Protein AF-0000000082412061 (afdb_homodimer)

Radius of gyration: 34.53 Å; Cα contacts (8 Å, |Δi|>4): 1615; chains: 2; bounding box: 87×111×65 Å

Foldseek 3Di:
DPPPPPPDPPPDPVLVVVLCVVVVVPPPAQAEEEEEQAFFQSVVLSVLLVLLCVLLVPSYHYDYDYWDWDQDPPRATATDPVSVVSCVVRLHYFHEFYDDDDVPPDDDSVLRVCASQVLQWKKWWFAAFALQDFPDHGATAIEIEGANFFQSVVDKDDPDVPDIDGDTDADLVSLQVSLLVLLVVCVVVVHAAEEEEFACVVVVPRRVSSVVNNVVSCVVRVRHHYHYDYLVVCLVVCVVDVVVHYYYYYYHVSRVVVSQVSQVRRQGQLQMWMKGHRDPSRIYTYRPDHSPNVCGPVQQGRSNHSSLSVLVSCVSVVNPVSSLLLVVLLSVLSNVPPADGVSSPDPHGNVSSSVSSSVSSNVLVVLVSCCSSVVLVVVPVVCSVVSSVVVVVVVQPPPPPPDDPPPVDPDDPVVVVVVVVVVVCSSVVDVPPPPPPVPPDPPDPVVPPPPPD/DPPPPPPDPPPDPVLVVVLCVVVVVPPPAQAEEEEEQAFFQSVVLSVLLVLLCVLLVPSYHYDYDYWDWDQDPPRATATDPVSVVSCVVRLHYFHEFYDDPDVPPHDDPVLRVCASQVLQWKKWWFAAFALQDFPDHGATAIEIEGANFFQSVVDKDDPDVPDIDGDTDADLVSLQVSLLVQLVVCVVVVHAAEEEEFACVVVVPRRVSSVVNNVVSCVVRVRHHYHYDYLVVCLVVCVVDVVVHYYYYYYHVSRVVVSQVSQVRRQGQLQMWMKGHRDPSRIYTYRPDHSPNVCGPVQQGRSNHSSLSVLVSCVSVVNPVSSLLLVVLLSVLSNVPAADGVSSPDPHGNVSSSVSSSVSSNVLVVLVSCCSSVVLVVVPDVCSVVSSVVVVVVVQPPPPPPDDDPPVDPDDPVVVVVVVVVVVCSSVVDPPPPPPPVPPDPPDPVVPPVPPD

pLDDT: mean 78.98, std 27.33, range [18.11, 98.94]

InterPro domains:
  IPR004434 Isocitrate dehydrogenase NAD-dependent [TIGR00175] (31-361)
  IPR019818 Isocitrate/isopropylmalate dehydrogenase, conserved site [PS00470] (252-271)
  IPR024084 Isopropylmalate dehydrogenase-like domain [PF00180] (32-357)
  IPR024084 Isopropylmalate dehydrogenase-like domain [SM01329] (32-357)

Solvent-accessible surface area (backbone atoms only — not comparable to full-atom values): 47838 Å² total; per-residue (Å²): 133,85,73,76,75,79,74,80,80,74,76,53,69,59,58,51,47,47,29,46,53,66,55,37,64,70,76,63,72,69,41,57,30,27,30,26,33,55,29,50,34,12,50,60,35,45,50,42,41,52,51,37,38,56,49,53,63,46,54,66,40,80,44,78,36,69,83,55,83,39,71,42,88,95,64,44,76,37,73,37,63,69,38,52,50,43,37,68,71,44,25,29,33,42,35,38,18,65,74,65,67,80,88,66,83,63,77,52,60,70,58,49,52,28,60,74,52,40,23,37,34,33,40,35,57,31,56,41,46,67,65,53,90,43,92,46,79,68,41,58,34,34,35,35,17,31,50,70,43,20,53,69,59,60,48,65,45,74,79,49,94,57,33,22,37,31,39,30,42,37,39,48,66,64,28,34,54,43,31,43,46,48,53,50,49,30,60,78,64,74,47,62,38,43,32,42,42,34,50,38,91,58,38,49,62,33,36,32,51,38,49,53,28,37,52,54,38,39,71,75,36,76,87,39,46,73,47,76,45,45,50,35,56,48,43,16,43,43,66,62,47,48,66,82,46,44,32,36,36,28,49,28,64,59,25,52,32,49,46,34,30,45,20,14,46,48,71,24,45,58,68,21,26,26,34,26,40,27,59,95,67,29,32,38,17,24,31,72,41,75,25,55,67,90,46,35,88,62,50,45,53,67,41,50,5,43,41,49,7,49,30,51,47,28,46,73,71,67,39,50,67,56,22,50,45,49,52,49,22,48,49,49,41,47,43,67,54,78,55,22,26,51,94,73,73,32,81,32,33,27,63,53,35,40,49,52,28,27,51,43,27,40,49,54,50,47,51,49,45,48,40,53,56,61,43,40,81,73,40,59,76,83,55,33,57,53,50,51,50,50,51,53,55,51,62,66,65,54,71,82,54,76,72,80,73,80,74,70,66,93,65,62,76,69,58,53,53,53,52,43,49,48,48,49,40,64,66,55,72,47,81,64,77,79,67,81,75,72,77,71,72,78,78,60,78,74,74,67,61,74,74,83,119,132,86,73,79,75,79,73,78,82,73,74,53,69,60,58,54,48,49,32,46,55,65,56,37,63,70,75,63,72,69,40,56,31,26,30,27,32,54,29,51,33,12,50,61,34,44,50,40,40,53,52,36,37,57,49,55,63,47,54,65,40,79,44,79,37,68,83,55,84,38,72,44,88,95,65,44,76,37,73,36,63,69,38,50,51,43,37,69,71,46,26,29,31,42,34,38,17,65,75,64,66,80,87,66,82,63,78,53,61,70,57,49,52,27,60,74,51,41,23,39,34,34,40,34,56,31,56,41,46,67,66,53,88,43,93,46,79,66,41,59,36,33,35,35,16,32,51,69,42,20,53,70,59,60,48,65,45,75,78,49,94,56,33,24,36,31,38,30,40,38,40,48,67,63,28,35,55,44,30,44,46,49,54,51,49,31,59,77,64,76,48,61,39,43,31,43,42,34,52,38,92,59,37,49,64,32,34,31,51,37,50,51,29,37,52,55,38,38,71,75,36,75,87,40,47,73,47,74,44,44,50,34,55,48,41,16,44,44,66,63,46,48,66,81,45,44,32,37,38,28,49,28,63,58,26,52,32,51,46,35,28,46,21,16,46,46,70,24,45,58,68,21,27,26,33,28,39,28,58,95,68,28,34,40,19,23,31,73,40,74,26,57,66,89,46,34,88,63,48,45,52,67,40,49,6,43,40,49,6,47,31,51,47,29,45,74,72,68,39,50,68,55,21,51,45,49,50,50,21,48,49,48,40,47,43,65,55,78,55,23,26,51,94,73,73,31,82,32,34,28,63,54,34,40,49,50,29,27,52,43,27,41,48,53,50,48,51,50,45,48,39,52,58,61,43,39,82,71,40,59,76,81,56,33,58,55,50,52,50,50,50,54,54,51,62,66,65,52,69,83,54,76,72,83,70,80,75,71,66,94,65,61,74,69,58,54,53,52,52,45,49,49,48,49,43,63,68,54,72,49,81,66,78,80,67,82,73,72,78,72,75,77,79,58,76,74,72,69,58,74,73,84,118

Nearest PDB structures (foldseek):
  6kdf-assembly5_I  TM=9.914E-01  e=3.841E-58  Homo sapiens
  8grb-assembly1_A  TM=9.781E-01  e=2.906E-58  Homo sapiens
  8grb-assembly3_I  TM=9.859E-01  e=6.003E-58  Homo sapiens
  8grb-assembly3_K  TM=9.752E-01  e=2.049E-57  Homo sapiens
  8grb-assembly1_B  TM=9.825E-01  e=9.780E-57  Homo sapiens

Structure (mmCIF, N/CA/C/O backbone):
data_AF-0000000082412061-model_v1
#
loop_
_entity.id
_entity.type
_entity.pdbx_description
1 polymer 'Isocitrate dehydrogenase'
#
loop_
_atom_site.group_PDB
_atom_site.id
_atom_site.type_symbol
_atom_site.label_atom_id
_atom_site.label_alt_id
_atom_site.label_comp_id
_atom_site.label_asym_id
_atom_site.label_entity_id
_atom_site.label_seq_id
_atom_site.pdbx_PDB_ins_code
_atom_site.Cartn_x
_atom_site.Cartn_y
_atom_site.Cartn_z
_atom_site.occupancy
_atom_site.B_iso_or_equiv
_atom_site.auth_seq_id
_atom_site.auth_comp_id
_atom_site.auth_asym_id
_atom_site.auth_atom_id
_atom_site.pdbx_PDB_model_num
ATOM 1 N N . GLY A 1 1 ? 57.906 -42.719 -34.125 1 19.02 1 GLY A N 1
ATOM 2 C CA . GLY A 1 1 ? 56.812 -42.781 -35.062 1 19.02 1 GLY A CA 1
ATOM 3 C C . GLY A 1 1 ? 55.594 -43.531 -34.531 1 19.02 1 GLY A C 1
ATOM 4 O O . GLY A 1 1 ? 54.656 -43.812 -35.281 1 19.02 1 GLY A O 1
ATOM 5 N N . LYS A 1 2 ? 55.875 -44.5 -33.562 1 25.95 2 LYS A N 1
ATOM 6 C CA . LYS A 1 2 ? 54.906 -45.5 -33.125 1 25.95 2 LYS A CA 1
ATOM 7 C C . LYS A 1 2 ? 53.656 -44.812 -32.531 1 25.95 2 LYS A C 1
ATOM 9 O O . LYS A 1 2 ? 53.75 -44.094 -31.531 1 25.95 2 LYS A O 1
ATOM 14 N N . VAL A 1 3 ? 52.688 -44.562 -33.469 1 21.91 3 VAL A N 1
ATOM 15 C CA . VAL A 1 3 ? 51.344 -44.031 -33.25 1 21.91 3 VAL A CA 1
ATOM 16 C C . VAL A 1 3 ? 50.562 -44.938 -32.281 1 21.91 3 VAL A C 1
ATOM 18 O O . VAL A 1 3 ? 50.344 -46.094 -32.594 1 21.91 3 VAL A O 1
ATOM 21 N N . ILE A 1 4 ? 50.938 -45.062 -31.031 1 25.08 4 ILE A N 1
ATOM 22 C CA . ILE A 1 4 ? 50.125 -45.875 -30.125 1 25.08 4 ILE A CA 1
ATOM 23 C C . ILE A 1 4 ? 48.656 -45.5 -30.25 1 25.08 4 ILE A C 1
ATOM 25 O O . ILE A 1 4 ? 48.281 -44.344 -30 1 25.08 4 ILE A O 1
ATOM 29 N N . GLU A 1 5 ? 47.906 -46.156 -31.172 1 23.12 5 GLU A N 1
ATOM 30 C CA . GLU A 1 5 ? 46.469 -46.094 -31.406 1 23.12 5 GLU A CA 1
ATOM 31 C C . GLU A 1 5 ? 45.656 -46.312 -30.125 1 23.12 5 GLU A C 1
ATOM 33 O O . GLU A 1 5 ? 45.875 -47.312 -29.438 1 23.12 5 GLU A O 1
ATOM 38 N N . ALA A 1 6 ? 45.375 -45.25 -29.344 1 25.97 6 ALA A N 1
ATOM 39 C CA . ALA A 1 6 ? 44.531 -45.25 -28.156 1 25.97 6 ALA A CA 1
ATOM 40 C C . ALA A 1 6 ? 43.219 -46.031 -28.391 1 25.97 6 ALA A C 1
ATOM 42 O O . ALA A 1 6 ? 42.5 -45.75 -29.344 1 25.97 6 ALA A O 1
ATOM 43 N N . ALA A 1 7 ? 43.219 -47.344 -28.094 1 27.95 7 ALA A N 1
ATOM 44 C CA . ALA A 1 7 ? 42.062 -48.219 -28.172 1 27.95 7 ALA A CA 1
ATOM 45 C C . ALA A 1 7 ? 40.844 -47.562 -27.516 1 27.95 7 ALA A C 1
ATOM 47 O O . ALA A 1 7 ? 40.969 -46.875 -26.5 1 27.95 7 ALA A O 1
ATOM 48 N N . PRO A 1 8 ? 39.719 -47.344 -28.219 1 29.42 8 PRO A N 1
ATOM 49 C CA . PRO A 1 8 ? 38.438 -46.781 -27.797 1 29.42 8 PRO A CA 1
ATOM 50 C C . PRO A 1 8 ? 37.844 -47.469 -26.562 1 29.42 8 PRO A C 1
ATOM 52 O O . PRO A 1 8 ? 37.938 -48.688 -26.422 1 29.42 8 PRO A O 1
ATOM 55 N N . PHE A 1 9 ? 38.062 -46.969 -25.328 1 30.56 9 PHE A N 1
ATOM 56 C CA . PHE A 1 9 ? 37.469 -47.375 -24.062 1 30.56 9 PHE A CA 1
ATOM 57 C C . PHE A 1 9 ? 36 -47.812 -24.266 1 30.56 9 PHE A C 1
ATOM 59 O O . PHE A 1 9 ? 35.188 -46.969 -24.641 1 30.56 9 PHE A O 1
ATOM 66 N N . ASN A 1 10 ? 35.781 -49.031 -24.672 1 29.64 10 ASN A N 1
ATOM 67 C CA . ASN A 1 10 ? 34.469 -49.719 -24.75 1 29.64 10 ASN A CA 1
ATOM 68 C C . ASN A 1 10 ? 33.719 -49.594 -23.422 1 29.64 10 ASN A C 1
ATOM 70 O O . ASN A 1 10 ? 34.125 -50.156 -22.406 1 29.64 10 ASN A O 1
ATOM 74 N N . LEU A 1 11 ? 33.188 -48.469 -23.125 1 32.47 11 LEU A N 1
ATOM 75 C CA . LEU A 1 11 ? 32.219 -48.312 -22.047 1 32.47 11 LEU A CA 1
ATOM 76 C C . LEU A 1 11 ? 31.281 -49.531 -21.984 1 32.47 11 LEU A C 1
ATOM 78 O O . LEU A 1 11 ? 30.641 -49.875 -22.984 1 32.47 11 LEU A O 1
ATOM 82 N N . SER A 1 12 ? 31.547 -50.469 -21.156 1 34.62 12 SER A N 1
ATOM 83 C CA . SER A 1 12 ? 30.859 -51.75 -21 1 34.62 12 SER A CA 1
ATOM 84 C C . SER A 1 12 ? 29.344 -51.594 -21.047 1 34.62 12 SER A C 1
ATOM 86 O O . SER A 1 12 ? 28.828 -50.5 -20.766 1 34.62 12 SER A O 1
ATOM 88 N N . ALA A 1 13 ? 28.641 -52.438 -21.719 1 37.25 13 ALA A N 1
ATOM 89 C CA . ALA A 1 13 ? 27.203 -52.594 -21.891 1 37.25 13 ALA A CA 1
ATOM 90 C C . ALA A 1 13 ? 26.469 -52.375 -20.562 1 37.25 13 ALA A C 1
ATOM 92 O O . ALA A 1 13 ? 25.375 -51.844 -20.531 1 37.25 13 ALA A O 1
ATOM 93 N N . LYS A 1 14 ? 27.188 -52.688 -19.516 1 43.62 14 LYS A N 1
ATOM 94 C CA . LYS A 1 14 ? 26.531 -52.625 -18.203 1 43.62 14 LYS A CA 1
ATOM 95 C C . LYS A 1 14 ? 26.359 -51.188 -17.75 1 43.62 14 LYS A C 1
ATOM 97 O O . LYS A 1 14 ? 25.328 -50.812 -17.203 1 43.62 14 LYS A O 1
ATOM 102 N N . ILE A 1 15 ? 27.406 -50.562 -17.969 1 38.88 15 ILE A N 1
ATOM 103 C CA . ILE A 1 15 ? 27.344 -49.156 -17.547 1 38.88 15 ILE A CA 1
ATOM 104 C C . ILE A 1 15 ? 26.344 -48.406 -18.438 1 38.88 15 ILE A C 1
ATOM 106 O O . ILE A 1 15 ? 25.609 -47.531 -17.953 1 38.88 15 ILE A O 1
ATOM 110 N N . ARG A 1 16 ? 26.219 -48.781 -19.656 1 41.03 16 ARG A N 1
ATOM 111 C CA . ARG A 1 16 ? 25.219 -48.219 -20.547 1 41.03 16 ARG A CA 1
ATOM 112 C C . ARG A 1 16 ? 23.812 -48.562 -20.078 1 41.03 16 ARG A C 1
ATOM 114 O O . ARG A 1 16 ? 22.922 -47.719 -20.109 1 41.03 16 ARG A O 1
ATOM 121 N N . LYS A 1 17 ? 23.672 -49.812 -19.719 1 43.03 17 LYS A N 1
ATOM 122 C CA . LYS A 1 17 ? 22.344 -50.25 -19.266 1 43.03 17 LYS A CA 1
ATOM 123 C C . LYS A 1 17 ? 21.938 -49.562 -17.969 1 43.03 17 LYS A C 1
ATOM 125 O O . LYS A 1 17 ? 20.797 -49.125 -17.828 1 43.03 17 LYS A O 1
ATOM 130 N N . ASN A 1 18 ? 22.891 -49.625 -17.062 1 36.56 18 ASN A N 1
ATOM 131 C CA . ASN A 1 18 ? 22.578 -49 -15.781 1 36.56 18 ASN A CA 1
ATOM 132 C C . ASN A 1 18 ? 22.391 -47.469 -15.938 1 36.56 18 ASN A C 1
ATOM 134 O O . ASN A 1 18 ? 21.531 -46.875 -15.289 1 36.56 18 ASN A O 1
ATOM 138 N N . CYS A 1 19 ? 23.312 -46.938 -16.781 1 33.94 19 CYS A N 1
ATOM 139 C CA . CYS A 1 19 ? 23.062 -45.531 -17.062 1 33.94 19 CYS A CA 1
ATOM 140 C C . CYS A 1 19 ? 21.719 -45.312 -17.719 1 33.94 19 CYS A C 1
ATOM 142 O O . CYS A 1 19 ? 21.016 -44.344 -17.438 1 33.94 19 CYS A O 1
ATOM 144 N N . GLN A 1 20 ? 21.484 -46.25 -18.688 1 36.22 20 GLN A N 1
ATOM 145 C CA . GLN A 1 20 ? 20.156 -46.219 -19.281 1 36.22 20 GLN A CA 1
ATOM 146 C C . GLN A 1 20 ? 19.062 -46.375 -18.219 1 36.22 20 GLN A C 1
ATOM 148 O O . GLN A 1 20 ? 18.016 -45.75 -18.297 1 36.22 20 GLN A O 1
ATOM 153 N N . GLU A 1 21 ? 19.359 -47.281 -17.359 1 35.31 21 GLU A N 1
ATOM 154 C CA . GLU A 1 21 ? 18.359 -47.5 -16.312 1 35.31 21 GLU A CA 1
ATOM 155 C C . GLU A 1 21 ? 18.281 -46.281 -15.375 1 35.31 21 GLU A C 1
ATOM 157 O O . GLU A 1 21 ? 17.203 -45.938 -14.891 1 35.31 21 GLU A O 1
ATOM 162 N N . LEU A 1 22 ? 19.531 -45.844 -14.992 1 33.72 22 LEU A N 1
ATOM 163 C CA . LEU A 1 22 ? 19.531 -44.656 -14.141 1 33.72 22 LEU A CA 1
ATOM 164 C C . LEU A 1 22 ? 18.906 -43.469 -14.867 1 33.72 22 LEU A C 1
ATOM 166 O O . LEU A 1 22 ? 18.25 -42.625 -14.25 1 33.72 22 LEU A O 1
ATOM 170 N N . ILE A 1 23 ? 19.422 -43.312 -16.078 1 35.78 23 ILE A N 1
ATOM 171 C CA . ILE A 1 23 ? 18.703 -42.344 -16.859 1 35.78 23 ILE A CA 1
ATOM 172 C C . ILE A 1 23 ? 17.266 -42.812 -17.094 1 35.78 23 ILE A C 1
ATOM 174 O O . ILE A 1 23 ? 16.953 -43.312 -18.172 1 35.78 23 ILE A O 1
ATOM 178 N N . ARG A 1 24 ? 17.078 -43.938 -16.641 1 35.44 24 ARG A N 1
ATOM 179 C CA . ARG A 1 24 ? 15.641 -44.188 -16.734 1 35.44 24 ARG A CA 1
ATOM 180 C C . ARG A 1 24 ? 14.844 -42.906 -16.469 1 35.44 24 ARG A C 1
ATOM 182 O O . ARG A 1 24 ? 14.875 -42.375 -15.352 1 35.44 24 ARG A O 1
ATOM 189 N N . THR A 1 25 ? 14.891 -42.031 -17.312 1 39.66 25 THR A N 1
ATOM 190 C CA . THR A 1 25 ? 13.883 -41 -17.391 1 39.66 25 THR A CA 1
ATOM 191 C C . THR A 1 25 ? 12.617 -41.406 -16.656 1 39.66 25 THR A C 1
ATOM 193 O O . THR A 1 25 ? 11.984 -42.406 -17 1 39.66 25 THR A O 1
ATOM 196 N N . ARG A 1 26 ? 12.719 -41.594 -15.359 1 41.91 26 ARG A N 1
ATOM 197 C CA . ARG A 1 26 ? 11.406 -41.719 -14.742 1 41.91 26 ARG A CA 1
ATOM 198 C C . ARG A 1 26 ? 10.305 -41.25 -15.695 1 41.91 26 ARG A C 1
ATOM 200 O O . ARG A 1 26 ? 10.352 -40.156 -16.203 1 41.91 26 ARG A O 1
ATOM 207 N N . ASP A 1 27 ? 9.953 -42.031 -16.516 1 47.25 27 ASP A N 1
ATOM 208 C CA . ASP A 1 27 ? 8.797 -41.938 -17.406 1 47.25 27 ASP A CA 1
ATOM 209 C C . ASP A 1 27 ? 7.715 -41.062 -16.797 1 47.25 27 ASP A C 1
ATOM 211 O O . ASP A 1 27 ? 6.895 -41.531 -16 1 47.25 27 ASP A O 1
ATOM 215 N N . PHE A 1 28 ? 8.195 -39.781 -16.453 1 61.59 28 PHE A N 1
ATOM 216 C CA . PHE A 1 28 ? 7.086 -38.938 -16.016 1 61.59 28 PHE A CA 1
ATOM 217 C C . PHE A 1 28 ? 5.938 -39 -17.016 1 61.59 28 PHE A C 1
ATOM 219 O O . PHE A 1 28 ? 6.164 -39.062 -18.234 1 61.59 28 PHE A O 1
ATOM 226 N N . ARG A 1 29 ? 4.84 -39.562 -16.609 1 79.88 29 ARG A N 1
ATOM 227 C CA . ARG A 1 29 ? 3.625 -39.5 -17.422 1 79.88 29 ARG A CA 1
ATOM 228 C C . ARG A 1 29 ? 3.35 -38.094 -17.906 1 79.88 29 ARG A C 1
ATOM 230 O O . ARG A 1 29 ? 3.365 -37.125 -17.109 1 79.88 29 ARG A O 1
ATOM 237 N N . VAL A 1 30 ? 3.371 -37.875 -19.188 1 91.31 30 VAL A N 1
ATOM 238 C CA . VAL A 1 30 ? 3.059 -36.594 -19.812 1 91.31 30 VAL A CA 1
ATOM 239 C C . VAL A 1 30 ? 1.709 -36.094 -19.312 1 91.31 30 VAL A C 1
ATOM 241 O O . VAL A 1 30 ? 0.735 -36.844 -19.266 1 91.31 30 VAL A O 1
ATOM 244 N N . GLN A 1 31 ? 1.688 -34.938 -18.797 1 95.38 31 GLN A N 1
ATOM 245 C CA . GLN A 1 31 ? 0.464 -34.312 -18.312 1 95.38 31 GLN A CA 1
ATOM 246 C C . GLN A 1 31 ? 0.016 -33.188 -19.266 1 95.38 31 GLN A C 1
ATOM 248 O O . GLN A 1 31 ? 0.843 -32.438 -19.766 1 95.38 31 GLN A O 1
ATOM 253 N N . THR A 1 32 ? -1.252 -33.156 -19.469 1 97.69 32 THR A N 1
ATOM 254 C CA . THR A 1 32 ? -1.808 -32.125 -20.344 1 97.69 32 THR A CA 1
ATOM 255 C C . THR A 1 32 ? -2.182 -30.875 -19.562 1 97.69 32 THR A C 1
ATOM 257 O O . THR A 1 32 ? -2.795 -30.969 -18.5 1 97.69 32 THR A O 1
ATOM 260 N N . VAL A 1 33 ? -1.785 -29.719 -20.016 1 98.5 33 VAL A N 1
ATOM 261 C CA . VAL A 1 33 ? -2.068 -28.438 -19.391 1 98.5 33 VAL A CA 1
ATOM 262 C C . VAL A 1 33 ? -2.855 -27.547 -20.359 1 98.5 33 VAL A C 1
ATOM 264 O O . VAL A 1 33 ? -2.533 -27.484 -21.547 1 98.5 33 VAL A O 1
ATOM 267 N N . THR A 1 34 ? -3.936 -26.938 -19.891 1 98.56 34 THR A N 1
ATOM 268 C CA . THR A 1 34 ? -4.664 -25.969 -20.703 1 98.56 34 THR A CA 1
ATOM 269 C C . THR A 1 34 ? -3.887 -24.656 -20.797 1 98.56 34 THR A C 1
ATOM 271 O O . THR A 1 34 ? -3.643 -24 -19.781 1 98.56 34 THR A O 1
ATOM 274 N N . LEU A 1 35 ? -3.496 -24.297 -22 1 98.62 35 LEU A N 1
ATOM 275 C CA . LEU A 1 35 ? -2.781 -23.047 -22.234 1 98.62 35 LEU A CA 1
ATOM 276 C C . LEU A 1 35 ? -3.721 -21.984 -22.797 1 98.62 35 LEU A C 1
ATOM 278 O O . LEU A 1 35 ? -4.398 -22.203 -23.797 1 98.62 35 LEU A O 1
ATOM 282 N N . ILE A 1 36 ? -3.797 -20.891 -22.094 1 97.56 36 ILE A N 1
ATOM 283 C CA . ILE A 1 36 ? -4.523 -19.703 -22.562 1 97.56 36 ILE A CA 1
ATOM 284 C C . ILE A 1 36 ? -3.543 -18.578 -22.859 1 97.56 36 ILE A C 1
ATOM 286 O O . ILE A 1 36 ? -3.199 -17.797 -21.953 1 97.56 36 ILE A O 1
ATOM 290 N N . PRO A 1 37 ? -3.17 -18.422 -24.047 1 96.62 37 PRO A N 1
ATOM 291 C CA . PRO A 1 37 ? -2.107 -17.453 -24.359 1 96.62 37 PRO A CA 1
ATOM 292 C C . PRO A 1 37 ? -2.49 -16.016 -24 1 96.62 37 PRO A C 1
ATOM 294 O O . PRO A 1 37 ? -1.638 -15.234 -23.562 1 96.62 37 PRO A O 1
ATOM 297 N N . GLY A 1 38 ? -3.764 -15.695 -24.172 1 94.62 38 GLY A N 1
ATOM 298 C CA . GLY A 1 38 ? -4.234 -14.367 -23.812 1 94.62 38 GLY A CA 1
ATOM 299 C C . GLY A 1 38 ? -4.051 -13.352 -24.922 1 94.62 38 GLY A C 1
ATOM 300 O O . GLY A 1 38 ? -4.145 -13.695 -26.109 1 94.62 38 GLY A O 1
ATOM 301 N N . ASP A 1 39 ? -3.941 -12.062 -24.562 1 94.25 39 ASP A N 1
ATOM 302 C CA . ASP A 1 39 ? -3.963 -10.938 -25.5 1 94.25 39 ASP A CA 1
ATOM 303 C C . ASP A 1 39 ? -2.65 -10.164 -25.453 1 94.25 39 ASP A C 1
ATOM 305 O O . ASP A 1 39 ? -1.85 -10.336 -24.531 1 94.25 39 ASP A O 1
ATOM 309 N N . GLY A 1 40 ? -2.443 -9.336 -26.5 1 95.94 40 GLY A N 1
ATOM 310 C CA . GLY A 1 40 ? -1.247 -8.516 -26.531 1 95.94 40 GLY A CA 1
ATOM 311 C C . GLY A 1 40 ? 0.031 -9.32 -26.656 1 95.94 40 GLY A C 1
ATOM 312 O O . GLY A 1 40 ? 0.178 -10.117 -27.594 1 95.94 40 GLY A O 1
ATOM 313 N N . ILE A 1 41 ? 0.847 -9.164 -25.656 1 97.56 41 ILE A N 1
ATOM 314 C CA . ILE A 1 41 ? 2.127 -9.867 -25.688 1 97.56 41 ILE A CA 1
ATOM 315 C C . ILE A 1 41 ? 1.931 -11.32 -25.266 1 97.56 41 ILE A C 1
ATOM 317 O O . ILE A 1 41 ? 2.871 -12.117 -25.312 1 97.56 41 ILE A O 1
ATOM 321 N N . GLY A 1 42 ? 0.74 -11.703 -24.938 1 97.31 42 GLY A N 1
ATOM 322 C CA . GLY A 1 42 ? 0.419 -13.023 -24.406 1 97.31 42 GLY A CA 1
ATOM 323 C C . GLY A 1 42 ? 0.9 -14.156 -25.297 1 97.31 42 GLY A C 1
ATOM 324 O O . GLY A 1 42 ? 1.64 -15.031 -24.844 1 97.31 42 GLY A O 1
ATOM 325 N N . PRO A 1 43 ? 0.535 -14.133 -26.531 1 97.25 43 PRO A N 1
ATOM 326 C CA . PRO A 1 43 ? 0.946 -15.203 -27.453 1 97.25 43 PRO A CA 1
ATOM 327 C C . PRO A 1 43 ? 2.463 -15.328 -27.562 1 97.25 43 PRO A C 1
ATOM 329 O O . PRO A 1 43 ? 2.996 -16.438 -27.562 1 97.25 43 PRO A O 1
ATOM 332 N N . GLU A 1 44 ? 3.143 -14.227 -27.562 1 97.94 44 GLU A N 1
ATOM 333 C CA . GLU A 1 44 ? 4.594 -14.25 -27.703 1 97.94 44 GLU A CA 1
ATOM 334 C C . GLU A 1 44 ? 5.262 -14.844 -26.484 1 97.94 44 GLU A C 1
ATOM 336 O O . GLU A 1 44 ? 6.164 -15.68 -26.594 1 97.94 44 GLU A O 1
ATOM 341 N N . ILE A 1 45 ? 4.816 -14.445 -25.359 1 98.38 45 ILE A N 1
ATOM 342 C CA . ILE A 1 45 ? 5.477 -14.922 -24.141 1 98.38 45 ILE A CA 1
ATOM 343 C C . ILE A 1 45 ? 5.062 -16.359 -23.859 1 98.38 45 ILE A C 1
ATOM 345 O O . ILE A 1 45 ? 5.844 -17.141 -23.328 1 98.38 45 ILE A O 1
ATOM 349 N N . SER A 1 46 ? 3.855 -16.766 -24.25 1 98.44 46 SER A N 1
ATOM 350 C CA . SER A 1 46 ? 3.441 -18.156 -24.141 1 98.44 46 SER A CA 1
ATOM 351 C C . SER A 1 46 ? 4.281 -19.062 -25.031 1 98.44 46 SER A C 1
ATOM 353 O O . SER A 1 46 ? 4.688 -20.156 -24.609 1 98.44 46 SER A O 1
ATOM 355 N N . ALA A 1 47 ? 4.531 -18.594 -26.203 1 98.31 47 ALA A N 1
ATOM 356 C CA . ALA A 1 47 ? 5.383 -19.344 -27.109 1 98.31 47 ALA A CA 1
ATOM 357 C C . ALA A 1 47 ? 6.785 -19.516 -26.547 1 98.31 47 ALA A C 1
ATOM 359 O O . ALA A 1 47 ? 7.402 -20.578 -26.703 1 98.31 47 ALA A O 1
ATOM 360 N N . SER A 1 48 ? 7.234 -18.469 -25.938 1 98.56 48 SER A N 1
ATOM 361 C CA . SER A 1 48 ? 8.539 -18.531 -25.297 1 98.56 48 SER A CA 1
ATOM 362 C C . SER A 1 48 ? 8.578 -19.609 -24.219 1 98.56 48 SER A C 1
ATOM 364 O O . SER A 1 48 ? 9.531 -20.391 -24.141 1 98.56 48 SER A O 1
ATOM 366 N N . VAL A 1 49 ? 7.57 -19.672 -23.406 1 98.75 49 VAL A N 1
ATOM 367 C CA . VAL A 1 49 ? 7.504 -20.641 -22.312 1 98.75 49 VAL A CA 1
ATOM 368 C C . VAL A 1 49 ? 7.457 -22.062 -22.875 1 98.75 49 VAL A C 1
ATOM 370 O O . VAL A 1 49 ? 8.156 -22.953 -22.391 1 98.75 49 VAL A O 1
ATOM 373 N N . MET A 1 50 ? 6.684 -22.266 -23.906 1 98.5 50 MET A N 1
ATOM 374 C CA . MET A 1 50 ? 6.578 -23.578 -24.531 1 98.5 50 MET A CA 1
ATOM 375 C C . MET A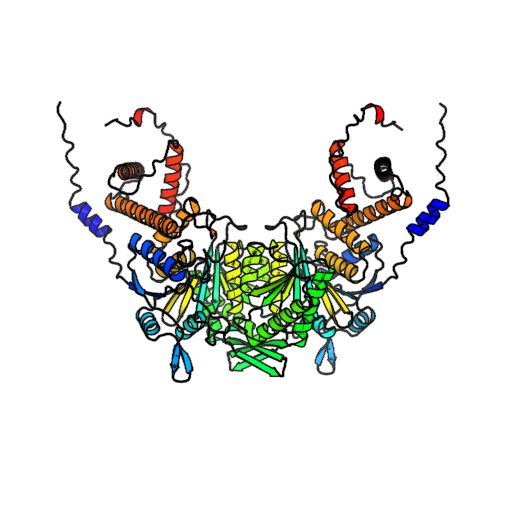 1 50 ? 7.926 -24.031 -25.078 1 98.5 50 MET A C 1
ATOM 377 O O . MET A 1 50 ? 8.305 -25.203 -24.906 1 98.5 50 MET A O 1
ATOM 381 N N . LYS A 1 51 ? 8.594 -23.094 -25.703 1 98.31 51 LYS A N 1
ATOM 382 C CA . LYS A 1 51 ? 9.906 -23.406 -26.266 1 98.31 51 LYS A CA 1
ATOM 383 C C . LYS A 1 51 ? 10.891 -23.812 -25.172 1 98.31 51 LYS A C 1
ATOM 385 O O . LYS A 1 51 ? 11.648 -24.766 -25.328 1 98.31 51 LYS A O 1
ATOM 390 N N . ILE A 1 52 ? 10.898 -23.109 -24.109 1 98.5 52 ILE A N 1
ATOM 391 C CA . ILE A 1 52 ? 11.797 -23.391 -23 1 98.5 52 ILE A CA 1
ATOM 392 C C . ILE A 1 52 ? 11.445 -24.734 -22.359 1 98.5 52 ILE A C 1
ATOM 394 O O . ILE A 1 52 ? 12.336 -25.5 -21.984 1 98.5 52 ILE A O 1
ATOM 398 N N . PHE A 1 53 ? 10.172 -25.047 -22.203 1 98.25 53 PHE A N 1
ATOM 399 C CA . PHE A 1 53 ? 9.727 -26.312 -21.656 1 98.25 53 PHE A CA 1
ATOM 400 C C . PHE A 1 53 ? 10.188 -27.484 -22.531 1 98.25 53 PHE A C 1
ATOM 402 O O . PHE A 1 53 ? 10.594 -28.531 -22.016 1 98.25 53 PHE A O 1
ATOM 409 N N . ASP A 1 54 ? 10.125 -27.266 -23.828 1 96.5 54 ASP A N 1
ATOM 410 C CA . ASP A 1 54 ? 10.602 -28.281 -24.766 1 96.5 54 ASP A CA 1
ATOM 411 C C . ASP A 1 54 ? 12.109 -28.516 -24.609 1 96.5 54 ASP A C 1
ATOM 413 O O . ASP A 1 54 ? 12.562 -29.656 -24.594 1 96.5 54 ASP A O 1
ATOM 417 N N . ALA A 1 55 ? 12.773 -27.391 -24.516 1 94.88 55 ALA A N 1
ATOM 418 C CA . ALA A 1 55 ? 14.227 -27.484 -24.328 1 94.88 55 ALA A CA 1
ATOM 419 C C . ALA A 1 55 ? 14.562 -28.219 -23.031 1 94.88 55 ALA A C 1
ATOM 421 O O . ALA A 1 55 ? 15.562 -28.938 -22.969 1 94.88 55 ALA A O 1
ATOM 422 N N . ALA A 1 56 ? 13.734 -28.078 -22.062 1 94.88 56 ALA A N 1
ATOM 423 C CA . ALA A 1 56 ? 13.953 -28.688 -20.75 1 94.88 56 ALA A CA 1
ATOM 424 C C . ALA A 1 56 ? 13.398 -30.109 -20.719 1 94.88 56 ALA A C 1
ATOM 426 O O . ALA A 1 56 ? 13.547 -30.812 -19.719 1 94.88 56 ALA A O 1
ATOM 427 N N . LYS A 1 57 ? 12.781 -30.578 -21.781 1 92.38 57 LYS A N 1
ATOM 428 C CA . LYS A 1 57 ? 12.133 -31.891 -21.875 1 92.38 57 LYS A CA 1
ATOM 429 C C . LYS A 1 57 ? 11.133 -32.094 -20.75 1 92.38 57 LYS A C 1
ATOM 431 O O . LYS A 1 57 ? 11.109 -33.156 -20.125 1 92.38 57 LYS A O 1
ATOM 436 N N . ALA A 1 58 ? 10.445 -31.016 -20.422 1 95 58 ALA A N 1
ATOM 437 C CA . ALA A 1 58 ? 9.375 -31.141 -19.438 1 95 58 ALA A CA 1
ATOM 438 C C . ALA A 1 58 ? 8.234 -32 -19.969 1 95 58 ALA A C 1
ATOM 440 O O . ALA A 1 58 ? 7.832 -31.875 -21.125 1 95 58 ALA A O 1
ATOM 441 N N . PRO A 1 59 ? 7.75 -32.906 -19.141 1 96.31 59 PRO A N 1
ATOM 442 C CA . PRO A 1 59 ? 6.695 -33.812 -19.578 1 96.31 59 PRO A CA 1
ATOM 443 C C . PRO A 1 59 ? 5.316 -33.156 -19.609 1 96.31 59 PRO A C 1
ATOM 445 O O . PRO A 1 59 ? 4.391 -33.625 -18.953 1 96.31 59 PRO A O 1
ATOM 448 N N . ILE A 1 60 ? 5.164 -32.094 -20.453 1 97.75 60 ILE A N 1
ATOM 449 C CA . ILE A 1 60 ? 3.934 -31.312 -20.531 1 97.75 60 ILE A CA 1
ATOM 450 C C . ILE A 1 60 ? 3.441 -31.297 -21.984 1 97.75 60 ILE A C 1
ATOM 452 O O . ILE A 1 60 ? 4.223 -31.062 -22.906 1 97.75 60 ILE A O 1
ATOM 456 N N . GLN A 1 61 ? 2.215 -31.656 -22.125 1 97.75 61 GLN A N 1
ATOM 457 C CA . GLN A 1 61 ? 1.503 -31.438 -23.375 1 97.75 61 GLN A CA 1
ATOM 458 C C . GLN A 1 61 ? 0.536 -30.266 -23.25 1 97.75 61 GLN A C 1
ATOM 460 O O . GLN A 1 61 ? -0.245 -30.188 -22.297 1 97.75 61 GLN A O 1
ATOM 465 N N . TRP A 1 62 ? 0.583 -29.359 -24.219 1 98.06 62 TRP A N 1
ATOM 466 C CA . TRP A 1 62 ? -0.228 -28.141 -24.141 1 98.06 62 TRP A CA 1
ATOM 467 C C . TRP A 1 62 ? -1.516 -28.297 -24.938 1 98.06 62 TRP A C 1
ATOM 469 O O . TRP A 1 62 ? -1.495 -28.797 -26.062 1 98.06 62 TRP A O 1
ATOM 479 N N . GLU A 1 63 ? -2.584 -27.969 -24.344 1 98.31 63 GLU A N 1
ATOM 480 C CA . GLU A 1 63 ? -3.861 -27.797 -25.031 1 98.31 63 GLU A CA 1
ATOM 481 C C . GLU A 1 63 ? -4.285 -26.328 -25.047 1 98.31 63 GLU A C 1
ATOM 483 O O . GLU A 1 63 ? -4.828 -25.828 -24.062 1 98.31 63 GLU A O 1
ATOM 488 N N . GLU A 1 64 ? -4.148 -25.719 -26.203 1 97.5 64 GLU A N 1
ATOM 489 C CA . GLU A 1 64 ? -4.383 -24.281 -26.312 1 97.5 64 GLU A CA 1
ATOM 490 C C . GLU A 1 64 ? -5.871 -23.969 -26.438 1 97.5 64 GLU A C 1
ATOM 492 O O . GLU A 1 64 ? -6.586 -24.641 -27.188 1 97.5 64 GLU A O 1
ATOM 497 N N . ARG A 1 65 ? -6.316 -23.078 -25.609 1 96.5 65 ARG A N 1
ATOM 498 C CA . ARG A 1 65 ? -7.688 -22.594 -25.656 1 96.5 65 ARG A CA 1
ATOM 499 C C . ARG A 1 65 ? -7.723 -21.062 -25.562 1 96.5 65 ARG A C 1
ATOM 501 O O . ARG A 1 65 ? -6.867 -20.453 -24.922 1 96.5 65 ARG A O 1
ATOM 508 N N . ASN A 1 66 ? -8.695 -20.5 -26.25 1 91.19 66 ASN A N 1
ATOM 509 C CA . ASN A 1 66 ? -8.961 -19.078 -26.125 1 91.19 66 ASN A CA 1
ATOM 510 C C . ASN A 1 66 ? -10.148 -18.797 -25.219 1 91.19 66 ASN A C 1
ATOM 512 O O . ASN A 1 66 ? -11.102 -19.578 -25.172 1 91.19 66 ASN A O 1
ATOM 516 N N . VAL A 1 67 ? -9.93 -17.656 -24.5 1 89.31 67 VAL A N 1
ATOM 517 C CA . VAL A 1 67 ? -11.031 -17.312 -23.609 1 89.31 67 VAL A CA 1
ATOM 518 C C . VAL A 1 67 ? -11.57 -15.922 -23.953 1 89.31 67 VAL A C 1
ATOM 520 O O . VAL A 1 67 ? -10.797 -14.969 -24.078 1 89.31 67 VAL A O 1
ATOM 523 N N . THR A 1 68 ? -12.688 -15.805 -24.547 1 83.62 68 THR A N 1
ATOM 524 C CA . THR A 1 68 ? -13.469 -14.586 -24.75 1 83.62 68 THR A CA 1
ATOM 525 C C . THR A 1 68 ? -14.859 -14.727 -24.141 1 83.62 68 THR A C 1
ATOM 527 O O . THR A 1 68 ? -15.508 -15.766 -24.281 1 83.62 68 THR A O 1
ATOM 530 N N . ALA A 1 69 ? -15.188 -13.641 -23.484 1 81.81 69 ALA A N 1
ATOM 531 C CA . ALA A 1 69 ? -16.484 -13.719 -22.812 1 81.81 69 ALA A CA 1
ATOM 532 C C . ALA A 1 69 ? -17.609 -13.875 -23.812 1 81.81 69 ALA A C 1
ATOM 534 O O . ALA A 1 69 ? -17.625 -13.227 -24.859 1 81.81 69 ALA A O 1
ATOM 535 N N . ILE A 1 70 ? -18.453 -14.805 -23.594 1 82.75 70 ILE A N 1
ATOM 536 C CA . ILE A 1 70 ? -19.625 -15 -24.438 1 82.75 70 ILE A CA 1
ATOM 537 C C . ILE A 1 70 ? -20.891 -14.922 -23.594 1 82.75 70 ILE A C 1
ATOM 539 O O . ILE A 1 70 ? -20.844 -15.125 -22.375 1 82.75 70 ILE A O 1
ATOM 543 N N . GLN A 1 71 ? -21.984 -14.516 -24.203 1 84.5 71 GLN A N 1
ATOM 544 C CA . GLN A 1 71 ? -23.266 -14.477 -23.5 1 84.5 71 GLN A CA 1
ATOM 545 C C . GLN A 1 71 ? -23.984 -15.82 -23.578 1 84.5 71 GLN A C 1
ATOM 547 O O . GLN A 1 71 ? -24.188 -16.344 -24.672 1 84.5 71 GLN A O 1
ATOM 552 N N . GLY A 1 72 ? -24.172 -16.344 -22.484 1 80.81 72 GLY A N 1
ATOM 553 C CA . GLY A 1 72 ? -24.938 -17.594 -22.422 1 80.81 72 GLY A CA 1
ATOM 554 C C . GLY A 1 72 ? -26.438 -17.359 -22.391 1 80.81 72 GLY A C 1
ATOM 555 O O . GLY A 1 72 ? -26.922 -16.266 -22.672 1 80.81 72 GLY A O 1
ATOM 556 N N . PRO A 1 73 ? -27.125 -18.547 -22.203 1 81.38 73 PRO A N 1
ATOM 557 C CA . PRO A 1 73 ? -28.578 -18.438 -22.047 1 81.38 73 PRO A CA 1
ATOM 558 C C . PRO A 1 73 ? -28.969 -17.484 -20.922 1 81.38 73 PRO A C 1
ATOM 560 O O . PRO A 1 73 ? -28.359 -17.5 -19.844 1 81.38 73 PRO A O 1
ATOM 563 N N . GLY A 1 74 ? -29.953 -16.531 -21.156 1 83.06 74 GLY A N 1
ATOM 564 C CA . GLY A 1 74 ? -30.422 -15.586 -20.156 1 83.06 74 GLY A CA 1
ATOM 565 C C . GLY A 1 74 ? -29.578 -14.328 -20.094 1 83.06 74 GLY A C 1
ATOM 566 O O . GLY A 1 74 ? -29.781 -13.477 -19.219 1 83.06 74 GLY A O 1
ATOM 567 N N . GLY A 1 75 ? -28.484 -14.359 -20.844 1 81.38 75 GLY A N 1
ATOM 568 C CA . GLY A 1 75 ? -27.734 -13.125 -20.953 1 81.38 75 GLY A CA 1
ATOM 569 C C . GLY A 1 75 ? -26.547 -13.062 -20 1 81.38 75 GLY A C 1
ATOM 570 O O . GLY A 1 75 ? -25.875 -12.031 -19.906 1 81.38 75 GLY A O 1
ATOM 571 N N . LYS A 1 76 ? -26.312 -14.148 -19.297 1 82.56 76 LYS A N 1
ATOM 572 C CA . LYS A 1 76 ? -25.203 -14.172 -18.359 1 82.56 76 LYS A CA 1
ATOM 573 C C . LYS A 1 76 ? -23.875 -14.398 -19.094 1 82.56 76 LYS A C 1
ATOM 575 O O . LYS A 1 76 ? -23.812 -15.195 -20.031 1 82.56 76 LYS A O 1
ATOM 580 N N . TRP A 1 77 ? -22.922 -13.664 -18.719 1 84.19 77 TRP A N 1
ATOM 581 C CA . TRP A 1 77 ? -21.594 -13.828 -19.312 1 84.19 77 TRP A CA 1
ATOM 582 C C . TRP A 1 77 ? -20.938 -15.102 -18.812 1 84.19 77 TRP A C 1
ATOM 584 O O . TRP A 1 77 ? -21 -15.422 -17.609 1 84.19 77 TRP A O 1
ATOM 594 N N . MET A 1 78 ? -20.391 -15.828 -19.766 1 87.81 78 MET A N 1
ATOM 595 C CA . MET A 1 78 ? -19.719 -17.078 -19.391 1 87.81 78 MET A CA 1
ATOM 596 C C . MET A 1 78 ? -18.453 -17.266 -20.234 1 87.81 78 MET A C 1
ATOM 598 O O . MET A 1 78 ? -18.25 -16.578 -21.234 1 87.81 78 MET A O 1
ATOM 602 N N . ILE A 1 79 ? -17.594 -18.219 -19.703 1 89.94 79 ILE A N 1
ATOM 603 C CA . ILE A 1 79 ? -16.422 -18.594 -20.484 1 89.94 79 ILE A CA 1
ATOM 604 C C . ILE A 1 79 ? -16.812 -19.594 -21.562 1 89.94 79 ILE A C 1
ATOM 606 O O . ILE A 1 79 ? -17.781 -20.344 -21.406 1 89.94 79 ILE A O 1
ATOM 610 N N . PRO A 1 80 ? -16.047 -19.594 -22.703 1 92 80 PRO A N 1
ATOM 611 C CA . PRO A 1 80 ? -16.375 -20.562 -23.75 1 92 80 PRO A CA 1
ATOM 612 C C . PRO A 1 80 ? -16.344 -22.016 -23.25 1 92 80 PRO A C 1
ATOM 614 O O . PRO A 1 80 ? -15.43 -22.391 -22.516 1 92 80 PRO A O 1
ATOM 617 N N . PRO A 1 81 ? -17.312 -22.781 -23.656 1 92.56 81 PRO A N 1
ATOM 618 C CA . PRO A 1 81 ? -17.406 -24.156 -23.188 1 92.56 81 PRO A CA 1
ATOM 619 C C . PRO A 1 81 ? -16.156 -24.969 -23.453 1 92.56 81 PRO A C 1
ATOM 621 O O . PRO A 1 81 ? -15.766 -25.828 -22.641 1 92.56 81 PRO A O 1
ATOM 624 N N . GLU A 1 82 ? -15.539 -24.719 -24.578 1 94.56 82 GLU A N 1
ATOM 625 C CA . GLU A 1 82 ? -14.336 -25.469 -24.906 1 94.5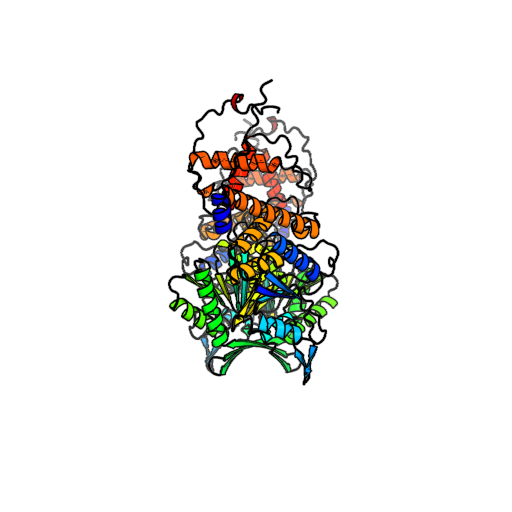6 82 GLU A CA 1
ATOM 626 C C . GLU A 1 82 ? -13.227 -25.234 -23.891 1 94.56 82 GLU A C 1
ATOM 628 O O . GLU A 1 82 ? -12.5 -26.156 -23.531 1 94.56 82 GLU A O 1
ATOM 633 N N . ALA A 1 83 ? -13.125 -24.031 -23.531 1 94.56 83 ALA A N 1
ATOM 634 C CA . ALA A 1 83 ? -12.125 -23.703 -22.516 1 94.56 83 ALA A CA 1
ATOM 635 C C . ALA A 1 83 ? -12.492 -24.297 -21.156 1 94.56 83 ALA A C 1
ATOM 637 O O . ALA A 1 83 ? -11.625 -24.797 -20.438 1 94.56 83 ALA A O 1
ATOM 638 N N . LYS A 1 84 ? -13.773 -24.203 -20.844 1 95 84 LYS A N 1
ATOM 639 C CA . LYS A 1 84 ? -14.234 -24.766 -19.578 1 95 84 LYS A CA 1
ATOM 640 C C . LYS A 1 84 ? -14.023 -26.281 -19.547 1 95 84 LYS A C 1
ATOM 642 O O . LYS A 1 84 ? -13.594 -26.828 -18.531 1 95 84 LYS A O 1
ATOM 647 N N . GLU A 1 85 ? -14.32 -26.953 -20.625 1 96.5 85 GLU A N 1
ATOM 648 C CA . GLU A 1 85 ? -14.148 -28.391 -20.719 1 96.5 85 GLU A CA 1
ATOM 649 C C . GLU A 1 85 ? -12.68 -28.781 -20.578 1 96.5 85 GLU A C 1
ATOM 651 O O . GLU A 1 85 ? -12.352 -29.75 -19.891 1 96.5 85 GLU A O 1
ATOM 656 N N . SER A 1 86 ? -11.883 -28.078 -21.25 1 97.31 86 SER A N 1
ATOM 657 C CA . SER A 1 86 ? -10.445 -28.328 -21.172 1 97.31 86 SER A CA 1
ATOM 658 C C . SER A 1 86 ? -9.938 -28.188 -19.734 1 97.31 86 SER A C 1
ATOM 660 O O . SER A 1 86 ? -9.219 -29.062 -19.25 1 97.31 86 SER A O 1
ATOM 662 N N . MET A 1 87 ? -10.312 -27.125 -19.078 1 96.12 87 MET A N 1
ATOM 663 C CA . MET A 1 87 ? -9.867 -26.859 -17.719 1 96.12 87 MET A CA 1
ATOM 664 C C . MET A 1 87 ? -10.414 -27.906 -16.75 1 96.12 87 MET A C 1
ATOM 666 O O . MET A 1 87 ? -9.727 -28.312 -15.805 1 96.12 87 MET A O 1
ATOM 670 N N . ASP A 1 88 ? -11.664 -28.328 -17 1 95.19 88 ASP A N 1
ATOM 671 C CA . ASP A 1 88 ? -12.281 -29.344 -16.156 1 95.19 88 ASP A CA 1
ATOM 672 C C . ASP A 1 88 ? -11.57 -30.688 -16.297 1 95.19 88 ASP A C 1
ATOM 674 O O . ASP A 1 88 ? -11.453 -31.438 -15.336 1 95.19 88 ASP A O 1
ATOM 678 N N . LYS A 1 89 ? -11.172 -30.922 -17.484 1 96.38 89 LYS A N 1
ATOM 679 C CA . LYS A 1 89 ? -10.5 -32.188 -17.797 1 96.38 89 LYS A CA 1
ATOM 680 C C . LYS A 1 89 ? -9.07 -32.188 -17.281 1 96.38 89 LYS A C 1
ATOM 682 O O . LYS A 1 89 ? -8.656 -33.125 -16.594 1 96.38 89 LYS A O 1
ATOM 687 N N . ASN A 1 90 ? -8.336 -31.156 -17.531 1 97 90 ASN A N 1
ATOM 688 C CA . ASN A 1 90 ? -6.906 -31.125 -17.266 1 97 90 ASN A CA 1
ATOM 689 C C . ASN A 1 90 ? -6.605 -30.641 -15.852 1 97 90 ASN A C 1
ATOM 691 O O . ASN A 1 90 ? -5.566 -30.969 -15.281 1 97 90 ASN A O 1
ATOM 695 N N . LYS A 1 91 ? -7.41 -29.75 -15.281 1 97.5 91 LYS A N 1
ATOM 696 C CA . LYS A 1 91 ? -7.359 -29.203 -13.93 1 97.5 91 LYS A CA 1
ATOM 697 C C . LYS A 1 91 ? -6.168 -28.266 -13.758 1 97.5 91 LYS A C 1
ATOM 699 O O . LYS A 1 91 ? -5.988 -27.656 -12.695 1 97.5 91 LYS A O 1
ATOM 704 N N . MET A 1 92 ? -5.344 -28.172 -14.773 1 98.19 92 MET A N 1
ATOM 705 C CA . MET A 1 92 ? -4.152 -27.328 -14.75 1 98.19 92 MET A CA 1
ATOM 706 C C . MET A 1 92 ? -4.148 -26.359 -15.93 1 98.19 92 MET A C 1
ATOM 708 O O . MET A 1 92 ? -4.379 -26.766 -17.078 1 98.19 92 MET A O 1
ATOM 712 N N . GLY A 1 93 ? -3.926 -25.062 -15.586 1 98.38 93 GLY A N 1
ATOM 713 C CA . GLY A 1 93 ? -3.904 -24.078 -16.656 1 98.38 93 GLY A CA 1
ATOM 714 C C . GLY A 1 93 ? -2.754 -23.094 -16.531 1 98.38 93 GLY A C 1
ATOM 715 O O . GLY A 1 93 ? -2.305 -22.797 -15.422 1 98.38 93 GLY A O 1
ATOM 716 N N . LEU A 1 94 ? -2.211 -22.656 -17.625 1 98.75 94 LEU A N 1
ATOM 717 C CA . LEU A 1 94 ? -1.296 -21.516 -17.766 1 98.75 94 LEU A CA 1
ATOM 718 C C . LEU A 1 94 ? -1.903 -20.422 -18.625 1 98.75 94 LEU A C 1
ATOM 720 O O . LEU A 1 94 ? -2.369 -20.703 -19.734 1 98.75 94 LEU A O 1
ATOM 724 N N . LYS A 1 95 ? -1.911 -19.25 -18.016 1 97.88 95 LYS A N 1
ATOM 725 C CA . LYS A 1 95 ? -2.662 -18.188 -18.688 1 97.88 95 LYS A CA 1
ATOM 726 C C . LYS A 1 95 ? -1.809 -16.938 -18.859 1 97.88 95 LYS A C 1
ATOM 728 O O . LYS A 1 95 ? -1.171 -16.484 -17.906 1 97.88 95 LYS A O 1
ATOM 733 N N . GLY A 1 96 ? -1.77 -16.375 -20.125 1 97 96 GLY A N 1
ATOM 734 C CA . GLY A 1 96 ? -1.225 -15.047 -20.359 1 97 96 GLY A CA 1
ATOM 735 C C . GLY A 1 96 ? -2.193 -13.938 -20.016 1 97 96 GLY A C 1
ATOM 736 O O . GLY A 1 96 ? -3.287 -14.188 -19.516 1 97 96 GLY A O 1
ATOM 737 N N . PRO A 1 97 ? -1.774 -12.695 -20.234 1 95.81 97 PRO A N 1
ATOM 738 C CA . PRO A 1 97 ? -2.627 -11.555 -19.875 1 95.81 97 PRO A CA 1
ATOM 739 C C . PRO A 1 97 ? -3.875 -11.461 -20.75 1 95.81 97 PRO A C 1
ATOM 741 O O . PRO A 1 97 ? -3.832 -11.805 -21.938 1 95.81 97 PRO A O 1
ATOM 744 N N . LEU A 1 98 ? -4.941 -11.016 -20.172 1 92.5 98 LEU A N 1
ATOM 745 C CA . LEU A 1 98 ? -6.199 -10.82 -20.875 1 92.5 98 LEU A CA 1
ATOM 746 C C . LEU A 1 98 ? -6.59 -9.344 -20.891 1 92.5 98 LEU A C 1
ATOM 748 O O . LEU A 1 98 ? -6.426 -8.648 -19.891 1 92.5 98 LEU A O 1
ATOM 752 N N . LYS A 1 99 ? -7.023 -8.938 -22.016 1 84.25 99 LYS A N 1
ATOM 753 C CA . LYS A 1 99 ? -7.492 -7.559 -22.141 1 84.25 99 LYS A CA 1
ATOM 754 C C . LYS A 1 99 ? -8.859 -7.379 -21.484 1 84.25 99 LYS A C 1
ATOM 756 O O . LYS A 1 99 ? -9.719 -8.258 -21.578 1 84.25 99 LYS A O 1
ATOM 761 N N . THR A 1 100 ? -8.914 -6.316 -20.703 1 70.44 100 THR A N 1
ATOM 762 C CA . THR A 1 100 ? -10.219 -5.949 -20.141 1 70.44 100 THR A CA 1
ATOM 763 C C . THR A 1 100 ? -10.766 -4.707 -20.828 1 70.44 100 THR A C 1
ATOM 765 O O . THR A 1 100 ? -10.148 -3.641 -20.781 1 70.44 100 THR A O 1
ATOM 768 N N . PRO A 1 101 ? -11.797 -4.934 -21.719 1 60.06 101 PRO A N 1
ATOM 769 C CA . PRO A 1 101 ? -12.336 -3.699 -22.297 1 60.06 101 PRO A CA 1
ATOM 770 C C . PRO A 1 101 ? -12.836 -2.719 -21.25 1 60.06 101 PRO A C 1
ATOM 772 O O . PRO A 1 101 ? -13.461 -3.129 -20.266 1 60.06 101 PRO A O 1
ATOM 775 N N . ILE A 1 102 ? -12.367 -1.564 -21.156 1 51.25 102 ILE A N 1
ATOM 776 C CA . ILE A 1 102 ? -12.891 -0.491 -20.328 1 51.25 102 ILE A CA 1
ATOM 777 C C . ILE A 1 102 ? -14.344 -0.201 -20.703 1 51.25 102 ILE A C 1
ATOM 779 O O . ILE A 1 102 ? -14.648 0.039 -21.875 1 51.25 102 ILE A O 1
ATOM 783 N N . ALA A 1 103 ? -15.297 -0.369 -19.906 1 49.5 103 ALA A N 1
ATOM 784 C CA . ALA A 1 103 ? -16.688 0.023 -20.062 1 49.5 103 ALA A CA 1
ATOM 785 C C . ALA A 1 103 ? -17.406 -0.888 -21.062 1 49.5 103 ALA A C 1
ATOM 787 O O . ALA A 1 103 ? -18.422 -0.5 -21.656 1 49.5 103 ALA A O 1
ATOM 788 N N . ALA A 1 104 ? -16.672 -1.918 -21.734 1 50.31 104 ALA A N 1
ATOM 789 C CA . ALA A 1 104 ? -17.203 -2.621 -22.906 1 50.31 104 ALA A CA 1
ATOM 790 C C . ALA A 1 104 ? -18.375 -3.514 -22.5 1 50.31 104 ALA A C 1
ATOM 792 O O . ALA A 1 104 ? -18.859 -4.309 -23.312 1 50.31 104 ALA A O 1
ATOM 793 N N . GLY A 1 105 ? -19 -3.43 -21.375 1 60.38 105 GLY A N 1
ATOM 794 C CA . GLY A 1 105 ? -20.281 -4.09 -21.156 1 60.38 105 GLY A CA 1
ATOM 795 C C . GLY A 1 105 ? -20.141 -5.477 -20.562 1 60.38 105 GLY A C 1
ATOM 796 O O . GLY A 1 105 ? -21.141 -6.125 -20.234 1 60.38 105 GLY A O 1
ATOM 797 N N . HIS A 1 106 ? -18.906 -6.164 -20.641 1 66.19 106 HIS A N 1
ATOM 798 C CA . HIS A 1 106 ? -18.797 -7.461 -19.984 1 66.19 106 HIS A CA 1
ATOM 799 C C . HIS A 1 106 ? -17.844 -7.395 -18.797 1 66.19 106 HIS A C 1
ATOM 801 O O . HIS A 1 106 ? -16.984 -6.508 -18.734 1 66.19 106 HIS A O 1
ATOM 807 N N . PRO A 1 107 ? -18.047 -8.383 -17.906 1 74.25 107 PRO A N 1
ATOM 808 C CA . PRO A 1 107 ? -17.188 -8.43 -16.719 1 74.25 107 PRO A CA 1
ATOM 809 C C . PRO A 1 107 ? -15.75 -8.828 -17.062 1 74.25 107 PRO A C 1
ATOM 811 O O . PRO A 1 107 ? -15.484 -9.32 -18.156 1 74.25 107 PRO A O 1
ATOM 814 N N . SER A 1 108 ? -14.867 -8.516 -16.203 1 83.19 108 SER A N 1
ATOM 815 C CA . SER A 1 108 ? -13.477 -8.945 -16.312 1 83.19 108 SER A CA 1
ATOM 816 C C . SER A 1 108 ? -13.383 -10.461 -16.5 1 83.19 108 SER A C 1
ATOM 818 O O . SER A 1 108 ? -14 -11.227 -15.758 1 83.19 108 SER A O 1
ATOM 820 N N . MET A 1 109 ? -12.656 -10.859 -17.562 1 87.19 109 MET A N 1
ATOM 821 C CA . MET A 1 109 ? -12.477 -12.281 -17.828 1 87.19 109 MET A CA 1
ATOM 822 C C . MET A 1 109 ? -11.695 -12.953 -16.703 1 87.19 109 MET A C 1
ATOM 824 O O . MET A 1 109 ? -11.938 -14.117 -16.391 1 87.19 109 MET A O 1
ATOM 828 N N . ASN A 1 110 ? -10.719 -12.203 -16.141 1 90 110 ASN A N 1
ATOM 829 C CA . ASN A 1 110 ? -9.977 -12.734 -15 1 90 110 ASN A CA 1
ATOM 830 C C . ASN A 1 110 ? -10.914 -13.086 -13.844 1 90 110 ASN A C 1
ATOM 832 O O . ASN A 1 110 ? -10.781 -14.148 -13.234 1 90 110 ASN A O 1
ATOM 836 N N . LEU A 1 111 ? -11.852 -12.172 -13.633 1 88.12 111 LEU A N 1
ATOM 837 C CA . LEU A 1 111 ? -12.797 -12.398 -12.555 1 88.12 111 LEU A CA 1
ATOM 838 C C . LEU A 1 111 ? -13.719 -13.57 -12.875 1 88.12 111 LEU A C 1
ATOM 840 O O . LEU A 1 111 ? -14.062 -14.359 -11.992 1 88.12 111 LEU A O 1
ATOM 844 N N . LEU A 1 112 ? -14.125 -13.68 -14.133 1 89.31 112 LEU A N 1
ATOM 845 C CA . LEU A 1 112 ? -15.016 -14.75 -14.562 1 89.31 112 LEU A CA 1
ATOM 846 C C . LEU A 1 112 ? -14.344 -16.109 -14.406 1 89.31 112 LEU A C 1
ATOM 848 O O . LEU A 1 112 ? -14.984 -17.078 -13.984 1 89.31 112 LEU A O 1
ATOM 852 N N . LEU A 1 113 ? -13.086 -16.203 -14.766 1 92.62 113 LEU A N 1
ATOM 853 C CA . LEU A 1 113 ? -12.344 -17.438 -14.617 1 92.62 113 LEU A CA 1
ATOM 854 C C . LEU A 1 113 ? -12.234 -17.844 -13.148 1 92.62 113 LEU A C 1
ATOM 856 O O . LEU A 1 113 ? -12.43 -19 -12.797 1 92.62 113 LEU A O 1
ATOM 860 N N . ARG A 1 114 ? -11.922 -16.891 -12.305 1 92.75 114 ARG A N 1
ATOM 861 C CA . ARG A 1 114 ? -11.781 -17.141 -10.875 1 92.75 114 ARG A CA 1
ATOM 862 C C . ARG A 1 114 ? -13.086 -17.656 -10.273 1 92.75 114 ARG A C 1
ATOM 864 O O . ARG A 1 114 ? -13.078 -18.562 -9.445 1 92.75 114 ARG A O 1
ATOM 871 N N . LYS A 1 115 ? -14.133 -17.062 -10.703 1 89.38 115 LYS A N 1
ATOM 872 C CA . LYS A 1 115 ? -15.445 -17.469 -10.195 1 89.38 115 LYS A CA 1
ATOM 873 C C . LYS A 1 115 ? -15.844 -18.844 -10.727 1 89.38 115 LYS A C 1
ATOM 875 O O . LYS A 1 115 ? -16.344 -19.688 -9.969 1 89.38 115 LYS A O 1
ATOM 880 N N . THR A 1 116 ? -15.656 -19.031 -12 1 91.25 116 THR A N 1
ATOM 881 C CA . THR A 1 116 ? -16.078 -20.266 -12.656 1 91.25 116 THR A CA 1
ATOM 882 C C . THR A 1 116 ? -15.375 -21.469 -12.047 1 91.25 116 THR A C 1
ATOM 884 O O . THR A 1 116 ? -15.992 -22.516 -11.828 1 91.25 116 THR A O 1
ATOM 887 N N . PHE A 1 117 ? -14.141 -21.328 -11.719 1 94.88 117 PHE A N 1
ATOM 888 C CA . PHE A 1 117 ? -13.375 -22.484 -11.266 1 94.88 117 PHE A CA 1
ATOM 889 C C . PHE A 1 117 ? -13.086 -22.391 -9.766 1 94.88 117 PHE A C 1
ATOM 891 O O . PHE A 1 117 ? -12.289 -23.156 -9.234 1 94.88 117 PHE A O 1
ATOM 898 N N . ASP A 1 118 ? -13.633 -21.406 -9.133 1 95.44 118 ASP A N 1
ATOM 899 C CA . ASP A 1 118 ? -13.492 -21.188 -7.699 1 95.44 118 ASP A CA 1
ATOM 900 C C . ASP A 1 118 ? -12.023 -21.141 -7.289 1 95.44 118 ASP A C 1
ATOM 902 O O . ASP A 1 118 ? -11.602 -21.906 -6.406 1 95.44 118 ASP A O 1
ATOM 906 N N . LEU A 1 119 ? -11.312 -20.359 -8.023 1 97.56 119 LEU A N 1
ATOM 907 C CA . LEU A 1 119 ? -9.906 -20.156 -7.727 1 97.56 119 LEU A CA 1
ATOM 908 C C . LEU A 1 119 ? -9.734 -19.219 -6.527 1 97.56 119 LEU A C 1
ATOM 910 O O . LEU A 1 119 ? -9.359 -18.062 -6.684 1 97.56 119 LEU A O 1
ATOM 914 N N . TYR A 1 120 ? -9.852 -19.75 -5.301 1 97.81 120 TYR A N 1
ATOM 915 C CA . TYR A 1 120 ? -10.102 -18.938 -4.113 1 97.81 120 TYR A CA 1
ATOM 916 C C . TYR A 1 120 ? -8.797 -18.406 -3.539 1 97.81 120 TYR A C 1
ATOM 918 O O . TYR A 1 120 ? -8.812 -17.453 -2.75 1 97.81 120 TYR A O 1
ATOM 926 N N . ALA A 1 121 ? -7.652 -19 -3.859 1 98.56 121 ALA A N 1
ATOM 927 C CA . ALA A 1 121 ? -6.383 -18.547 -3.285 1 98.56 121 ALA A CA 1
ATOM 928 C C . ALA A 1 121 ? -5.43 -18.078 -4.371 1 98.56 121 ALA A C 1
ATOM 930 O O . ALA A 1 121 ? -5.031 -18.844 -5.246 1 98.56 121 ALA A O 1
ATOM 931 N N . ASN A 1 122 ? -5.098 -16.844 -4.387 1 98.69 122 ASN A N 1
ATOM 932 C CA . ASN A 1 122 ? -4.043 -16.297 -5.242 1 98.69 122 ASN A CA 1
ATOM 933 C C . ASN A 1 122 ? -2.705 -16.25 -4.516 1 98.69 122 ASN A C 1
ATOM 935 O O . ASN A 1 122 ? -2.605 -15.656 -3.436 1 98.69 122 ASN A O 1
ATOM 939 N N . VAL A 1 123 ? -1.731 -16.906 -5.039 1 98.75 123 VAL A N 1
ATOM 940 C CA . VAL A 1 123 ? -0.404 -17 -4.441 1 98.75 123 VAL A CA 1
ATOM 941 C C . VAL A 1 123 ? 0.606 -16.25 -5.305 1 98.75 123 VAL A C 1
ATOM 943 O O . VAL A 1 123 ? 0.788 -16.562 -6.48 1 98.75 123 VAL A O 1
ATOM 946 N N . ARG A 1 124 ? 1.257 -15.258 -4.723 1 98.62 124 ARG A N 1
ATOM 947 C CA . ARG A 1 124 ? 2.252 -14.469 -5.445 1 98.62 124 ARG A CA 1
ATOM 948 C C . ARG A 1 124 ? 3.559 -14.383 -4.66 1 98.62 124 ARG A C 1
ATOM 950 O O . ARG A 1 124 ? 3.723 -13.508 -3.809 1 98.62 124 ARG A O 1
ATOM 957 N N . PRO A 1 125 ? 4.531 -15.211 -5.008 1 98 125 PRO A N 1
ATOM 958 C CA . PRO A 1 125 ? 5.867 -15.055 -4.426 1 98 125 PRO A CA 1
ATOM 959 C C . PRO A 1 125 ? 6.641 -13.883 -5.023 1 98 125 PRO A C 1
ATOM 961 O O . PRO A 1 125 ? 6.602 -13.672 -6.238 1 98 125 PRO A O 1
ATOM 964 N N . CYS A 1 126 ? 7.203 -13.117 -4.23 1 97.38 126 CYS A N 1
ATOM 965 C CA . CYS A 1 126 ? 8.07 -12.016 -4.633 1 97.38 126 CYS A CA 1
ATOM 966 C C . CYS A 1 126 ? 9.469 -12.18 -4.055 1 97.38 126 CYS A C 1
ATOM 968 O O . CYS A 1 126 ? 9.664 -12.062 -2.842 1 97.38 126 CYS A O 1
ATOM 970 N N . VAL A 1 127 ? 10.375 -12.406 -4.941 1 96.5 127 VAL A N 1
ATOM 971 C CA . VAL A 1 127 ? 11.75 -12.664 -4.523 1 96.5 127 VAL A CA 1
ATOM 972 C C . VAL A 1 127 ? 12.703 -11.781 -5.316 1 96.5 127 VAL A C 1
ATOM 974 O O . VAL A 1 127 ? 12.555 -11.625 -6.531 1 96.5 127 VAL A O 1
ATOM 977 N N . SER A 1 128 ? 13.617 -11.148 -4.574 1 95.88 128 SER A N 1
ATOM 978 C CA . SER A 1 128 ? 14.648 -10.367 -5.25 1 95.88 128 SER A CA 1
ATOM 979 C C . SER A 1 128 ? 15.453 -11.234 -6.215 1 95.88 128 SER A C 1
ATOM 981 O O . SER A 1 128 ? 15.758 -12.391 -5.914 1 95.88 128 SER A O 1
ATOM 983 N N . ILE A 1 129 ? 15.75 -10.695 -7.344 1 93.75 129 ILE A N 1
ATOM 984 C CA . ILE A 1 129 ? 16.5 -11.406 -8.383 1 93.75 129 ILE A CA 1
ATOM 985 C C . ILE A 1 129 ? 17.922 -10.867 -8.453 1 93.75 129 ILE A C 1
ATOM 987 O O . ILE A 1 129 ? 18.125 -9.664 -8.641 1 93.75 129 ILE A O 1
ATOM 991 N N . GLU A 1 130 ? 18.859 -11.766 -8.289 1 91.12 130 GLU A N 1
ATOM 992 C CA . GLU A 1 130 ? 20.25 -11.359 -8.43 1 91.12 130 GLU A CA 1
ATOM 993 C C . GLU A 1 130 ? 20.531 -10.836 -9.836 1 91.12 130 GLU A C 1
ATOM 995 O O . GLU A 1 130 ? 20.125 -11.453 -10.828 1 91.12 130 GLU A O 1
ATOM 1000 N N . GLY A 1 131 ? 21.125 -9.734 -9.945 1 87.25 131 GLY A N 1
ATOM 1001 C CA . GLY A 1 131 ? 21.438 -9.148 -11.242 1 87.25 131 GLY A CA 1
ATOM 1002 C C . GLY A 1 131 ? 20.453 -8.062 -11.648 1 87.25 131 GLY A C 1
ATOM 1003 O O . GLY A 1 131 ? 20.75 -7.273 -12.555 1 87.25 131 GLY A O 1
ATOM 1004 N N . TYR A 1 132 ? 19.391 -8.086 -11.078 1 90.5 132 TYR A N 1
ATOM 1005 C CA . TYR A 1 132 ? 18.422 -7.027 -11.305 1 90.5 132 TYR A CA 1
ATOM 1006 C C . TYR A 1 132 ? 18.359 -6.082 -10.109 1 90.5 132 TYR A C 1
ATOM 1008 O O . TYR A 1 132 ? 17.703 -6.383 -9.102 1 90.5 132 TYR A O 1
ATOM 1016 N N . LYS A 1 133 ? 18.859 -4.914 -10.258 1 87.75 133 LYS A N 1
ATOM 1017 C CA . LYS A 1 133 ? 19.062 -4.008 -9.133 1 87.75 133 LYS A CA 1
ATOM 1018 C C . LYS A 1 133 ? 17.781 -3.262 -8.789 1 87.75 133 LYS A C 1
ATOM 1020 O O . LYS A 1 133 ? 17.156 -2.662 -9.664 1 87.75 133 LYS A O 1
ATOM 1025 N N . THR A 1 134 ? 17.359 -3.367 -7.602 1 89.94 134 THR A N 1
ATOM 1026 C CA . THR A 1 134 ? 16.281 -2.611 -6.988 1 89.94 134 THR A CA 1
ATOM 1027 C C . THR A 1 134 ? 16.734 -1.967 -5.684 1 89.94 134 THR A C 1
ATOM 1029 O O . THR A 1 134 ? 17.844 -2.234 -5.207 1 89.94 134 THR A O 1
ATOM 1032 N N . PRO A 1 135 ? 15.898 -1.02 -5.16 1 87.44 135 PRO A N 1
ATOM 1033 C CA . PRO A 1 135 ? 16.281 -0.434 -3.875 1 87.44 135 PRO A CA 1
ATOM 1034 C C . PRO A 1 135 ? 16.391 -1.475 -2.762 1 87.44 135 PRO A C 1
ATOM 1036 O O . PRO A 1 135 ? 17.031 -1.227 -1.74 1 87.44 135 PRO A O 1
ATOM 1039 N N . TYR A 1 136 ? 15.867 -2.594 -3.006 1 92.38 136 TYR A N 1
ATOM 1040 C CA . TYR A 1 136 ? 15.883 -3.654 -2.006 1 92.38 136 TYR A CA 1
ATOM 1041 C C . TYR A 1 136 ? 16.625 -4.883 -2.525 1 92.38 136 TYR A C 1
ATOM 1043 O O . TYR A 1 136 ? 16.531 -5.215 -3.711 1 92.38 136 TYR A O 1
ATOM 1051 N N . THR A 1 137 ? 17.344 -5.633 -1.68 1 88.19 137 THR A N 1
ATOM 1052 C CA . THR A 1 137 ? 18.172 -6.727 -2.176 1 88.19 137 THR A CA 1
ATOM 1053 C C . THR A 1 137 ? 17.75 -8.055 -1.562 1 88.19 137 THR A C 1
ATOM 1055 O O . THR A 1 137 ? 18.078 -9.125 -2.084 1 88.19 137 THR A O 1
ATOM 1058 N N . ASP A 1 138 ? 16.984 -8.156 -0.614 1 91.25 138 ASP A N 1
ATOM 1059 C CA . ASP A 1 138 ? 16.703 -9.414 0.073 1 91.25 138 ASP A CA 1
ATOM 1060 C C . ASP A 1 138 ? 15.211 -9.57 0.344 1 91.25 138 ASP A C 1
ATOM 1062 O O . ASP A 1 138 ? 14.805 -9.914 1.458 1 91.25 138 ASP A O 1
ATOM 1066 N N . VAL A 1 139 ? 14.516 -9.359 -0.725 1 96.88 139 VAL A N 1
ATOM 1067 C CA . VAL A 1 139 ? 13.078 -9.523 -0.595 1 96.88 139 VAL A CA 1
ATOM 1068 C C . VAL A 1 139 ? 12.695 -10.984 -0.839 1 96.88 139 VAL A C 1
ATOM 1070 O O . VAL A 1 139 ? 13.156 -11.602 -1.803 1 96.88 139 VAL A O 1
ATOM 1073 N N . ASN A 1 140 ? 12.039 -11.648 0.022 1 97.69 140 ASN A N 1
ATOM 1074 C CA . ASN A 1 140 ? 11.469 -12.984 -0.109 1 97.69 140 ASN A CA 1
ATOM 1075 C C . ASN A 1 140 ? 10.133 -13.094 0.627 1 97.69 140 ASN A C 1
ATOM 1077 O O . ASN A 1 140 ? 10.078 -13.617 1.743 1 97.69 140 ASN A O 1
ATOM 1081 N N . ILE A 1 141 ? 9.094 -12.625 -0.031 1 98.44 141 ILE A N 1
ATOM 1082 C CA . ILE A 1 141 ? 7.766 -12.531 0.566 1 98.44 141 ILE A CA 1
ATOM 1083 C C . ILE A 1 141 ? 6.75 -13.258 -0.31 1 98.44 141 ILE A C 1
ATOM 1085 O O . ILE A 1 141 ? 6.863 -13.25 -1.537 1 98.44 141 ILE A O 1
ATOM 1089 N N . VAL A 1 142 ? 5.789 -13.922 0.321 1 98.75 142 VAL A N 1
ATOM 1090 C CA . VAL A 1 142 ? 4.691 -14.539 -0.414 1 98.75 142 VAL A CA 1
ATOM 1091 C C . VAL A 1 142 ? 3.363 -13.93 0.037 1 98.75 142 VAL A C 1
ATOM 1093 O O . VAL A 1 142 ? 3.078 -13.867 1.235 1 98.75 142 VAL A O 1
ATOM 1096 N N . THR A 1 143 ? 2.605 -13.484 -0.889 1 98.75 143 THR A N 1
ATOM 1097 C CA . THR A 1 143 ? 1.269 -12.992 -0.572 1 98.75 143 THR A CA 1
ATOM 1098 C C . THR A 1 143 ? 0.211 -14.031 -0.936 1 98.75 143 THR A C 1
ATOM 1100 O O . THR A 1 143 ? 0.287 -14.656 -1.994 1 98.75 143 THR A O 1
ATOM 1103 N N . ILE A 1 144 ? -0.67 -14.305 -0.036 1 98.88 144 ILE A N 1
ATOM 1104 C CA . ILE A 1 144 ? -1.833 -15.164 -0.229 1 98.88 144 ILE A CA 1
ATOM 1105 C C . ILE A 1 144 ? -3.111 -14.336 -0.124 1 98.88 144 ILE A C 1
ATOM 1107 O O . ILE A 1 144 ? -3.473 -13.875 0.961 1 98.88 144 ILE A O 1
ATOM 1111 N N . ARG A 1 145 ? -3.779 -14.18 -1.203 1 98.75 145 ARG A N 1
ATOM 1112 C CA . ARG A 1 145 ? -4.938 -13.312 -1.374 1 98.75 145 ARG A CA 1
ATOM 1113 C C . ARG A 1 145 ? -6.219 -14.133 -1.515 1 98.75 145 ARG A C 1
ATOM 1115 O O . ARG A 1 145 ? -6.301 -15.023 -2.355 1 98.75 145 ARG A O 1
ATOM 1122 N N . GLU A 1 146 ? -7.246 -13.852 -0.588 1 98.62 146 GLU A N 1
ATOM 1123 C CA . GLU A 1 146 ? -8.586 -14.367 -0.855 1 98.62 146 GLU A CA 1
ATOM 1124 C C . GLU A 1 146 ? -9.133 -13.828 -2.174 1 98.62 146 GLU A C 1
ATOM 1126 O O . GLU A 1 146 ? -9.133 -12.617 -2.402 1 98.62 146 GLU A O 1
ATOM 1131 N N . ASN A 1 147 ? -9.672 -14.633 -3.035 1 97.06 147 ASN A N 1
ATOM 1132 C CA . ASN A 1 147 ? -9.766 -14.258 -4.441 1 97.06 147 ASN A CA 1
ATOM 1133 C C . ASN A 1 147 ? -11.211 -14.328 -4.941 1 97.06 147 ASN A C 1
ATOM 1135 O O . ASN A 1 147 ? -11.469 -14.164 -6.137 1 97.06 147 ASN A O 1
ATOM 1139 N N . THR A 1 148 ? -12.227 -14.523 -4.031 1 95.5 148 THR A N 1
ATOM 1140 C CA . THR A 1 148 ? -13.547 -14.836 -4.551 1 95.5 148 THR A CA 1
ATOM 1141 C C . THR A 1 148 ? -14.594 -13.859 -4.02 1 95.5 148 THR A C 1
ATOM 1143 O O . THR A 1 148 ? -15.711 -13.789 -4.531 1 95.5 148 THR A O 1
ATOM 1146 N N . GLU A 1 149 ? -14.266 -13.148 -2.975 1 96.81 149 GLU A N 1
ATOM 1147 C CA . GLU A 1 149 ? -15.281 -12.266 -2.408 1 96.81 149 GLU A CA 1
ATOM 1148 C C . GLU A 1 149 ? -14.688 -10.906 -2.051 1 96.81 149 GLU A C 1
ATOM 1150 O O . GLU A 1 149 ? -13.852 -10.375 -2.785 1 96.81 149 GLU A O 1
ATOM 1155 N N . GLY A 1 150 ? -15.18 -10.219 -1.058 1 96.75 150 GLY A N 1
ATOM 1156 C CA . GLY A 1 150 ? -14.766 -8.867 -0.732 1 96.75 150 GLY A CA 1
ATOM 1157 C C . GLY A 1 150 ? -15.453 -7.812 -1.578 1 96.75 150 GLY A C 1
ATOM 1158 O O . GLY A 1 150 ? -16.641 -7.934 -1.885 1 96.75 150 GLY A O 1
ATOM 1159 N N . GLU A 1 151 ? -14.727 -6.793 -1.896 1 95.81 151 GLU A N 1
ATOM 1160 C CA . GLU A 1 151 ? -15.234 -5.73 -2.758 1 95.81 151 GLU A CA 1
ATOM 1161 C C . GLU A 1 151 ? -15.461 -6.234 -4.18 1 95.81 151 GLU A C 1
ATOM 1163 O O . GLU A 1 151 ? -16.188 -5.605 -4.957 1 95.81 151 GLU A O 1
ATOM 1168 N N . TYR A 1 152 ? -14.938 -7.352 -4.477 1 93.12 152 TYR A N 1
ATOM 1169 C CA . TYR A 1 152 ? -14.977 -7.902 -5.824 1 93.12 152 TYR A CA 1
ATOM 1170 C C . TYR A 1 152 ? -16.266 -8.68 -6.055 1 93.12 152 TYR A C 1
ATOM 1172 O O . TYR A 1 152 ? -16.469 -9.281 -7.117 1 93.12 152 TYR A O 1
ATOM 1180 N N . SER A 1 153 ? -17.078 -8.664 -5.035 1 90.62 153 SER A N 1
ATOM 1181 C CA . SER A 1 153 ? -18.406 -9.219 -5.215 1 90.62 153 SER A CA 1
ATOM 1182 C C . SER A 1 153 ? -19.219 -8.406 -6.215 1 90.62 153 SER A C 1
ATOM 1184 O O . SER A 1 153 ? -20.234 -8.875 -6.734 1 90.62 153 SER A O 1
ATOM 1186 N N . GLY A 1 154 ? -18.859 -7.168 -6.41 1 88.25 154 GLY A N 1
ATOM 1187 C CA . GLY A 1 154 ? -19.453 -6.324 -7.438 1 88.25 154 GLY A CA 1
ATOM 1188 C C . GLY A 1 154 ? -20.828 -5.797 -7.059 1 88.25 154 GLY A C 1
ATOM 1189 O O . GLY A 1 154 ? -21.594 -5.375 -7.926 1 88.25 154 GLY A O 1
ATOM 1190 N N . ILE A 1 155 ? -21.125 -5.805 -5.781 1 92.81 155 ILE A N 1
ATOM 1191 C CA . ILE A 1 155 ? -22.438 -5.348 -5.328 1 92.81 155 ILE A CA 1
ATOM 1192 C C . ILE A 1 155 ? -22.375 -3.867 -4.961 1 92.81 155 ILE A C 1
ATOM 1194 O O . ILE A 1 155 ? -21.766 -3.5 -3.953 1 92.81 155 ILE A O 1
ATOM 1198 N N . GLU A 1 156 ? -22.984 -3.08 -5.785 1 95.69 156 GLU A N 1
ATOM 1199 C CA . GLU A 1 156 ? -23.062 -1.638 -5.578 1 95.69 156 GLU A CA 1
ATOM 1200 C C . GLU A 1 156 ? -24.469 -1.11 -5.828 1 95.69 156 GLU A C 1
ATOM 1202 O O . GLU A 1 156 ? -25.203 -1.649 -6.66 1 95.69 156 GLU A O 1
ATOM 1207 N N . HIS A 1 157 ? -24.859 -0.083 -5.113 1 96.31 157 HIS A N 1
ATOM 1208 C CA . HIS A 1 157 ? -26.188 0.492 -5.238 1 96.31 157 HIS A CA 1
ATOM 1209 C C . HIS A 1 157 ? -26.141 2.016 -5.227 1 96.31 157 HIS A C 1
ATOM 1211 O O . HIS A 1 157 ? -25.359 2.607 -4.473 1 96.31 157 HIS A O 1
ATOM 1217 N N . VAL A 1 158 ? -26.969 2.592 -6.074 1 96.25 158 VAL A N 1
ATOM 1218 C CA . VAL A 1 158 ? -27.297 4 -5.906 1 96.25 158 VAL A CA 1
ATOM 1219 C C . VAL A 1 158 ? -28.484 4.141 -4.945 1 96.25 158 VAL A C 1
ATOM 1221 O O . VAL A 1 158 ? -29.609 3.781 -5.281 1 96.25 158 VAL A O 1
ATOM 1224 N N . ILE A 1 159 ? -28.266 4.699 -3.826 1 93 159 ILE A N 1
ATOM 1225 C CA . ILE A 1 159 ? -29.312 4.82 -2.822 1 93 159 ILE A CA 1
ATOM 1226 C C . ILE A 1 159 ? -30.25 5.973 -3.188 1 93 159 ILE A C 1
ATOM 1228 O O . ILE A 1 159 ? -31.469 5.809 -3.223 1 93 159 ILE A O 1
ATOM 1232 N N . VAL A 1 160 ? -29.703 7.113 -3.34 1 94.06 160 VAL A N 1
ATOM 1233 C CA . VAL A 1 160 ? -30.312 8.312 -3.898 1 94.06 160 VAL A CA 1
ATOM 1234 C C . VAL A 1 160 ? -29.312 9.039 -4.801 1 94.06 160 VAL A C 1
ATOM 1236 O O . VAL A 1 160 ? -28.125 8.703 -4.812 1 94.06 160 VAL A O 1
ATOM 1239 N N . ASP A 1 161 ? -29.766 9.945 -5.504 1 94 161 ASP A N 1
ATOM 1240 C CA . ASP A 1 161 ? -28.875 10.648 -6.414 1 94 161 ASP A CA 1
ATOM 1241 C C . ASP A 1 161 ? -27.672 11.234 -5.668 1 94 161 ASP A C 1
ATOM 1243 O O . ASP A 1 161 ? -27.844 11.945 -4.676 1 94 161 ASP A O 1
ATOM 1247 N N . GLY A 1 162 ? -26.531 10.797 -6.172 1 96.12 162 GLY A N 1
ATOM 1248 C CA . GLY A 1 162 ? -25.328 11.336 -5.59 1 96.12 162 GLY A CA 1
ATOM 1249 C C . GLY A 1 162 ? -24.828 10.547 -4.387 1 96.12 162 GLY A C 1
ATOM 1250 O O . GLY A 1 162 ? -23.844 10.914 -3.762 1 96.12 162 GLY A O 1
ATOM 1251 N N . VAL A 1 163 ? -25.5 9.539 -4.02 1 97.25 163 VAL A N 1
ATOM 1252 C CA . VAL A 1 163 ? -25.094 8.703 -2.896 1 97.25 163 VAL A CA 1
ATOM 1253 C C . VAL A 1 163 ? -24.984 7.25 -3.357 1 97.25 163 VAL A C 1
ATOM 1255 O O . VAL A 1 163 ? -25.984 6.633 -3.748 1 97.25 163 VAL A O 1
ATOM 1258 N N . VAL A 1 164 ? -23.766 6.742 -3.311 1 97.88 164 VAL A N 1
ATOM 1259 C CA . VAL A 1 164 ? -23.516 5.391 -3.795 1 97.88 164 VAL A CA 1
ATOM 1260 C C . VAL A 1 164 ? -22.906 4.547 -2.672 1 97.88 164 VAL A C 1
ATOM 1262 O O . VAL A 1 164 ? -22.094 5.031 -1.89 1 97.88 164 VAL A O 1
ATOM 1265 N N . GLN A 1 165 ? -23.328 3.32 -2.553 1 97.56 165 GLN A N 1
ATOM 1266 C CA . GLN A 1 165 ? -22.719 2.381 -1.617 1 97.56 165 GLN A CA 1
ATOM 1267 C C . GLN A 1 165 ? -22.141 1.171 -2.348 1 97.56 165 GLN A C 1
ATOM 1269 O O . GLN A 1 165 ? -22.719 0.708 -3.338 1 97.56 165 GLN A O 1
ATOM 1274 N N . SER A 1 166 ? -21.031 0.73 -1.929 1 97.5 166 SER A N 1
ATOM 1275 C CA . SER A 1 166 ? -20.406 -0.516 -2.367 1 97.5 166 SER A CA 1
ATOM 1276 C C . SER A 1 166 ? -20.25 -1.494 -1.207 1 97.5 166 SER A C 1
ATOM 1278 O O . SER A 1 166 ? -19.922 -1.095 -0.089 1 97.5 166 SER A O 1
ATOM 1280 N N . ILE A 1 167 ? -20.5 -2.76 -1.457 1 97.19 167 ILE A N 1
ATOM 1281 C CA . ILE A 1 167 ? -20.547 -3.752 -0.389 1 97.19 167 ILE A CA 1
ATOM 1282 C C . ILE A 1 167 ? -19.266 -4.586 -0.406 1 97.19 167 ILE A C 1
ATOM 1284 O O . ILE A 1 167 ? -18.859 -5.082 -1.457 1 97.19 167 ILE A O 1
ATOM 1288 N N . LYS A 1 168 ? -18.641 -4.652 0.685 1 97.88 168 LYS A N 1
ATOM 1289 C CA . LYS A 1 168 ? -17.594 -5.629 0.967 1 97.88 168 LYS A CA 1
ATOM 1290 C C . LYS A 1 168 ? -18.156 -6.859 1.665 1 97.88 168 LYS A C 1
ATOM 1292 O O . LYS A 1 168 ? -18.641 -6.773 2.799 1 97.88 168 LYS A O 1
ATOM 1297 N N . LEU A 1 169 ? -18.109 -8.023 0.999 1 98.12 169 LEU A N 1
ATOM 1298 C CA . LEU A 1 169 ? -18.656 -9.266 1.551 1 98.12 169 LEU A CA 1
ATOM 1299 C C . LEU A 1 169 ? -17.547 -10.133 2.127 1 98.12 169 LEU A C 1
ATOM 1301 O O . LEU A 1 169 ? -16.547 -10.391 1.46 1 98.12 169 LEU A O 1
ATOM 1305 N N . ILE A 1 170 ? -17.656 -10.531 3.402 1 98.62 170 ILE A N 1
ATOM 1306 C CA . ILE A 1 170 ? -16.734 -11.469 4.043 1 98.62 170 ILE A CA 1
ATOM 1307 C C . ILE A 1 170 ? -17.531 -12.633 4.637 1 98.62 170 ILE A C 1
ATOM 1309 O O . ILE A 1 170 ? -18.469 -12.43 5.395 1 98.62 170 ILE A O 1
ATOM 1313 N N . THR A 1 171 ? -17.188 -13.852 4.293 1 98.62 171 THR A N 1
ATOM 1314 C CA . THR A 1 171 ? -17.891 -15.023 4.816 1 98.62 171 THR A CA 1
ATOM 1315 C C . THR A 1 171 ? -16.938 -15.883 5.648 1 98.62 171 THR A C 1
ATOM 1317 O O . THR A 1 171 ? -15.727 -15.859 5.449 1 98.62 171 THR A O 1
ATOM 1320 N N . GLU A 1 172 ? -17.531 -16.562 6.523 1 98.56 172 GLU A N 1
ATOM 1321 C CA . GLU A 1 172 ? -16.781 -17.484 7.371 1 98.56 172 GLU A CA 1
ATOM 1322 C C . GLU A 1 172 ? -16.094 -18.562 6.539 1 98.56 172 GLU A C 1
ATOM 1324 O O . GLU A 1 172 ? -14.922 -18.875 6.781 1 98.56 172 GLU A O 1
ATOM 1329 N N . GLU A 1 173 ? -16.75 -19.109 5.621 1 97.88 173 GLU A N 1
ATOM 1330 C CA . GLU A 1 173 ? -16.219 -20.188 4.793 1 97.88 173 GLU A CA 1
ATOM 1331 C C . GLU A 1 173 ? -15.008 -19.734 3.992 1 97.88 173 GLU A C 1
ATOM 1333 O O . GLU A 1 173 ? -13.969 -20.406 3.992 1 97.88 173 GLU A O 1
ATOM 1338 N N . ALA A 1 174 ? -15.117 -18.641 3.293 1 98 174 ALA A N 1
ATOM 1339 C CA . ALA A 1 174 ? -14.016 -18.125 2.486 1 98 174 ALA A CA 1
ATOM 1340 C C . ALA A 1 174 ? -12.836 -17.734 3.365 1 98 174 ALA A C 1
ATOM 1342 O O . ALA A 1 174 ? -11.68 -17.969 3.004 1 98 174 ALA A O 1
ATOM 1343 N N . SER A 1 175 ? -13.109 -17.109 4.535 1 98.81 175 SER A N 1
ATOM 1344 C CA . SER A 1 175 ? -12.062 -16.703 5.465 1 98.81 175 SER A CA 1
ATOM 1345 C C . SER A 1 175 ? -11.336 -17.906 6.039 1 98.81 175 SER A C 1
ATOM 1347 O O . SER A 1 175 ? -10.109 -17.906 6.152 1 98.81 175 SER A O 1
ATOM 1349 N N . LYS A 1 176 ? -12.086 -18.906 6.375 1 98.44 176 LYS A N 1
ATOM 1350 C CA . LYS A 1 176 ? -11.508 -20.125 6.957 1 98.44 176 LYS A CA 1
ATOM 1351 C C . LYS A 1 176 ? -10.609 -20.828 5.953 1 98.44 176 LYS A C 1
ATOM 1353 O O . LYS A 1 176 ? -9.469 -21.188 6.27 1 98.44 176 LYS A O 1
ATOM 1358 N N . ARG A 1 177 ? -11.109 -21.109 4.801 1 97.88 177 ARG A N 1
ATOM 1359 C CA . ARG A 1 177 ? -10.367 -21.906 3.826 1 97.88 177 ARG A CA 1
ATOM 1360 C C . ARG A 1 177 ? -9.086 -21.188 3.406 1 97.88 177 ARG A C 1
ATOM 1362 O O . ARG A 1 177 ? -8.047 -21.828 3.227 1 97.88 177 ARG A O 1
ATOM 1369 N N . ILE A 1 178 ? -9.109 -19.828 3.213 1 98.69 178 ILE A N 1
ATOM 1370 C CA . ILE A 1 178 ? -7.902 -19.125 2.799 1 98.69 178 ILE A CA 1
ATOM 1371 C C . ILE A 1 178 ? -6.891 -19.109 3.939 1 98.69 178 ILE A C 1
ATOM 1373 O O . ILE A 1 178 ? -5.68 -19.156 3.705 1 98.69 178 ILE A O 1
ATOM 1377 N N . ALA A 1 179 ? -7.371 -18.969 5.168 1 98.81 179 ALA A N 1
ATOM 1378 C CA . ALA A 1 179 ? -6.48 -19.031 6.324 1 98.81 179 ALA A CA 1
ATOM 1379 C C . ALA A 1 179 ? -5.789 -20.391 6.414 1 98.81 179 ALA A C 1
ATOM 1381 O O . ALA A 1 179 ? -4.57 -20.469 6.594 1 98.81 179 ALA A O 1
ATOM 1382 N N . GLU A 1 180 ? -6.566 -21.406 6.297 1 98.12 180 GLU A N 1
ATOM 1383 C CA . GLU A 1 180 ? -6.008 -22.75 6.328 1 98.12 180 GLU A CA 1
ATOM 1384 C C . GLU A 1 180 ? -5.004 -22.969 5.199 1 98.12 180 GLU A C 1
ATOM 1386 O O . GLU A 1 180 ? -3.945 -23.562 5.406 1 98.12 180 GLU A O 1
ATOM 1391 N N . PHE A 1 181 ? -5.336 -22.5 4.086 1 98.06 181 PHE A N 1
ATOM 1392 C CA . PHE A 1 181 ? -4.441 -22.609 2.939 1 98.06 181 PHE A CA 1
ATOM 1393 C C . PHE A 1 181 ? -3.104 -21.938 3.236 1 98.06 181 PHE A C 1
ATOM 1395 O O . PHE A 1 181 ? -2.045 -22.484 2.91 1 98.06 181 PHE A O 1
ATOM 1402 N N . ALA A 1 182 ? -3.145 -20.75 3.771 1 98.75 182 ALA A N 1
ATOM 1403 C CA . ALA A 1 182 ? -1.929 -19.984 4.051 1 98.75 182 ALA A CA 1
ATOM 1404 C C . ALA A 1 182 ? -0.997 -20.766 4.98 1 98.75 182 ALA A C 1
ATOM 1406 O O . ALA A 1 182 ? 0.215 -20.812 4.754 1 98.75 182 ALA A O 1
ATOM 1407 N N . PHE A 1 183 ? -1.527 -21.359 5.977 1 98.38 183 PHE A N 1
ATOM 1408 C CA . PHE A 1 183 ? -0.713 -22.109 6.926 1 98.38 183 PHE A CA 1
ATOM 1409 C C . PHE A 1 183 ? -0.182 -23.391 6.297 1 98.38 183 PHE A C 1
ATOM 1411 O O . PHE A 1 183 ? 0.966 -23.766 6.527 1 98.38 183 PHE A O 1
ATOM 1418 N N . GLU A 1 184 ? -1.025 -24.047 5.562 1 96.38 184 GLU A N 1
ATOM 1419 C CA . GLU A 1 184 ? -0.564 -25.234 4.844 1 96.38 184 GLU A CA 1
ATOM 1420 C C . GLU A 1 184 ? 0.552 -24.875 3.863 1 96.38 184 GLU A C 1
ATOM 1422 O O . GLU A 1 184 ? 1.538 -25.609 3.752 1 96.38 184 GLU A O 1
ATOM 1427 N N . TYR A 1 185 ? 0.346 -23.828 3.162 1 97.19 185 TYR A N 1
ATOM 1428 C CA . TYR A 1 185 ? 1.378 -23.359 2.242 1 97.19 185 TYR A CA 1
ATOM 1429 C C . TYR A 1 185 ? 2.689 -23.109 2.975 1 97.19 185 TYR A C 1
ATOM 1431 O O . TYR A 1 185 ? 3.756 -23.516 2.508 1 97.19 185 TYR A O 1
ATOM 1439 N N . ALA A 1 186 ? 2.629 -22.359 4.059 1 98.06 186 ALA A N 1
ATOM 1440 C CA . ALA A 1 186 ? 3.82 -22.031 4.84 1 98.06 186 ALA A CA 1
ATOM 1441 C C . ALA A 1 186 ? 4.559 -23.297 5.262 1 98.06 186 ALA A C 1
ATOM 1443 O O . ALA A 1 186 ? 5.781 -23.391 5.121 1 98.06 186 ALA A O 1
ATOM 1444 N N . ARG A 1 187 ? 3.844 -24.25 5.703 1 95.38 187 ARG A N 1
ATOM 1445 C CA . ARG A 1 187 ? 4.438 -25.5 6.148 1 95.38 187 ARG A CA 1
ATOM 1446 C C . ARG A 1 187 ? 5.086 -26.25 4.988 1 95.38 187 ARG A C 1
ATOM 1448 O O . ARG A 1 187 ? 6.234 -26.688 5.086 1 95.38 187 ARG A O 1
ATOM 1455 N N . ASN A 1 188 ? 4.375 -26.344 3.9 1 93.06 188 ASN A N 1
ATOM 1456 C CA . ASN A 1 188 ? 4.824 -27.109 2.748 1 93.06 188 ASN A CA 1
ATOM 1457 C C . ASN A 1 188 ? 6.004 -26.438 2.049 1 93.06 188 ASN A C 1
ATOM 1459 O O . ASN A 1 188 ? 6.75 -27.094 1.318 1 93.06 188 ASN A O 1
ATOM 1463 N N . ASN A 1 189 ? 6.16 -25.188 2.271 1 94.75 189 ASN A N 1
ATOM 1464 C CA . ASN A 1 189 ? 7.223 -24.453 1.579 1 94.75 189 ASN A CA 1
ATOM 1465 C C . ASN A 1 189 ? 8.289 -23.969 2.551 1 94.75 189 ASN A C 1
ATOM 1467 O O . ASN A 1 189 ? 9.047 -23.047 2.234 1 94.75 189 ASN A O 1
ATOM 1471 N N . GLN A 1 190 ? 8.32 -24.5 3.754 1 94.56 190 GLN A N 1
ATOM 1472 C CA . GLN A 1 190 ? 9.328 -24.25 4.777 1 94.56 190 GLN A CA 1
ATOM 1473 C C . GLN A 1 190 ? 9.414 -22.766 5.109 1 94.56 190 GLN A C 1
ATOM 1475 O O . GLN A 1 190 ? 10.508 -22.203 5.16 1 94.56 190 GLN A O 1
ATOM 1480 N N . ARG A 1 191 ? 8.25 -22.172 5.18 1 97.44 191 ARG A N 1
ATOM 1481 C CA . ARG A 1 191 ? 8.148 -20.812 5.668 1 97.44 191 ARG A CA 1
ATOM 1482 C C . ARG A 1 191 ? 8 -20.766 7.184 1 97.44 191 ARG A C 1
ATOM 1484 O O . ARG A 1 191 ? 7.637 -21.781 7.801 1 97.44 191 ARG A O 1
ATOM 1491 N N . SER A 1 192 ? 8.281 -19.594 7.793 1 95.19 192 SER A N 1
ATOM 1492 C CA . SER A 1 192 ? 8.391 -19.547 9.25 1 95.19 192 SER A CA 1
ATOM 1493 C C . SER A 1 192 ? 7.211 -18.812 9.867 1 95.19 192 SER A C 1
ATOM 1495 O O . SER A 1 192 ? 6.836 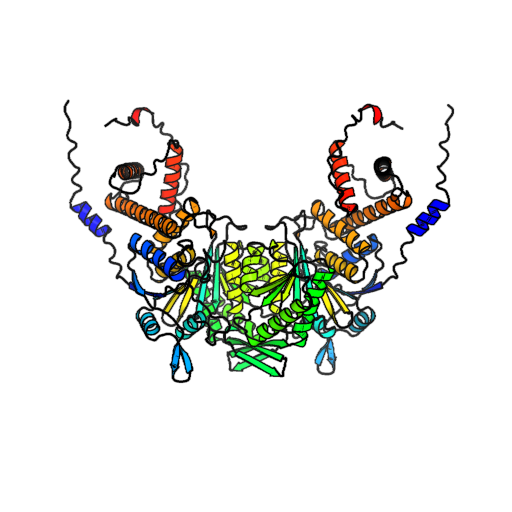-19.062 11.016 1 95.19 192 SER A O 1
ATOM 1497 N N . HIS A 1 193 ? 6.723 -17.891 9.211 1 96.62 193 HIS A N 1
ATOM 1498 C CA . HIS A 1 193 ? 5.668 -17.125 9.875 1 96.62 193 HIS A CA 1
ATOM 1499 C C . HIS A 1 193 ? 4.609 -16.672 8.875 1 96.62 193 HIS A C 1
ATOM 1501 O O . HIS A 1 193 ? 4.914 -16.438 7.703 1 96.62 193 HIS A O 1
ATOM 1507 N N . VAL A 1 194 ? 3.328 -16.625 9.352 1 98.75 194 VAL A N 1
ATOM 1508 C CA . VAL A 1 194 ? 2.156 -16.141 8.625 1 98.75 194 VAL A CA 1
ATOM 1509 C C . VAL A 1 194 ? 1.597 -14.906 9.32 1 98.75 194 VAL A C 1
ATOM 1511 O O . VAL A 1 194 ? 1.389 -14.906 10.531 1 98.75 194 VAL A O 1
ATOM 1514 N N . THR A 1 195 ? 1.462 -13.828 8.586 1 98.88 195 THR A N 1
ATOM 1515 C CA . THR A 1 195 ? 0.866 -12.594 9.102 1 98.88 195 THR A CA 1
ATOM 1516 C C . THR A 1 195 ? -0.507 -12.359 8.477 1 98.88 195 THR A C 1
ATOM 1518 O O . THR A 1 195 ? -0.633 -12.281 7.254 1 98.88 195 THR A O 1
ATOM 1521 N N . ALA A 1 196 ? -1.55 -12.297 9.328 1 98.94 196 ALA A N 1
ATOM 1522 C CA . ALA A 1 196 ? -2.879 -11.906 8.859 1 98.94 196 ALA A CA 1
ATOM 1523 C C . ALA A 1 196 ? -2.988 -10.391 8.727 1 98.94 196 ALA A C 1
ATOM 1525 O O . ALA A 1 196 ? -2.779 -9.656 9.703 1 98.94 196 ALA A O 1
ATOM 1526 N N . VAL A 1 197 ? -3.293 -9.93 7.574 1 98.88 197 VAL A N 1
ATOM 1527 C CA . VAL A 1 197 ? -3.434 -8.5 7.305 1 98.88 197 VAL A CA 1
ATOM 1528 C C . VAL A 1 197 ? -4.914 -8.125 7.277 1 98.88 197 VAL A C 1
ATOM 1530 O O . VAL A 1 197 ? -5.707 -8.742 6.566 1 98.88 197 VAL A O 1
ATOM 1533 N N . HIS A 1 198 ? -5.281 -7.109 8.023 1 98.56 198 HIS A N 1
ATOM 1534 C CA . HIS A 1 198 ? -6.691 -6.762 8.188 1 98.56 198 HIS A CA 1
ATOM 1535 C C . HIS A 1 198 ? -6.855 -5.301 8.578 1 98.56 198 HIS A C 1
ATOM 1537 O O . HIS A 1 198 ? -5.867 -4.574 8.719 1 98.56 198 HIS A O 1
ATOM 1543 N N . LYS A 1 199 ? -8.039 -4.848 8.586 1 97 199 LYS A N 1
ATOM 1544 C CA . LYS A 1 199 ? -8.414 -3.529 9.086 1 97 199 LYS A CA 1
ATOM 1545 C C . LYS A 1 199 ? -9.57 -3.631 10.086 1 97 199 LYS A C 1
ATOM 1547 O O . LYS A 1 199 ? -10.539 -2.875 10 1 97 199 LYS A O 1
ATOM 1552 N N . ALA A 1 200 ? -9.484 -4.461 11.07 1 95.5 200 ALA A N 1
ATOM 1553 C CA . ALA A 1 200 ? -10.562 -4.781 12 1 95.5 200 ALA A CA 1
ATOM 1554 C C . ALA A 1 200 ? -10.797 -3.641 12.984 1 95.5 200 ALA A C 1
ATOM 1556 O O . ALA A 1 200 ? -11.82 -3.602 13.672 1 95.5 200 ALA A O 1
ATOM 1557 N N . ASN A 1 201 ? -9.898 -2.678 13.047 1 89.12 201 ASN A N 1
ATOM 1558 C CA . ASN A 1 201 ? -10.125 -1.51 13.891 1 89.12 201 ASN A CA 1
ATOM 1559 C C . ASN A 1 201 ? -11.203 -0.601 13.305 1 89.12 201 ASN A C 1
ATOM 1561 O O . ASN A 1 201 ? -11.859 0.149 14.031 1 89.12 201 ASN A O 1
ATOM 1565 N N . ILE A 1 202 ? -11.352 -0.688 12.023 1 90.88 202 ILE A N 1
ATOM 1566 C CA . ILE A 1 202 ? -12.352 0.123 11.336 1 90.88 202 ILE A CA 1
ATOM 1567 C C . ILE A 1 202 ? -13.539 -0.751 10.938 1 90.88 202 ILE A C 1
ATOM 1569 O O . ILE A 1 202 ? -14.695 -0.384 11.164 1 90.88 202 ILE A O 1
ATOM 1573 N N . MET A 1 203 ? -13.227 -1.815 10.312 1 94.94 203 MET A N 1
ATOM 1574 C CA . MET A 1 203 ? -14.258 -2.785 9.945 1 94.94 203 MET A CA 1
ATOM 1575 C C . MET A 1 203 ? -14.273 -3.957 10.914 1 94.94 203 MET A C 1
ATOM 1577 O O . MET A 1 203 ? -13.75 -5.031 10.609 1 94.94 203 MET A O 1
ATOM 1581 N N . ARG A 1 204 ? -14.945 -3.801 11.961 1 93.38 204 ARG A N 1
ATOM 1582 C CA . ARG A 1 204 ? -14.891 -4.68 13.125 1 93.38 204 ARG A CA 1
ATOM 1583 C C . ARG A 1 204 ? -15.555 -6.02 12.828 1 93.38 204 ARG A C 1
ATOM 1585 O O . ARG A 1 204 ? -15.102 -7.062 13.305 1 93.38 204 ARG A O 1
ATOM 1592 N N . MET A 1 205 ? -16.609 -5.965 12.07 1 96.06 205 MET A N 1
ATOM 1593 C CA . MET A 1 205 ? -17.359 -7.195 11.836 1 96.06 205 MET A CA 1
ATOM 1594 C C . MET A 1 205 ? -16.781 -7.973 10.656 1 96.06 205 MET A C 1
ATOM 1596 O O . MET A 1 205 ? -16.438 -9.148 10.789 1 96.06 205 MET A O 1
ATOM 1600 N N . SER A 1 206 ? -16.641 -7.324 9.57 1 97.44 206 SER A N 1
ATOM 1601 C CA . SER A 1 206 ? -16.172 -8.016 8.375 1 97.44 206 SER A CA 1
ATOM 1602 C C . SER A 1 206 ? -14.727 -8.461 8.516 1 97.44 206 SER A C 1
ATOM 1604 O O . SER A 1 206 ? -14.438 -9.664 8.531 1 97.44 206 SER A O 1
ATOM 1606 N N . ASP A 1 207 ? -13.828 -7.535 8.695 1 97.94 207 ASP A N 1
ATOM 1607 C CA . ASP A 1 207 ? -12.43 -7.902 8.891 1 97.94 207 ASP A CA 1
ATOM 1608 C C . ASP A 1 207 ? -12.234 -8.656 10.203 1 97.94 207 ASP A C 1
ATOM 1610 O O . ASP A 1 207 ? -11.312 -9.469 10.336 1 97.94 207 ASP A O 1
ATOM 1614 N N . GLY A 1 208 ? -13.102 -8.312 11.172 1 97.75 208 GLY A N 1
ATOM 1615 C CA . GLY A 1 208 ? -13.055 -9.086 12.398 1 97.75 208 GLY A CA 1
ATOM 1616 C C . GLY A 1 208 ? -13.297 -10.562 12.188 1 97.75 208 GLY A C 1
ATOM 1617 O O . GLY A 1 208 ? -12.641 -11.406 12.805 1 97.75 208 GLY A O 1
ATOM 1618 N N . LEU A 1 209 ? -14.266 -10.867 11.352 1 98.38 209 LEU A N 1
ATOM 1619 C CA . LEU A 1 209 ? -14.547 -12.258 11.008 1 98.38 209 LEU A CA 1
ATOM 1620 C C . LEU A 1 209 ? -13.344 -12.906 10.336 1 98.38 209 LEU A C 1
ATOM 1622 O O . LEU A 1 209 ? -12.969 -14.031 10.672 1 98.38 209 LEU A O 1
ATOM 1626 N N . PHE A 1 210 ? -12.758 -12.25 9.43 1 98.75 210 PHE A N 1
ATOM 1627 C CA . PHE A 1 210 ? -11.57 -12.742 8.742 1 98.75 210 PHE A CA 1
ATOM 1628 C C . PHE A 1 210 ? -10.453 -13.023 9.734 1 98.75 210 PHE A C 1
ATOM 1630 O O . PHE A 1 210 ? -9.844 -14.102 9.703 1 98.75 210 PHE A O 1
ATOM 1637 N N . LEU A 1 211 ? -10.18 -12.047 10.57 1 98.81 211 LEU A N 1
ATOM 1638 C CA . LEU A 1 211 ? -9.109 -12.164 11.555 1 98.81 211 LEU A CA 1
ATOM 1639 C C . LEU A 1 211 ? -9.359 -13.344 12.492 1 98.81 211 LEU A C 1
ATOM 1641 O O . LEU A 1 211 ? -8.438 -14.086 12.828 1 98.81 211 LEU A O 1
ATOM 1645 N N . ARG A 1 212 ? -10.594 -13.5 12.953 1 98.31 212 ARG A N 1
ATOM 1646 C CA . ARG A 1 212 ? -10.938 -14.609 13.844 1 98.31 212 ARG A CA 1
ATOM 1647 C C . ARG A 1 212 ? -10.625 -15.953 13.195 1 98.31 212 ARG A C 1
ATOM 1649 O O . ARG A 1 212 ? -10.102 -16.859 13.852 1 98.31 212 ARG A O 1
ATOM 1656 N N . LYS A 1 213 ? -10.914 -16.078 11.953 1 98.69 213 LYS A N 1
ATOM 1657 C CA . LYS A 1 213 ? -10.656 -17.328 11.258 1 98.69 213 LYS A CA 1
ATOM 1658 C C . LYS A 1 213 ? -9.156 -17.562 11.078 1 98.69 213 LYS A C 1
ATOM 1660 O O . LYS A 1 213 ? -8.688 -18.703 11.109 1 98.69 213 LYS A O 1
ATOM 1665 N N . CYS A 1 214 ? -8.414 -16.531 10.836 1 98.81 214 CYS A N 1
ATOM 1666 C CA . CYS A 1 214 ? -6.961 -16.656 10.773 1 98.81 214 CYS A CA 1
ATOM 1667 C C . CYS A 1 214 ? -6.398 -17.109 12.109 1 98.81 214 CYS A C 1
ATOM 1669 O O . CYS A 1 214 ? -5.5 -17.953 12.156 1 98.81 214 CYS A O 1
ATOM 1671 N N . ARG A 1 215 ? -6.934 -16.547 13.211 1 98.5 215 ARG A N 1
ATOM 1672 C CA . ARG A 1 215 ? -6.508 -16.953 14.555 1 98.5 215 ARG A CA 1
ATOM 1673 C C . ARG A 1 215 ? -6.797 -18.422 14.805 1 98.5 215 ARG A C 1
ATOM 1675 O O . ARG A 1 215 ? -5.969 -19.125 15.383 1 98.5 215 ARG A O 1
ATOM 1682 N N . GLU A 1 216 ? -7.945 -18.828 14.383 1 98.31 216 GLU A N 1
ATOM 1683 C CA . GLU A 1 216 ? -8.312 -20.219 14.547 1 98.31 216 GLU A CA 1
ATOM 1684 C C . GLU A 1 216 ? -7.375 -21.141 13.766 1 98.31 216 GLU A C 1
ATOM 1686 O O . GLU A 1 216 ? -6.965 -22.188 14.266 1 98.31 216 GLU A O 1
ATOM 1691 N N . ALA A 1 217 ? -7.066 -20.766 12.555 1 98.12 217 ALA A N 1
ATOM 1692 C CA . ALA A 1 217 ? -6.129 -21.547 11.758 1 98.12 217 ALA A CA 1
ATOM 1693 C C . ALA A 1 217 ? -4.758 -21.609 12.422 1 98.12 217 ALA A C 1
ATOM 1695 O O . ALA A 1 217 ? -4.09 -22.656 12.383 1 98.12 217 ALA A O 1
ATOM 1696 N N . ALA A 1 218 ? -4.324 -20.562 12.984 1 98.06 218 ALA A N 1
ATOM 1697 C CA . ALA A 1 218 ? -3.037 -20.484 13.672 1 98.06 218 ALA A CA 1
ATOM 1698 C C . ALA A 1 218 ? -2.996 -21.453 14.852 1 98.06 218 ALA A C 1
ATOM 1700 O O . ALA A 1 218 ? -1.956 -22.047 15.141 1 98.06 218 ALA A O 1
ATOM 1701 N N . GLU A 1 219 ? -4.098 -21.594 15.57 1 97.38 219 GLU A N 1
ATOM 1702 C CA . GLU A 1 219 ? -4.188 -22.5 16.719 1 97.38 219 GLU A CA 1
ATOM 1703 C C . GLU A 1 219 ? -3.977 -23.938 16.297 1 97.38 219 GLU A C 1
ATOM 1705 O O . GLU A 1 219 ? -3.475 -24.75 17.062 1 97.38 219 GLU A O 1
ATOM 1710 N N . ASN A 1 220 ? -4.293 -24.203 15.125 1 94.69 220 ASN A N 1
ATOM 1711 C CA . ASN A 1 220 ? -4.172 -25.562 14.609 1 94.69 220 ASN A CA 1
ATOM 1712 C C . ASN A 1 220 ? -2.803 -25.812 13.984 1 94.69 220 ASN A C 1
ATOM 1714 O O . ASN A 1 220 ? -2.477 -26.938 13.609 1 94.69 220 ASN A O 1
ATOM 1718 N N . CYS A 1 221 ? -2.027 -24.797 13.805 1 94.38 221 CYS A N 1
ATOM 1719 C CA . CYS A 1 221 ? -0.704 -24.891 13.203 1 94.38 221 CYS A CA 1
ATOM 1720 C C . CYS A 1 221 ? 0.341 -24.188 14.07 1 94.38 221 CYS A C 1
ATOM 1722 O O . CYS A 1 221 ? 0.979 -23.234 13.633 1 94.38 221 CYS A O 1
ATOM 1724 N N . LYS A 1 222 ? 0.772 -24.719 15.172 1 93.12 222 LYS A N 1
ATOM 1725 C CA . LYS A 1 222 ? 1.587 -24.062 16.188 1 93.12 222 LYS A CA 1
ATOM 1726 C C . LYS A 1 222 ? 3.059 -24.047 15.789 1 93.12 222 LYS A C 1
ATOM 1728 O O . LYS A 1 222 ? 3.857 -23.297 16.359 1 93.12 222 LYS A O 1
ATOM 1733 N N . ASP A 1 223 ? 3.291 -24.797 14.789 1 95.44 223 ASP A N 1
ATOM 1734 C CA . ASP A 1 223 ? 4.672 -24.844 14.32 1 95.44 223 ASP A CA 1
ATOM 1735 C C . ASP A 1 223 ? 5.008 -23.609 13.477 1 95.44 223 ASP A C 1
ATOM 1737 O O . ASP A 1 223 ? 6.18 -23.344 13.203 1 95.44 223 ASP A O 1
ATOM 1741 N N . ILE A 1 224 ? 4.02 -22.891 13.039 1 97.31 224 ILE A N 1
ATOM 1742 C CA . ILE A 1 224 ? 4.184 -21.656 12.273 1 97.31 224 ILE A CA 1
ATOM 1743 C C . ILE A 1 224 ? 3.877 -20.453 13.164 1 97.31 224 ILE A C 1
ATOM 1745 O O . ILE A 1 224 ? 2.826 -20.406 13.805 1 97.31 224 ILE A O 1
ATOM 1749 N N . LYS A 1 225 ? 4.805 -19.516 13.227 1 98.19 225 LYS A N 1
ATOM 1750 C CA . LYS A 1 225 ? 4.574 -18.281 13.984 1 98.19 225 LYS A CA 1
ATOM 1751 C C . LYS A 1 225 ? 3.475 -17.438 13.352 1 98.19 225 LYS A C 1
ATOM 1753 O O . LYS A 1 225 ? 3.434 -17.281 12.125 1 98.19 225 LYS A O 1
ATOM 1758 N N . PHE A 1 226 ? 2.533 -17 14.258 1 98.44 226 PHE A N 1
ATOM 1759 C CA . PHE A 1 226 ? 1.4 -16.219 13.773 1 98.44 226 PHE A CA 1
ATOM 1760 C C . PHE A 1 226 ? 1.493 -14.781 14.242 1 98.44 226 PHE A C 1
ATOM 1762 O O . PHE A 1 226 ? 1.778 -14.516 15.414 1 98.44 226 PHE A O 1
ATOM 1769 N N . ASN A 1 227 ? 1.293 -13.828 13.32 1 97.88 227 ASN A N 1
ATOM 1770 C CA . ASN A 1 227 ? 1.193 -12.398 13.602 1 97.88 227 ASN A CA 1
ATOM 1771 C C . ASN A 1 227 ? -0.039 -11.789 12.945 1 97.88 227 ASN A C 1
ATOM 1773 O O . ASN A 1 227 ? -0.592 -12.352 12 1 97.88 227 ASN A O 1
ATOM 1777 N N . GLU A 1 228 ? -0.553 -10.781 13.484 1 98.31 228 GLU A N 1
ATOM 1778 C CA . GLU A 1 228 ? -1.602 -9.969 12.875 1 98.31 228 GLU A CA 1
ATOM 1779 C C . GLU A 1 228 ? -1.177 -8.508 12.766 1 98.31 228 GLU A C 1
ATOM 1781 O O . GLU A 1 228 ? -0.46 -7.996 13.633 1 98.31 228 GLU A O 1
ATOM 1786 N N . MET A 1 229 ? -1.613 -7.848 11.703 1 98.38 229 MET A N 1
ATOM 1787 C CA . MET A 1 229 ? -1.183 -6.473 11.477 1 98.38 229 MET A CA 1
ATOM 1788 C C . MET A 1 229 ? -2.211 -5.711 10.641 1 98.38 229 MET A C 1
ATOM 1790 O O . MET A 1 229 ? -2.869 -6.293 9.781 1 98.38 229 MET A O 1
ATOM 1794 N N . TYR A 1 230 ? -2.287 -4.418 10.883 1 97.19 230 TYR A N 1
ATOM 1795 C CA . TYR A 1 230 ? -3.16 -3.566 10.086 1 97.19 230 TYR A CA 1
ATOM 1796 C C . TYR A 1 230 ? -2.572 -3.334 8.695 1 97.19 230 TYR A C 1
ATOM 1798 O O . TYR A 1 230 ? -1.355 -3.209 8.539 1 97.19 230 TYR A O 1
ATOM 1806 N N . LEU A 1 231 ? -3.459 -3.211 7.742 1 98.31 231 LEU A N 1
ATOM 1807 C CA . LEU A 1 231 ? -3.082 -3.045 6.344 1 98.31 231 LEU A CA 1
ATOM 1808 C C . LEU A 1 231 ? -2.154 -1.849 6.168 1 98.31 231 LEU A C 1
ATOM 1810 O O . LEU A 1 231 ? -1.108 -1.958 5.523 1 98.31 231 LEU A O 1
ATOM 1814 N N . ASP A 1 232 ? -2.533 -0.679 6.719 1 96.62 232 ASP A N 1
ATOM 1815 C CA . ASP A 1 232 ? -1.733 0.535 6.582 1 96.62 232 ASP A CA 1
ATOM 1816 C C . ASP A 1 232 ? -0.356 0.359 7.219 1 96.62 232 ASP A C 1
ATOM 1818 O O . ASP A 1 232 ? 0.649 0.819 6.672 1 96.62 232 ASP A O 1
ATOM 1822 N N . THR A 1 233 ? -0.312 -0.348 8.336 1 96.62 233 THR A N 1
ATOM 1823 C CA . THR A 1 233 ? 0.945 -0.612 9.031 1 96.62 233 THR A CA 1
ATOM 1824 C C . THR A 1 233 ? 1.846 -1.513 8.188 1 96.62 233 THR A C 1
ATOM 1826 O O . THR A 1 233 ? 3.064 -1.328 8.164 1 96.62 233 THR A O 1
ATOM 1829 N N . VAL A 1 234 ? 1.256 -2.477 7.551 1 98.44 234 VAL A N 1
ATOM 1830 C CA . VAL A 1 234 ? 2.025 -3.365 6.688 1 98.44 234 VAL A CA 1
ATOM 1831 C C . VAL A 1 234 ? 2.648 -2.566 5.543 1 98.44 234 VAL A C 1
ATOM 1833 O O . VAL A 1 234 ? 3.816 -2.768 5.199 1 98.44 234 VAL A O 1
ATOM 1836 N N . CYS A 1 235 ? 1.884 -1.698 4.941 1 97.88 235 CYS A N 1
ATOM 1837 C CA . CYS A 1 235 ? 2.393 -0.886 3.842 1 97.88 235 CYS A CA 1
ATOM 1838 C C . CYS A 1 235 ? 3.559 -0.018 4.297 1 97.88 235 CYS A C 1
ATOM 1840 O O . CYS A 1 235 ? 4.555 0.118 3.584 1 97.88 235 CYS A O 1
ATOM 1842 N N . LEU A 1 236 ? 3.41 0.562 5.465 1 97.25 236 LEU A N 1
ATOM 1843 C CA . LEU A 1 236 ? 4.477 1.373 6.043 1 97.25 236 LEU A CA 1
ATOM 1844 C C . LEU A 1 236 ? 5.727 0.536 6.285 1 97.25 236 LEU A C 1
ATOM 1846 O O . LEU A 1 236 ? 6.816 0.893 5.828 1 97.25 236 LEU A O 1
ATOM 1850 N N . ASN A 1 237 ? 5.578 -0.595 6.949 1 96.94 237 ASN A N 1
ATOM 1851 C CA . ASN A 1 237 ? 6.703 -1.438 7.344 1 96.94 237 ASN A CA 1
ATOM 1852 C C . ASN A 1 237 ? 7.355 -2.104 6.133 1 96.94 237 ASN A C 1
ATOM 1854 O O . ASN A 1 237 ? 8.562 -2.342 6.125 1 96.94 237 ASN A O 1
ATOM 1858 N N . MET A 1 238 ? 6.543 -2.395 5.164 1 97.19 238 MET A N 1
ATOM 1859 C CA . MET A 1 238 ? 7.027 -3.064 3.959 1 97.19 238 MET A CA 1
ATOM 1860 C C . MET A 1 238 ? 8.094 -2.227 3.264 1 97.19 238 MET A C 1
ATOM 1862 O O . MET A 1 238 ? 9.102 -2.762 2.791 1 97.19 238 MET A O 1
ATOM 1866 N N . VAL A 1 239 ? 7.906 -0.939 3.17 1 95.44 239 VAL A N 1
ATOM 1867 C CA . VAL A 1 239 ? 8.844 -0.083 2.449 1 95.44 239 VAL A CA 1
ATOM 1868 C C . VAL A 1 239 ? 10.039 0.243 3.34 1 95.44 239 VAL A C 1
ATOM 1870 O O . VAL A 1 239 ? 11.117 0.578 2.844 1 95.44 239 VAL A O 1
ATOM 1873 N N . GLN A 1 240 ? 9.82 0.151 4.633 1 94.44 240 GLN A N 1
ATOM 1874 C CA . GLN A 1 240 ? 10.938 0.395 5.543 1 94.44 240 GLN A CA 1
ATOM 1875 C C . GLN A 1 240 ? 11.883 -0.802 5.59 1 94.44 240 GLN A C 1
ATOM 1877 O O . GLN A 1 240 ? 13.102 -0.639 5.516 1 94.44 240 GLN A O 1
ATOM 1882 N N . ASP A 1 241 ? 11.25 -2.012 5.754 1 94.56 241 ASP A N 1
ATOM 1883 C CA . ASP A 1 241 ? 12.031 -3.24 5.84 1 94.56 241 ASP A CA 1
ATOM 1884 C C . ASP A 1 241 ? 11.195 -4.453 5.438 1 94.56 241 ASP A C 1
ATOM 1886 O O . ASP A 1 241 ? 10.602 -5.113 6.289 1 94.56 241 ASP A O 1
ATOM 1890 N N . PRO A 1 242 ? 11.289 -4.816 4.184 1 96.19 242 PRO A N 1
ATOM 1891 C CA . PRO A 1 242 ? 10.469 -5.93 3.705 1 96.19 242 PRO A CA 1
ATOM 1892 C C . PRO A 1 242 ? 10.898 -7.273 4.297 1 96.19 242 PRO A C 1
ATOM 1894 O O . PRO A 1 242 ? 10.133 -8.242 4.258 1 96.19 242 PRO A O 1
ATOM 1897 N N . SER A 1 243 ? 12.07 -7.414 4.867 1 94.38 243 SER A N 1
ATOM 1898 C CA . SER A 1 243 ? 12.594 -8.688 5.359 1 94.38 243 SER A CA 1
ATOM 1899 C C . SER A 1 243 ? 11.82 -9.156 6.586 1 94.38 243 SER A C 1
ATOM 1901 O O . SER A 1 243 ? 11.914 -10.328 6.969 1 94.38 243 SER A O 1
ATOM 1903 N N . GLN A 1 244 ? 11.078 -8.25 7.145 1 94.69 244 GLN A N 1
ATOM 1904 C CA . GLN A 1 244 ? 10.328 -8.602 8.344 1 94.69 244 GLN A CA 1
ATOM 1905 C C . GLN A 1 244 ? 9.125 -9.477 8.008 1 94.69 244 GLN A C 1
ATOM 1907 O O . GLN A 1 244 ? 8.523 -10.078 8.898 1 94.69 244 GLN A O 1
ATOM 1912 N N . PHE A 1 245 ? 8.828 -9.609 6.758 1 97.81 245 PHE A N 1
ATOM 1913 C CA . PHE A 1 245 ? 7.637 -10.344 6.348 1 97.81 245 PHE A CA 1
ATOM 1914 C C . PHE A 1 245 ? 8.016 -11.656 5.672 1 97.81 245 PHE A C 1
ATOM 1916 O O . PHE A 1 245 ? 9.109 -11.773 5.109 1 97.81 245 PHE A O 1
ATOM 1923 N N . ASP A 1 246 ? 7.172 -12.609 5.762 1 98.44 246 ASP A N 1
ATOM 1924 C CA . ASP A 1 246 ? 7.355 -13.938 5.184 1 98.44 246 ASP A CA 1
ATOM 1925 C C . ASP A 1 246 ? 6.141 -14.344 4.348 1 98.44 246 ASP A C 1
ATOM 1927 O O . ASP A 1 246 ? 6.066 -14.023 3.16 1 98.44 246 ASP A O 1
ATOM 1931 N N . VAL A 1 247 ? 5.078 -14.82 4.957 1 98.88 247 VAL A N 1
ATOM 1932 C CA . VAL A 1 247 ? 3.824 -15.117 4.27 1 98.88 247 VAL A CA 1
ATOM 1933 C C . VAL A 1 247 ? 2.729 -14.18 4.781 1 98.88 247 VAL A C 1
ATOM 1935 O O . VAL A 1 247 ? 2.521 -14.062 5.992 1 98.88 247 VAL A O 1
ATOM 1938 N N . LEU A 1 248 ? 2.076 -13.516 3.885 1 98.94 248 LEU A N 1
ATOM 1939 C CA . LEU A 1 248 ? 0.957 -12.641 4.227 1 98.94 248 LEU A CA 1
ATOM 1940 C C . LEU A 1 248 ? -0.358 -13.219 3.711 1 98.94 248 LEU A C 1
ATOM 1942 O O . LEU A 1 248 ? -0.447 -13.625 2.551 1 98.94 248 LEU A O 1
ATOM 1946 N N . VAL A 1 249 ? -1.389 -13.305 4.551 1 98.94 249 VAL A N 1
ATOM 1947 C CA . VAL A 1 249 ? -2.727 -13.727 4.141 1 98.94 249 VAL A CA 1
ATOM 1948 C C . VAL A 1 249 ? -3.715 -12.586 4.359 1 98.94 249 VAL A C 1
ATOM 1950 O O . VAL A 1 249 ? -3.643 -11.875 5.367 1 98.94 249 VAL A O 1
ATOM 1953 N N . MET A 1 250 ? -4.555 -12.336 3.383 1 98.81 250 MET A N 1
ATOM 1954 C CA . MET A 1 250 ? -5.371 -11.125 3.457 1 98.81 250 MET A CA 1
ATOM 1955 C C . MET A 1 250 ? -6.617 -11.258 2.59 1 98.81 250 MET A C 1
ATOM 1957 O O . MET A 1 250 ? -6.688 -12.125 1.724 1 98.81 250 MET A O 1
ATOM 1961 N N . PRO A 1 251 ? -7.629 -10.367 2.828 1 98.69 251 PRO A N 1
ATOM 1962 C CA . PRO A 1 251 ? -8.797 -10.297 1.954 1 98.69 251 PRO A CA 1
ATOM 1963 C C . PRO A 1 251 ? -8.461 -9.789 0.553 1 98.69 251 PRO A C 1
ATOM 1965 O O . PRO A 1 251 ? -7.348 -9.328 0.312 1 98.69 251 PRO A O 1
ATOM 1968 N N . ASN A 1 252 ? -9.375 -9.828 -0.312 1 98.38 252 ASN A N 1
ATOM 1969 C CA . ASN A 1 252 ? -9.211 -9.672 -1.754 1 98.38 252 ASN A CA 1
ATOM 1970 C C . ASN A 1 252 ? -8.57 -8.328 -2.1 1 98.38 252 ASN A C 1
ATOM 1972 O O . ASN A 1 252 ? -7.5 -8.281 -2.703 1 98.38 252 ASN A O 1
ATOM 1976 N N . LEU A 1 253 ? -9.172 -7.266 -1.69 1 98.38 253 LEU A N 1
ATOM 1977 C CA . LEU A 1 253 ? -8.656 -5.945 -2.035 1 98.38 253 LEU A CA 1
ATOM 1978 C C . LEU A 1 253 ? -7.27 -5.73 -1.438 1 98.38 253 LEU A C 1
ATOM 1980 O O . LEU A 1 253 ? -6.387 -5.172 -2.092 1 98.38 253 LEU A O 1
ATOM 1984 N N . TYR A 1 254 ? -7.078 -6.148 -0.186 1 98.69 254 TYR A N 1
ATOM 1985 C CA . TYR A 1 254 ? -5.793 -5.988 0.485 1 98.69 254 TYR A CA 1
ATOM 1986 C C . TYR A 1 254 ? -4.695 -6.754 -0.246 1 98.69 254 TYR A C 1
ATOM 1988 O O . TYR A 1 254 ? -3.584 -6.25 -0.414 1 98.69 254 TYR A O 1
ATOM 1996 N N . GLY A 1 255 ? -5.102 -7.949 -0.678 1 98.56 255 GLY A N 1
ATOM 1997 C CA . GLY A 1 255 ? -4.164 -8.742 -1.455 1 98.56 255 GLY A CA 1
ATOM 1998 C C . GLY A 1 255 ? -3.807 -8.109 -2.787 1 98.56 255 GLY A C 1
ATOM 1999 O O . GLY A 1 255 ? -2.666 -8.211 -3.24 1 98.56 255 GLY A O 1
ATOM 2000 N N . ASP A 1 256 ? -4.742 -7.539 -3.414 1 97.5 256 ASP A N 1
ATOM 2001 C CA . ASP A 1 256 ? -4.512 -6.828 -4.668 1 97.5 256 ASP A CA 1
ATOM 2002 C C . ASP A 1 256 ? -3.484 -5.715 -4.488 1 97.5 256 ASP A C 1
ATOM 2004 O O . ASP A 1 256 ? -2.574 -5.562 -5.305 1 97.5 256 ASP A O 1
ATOM 2008 N N . ILE A 1 257 ? -3.607 -5.004 -3.447 1 98.06 257 ILE A N 1
ATOM 2009 C CA . ILE A 1 257 ? -2.77 -3.846 -3.152 1 98.06 257 ILE A CA 1
ATOM 2010 C C . ILE A 1 257 ? -1.363 -4.309 -2.779 1 98.06 257 ILE A C 1
ATOM 2012 O O . ILE A 1 257 ? -0.381 -3.887 -3.393 1 98.06 257 ILE A O 1
ATOM 2016 N N . LEU A 1 258 ? -1.274 -5.219 -1.828 1 98.69 258 LEU A N 1
ATOM 2017 C CA . LEU A 1 258 ? 0.013 -5.59 -1.25 1 98.69 258 LEU A CA 1
ATOM 2018 C C . LEU A 1 258 ? 0.813 -6.453 -2.217 1 98.69 258 LEU A C 1
ATOM 2020 O O . LEU A 1 258 ? 2.045 -6.395 -2.236 1 98.69 258 LEU A O 1
ATOM 2024 N N . SER A 1 259 ? 0.098 -7.277 -2.988 1 98.44 259 SER A N 1
ATOM 2025 C CA . SER A 1 259 ? 0.835 -8.078 -3.957 1 98.44 259 SER A CA 1
ATOM 2026 C C . SER A 1 259 ? 1.507 -7.203 -5.008 1 98.44 259 SER A C 1
ATOM 2028 O O . SER A 1 259 ? 2.652 -7.449 -5.391 1 98.44 259 SER A O 1
ATOM 2030 N N . ASP A 1 260 ? 0.846 -6.188 -5.48 1 98 260 ASP A N 1
ATOM 2031 C CA . ASP A 1 260 ? 1.449 -5.266 -6.441 1 98 260 ASP A CA 1
ATOM 2032 C C . ASP A 1 260 ? 2.545 -4.43 -5.781 1 98 260 ASP A C 1
ATOM 2034 O O . ASP A 1 260 ? 3.551 -4.105 -6.418 1 98 260 ASP A O 1
ATOM 2038 N N . LEU A 1 261 ? 2.312 -4.035 -4.531 1 98.38 261 LEU A N 1
ATOM 2039 C CA . LEU A 1 261 ? 3.367 -3.35 -3.793 1 98.38 261 LEU A CA 1
ATOM 2040 C C . LEU A 1 261 ? 4.625 -4.207 -3.719 1 98.38 261 LEU A C 1
ATOM 2042 O O . LEU A 1 261 ? 5.727 -3.727 -4.008 1 98.38 261 LEU A O 1
ATOM 2046 N N . CYS A 1 262 ? 4.477 -5.473 -3.389 1 98.06 262 CYS A N 1
ATOM 2047 C CA . CYS A 1 262 ? 5.602 -6.391 -3.283 1 98.06 262 CYS A CA 1
ATOM 2048 C C . CYS A 1 262 ? 6.293 -6.566 -4.633 1 98.06 262 CYS A C 1
ATOM 2050 O O . CYS A 1 262 ? 7.52 -6.648 -4.699 1 98.06 262 CYS A O 1
ATOM 2052 N N . ALA A 1 263 ? 5.477 -6.66 -5.66 1 97.62 263 ALA A N 1
ATOM 2053 C CA . ALA A 1 263 ? 6.059 -6.754 -7 1 97.62 263 ALA A CA 1
ATOM 2054 C C . ALA A 1 263 ? 6.965 -5.559 -7.285 1 97.62 263 ALA A C 1
ATOM 2056 O O . ALA A 1 263 ? 8.023 -5.711 -7.898 1 97.62 263 ALA A O 1
ATOM 2057 N N . GLY A 1 264 ? 6.539 -4.402 -6.828 1 96.56 264 GLY A N 1
ATOM 2058 C CA . GLY A 1 264 ? 7.348 -3.209 -7.016 1 96.56 264 GLY A CA 1
ATOM 2059 C C . GLY A 1 264 ? 8.688 -3.279 -6.305 1 96.56 264 GLY A C 1
ATOM 2060 O O . GLY A 1 264 ? 9.68 -2.732 -6.789 1 96.56 264 GLY A O 1
ATOM 2061 N N . LEU A 1 265 ? 8.742 -3.939 -5.199 1 96.69 265 LEU A N 1
ATOM 2062 C CA . LEU A 1 265 ? 9.969 -4.051 -4.414 1 96.69 265 LEU A CA 1
ATOM 2063 C C . LEU A 1 265 ? 11.047 -4.805 -5.191 1 96.69 265 LEU A C 1
ATOM 2065 O O . LEU A 1 265 ? 12.242 -4.562 -5 1 96.69 265 LEU A O 1
ATOM 2069 N N . ILE A 1 266 ? 10.625 -5.707 -6.07 1 95.12 266 ILE A N 1
ATOM 2070 C CA . ILE A 1 266 ? 11.609 -6.598 -6.672 1 95.12 266 ILE A CA 1
ATOM 2071 C C . ILE A 1 266 ? 11.797 -6.242 -8.148 1 95.12 266 ILE A C 1
ATOM 2073 O O . ILE A 1 266 ? 12.406 -7 -8.906 1 95.12 266 ILE A O 1
ATOM 2077 N N . GLY A 1 267 ? 11.203 -5.223 -8.578 1 91.19 267 GLY A N 1
ATOM 2078 C CA . GLY A 1 267 ? 11.5 -4.773 -9.93 1 91.19 267 GLY A CA 1
ATOM 2079 C C . GLY A 1 267 ? 10.266 -4.656 -10.805 1 91.19 267 GLY A C 1
ATOM 2080 O O . GLY A 1 267 ? 10.344 -4.195 -11.945 1 91.19 267 GLY A O 1
ATOM 2081 N N . GLY A 1 268 ? 9.172 -5.203 -10.328 1 92 268 GLY A N 1
ATOM 2082 C CA . GLY A 1 268 ? 7.938 -4.941 -11.055 1 92 268 GLY A CA 1
ATOM 2083 C C . GLY A 1 268 ? 7.16 -6.203 -11.367 1 92 268 GLY A C 1
ATOM 2084 O O . GLY A 1 268 ? 7.527 -7.297 -10.93 1 92 268 GLY A O 1
ATOM 2085 N N . LEU A 1 269 ? 6.121 -5.988 -12.195 1 90.94 269 LEU A N 1
ATOM 2086 C CA . LEU A 1 269 ? 5.203 -7.074 -12.531 1 90.94 269 LEU A CA 1
ATOM 2087 C C . LEU A 1 269 ? 5.824 -8.008 -13.562 1 90.94 269 LEU A C 1
ATOM 2089 O O . LEU A 1 269 ? 5.418 -9.164 -13.68 1 90.94 269 LEU A O 1
ATOM 2093 N N . GLY A 1 270 ? 6.797 -7.566 -14.242 1 94 270 GLY A N 1
ATOM 2094 C CA . GLY A 1 270 ? 7.41 -8.344 -15.312 1 94 270 GLY A CA 1
ATOM 2095 C C . GLY A 1 270 ? 8.234 -9.508 -14.805 1 94 270 GLY A C 1
ATOM 2096 O O . GLY A 1 270 ? 8.578 -10.414 -15.57 1 94 270 GLY A O 1
ATOM 2097 N N . VAL A 1 271 ? 8.469 -9.539 -13.555 1 96.06 271 VAL A N 1
ATOM 2098 C CA . VAL A 1 271 ? 9.297 -10.617 -13.016 1 96.06 271 VAL A CA 1
ATOM 2099 C C . VAL A 1 271 ? 8.562 -11.328 -11.891 1 96.06 271 VAL A C 1
ATOM 2101 O O . VAL A 1 271 ? 9.164 -12.094 -11.125 1 96.06 271 VAL A O 1
ATOM 2104 N N . THR A 1 272 ? 7.32 -11 -11.688 1 96.88 272 THR A N 1
ATOM 2105 C CA . THR A 1 272 ? 6.566 -11.539 -10.562 1 96.88 272 THR A CA 1
ATOM 2106 C C . THR A 1 272 ? 5.605 -12.625 -11.031 1 96.88 272 THR A C 1
ATOM 2108 O O . THR A 1 272 ? 4.711 -12.375 -11.836 1 96.88 272 THR A O 1
ATOM 2111 N N . PRO A 1 273 ? 5.77 -13.852 -10.547 1 98.12 273 PRO A N 1
ATOM 2112 C CA . PRO A 1 273 ? 4.855 -14.945 -10.891 1 98.12 273 PRO A CA 1
ATOM 2113 C C . PRO A 1 273 ? 3.596 -14.961 -10.031 1 98.12 273 PRO A C 1
ATOM 2115 O O . PRO A 1 273 ? 3.523 -14.25 -9.023 1 98.12 273 PRO A O 1
ATOM 2118 N N . SER A 1 274 ? 2.619 -15.75 -10.438 1 98.5 274 SER A N 1
ATOM 2119 C CA . SER A 1 274 ? 1.397 -15.906 -9.656 1 98.5 274 SER A CA 1
ATOM 2120 C C . SER A 1 274 ? 0.712 -17.234 -9.961 1 98.5 274 SER A C 1
ATOM 2122 O O . SER A 1 274 ? 0.935 -17.828 -11.016 1 98.5 274 SER A O 1
ATOM 2124 N N . GLY A 1 275 ? -0.025 -17.719 -9.047 1 98.56 275 GLY A N 1
ATOM 2125 C CA . GLY A 1 275 ? -0.881 -18.891 -9.18 1 98.56 275 GLY A CA 1
ATOM 2126 C C . GLY A 1 275 ? -2.219 -18.734 -8.477 1 98.56 275 GLY A C 1
ATOM 2127 O O . GLY A 1 275 ? -2.289 -18.172 -7.379 1 98.56 275 GLY A O 1
ATOM 2128 N N . ASN A 1 276 ? -3.262 -19.125 -9.156 1 98.5 276 ASN A N 1
ATOM 2129 C CA . ASN A 1 276 ? -4.602 -19.203 -8.594 1 98.5 276 ASN A CA 1
ATOM 2130 C C . ASN A 1 276 ? -5.008 -20.656 -8.312 1 98.5 276 ASN A C 1
ATOM 2132 O O . ASN A 1 276 ? -5.156 -21.453 -9.234 1 98.5 276 ASN A O 1
ATOM 2136 N N . ILE A 1 277 ? -5.188 -20.922 -7.055 1 98.06 277 ILE A N 1
ATOM 2137 C CA . ILE A 1 277 ? -5.473 -22.297 -6.621 1 98.06 277 ILE A CA 1
ATOM 2138 C C . ILE A 1 277 ? -6.949 -22.422 -6.258 1 98.06 277 ILE A C 1
ATOM 2140 O O . ILE A 1 277 ? -7.488 -21.594 -5.52 1 98.06 277 ILE A O 1
ATOM 2144 N N . GLY A 1 278 ? -7.59 -23.359 -6.855 1 95.25 278 GLY A N 1
ATOM 2145 C CA . GLY A 1 278 ? -9.008 -23.578 -6.625 1 95.25 278 GLY A CA 1
ATOM 2146 C C . GLY A 1 278 ? -9.305 -24.797 -5.781 1 95.25 278 GLY A C 1
ATOM 2147 O O . GLY A 1 278 ? -8.391 -25.438 -5.266 1 95.25 278 GLY A O 1
ATOM 2148 N N . ALA A 1 279 ? -10.656 -24.812 -5.715 1 84.38 279 ALA A N 1
ATOM 2149 C CA . ALA A 1 279 ? -11.188 -26.016 -5.059 1 84.38 279 ALA A CA 1
ATOM 2150 C C . ALA A 1 279 ? -11.148 -27.203 -6 1 84.38 279 ALA A C 1
ATOM 2152 O O . ALA A 1 279 ? -11.047 -27.047 -7.219 1 84.38 279 ALA A O 1
ATOM 2153 N N . ASN A 1 280 ? -11.023 -28.438 -5.617 1 86.12 280 ASN A N 1
ATOM 2154 C CA . ASN A 1 280 ? -11.156 -29.688 -6.375 1 86.12 280 ASN A CA 1
ATOM 2155 C C . ASN A 1 280 ? -9.93 -29.938 -7.254 1 86.12 280 ASN A C 1
ATOM 2157 O O . ASN A 1 280 ? -10.055 -30.469 -8.359 1 86.12 280 ASN A O 1
ATOM 2161 N N . GLY A 1 281 ? -8.938 -29.234 -7.047 1 91.88 281 GLY A N 1
ATOM 2162 C CA . GLY A 1 281 ? -7.684 -29.562 -7.707 1 91.88 281 GLY A CA 1
ATOM 2163 C C . GLY A 1 281 ? -7.398 -28.688 -8.906 1 91.88 281 GLY A C 1
ATOM 2164 O O . GLY A 1 281 ? -6.355 -28.828 -9.555 1 91.88 281 GLY A O 1
ATOM 2165 N N . VAL A 1 282 ? -8.305 -27.734 -9.258 1 96.69 282 VAL A N 1
ATOM 2166 C CA . VAL A 1 282 ? -8.078 -26.844 -10.391 1 96.69 282 VAL A CA 1
ATOM 2167 C C . VAL A 1 282 ? -7.105 -25.734 -9.992 1 96.69 282 VAL A C 1
ATOM 2169 O O . VAL A 1 282 ? -7.18 -25.203 -8.883 1 96.69 282 VAL A O 1
ATOM 2172 N N . ALA A 1 283 ? -6.156 -25.422 -10.844 1 98.44 283 ALA A N 1
ATOM 2173 C CA . ALA A 1 283 ? -5.215 -24.328 -10.625 1 98.44 283 ALA A CA 1
ATOM 2174 C C . ALA A 1 283 ? -4.852 -23.656 -11.945 1 98.44 283 ALA A C 1
ATOM 2176 O O . ALA A 1 283 ? -4.711 -24.312 -12.977 1 98.44 283 ALA A O 1
ATOM 2177 N N . ILE A 1 284 ? -4.797 -22.359 -11.914 1 98.31 284 ILE A N 1
ATOM 2178 C CA . ILE A 1 284 ? -4.359 -21.594 -13.07 1 98.31 284 ILE A CA 1
ATOM 2179 C C . ILE A 1 284 ? -3.186 -20.703 -12.68 1 98.31 284 ILE A C 1
ATOM 2181 O O . ILE A 1 284 ? -3.285 -19.906 -11.742 1 98.31 284 ILE A O 1
ATOM 2185 N N . PHE A 1 285 ? -2.113 -20.875 -13.336 1 98.75 285 PHE A N 1
ATOM 2186 C CA . PHE A 1 285 ? -0.935 -20.031 -13.141 1 98.75 285 PHE A CA 1
ATOM 2187 C C . PHE A 1 285 ? -0.853 -18.953 -14.219 1 98.75 285 PHE A C 1
ATOM 2189 O O . PHE A 1 285 ? -1.187 -19.203 -15.383 1 98.75 285 PHE A O 1
ATOM 2196 N N . GLU A 1 286 ? -0.456 -17.75 -13.766 1 98 286 GLU A N 1
ATOM 2197 C CA . GLU A 1 286 ? -0.564 -16.656 -14.727 1 98 286 GLU A CA 1
ATOM 2198 C C . GLU A 1 286 ? 0.447 -15.555 -14.43 1 98 286 GLU A C 1
ATOM 2200 O O . GLU A 1 286 ? 0.877 -15.391 -13.281 1 98 286 GLU A O 1
ATOM 2205 N N . SER A 1 287 ? 0.788 -14.844 -15.492 1 94.38 287 SER A N 1
ATOM 2206 C CA . SER A 1 287 ? 1.501 -13.586 -15.281 1 94.38 287 SER A CA 1
ATOM 2207 C C . SER A 1 287 ? 0.568 -12.5 -14.75 1 94.38 287 SER A C 1
ATOM 2209 O O . SER A 1 287 ? -0.628 -12.5 -15.047 1 94.38 287 SER A O 1
ATOM 2211 N N . VAL A 1 288 ? 1.104 -11.562 -13.992 1 90.81 288 VAL A N 1
ATOM 2212 C CA . VAL A 1 288 ? 0.261 -10.57 -13.336 1 90.81 288 VAL A CA 1
ATOM 2213 C C . VAL A 1 288 ? 0.269 -9.273 -14.141 1 90.81 288 VAL A C 1
ATOM 2215 O O . VAL A 1 288 ? -0.574 -8.398 -13.93 1 90.81 288 VAL A O 1
ATOM 2218 N N . HIS A 1 289 ? 1.188 -9.148 -15.109 1 92.12 289 HIS A N 1
ATOM 2219 C CA . HIS A 1 289 ? 1.288 -7.906 -15.867 1 92.12 289 HIS A CA 1
ATOM 2220 C C . HIS A 1 289 ? 0.212 -7.832 -16.953 1 92.12 289 HIS A C 1
ATOM 2222 O O . HIS A 1 289 ? -0.472 -8.82 -17.219 1 92.12 289 HIS A O 1
ATOM 2228 N N . GLY A 1 290 ? 0.077 -6.668 -17.594 1 90.75 290 GLY A N 1
ATOM 2229 C CA . GLY A 1 290 ? -0.942 -6.426 -18.594 1 90.75 290 GLY A CA 1
ATOM 2230 C C . GLY A 1 290 ? -0.542 -6.914 -19.969 1 90.75 290 GLY A C 1
ATOM 2231 O O . GLY A 1 290 ? 0.469 -7.602 -20.125 1 90.75 290 GLY A O 1
ATOM 2232 N N . THR A 1 291 ? -1.386 -6.543 -20.938 1 94.19 291 THR A N 1
ATOM 2233 C CA . THR A 1 291 ? -1.244 -7.078 -22.297 1 94.19 291 THR A CA 1
ATOM 2234 C C . THR A 1 291 ? -0.181 -6.305 -23.062 1 94.19 291 THR A C 1
ATOM 2236 O O . THR A 1 291 ? 0.261 -6.75 -24.125 1 94.19 291 THR A O 1
ATOM 2239 N N . ALA A 1 292 ? 0.171 -5.137 -22.562 1 93.5 292 ALA A N 1
ATOM 2240 C CA . ALA A 1 292 ? 1.186 -4.305 -23.203 1 93.5 292 ALA A CA 1
ATOM 2241 C C . ALA A 1 292 ? 0.981 -4.262 -24.719 1 93.5 292 ALA A C 1
ATOM 2243 O O . ALA A 1 292 ? 1.872 -4.641 -25.484 1 93.5 292 ALA A O 1
ATOM 2244 N N . PRO A 1 293 ? -0.103 -3.674 -25.203 1 93.56 293 PRO A N 1
ATOM 2245 C CA . PRO A 1 293 ? -0.425 -3.699 -26.625 1 93.56 293 PRO A CA 1
ATOM 2246 C C . PRO A 1 293 ? 0.603 -2.957 -27.484 1 93.56 293 PRO A C 1
ATOM 2248 O O . PRO A 1 293 ? 0.805 -3.297 -28.656 1 93.56 293 PRO A O 1
ATOM 2251 N N . ASP A 1 294 ? 1.34 -2.07 -26.938 1 94.5 294 ASP A N 1
ATOM 2252 C CA . ASP A 1 294 ? 2.279 -1.229 -27.672 1 94.5 294 ASP A CA 1
ATOM 2253 C C . ASP A 1 294 ? 3.482 -2.039 -28.156 1 94.5 294 ASP A C 1
ATOM 2255 O O . ASP A 1 294 ? 4.137 -1.67 -29.125 1 94.5 294 ASP A O 1
ATOM 2259 N N . ILE A 1 295 ? 3.734 -3.125 -27.469 1 96 295 ILE A N 1
ATOM 2260 C CA . ILE A 1 295 ? 4.914 -3.885 -27.875 1 96 295 ILE A CA 1
ATOM 2261 C C . ILE A 1 295 ? 4.496 -5.285 -28.328 1 96 295 ILE A C 1
ATOM 2263 O O . ILE A 1 295 ? 5.344 -6.152 -28.531 1 96 295 ILE A O 1
ATOM 2267 N N . ALA A 1 296 ? 3.229 -5.492 -28.516 1 96.06 296 ALA A N 1
ATOM 2268 C CA . ALA A 1 296 ? 2.727 -6.789 -28.969 1 96.06 296 ALA A CA 1
ATOM 2269 C C . ALA A 1 296 ? 3.26 -7.137 -30.359 1 96.06 296 ALA A C 1
ATOM 2271 O O . ALA A 1 296 ? 3.203 -6.316 -31.266 1 96.06 296 ALA A O 1
ATOM 2272 N N . GLY A 1 297 ? 3.809 -8.312 -30.469 1 95.88 297 GLY A N 1
ATOM 2273 C CA . GLY A 1 297 ? 4.27 -8.805 -31.766 1 95.88 297 GLY A CA 1
ATOM 2274 C C . GLY A 1 297 ? 5.594 -8.195 -32.188 1 95.88 297 GLY A C 1
ATOM 2275 O O . GLY A 1 297 ? 6.039 -8.398 -33.312 1 95.88 297 GLY A O 1
ATOM 2276 N N . LYS A 1 298 ? 6.25 -7.473 -31.328 1 97.56 298 LYS A N 1
ATOM 2277 C CA . LYS A 1 298 ? 7.465 -6.758 -31.703 1 97.56 298 LYS A CA 1
ATOM 2278 C C . LYS A 1 298 ? 8.703 -7.469 -31.172 1 97.56 298 LYS A C 1
ATOM 2280 O O . LYS A 1 298 ? 9.812 -6.934 -31.266 1 97.56 298 LYS A O 1
ATOM 2285 N N . ASP A 1 299 ? 8.539 -8.602 -30.578 1 98.12 299 ASP A N 1
ATOM 2286 C CA . ASP A 1 299 ? 9.648 -9.406 -30.078 1 98.12 299 ASP A CA 1
ATOM 2287 C C . ASP A 1 299 ? 10.422 -8.648 -29 1 98.12 299 ASP A C 1
ATOM 2289 O O . ASP A 1 299 ? 11.656 -8.727 -28.938 1 98.12 299 ASP A O 1
ATOM 2293 N N . MET A 1 300 ? 9.648 -7.906 -28.172 1 97.88 300 MET A N 1
ATOM 2294 C CA . MET A 1 300 ? 10.273 -7.074 -27.156 1 97.88 300 MET A CA 1
ATOM 2295 C C . MET A 1 300 ? 9.859 -7.52 -25.75 1 97.88 300 MET A C 1
ATOM 2297 O O . MET A 1 300 ? 10.492 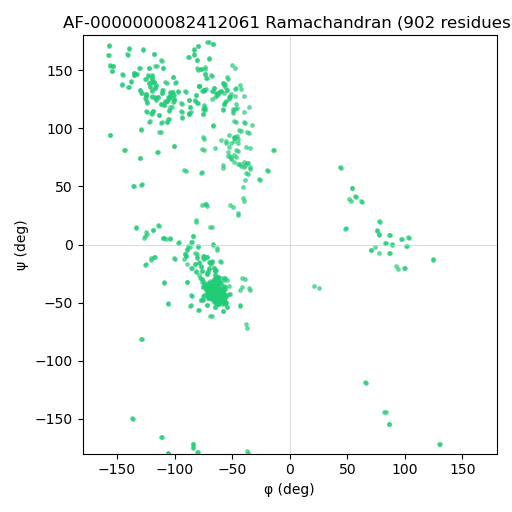-7.141 -24.766 1 97.88 300 MET A O 1
ATOM 2301 N N . ALA A 1 301 ? 8.906 -8.367 -25.688 1 97.69 301 ALA A N 1
ATOM 2302 C CA . ALA A 1 301 ? 8.266 -8.703 -24.422 1 97.69 301 ALA A CA 1
ATOM 2303 C C . ALA A 1 301 ? 9.195 -9.555 -23.547 1 97.69 301 ALA A C 1
ATOM 2305 O O . ALA A 1 301 ? 9.984 -10.352 -24.062 1 97.69 301 ALA A O 1
ATOM 2306 N N . ASN A 1 302 ? 9.164 -9.336 -22.25 1 97.31 302 ASN A N 1
ATOM 2307 C CA . ASN A 1 302 ? 9.836 -10.141 -21.234 1 97.31 302 ASN A CA 1
ATOM 2308 C C . ASN A 1 302 ? 8.977 -11.312 -20.781 1 97.31 302 ASN A C 1
ATOM 2310 O O . ASN A 1 302 ? 7.941 -11.117 -20.141 1 97.31 302 ASN A O 1
ATOM 2314 N N . PRO A 1 303 ? 9.383 -12.531 -21.094 1 98.31 303 PRO A N 1
ATOM 2315 C CA . PRO A 1 303 ? 8.531 -13.672 -20.75 1 98.31 303 PRO A CA 1
ATOM 2316 C C . PRO A 1 303 ? 8.727 -14.148 -19.312 1 98.31 303 PRO A C 1
ATOM 2318 O O . PRO A 1 303 ? 8.148 -15.164 -18.906 1 98.31 303 PRO A O 1
ATOM 2321 N N . THR A 1 304 ? 9.477 -13.477 -18.484 1 98.25 304 THR A N 1
ATOM 2322 C CA . THR A 1 304 ? 9.961 -13.961 -17.203 1 98.25 304 THR A CA 1
ATOM 2323 C C . THR A 1 304 ? 8.805 -14.234 -16.25 1 98.25 304 THR A C 1
ATOM 2325 O O . THR A 1 304 ? 8.758 -15.281 -15.602 1 98.25 304 THR A O 1
ATOM 2328 N N . ALA A 1 305 ? 7.871 -13.32 -16.125 1 98.31 305 ALA A N 1
ATOM 2329 C CA . ALA A 1 305 ? 6.77 -13.484 -15.195 1 98.31 305 ALA A CA 1
ATOM 2330 C C . ALA A 1 305 ? 5.949 -14.727 -15.523 1 98.31 305 ALA A C 1
ATOM 2332 O O . ALA A 1 305 ? 5.594 -15.5 -14.633 1 98.31 305 ALA A O 1
ATOM 2333 N N . LEU A 1 306 ? 5.637 -14.922 -16.781 1 98.75 306 LEU A N 1
ATOM 2334 C CA . LEU A 1 306 ? 4.871 -16.094 -17.172 1 98.75 306 LEU A CA 1
ATOM 2335 C C . LEU A 1 306 ? 5.699 -17.375 -17 1 98.75 306 LEU A C 1
ATOM 2337 O O . LEU A 1 306 ? 5.172 -18.406 -16.609 1 98.75 306 LEU A O 1
ATOM 2341 N N . LEU A 1 307 ? 6.984 -17.297 -17.359 1 98.81 307 LEU A N 1
ATOM 2342 C CA . LEU A 1 307 ? 7.871 -18.453 -17.188 1 98.81 307 LEU A CA 1
ATOM 2343 C C . LEU A 1 307 ? 7.934 -18.875 -15.727 1 98.81 307 LEU A C 1
ATOM 2345 O O . LEU A 1 307 ? 7.832 -20.062 -15.422 1 98.81 307 LEU A O 1
ATOM 2349 N N . LEU A 1 308 ? 8.141 -17.891 -14.852 1 98.62 308 LEU A N 1
ATOM 2350 C CA . LEU A 1 308 ? 8.219 -18.219 -13.43 1 98.62 308 LEU A CA 1
ATOM 2351 C C . LEU A 1 308 ? 6.879 -18.734 -12.914 1 98.62 308 LEU A C 1
ATOM 2353 O O . LEU A 1 308 ? 6.836 -19.578 -12.016 1 98.62 308 LEU A O 1
ATOM 2357 N N . SER A 1 309 ? 5.758 -18.266 -13.477 1 98.81 309 SER A N 1
ATOM 2358 C CA . SER A 1 309 ? 4.453 -18.844 -13.148 1 98.81 309 SER A CA 1
ATOM 2359 C C . SER A 1 309 ? 4.363 -20.297 -13.594 1 98.81 309 SER A C 1
ATOM 2361 O O . SER A 1 309 ? 3.787 -21.125 -12.891 1 98.81 309 SER A O 1
ATOM 2363 N N . ALA A 1 310 ? 4.922 -20.562 -14.734 1 98.81 310 ALA A N 1
ATOM 2364 C CA . ALA A 1 310 ? 4.953 -21.938 -15.227 1 98.81 310 ALA A CA 1
ATOM 2365 C C . ALA A 1 310 ? 5.828 -22.828 -14.344 1 98.81 310 ALA A C 1
ATOM 2367 O O . ALA A 1 310 ? 5.539 -24.016 -14.156 1 98.81 310 ALA A O 1
ATOM 2368 N N . VAL A 1 311 ? 6.898 -22.25 -13.836 1 98.5 311 VAL A N 1
ATOM 2369 C CA . VAL A 1 311 ? 7.746 -22.953 -12.883 1 98.5 311 VAL A CA 1
ATOM 2370 C C . VAL A 1 311 ? 6.938 -23.312 -11.633 1 98.5 311 VAL A C 1
ATOM 2372 O O . VAL A 1 311 ? 7.035 -24.422 -11.109 1 98.5 311 VAL A O 1
ATOM 2375 N N . MET A 1 312 ? 6.117 -22.391 -11.172 1 98.38 312 MET A N 1
ATOM 2376 C CA . MET A 1 312 ? 5.207 -22.656 -10.062 1 98.38 312 MET A CA 1
ATOM 2377 C C . MET A 1 312 ? 4.266 -23.812 -10.391 1 98.38 312 MET A C 1
ATOM 2379 O O . MET A 1 312 ? 3.984 -24.656 -9.547 1 98.38 312 MET A O 1
ATOM 2383 N N . MET A 1 313 ? 3.795 -23.797 -11.586 1 98.62 313 MET A N 1
ATOM 2384 C CA . MET A 1 313 ? 2.902 -24.844 -12.07 1 98.62 313 MET A CA 1
ATOM 2385 C C . MET A 1 313 ? 3.58 -26.219 -12 1 98.62 313 MET A C 1
ATOM 2387 O O . MET A 1 313 ? 2.996 -27.172 -11.5 1 98.62 313 MET A O 1
ATOM 2391 N N . LEU A 1 314 ? 4.84 -26.297 -12.445 1 98.19 314 LEU A N 1
ATOM 2392 C CA . LEU A 1 314 ? 5.59 -27.547 -12.398 1 98.19 314 LEU A CA 1
ATOM 2393 C C . LEU A 1 314 ? 5.746 -28.031 -10.961 1 98.19 314 LEU A C 1
ATOM 2395 O O . LEU A 1 314 ? 5.59 -29.219 -10.68 1 98.19 314 LEU A O 1
ATOM 2399 N N . ARG A 1 315 ? 6.027 -27.125 -10.086 1 96.56 315 ARG A N 1
ATOM 2400 C CA . ARG A 1 315 ? 6.16 -27.5 -8.688 1 96.56 315 ARG A CA 1
ATOM 2401 C C . ARG A 1 315 ? 4.836 -28.016 -8.125 1 96.56 315 ARG A C 1
ATOM 2403 O O . ARG A 1 315 ? 4.812 -28.953 -7.332 1 96.56 315 ARG A O 1
ATOM 2410 N N . HIS A 1 316 ? 3.781 -27.359 -8.523 1 96.12 316 HIS A N 1
ATOM 2411 C CA . HIS A 1 316 ? 2.447 -27.781 -8.102 1 96.12 316 HIS A CA 1
ATOM 2412 C C . HIS A 1 316 ? 2.119 -29.188 -8.609 1 96.12 316 HIS A C 1
ATOM 2414 O O . HIS A 1 316 ? 1.411 -29.938 -7.941 1 96.12 316 HIS A O 1
ATOM 2420 N N . MET A 1 317 ? 2.697 -29.547 -9.703 1 95.94 317 MET A N 1
ATOM 2421 C CA . MET A 1 317 ? 2.455 -30.844 -10.336 1 95.94 317 MET A CA 1
ATOM 2422 C C . MET A 1 317 ? 3.426 -31.891 -9.812 1 95.94 317 MET A C 1
ATOM 2424 O O . MET A 1 317 ? 3.363 -33.062 -10.211 1 95.94 317 MET A O 1
ATOM 2428 N N . GLY A 1 318 ? 4.359 -31.5 -8.969 1 93.69 318 GLY A N 1
ATOM 2429 C CA . GLY A 1 318 ? 5.328 -32.406 -8.406 1 93.69 318 GLY A CA 1
ATOM 2430 C C . GLY A 1 318 ? 6.555 -32.594 -9.281 1 93.69 318 GLY A C 1
ATOM 2431 O O . GLY A 1 318 ? 7.391 -33.469 -9.008 1 93.69 318 GLY A O 1
ATOM 2432 N N . LEU A 1 319 ? 6.66 -31.812 -10.32 1 95.75 319 LEU A N 1
ATOM 2433 C CA . LEU A 1 319 ? 7.797 -31.891 -11.234 1 95.75 319 LEU A CA 1
ATOM 2434 C C . LEU A 1 319 ? 8.906 -30.938 -10.805 1 95.75 319 LEU A C 1
ATOM 2436 O O . LEU A 1 319 ? 9.32 -30.078 -11.578 1 95.75 319 LEU A O 1
ATOM 2440 N N . HIS A 1 320 ? 9.492 -31.156 -9.664 1 94.12 320 HIS A N 1
ATOM 2441 C CA . HIS A 1 320 ? 10.414 -30.25 -8.969 1 94.12 320 HIS A CA 1
ATOM 2442 C C . HIS A 1 320 ? 11.734 -30.141 -9.719 1 94.12 320 HIS A C 1
ATOM 2444 O O . HIS A 1 320 ? 12.344 -29.062 -9.766 1 94.12 320 HIS A O 1
ATOM 2450 N N . LYS A 1 321 ? 12.172 -31.203 -10.297 1 90.44 321 LYS A N 1
ATOM 2451 C CA . LYS A 1 321 ? 13.461 -31.188 -10.992 1 90.44 321 LYS A CA 1
ATOM 2452 C C . LYS A 1 321 ? 13.406 -30.297 -12.227 1 90.44 321 LYS A C 1
ATOM 2454 O O . LYS A 1 321 ? 14.312 -29.484 -12.445 1 90.44 321 LYS A O 1
ATOM 2459 N N . HIS A 1 322 ? 12.336 -30.5 -12.977 1 94.12 322 HIS A N 1
ATOM 2460 C CA . HIS A 1 322 ? 12.164 -29.672 -14.164 1 94.12 322 HIS A CA 1
ATOM 2461 C C . HIS A 1 322 ? 12 -28.203 -13.781 1 94.12 322 HIS A C 1
ATOM 2463 O O . HIS A 1 322 ? 12.555 -27.312 -14.438 1 94.12 322 HIS A O 1
ATOM 2469 N N . ALA A 1 323 ? 11.227 -27.938 -12.703 1 96.94 323 ALA A N 1
ATOM 2470 C CA . ALA A 1 323 ? 11 -26.578 -12.219 1 96.94 323 ALA A CA 1
ATOM 2471 C C . ALA A 1 323 ? 12.32 -25.906 -11.836 1 96.94 323 ALA A C 1
ATOM 2473 O O . ALA A 1 323 ? 12.578 -24.766 -12.242 1 96.94 323 ALA A O 1
ATOM 2474 N N . SER A 1 324 ? 13.125 -26.609 -11.133 1 95.31 324 SER A N 1
ATOM 2475 C CA . SER A 1 324 ? 14.391 -26.062 -10.664 1 95.31 324 SER A CA 1
ATOM 2476 C C . SER A 1 324 ? 15.336 -25.781 -11.82 1 95.31 324 SER A C 1
ATOM 2478 O O . SER A 1 324 ? 16.062 -24.781 -11.82 1 95.31 324 SER A O 1
ATOM 2480 N N . LYS A 1 325 ? 15.32 -26.672 -12.781 1 92.5 325 LYS A N 1
ATOM 2481 C CA . LYS A 1 325 ? 16.172 -26.547 -13.953 1 92.5 325 LYS A CA 1
ATOM 2482 C C . LYS A 1 325 ? 15.836 -25.281 -14.734 1 92.5 325 LYS A C 1
ATOM 2484 O O . LYS A 1 325 ? 16.719 -24.484 -15.07 1 92.5 325 LYS A O 1
ATOM 2489 N N . ILE A 1 326 ? 14.633 -25.094 -14.969 1 97.5 326 ILE A N 1
ATOM 2490 C CA . ILE A 1 326 ? 14.172 -23.953 -15.75 1 97.5 326 ILE A CA 1
ATOM 2491 C C . ILE A 1 326 ? 14.383 -22.656 -14.961 1 97.5 326 ILE A C 1
ATOM 2493 O O . ILE A 1 326 ? 14.852 -21.656 -15.508 1 97.5 326 ILE A O 1
ATOM 2497 N N . GLU A 1 327 ? 14 -22.688 -13.703 1 97.38 327 GLU A N 1
ATOM 2498 C CA . GLU A 1 327 ? 14.156 -21.516 -12.844 1 97.38 327 GLU A CA 1
ATOM 2499 C C . GLU A 1 327 ? 15.609 -21.078 -12.773 1 97.38 327 GLU A C 1
ATOM 2501 O O . GLU A 1 327 ? 15.914 -19.891 -12.891 1 97.38 327 GLU A O 1
ATOM 2506 N N . SER A 1 328 ? 16.484 -22 -12.57 1 94.69 328 SER A N 1
ATOM 2507 C CA . SER A 1 328 ? 17.906 -21.703 -12.484 1 94.69 328 SER A CA 1
ATOM 2508 C C . SER A 1 328 ? 18.422 -21.078 -13.781 1 94.69 328 SER A C 1
ATOM 2510 O O . SER A 1 328 ? 19.188 -20.125 -13.75 1 94.69 328 SER A O 1
ATOM 2512 N N . ALA A 1 329 ? 18.016 -21.656 -14.883 1 95.88 329 ALA A N 1
ATOM 2513 C CA . ALA A 1 329 ? 18.422 -21.141 -16.188 1 95.88 329 ALA A CA 1
ATOM 2514 C C . ALA A 1 329 ? 17.953 -19.703 -16.375 1 95.88 329 ALA A C 1
ATOM 2516 O O . ALA A 1 329 ? 18.688 -18.859 -16.891 1 95.88 329 ALA A O 1
ATOM 2517 N N . CYS A 1 330 ? 16.75 -19.453 -15.953 1 97.31 330 CYS A N 1
ATOM 2518 C CA . CYS A 1 330 ? 16.172 -18.109 -16.062 1 97.31 330 CYS A CA 1
ATOM 2519 C C . CYS A 1 330 ? 16.938 -17.109 -15.203 1 97.31 330 CYS A C 1
ATOM 2521 O O . CYS A 1 330 ? 17.375 -16.078 -15.703 1 97.31 330 CYS A O 1
ATOM 2523 N N . PHE A 1 331 ? 17.172 -17.438 -13.938 1 96.12 331 PHE A N 1
ATOM 2524 C CA . PHE A 1 331 ? 17.844 -16.531 -13.008 1 96.12 331 PHE A CA 1
ATOM 2525 C C . PHE A 1 331 ? 19.297 -16.328 -13.414 1 96.12 331 PHE A C 1
ATOM 2527 O O . PHE A 1 331 ? 19.828 -15.227 -13.266 1 96.12 331 PHE A O 1
ATOM 2534 N N . GLU A 1 332 ? 19.875 -17.359 -13.93 1 93.81 332 GLU A N 1
ATOM 2535 C CA . GLU A 1 332 ? 21.266 -17.234 -14.383 1 93.81 332 GLU A CA 1
ATOM 2536 C C . GLU A 1 332 ? 21.359 -16.312 -15.594 1 93.81 332 GLU A C 1
ATOM 2538 O O . GLU A 1 332 ? 22.344 -15.578 -15.742 1 93.81 332 GLU A O 1
ATOM 2543 N N . THR A 1 333 ? 20.406 -16.406 -16.422 1 96.56 333 THR A N 1
ATOM 2544 C CA . THR A 1 333 ? 20.375 -15.508 -17.578 1 96.56 333 THR A CA 1
ATOM 2545 C C . THR A 1 333 ? 20.297 -14.055 -17.125 1 96.56 333 THR A C 1
ATOM 2547 O O . THR A 1 333 ? 21.016 -13.195 -17.625 1 96.56 333 THR A O 1
ATOM 2550 N N . ILE A 1 334 ? 19.438 -13.781 -16.156 1 96.5 334 ILE A N 1
ATOM 2551 C CA . ILE A 1 334 ? 19.25 -12.422 -15.656 1 96.5 334 ILE A CA 1
ATOM 2552 C C . ILE A 1 334 ? 20.5 -11.969 -14.906 1 96.5 334 ILE A C 1
ATOM 2554 O O . ILE A 1 334 ? 20.953 -10.836 -15.078 1 96.5 334 ILE A O 1
ATOM 2558 N N . LYS A 1 335 ? 21.078 -12.844 -14.141 1 94.56 335 LYS A N 1
ATOM 2559 C CA . LYS A 1 335 ? 22.281 -12.539 -13.375 1 94.56 335 LYS A CA 1
ATOM 2560 C C . LYS A 1 335 ? 23.438 -12.172 -14.289 1 94.56 335 LYS A C 1
ATOM 2562 O O . LYS A 1 335 ? 24.203 -11.242 -14 1 94.56 335 LYS A O 1
ATOM 2567 N N . ASP A 1 336 ? 23.516 -12.922 -15.359 1 93.5 336 ASP A N 1
ATOM 2568 C CA . ASP A 1 336 ? 24.578 -12.695 -16.328 1 93.5 336 ASP A CA 1
ATOM 2569 C C . ASP A 1 336 ? 24.453 -11.32 -16.969 1 93.5 336 ASP A C 1
ATOM 2571 O O . ASP A 1 336 ? 25.469 -10.695 -17.312 1 93.5 336 ASP A O 1
ATOM 2575 N N . GLY A 1 337 ? 23.328 -10.852 -17.266 1 94.69 337 GLY A N 1
ATOM 2576 C CA . GLY A 1 337 ? 23.078 -9.477 -17.672 1 94.69 337 GLY A CA 1
ATOM 2577 C C . GLY A 1 337 ? 23.344 -9.219 -19.141 1 94.69 337 GLY A C 1
ATOM 2578 O O . GLY A 1 337 ? 23.125 -8.102 -19.625 1 94.69 337 GLY A O 1
ATOM 2579 N N . LYS A 1 338 ? 23.719 -10.164 -19.891 1 94 338 LYS A N 1
ATOM 2580 C CA . LYS A 1 338 ? 24.141 -9.969 -21.281 1 94 338 LYS A CA 1
ATOM 2581 C C . LYS A 1 338 ? 22.938 -9.953 -22.219 1 94 338 LYS A C 1
ATOM 2583 O O . LYS A 1 338 ? 22.906 -9.172 -23.172 1 94 338 LYS A O 1
ATOM 2588 N N . VAL A 1 339 ? 22.047 -10.891 -22 1 97.31 339 VAL A N 1
ATOM 2589 C CA . VAL A 1 339 ? 20.875 -11.023 -22.875 1 97.31 339 VAL A CA 1
ATOM 2590 C C . VAL A 1 339 ? 19.609 -10.711 -22.078 1 97.31 339 VAL A C 1
ATOM 2592 O O . VAL A 1 339 ? 18.891 -11.617 -21.656 1 97.31 339 VAL A O 1
ATOM 2595 N N . LEU A 1 340 ? 19.359 -9.391 -21.906 1 97.12 340 LEU A N 1
ATOM 2596 C CA . LEU A 1 340 ? 18.203 -8.93 -21.156 1 97.12 340 LEU A CA 1
ATOM 2597 C C . LEU A 1 340 ? 17.281 -8.086 -22.031 1 97.12 340 LEU A C 1
ATOM 2599 O O . LEU A 1 340 ? 17.734 -7.344 -22.891 1 97.12 340 LEU A O 1
ATOM 2603 N N . THR A 1 341 ? 15.992 -8.266 -21.797 1 97 341 THR A N 1
ATOM 2604 C CA . THR A 1 341 ? 15.023 -7.398 -22.469 1 97 341 THR A CA 1
ATOM 2605 C C . THR A 1 341 ? 15.094 -5.98 -21.906 1 97 341 THR A C 1
ATOM 2607 O O . THR A 1 341 ? 15.773 -5.73 -20.906 1 97 341 THR A O 1
ATOM 2610 N N . LYS A 1 342 ? 14.352 -5.07 -22.516 1 95 342 LYS A N 1
ATOM 2611 C CA . LYS A 1 342 ? 14.445 -3.646 -22.219 1 95 342 LYS A CA 1
ATOM 2612 C C . LYS A 1 342 ? 14.008 -3.357 -20.781 1 95 342 LYS A C 1
ATOM 2614 O O . LYS A 1 342 ? 14.625 -2.543 -20.094 1 95 342 LYS A O 1
ATOM 2619 N N . ASP A 1 343 ? 12.961 -3.957 -20.359 1 92.5 343 ASP A N 1
ATOM 2620 C CA . ASP A 1 343 ? 12.438 -3.701 -19.016 1 92.5 343 ASP A CA 1
ATOM 2621 C C . ASP A 1 343 ? 13.414 -4.172 -17.938 1 92.5 343 ASP A C 1
ATOM 2623 O O . ASP A 1 343 ? 13.375 -3.689 -16.812 1 92.5 343 ASP A O 1
ATOM 2627 N N . LEU A 1 344 ? 14.305 -5.055 -18.312 1 94.62 344 LEU A N 1
ATOM 2628 C CA . LEU A 1 344 ? 15.297 -5.566 -17.375 1 94.62 344 LEU A CA 1
ATOM 2629 C C . LEU A 1 344 ? 16.609 -4.805 -17.516 1 94.62 344 LEU A C 1
ATOM 2631 O O . LEU A 1 344 ? 17.625 -5.176 -16.906 1 94.62 344 LEU A O 1
ATOM 2635 N N . GLY A 1 345 ? 16.641 -3.861 -18.359 1 92.5 345 GLY A N 1
ATOM 2636 C CA . GLY A 1 345 ? 17.812 -3.012 -18.484 1 92.5 345 GLY A CA 1
ATOM 2637 C C . GLY A 1 345 ? 18.656 -3.348 -19.703 1 92.5 345 GLY A C 1
ATOM 2638 O O . GLY A 1 345 ? 19.766 -2.822 -19.859 1 92.5 345 GLY A O 1
ATOM 2639 N N . GLY A 1 346 ? 18.156 -4.234 -20.484 1 95.38 346 GLY A N 1
ATOM 2640 C CA . GLY A 1 346 ? 18.906 -4.613 -21.672 1 95.38 346 GLY A CA 1
ATOM 2641 C C . GLY A 1 346 ? 18.25 -4.156 -22.969 1 95.38 346 GLY A C 1
ATOM 2642 O O . GLY A 1 346 ? 17.438 -3.232 -22.953 1 95.38 346 GLY A O 1
ATOM 2643 N N . ASN A 1 347 ? 18.781 -4.785 -24.047 1 96.88 347 ASN A N 1
ATOM 2644 C CA . ASN A 1 347 ? 18.266 -4.418 -25.359 1 96.88 347 ASN A CA 1
ATOM 2645 C C . ASN A 1 347 ? 17.953 -5.648 -26.203 1 96.88 347 ASN A C 1
ATOM 2647 O O . ASN A 1 347 ? 17.734 -5.539 -27.406 1 96.88 347 ASN A O 1
ATOM 2651 N N . SER A 1 348 ? 17.906 -6.77 -25.562 1 97.94 348 SER A N 1
ATOM 2652 C CA . SER A 1 348 ? 17.672 -8.008 -26.297 1 97.94 348 SER A CA 1
ATOM 2653 C C . SER A 1 348 ? 16.203 -8.203 -26.609 1 97.94 348 SER A C 1
ATOM 2655 O O . SER A 1 348 ? 15.336 -7.625 -25.953 1 97.94 348 SER A O 1
ATOM 2657 N N . LYS A 1 349 ? 15.984 -9 -27.578 1 98.38 349 LYS A N 1
ATOM 2658 C CA . LYS A 1 349 ? 14.625 -9.352 -28 1 98.38 349 LYS A CA 1
ATOM 2659 C C . LYS A 1 349 ? 14.07 -10.484 -27.125 1 98.38 349 LYS A C 1
ATOM 2661 O O . LYS A 1 349 ? 14.82 -11.164 -26.422 1 98.38 349 LYS A O 1
ATOM 2666 N N . CYS A 1 350 ? 12.758 -10.602 -27.234 1 98.38 350 CYS A N 1
ATOM 2667 C CA . CYS A 1 350 ? 12.109 -11.711 -26.547 1 98.38 350 CYS A CA 1
ATOM 2668 C C . CYS A 1 350 ? 12.688 -13.047 -26.984 1 98.38 350 CYS A C 1
ATOM 2670 O O . CYS A 1 350 ? 13 -13.898 -26.156 1 98.38 350 CYS A O 1
ATOM 2672 N N . SER A 1 351 ? 12.898 -13.18 -28.266 1 98.44 351 SER A N 1
ATOM 2673 C CA . SER A 1 351 ? 13.398 -14.422 -28.844 1 98.44 351 SER A CA 1
ATOM 2674 C C . SER A 1 351 ? 14.828 -14.703 -28.391 1 98.44 351 SER A C 1
ATOM 2676 O O . SER A 1 351 ? 15.18 -15.852 -28.094 1 98.44 351 SER A O 1
ATOM 2678 N N . GLU A 1 352 ? 15.625 -13.633 -28.297 1 98.44 352 GLU A N 1
ATOM 2679 C CA . GLU A 1 352 ? 17 -13.789 -27.859 1 98.44 352 GLU A CA 1
ATOM 2680 C C . GLU A 1 352 ? 17.078 -14.211 -26.391 1 98.44 352 GLU A C 1
ATOM 2682 O O . GLU A 1 352 ? 17.875 -15.062 -26.016 1 98.44 352 GLU A O 1
ATOM 2687 N N . PHE A 1 353 ? 16.312 -13.586 -25.656 1 98.5 353 PHE A N 1
ATOM 2688 C CA . PHE A 1 353 ? 16.219 -13.93 -24.234 1 98.5 353 PHE A CA 1
ATOM 2689 C C . PHE A 1 353 ? 15.773 -15.375 -24.047 1 98.5 353 PHE A C 1
ATOM 2691 O O . PHE A 1 353 ? 16.359 -16.109 -23.25 1 98.5 353 PHE A O 1
ATOM 2698 N N . THR A 1 354 ? 14.758 -15.812 -24.781 1 98.62 354 THR A N 1
ATOM 2699 C CA . THR A 1 354 ? 14.227 -17.172 -24.766 1 98.62 354 THR A CA 1
ATOM 2700 C C . THR A 1 354 ? 15.297 -18.172 -25.188 1 98.62 354 THR A C 1
ATOM 2702 O O . THR A 1 354 ? 15.477 -19.203 -24.531 1 98.62 354 THR A O 1
ATOM 2705 N N . ASP A 1 355 ? 15.977 -17.844 -26.219 1 98.25 355 ASP A N 1
ATOM 2706 C CA . ASP A 1 355 ? 17 -18.734 -26.734 1 98.25 355 ASP A CA 1
ATOM 2707 C C . ASP A 1 355 ? 18.141 -18.922 -25.719 1 98.25 355 ASP A C 1
ATOM 2709 O O . ASP A 1 355 ? 18.688 -20.016 -25.594 1 98.25 355 ASP A O 1
ATOM 2713 N N . GLU A 1 356 ? 18.453 -17.859 -25.078 1 97.25 356 GLU A N 1
ATOM 2714 C CA . GLU A 1 356 ? 19.5 -17.938 -24.078 1 97.25 356 GLU A CA 1
ATOM 2715 C C . GLU A 1 356 ? 19.094 -18.844 -22.922 1 97.25 356 GLU A C 1
ATOM 2717 O O . GLU A 1 356 ? 19.906 -19.625 -22.422 1 97.25 356 GLU A O 1
ATOM 2722 N N . ILE A 1 357 ? 17.906 -18.766 -22.5 1 97.75 357 ILE A N 1
ATOM 2723 C CA . ILE A 1 357 ? 17.406 -19.641 -21.438 1 97.75 357 ILE A CA 1
ATOM 2724 C C . ILE A 1 357 ? 17.406 -21.094 -21.906 1 97.75 357 ILE A C 1
ATOM 2726 O O . ILE A 1 357 ? 17.812 -22 -21.172 1 97.75 357 ILE A O 1
ATOM 2730 N N . CYS A 1 358 ? 16.953 -21.297 -23.156 1 96.88 358 CYS A N 1
ATOM 2731 C CA . CYS A 1 358 ? 16.969 -22.641 -23.734 1 96.88 358 CYS A CA 1
ATOM 2732 C C . CYS A 1 358 ? 18.375 -23.219 -23.75 1 96.88 358 CYS A C 1
ATOM 2734 O O . CYS A 1 358 ? 18.562 -24.391 -23.406 1 96.88 358 CYS A O 1
ATOM 2736 N N . ARG A 1 359 ? 19.281 -22.375 -24.109 1 94.06 359 ARG A N 1
ATOM 2737 C CA . ARG A 1 359 ? 20.688 -22.812 -24.141 1 94.06 359 ARG A CA 1
ATOM 2738 C C . ARG A 1 359 ? 21.156 -23.25 -22.766 1 94.06 359 ARG A C 1
ATOM 2740 O O . ARG A 1 359 ? 21.797 -24.312 -22.641 1 94.06 359 ARG A O 1
ATOM 2747 N N . ARG A 1 360 ? 20.766 -22.562 -21.828 1 90.81 360 ARG A N 1
ATOM 2748 C CA . ARG A 1 360 ? 21.219 -22.844 -20.469 1 90.81 360 ARG A CA 1
ATOM 2749 C C . ARG A 1 360 ? 20.516 -24.078 -19.922 1 90.81 360 ARG A C 1
ATOM 2751 O O . ARG A 1 360 ? 21.125 -24.844 -19.172 1 90.81 360 ARG A O 1
ATOM 2758 N N . VAL A 1 361 ? 19.344 -24.219 -20.25 1 92.81 361 VAL A N 1
ATOM 2759 C CA . VAL A 1 361 ? 18.578 -25.391 -19.797 1 92.81 361 VAL A CA 1
ATOM 2760 C C . VAL A 1 361 ? 19.188 -26.656 -20.391 1 92.81 361 VAL A C 1
ATOM 2762 O O . VAL A 1 361 ? 19.266 -27.688 -19.719 1 92.81 361 VAL A O 1
ATOM 2765 N N . GLN A 1 362 ? 19.625 -26.594 -21.578 1 85.25 362 GLN A N 1
ATOM 2766 C CA . GLN A 1 362 ? 20.172 -27.75 -22.281 1 85.25 362 GLN A CA 1
ATOM 2767 C C . GLN A 1 362 ? 21.562 -28.094 -21.766 1 85.25 362 GLN A C 1
ATOM 2769 O O . GLN A 1 362 ? 21.938 -29.266 -21.719 1 85.25 362 GLN A O 1
ATOM 2774 N N . ILE A 1 363 ? 22.281 -27.078 -21.359 1 71.94 363 ILE A N 1
ATOM 2775 C CA . ILE A 1 363 ? 23.609 -27.312 -20.797 1 71.94 363 ILE A CA 1
ATOM 2776 C C . ILE A 1 363 ? 23.484 -28.047 -19.469 1 71.94 363 ILE A C 1
ATOM 2778 O O . ILE A 1 363 ? 24.219 -29 -19.203 1 71.94 363 ILE A O 1
ATOM 2782 N N . VAL A 1 364 ? 22.578 -27.609 -18.75 1 59.59 364 VAL A N 1
ATOM 2783 C CA . VAL A 1 364 ? 22.375 -28.234 -17.453 1 59.59 364 VAL A CA 1
ATOM 2784 C C . VAL A 1 364 ? 21.953 -29.703 -17.641 1 59.59 364 VAL A C 1
ATOM 2786 O O . VAL A 1 364 ? 22.422 -30.578 -16.906 1 59.59 364 VAL A O 1
ATOM 2789 N N . THR A 1 365 ? 21.203 -29.938 -18.594 1 55.97 365 THR A N 1
ATOM 2790 C CA . THR A 1 365 ? 20.766 -31.297 -18.891 1 55.97 365 THR A CA 1
ATOM 2791 C C . THR A 1 365 ? 21.938 -32.156 -19.344 1 55.97 365 THR A C 1
ATOM 2793 O O . THR A 1 365 ? 22.047 -33.312 -18.953 1 55.97 365 THR A O 1
ATOM 2796 N N . ARG A 1 366 ? 22.797 -31.578 -20.094 1 50.38 366 ARG A N 1
ATOM 2797 C CA . ARG A 1 366 ? 23.938 -32.312 -20.625 1 50.38 366 ARG A CA 1
ATOM 2798 C C . ARG A 1 366 ? 24.938 -32.656 -19.516 1 50.38 366 ARG A C 1
ATOM 2800 O O . ARG A 1 366 ? 25.469 -33.75 -19.469 1 50.38 366 ARG A O 1
ATOM 2807 N N . VAL A 1 367 ? 25.094 -31.688 -18.688 1 51.09 367 VAL A N 1
ATOM 2808 C CA . VAL A 1 367 ? 26.047 -31.906 -17.594 1 51.09 367 VAL A CA 1
ATOM 2809 C C . VAL A 1 367 ? 25.516 -33 -16.656 1 51.09 367 VAL A C 1
ATOM 2811 O O . VAL A 1 367 ? 26.266 -33.844 -16.203 1 51.09 367 VAL A O 1
ATOM 2814 N N . LEU A 1 368 ? 24.234 -32.906 -16.547 1 48 368 LEU A N 1
ATOM 2815 C CA . LEU A 1 368 ? 23.625 -33.906 -15.68 1 48 368 LEU A CA 1
ATOM 2816 C C . LEU A 1 368 ? 23.688 -35.281 -16.312 1 48 368 LEU A C 1
ATOM 2818 O O . LEU A 1 368 ? 23.906 -36.281 -15.609 1 48 368 LEU A O 1
ATOM 2822 N N . LEU A 1 369 ? 23.594 -35.312 -17.562 1 46.16 369 LEU A N 1
ATOM 2823 C CA . LEU A 1 369 ? 23.688 -36.562 -18.281 1 46.16 369 LEU A CA 1
ATOM 2824 C C . LEU A 1 369 ? 25.109 -37.125 -18.219 1 46.16 369 LEU A C 1
ATOM 2826 O O . LEU A 1 369 ? 25.297 -38.312 -18.031 1 46.16 369 LEU A O 1
ATOM 2830 N N . ILE A 1 370 ? 26.031 -36.25 -18.391 1 48.06 370 ILE A N 1
ATOM 2831 C CA . ILE A 1 370 ? 27.422 -36.656 -18.344 1 48.06 370 ILE A CA 1
ATOM 2832 C C . ILE A 1 370 ? 27.766 -37.125 -16.922 1 48.06 370 ILE A C 1
ATOM 2834 O O . ILE A 1 370 ? 28.438 -38.156 -16.75 1 48.06 370 ILE A O 1
ATOM 2838 N N . TRP A 1 371 ? 27.188 -36.375 -16.016 1 47.56 371 TRP A N 1
ATOM 2839 C CA . TRP A 1 371 ? 27.406 -36.75 -14.625 1 47.56 371 TRP A CA 1
ATOM 2840 C C . TRP A 1 371 ? 26.797 -38.125 -14.336 1 47.56 371 TRP A C 1
ATOM 2842 O O . TRP A 1 371 ? 27.391 -38.938 -13.625 1 47.56 371 TRP A O 1
ATOM 2852 N N . SER A 1 372 ? 25.672 -38.25 -14.898 1 43.12 372 SER A N 1
ATOM 2853 C CA . SER A 1 372 ? 25 -39.531 -14.68 1 43.12 372 SER A CA 1
ATOM 2854 C C . SER A 1 372 ? 25.672 -40.656 -15.445 1 43.12 372 SER A C 1
ATOM 2856 O O . SER A 1 372 ? 25.797 -41.781 -14.93 1 43.12 372 SER A O 1
ATOM 2858 N N . TYR A 1 373 ? 26.016 -40.344 -16.641 1 41.22 373 TYR A N 1
ATOM 2859 C CA . TYR A 1 373 ? 26.609 -41.375 -17.516 1 41.22 373 TYR A CA 1
ATOM 2860 C C . TYR A 1 373 ? 27.984 -41.781 -17 1 41.22 373 TYR A C 1
ATOM 2862 O O . TYR A 1 373 ? 28.328 -42.969 -17.047 1 41.22 373 TYR A O 1
ATOM 2870 N N . GLN A 1 374 ? 28.719 -40.75 -16.656 1 42.66 374 GLN A N 1
ATOM 2871 C CA . GLN A 1 374 ? 30.094 -41.156 -16.359 1 42.66 374 GLN A CA 1
ATOM 2872 C C . GLN A 1 374 ? 30.219 -41.719 -14.945 1 42.66 374 GLN A C 1
ATOM 2874 O O . GLN A 1 374 ? 31.312 -42.031 -14.492 1 42.66 374 GLN A O 1
ATOM 2879 N N . GLY A 1 375 ? 29.062 -42.094 -14.461 1 40.16 375 GLY A N 1
ATOM 2880 C CA . GLY A 1 375 ? 29.219 -42.656 -13.125 1 40.16 375 GLY A CA 1
ATOM 2881 C C . GLY A 1 375 ? 30.062 -41.781 -12.211 1 40.16 375 GLY A C 1
ATOM 2882 O O . GLY A 1 375 ? 30.719 -42.312 -11.305 1 40.16 375 GLY A O 1
ATOM 2883 N N . ILE A 1 376 ? 30.25 -40.625 -12.609 1 45 376 ILE A N 1
ATOM 2884 C CA . ILE A 1 376 ? 31.125 -39.719 -11.859 1 45 376 ILE A CA 1
ATOM 2885 C C . ILE A 1 376 ? 30.609 -39.594 -10.43 1 45 376 ILE A C 1
ATOM 2887 O O . ILE A 1 376 ? 31.406 -39.438 -9.492 1 45 376 ILE A O 1
ATOM 2891 N N . ALA A 1 377 ? 29.281 -39.719 -10.266 1 43.12 377 ALA A N 1
ATOM 2892 C CA . ALA A 1 377 ? 28.734 -39.688 -8.906 1 43.12 377 ALA A CA 1
ATOM 2893 C C . ALA A 1 377 ? 29.375 -40.781 -8.039 1 43.12 377 ALA A C 1
ATOM 2895 O O . ALA A 1 377 ? 29.484 -40.625 -6.824 1 43.12 377 ALA A O 1
ATOM 2896 N N . SER A 1 378 ? 29.75 -41.812 -8.719 1 40.31 378 SER A N 1
ATOM 2897 C CA . SER A 1 378 ? 30.344 -42.938 -7.984 1 40.31 378 SER A CA 1
ATOM 2898 C C . SER A 1 378 ? 31.859 -42.781 -7.906 1 40.31 378 SER A C 1
ATOM 2900 O O . SER A 1 378 ? 32.531 -43.625 -7.297 1 40.31 378 SER A O 1
ATOM 2902 N N . ILE A 1 379 ? 32.406 -41.812 -8.609 1 42.75 379 ILE A N 1
ATOM 2903 C CA . ILE A 1 379 ? 33.844 -41.625 -8.516 1 42.75 379 ILE A CA 1
ATOM 2904 C C . ILE A 1 379 ? 34.219 -40.969 -7.172 1 42.75 379 ILE A C 1
ATOM 2906 O O . ILE A 1 379 ? 33.531 -40.062 -6.719 1 42.75 379 ILE A O 1
ATOM 2910 N N . PRO A 1 380 ? 35 -41.625 -6.324 1 43.44 380 PRO A N 1
ATOM 2911 C CA . PRO A 1 380 ? 35.438 -41.031 -5.059 1 43.44 380 PRO A CA 1
ATOM 2912 C C . PRO A 1 380 ? 35.969 -39.625 -5.23 1 43.44 380 PRO A C 1
ATOM 2914 O O . PRO A 1 380 ? 36.438 -39.25 -6.309 1 43.44 380 PRO A O 1
ATOM 2917 N N . VAL A 1 381 ? 35.906 -38.656 -4.176 1 42.31 381 VAL A N 1
ATOM 2918 C CA . VAL A 1 381 ? 36.062 -37.219 -4.09 1 42.31 381 VAL A CA 1
ATOM 2919 C C . VAL A 1 381 ? 37.406 -36.812 -4.73 1 42.31 381 VAL A C 1
ATOM 2921 O O . VAL A 1 381 ? 37.5 -35.781 -5.367 1 42.31 381 VAL A O 1
ATOM 2924 N N . PRO A 1 382 ? 38.562 -37.5 -4.52 1 43.44 382 PRO A N 1
ATOM 2925 C CA . PRO A 1 382 ? 39.719 -36.875 -5.148 1 43.44 382 PRO A CA 1
ATOM 2926 C C . PRO A 1 382 ? 39.625 -36.875 -6.676 1 43.44 382 PRO A C 1
ATOM 2928 O O . PRO A 1 382 ? 40.062 -35.906 -7.32 1 43.44 382 PRO A O 1
ATOM 2931 N N . ASP A 1 383 ? 39.125 -37.844 -7.238 1 41.78 383 ASP A N 1
ATOM 2932 C CA . ASP A 1 383 ? 39.156 -38.062 -8.68 1 41.78 383 ASP A CA 1
ATOM 2933 C C . ASP A 1 383 ? 37.969 -37.438 -9.375 1 41.78 383 ASP A C 1
ATOM 2935 O O . ASP A 1 383 ? 37.938 -37.312 -10.594 1 41.78 383 ASP A O 1
ATOM 2939 N N . LYS A 1 384 ? 36.938 -37.094 -8.656 1 43.81 384 LYS A N 1
ATOM 2940 C CA . LYS A 1 384 ? 35.719 -36.5 -9.18 1 43.81 384 LYS A CA 1
ATOM 2941 C C . LYS A 1 384 ? 35.969 -35.125 -9.781 1 43.81 384 LYS A C 1
ATOM 2943 O O . LYS A 1 384 ? 35.406 -34.812 -10.828 1 43.81 384 LYS A O 1
ATOM 2948 N N . GLU A 1 385 ? 36.844 -34.469 -9.172 1 41.41 385 GLU A N 1
ATOM 2949 C CA . GLU A 1 385 ? 37.219 -33.156 -9.672 1 41.41 385 GLU A CA 1
ATOM 2950 C C . GLU A 1 385 ? 37.906 -33.25 -11.023 1 41.41 385 GLU A C 1
ATOM 2952 O O . GLU A 1 385 ? 37.656 -32.438 -11.922 1 41.41 385 GLU A O 1
ATOM 2957 N N . ILE A 1 386 ? 38.75 -34.219 -11.117 1 40.5 386 ILE A N 1
ATOM 2958 C CA . ILE A 1 386 ? 39.469 -34.438 -12.367 1 40.5 386 ILE A CA 1
ATOM 2959 C C . ILE A 1 386 ? 38.5 -34.844 -13.461 1 40.5 386 ILE A C 1
ATOM 2961 O O . ILE A 1 386 ? 38.594 -34.375 -14.594 1 40.5 386 ILE A O 1
ATOM 2965 N N . ALA A 1 387 ? 37.625 -35.625 -13.109 1 41.5 387 ALA A N 1
ATOM 2966 C CA . ALA A 1 387 ? 36.656 -36.125 -14.094 1 41.5 387 ALA A CA 1
ATOM 2967 C C . ALA A 1 387 ? 35.75 -35 -14.57 1 41.5 387 ALA A C 1
ATOM 2969 O O . ALA A 1 387 ? 35.438 -34.875 -15.758 1 41.5 387 ALA A O 1
ATOM 2970 N N . ILE A 1 388 ? 35.438 -34.094 -13.648 1 44 388 ILE A N 1
ATOM 2971 C CA . ILE A 1 388 ? 34.625 -32.938 -13.977 1 44 388 ILE A CA 1
ATOM 2972 C C . ILE A 1 388 ? 35.375 -32 -14.906 1 44 388 ILE A C 1
ATOM 2974 O O . ILE A 1 388 ? 34.812 -31.516 -15.891 1 44 388 ILE A O 1
ATOM 2978 N N . VAL A 1 389 ? 36.625 -31.922 -14.641 1 41.41 389 VAL A N 1
ATOM 2979 C CA . VAL A 1 389 ? 37.469 -31.078 -15.5 1 41.41 389 VAL A CA 1
ATOM 2980 C C . VAL A 1 389 ? 37.594 -31.719 -16.891 1 41.41 389 VAL A C 1
ATOM 2982 O O . VAL A 1 389 ? 37.5 -31.031 -17.906 1 41.41 389 VAL A O 1
ATOM 2985 N N . LYS A 1 390 ? 37.719 -32.938 -16.953 1 38.66 390 LYS A N 1
ATOM 2986 C CA . LYS A 1 390 ? 37.844 -33.625 -18.234 1 38.66 390 LYS A CA 1
ATOM 2987 C C . LYS A 1 390 ? 36.531 -33.562 -19.016 1 38.66 390 LYS A C 1
ATOM 2989 O O . LYS A 1 390 ? 36.531 -33.406 -20.234 1 38.66 390 LYS A O 1
ATOM 2994 N N . LEU A 1 391 ? 35.5 -33.656 -18.281 1 42.12 391 LEU A N 1
ATOM 2995 C CA . LEU A 1 391 ? 34.219 -33.562 -18.953 1 42.12 391 LEU A CA 1
ATOM 2996 C C . LEU A 1 391 ? 34 -32.156 -19.531 1 42.12 391 LEU A C 1
ATOM 2998 O O . LEU A 1 391 ? 33.5 -32 -20.656 1 42.12 391 LEU A O 1
ATOM 3002 N N . LEU A 1 392 ? 34.438 -31.219 -18.844 1 42.03 392 LEU A N 1
ATOM 3003 C CA . LEU A 1 392 ? 34.312 -29.844 -19.312 1 42.03 392 LEU A CA 1
ATOM 3004 C C . LEU A 1 392 ? 35.25 -29.594 -20.5 1 42.03 392 LEU A C 1
ATOM 3006 O O . LEU A 1 392 ? 34.875 -28.891 -21.438 1 42.03 392 LEU A O 1
ATOM 3010 N N . SER A 1 393 ? 36.344 -30.188 -20.453 1 37.66 393 SER A N 1
ATOM 3011 C CA . SER A 1 393 ? 37.25 -30.094 -21.578 1 37.66 393 SER A CA 1
ATOM 3012 C C . SER A 1 393 ? 36.688 -30.812 -22.812 1 37.66 393 SER A C 1
ATOM 3014 O O . SER A 1 393 ? 36.875 -30.359 -23.938 1 37.66 393 SER A O 1
ATOM 3016 N N . MET A 1 394 ? 36.031 -31.844 -22.594 1 37.25 394 MET A N 1
ATOM 3017 C CA . MET A 1 394 ? 35.438 -32.562 -23.719 1 37.25 394 MET A CA 1
ATOM 3018 C C . MET A 1 394 ? 34.25 -31.812 -24.297 1 37.25 394 MET A C 1
ATOM 3020 O O . MET A 1 394 ? 33.969 -31.891 -25.5 1 37.25 394 MET A O 1
ATOM 3024 N N . ALA A 1 395 ? 33.5 -31.156 -23.391 1 38.81 395 ALA A N 1
ATOM 3025 C CA . ALA A 1 395 ? 32.375 -30.359 -23.891 1 38.81 395 ALA A CA 1
ATOM 3026 C C . ALA A 1 395 ? 32.844 -29.203 -24.75 1 38.81 395 ALA A C 1
ATOM 3028 O O . ALA A 1 395 ? 32.156 -28.781 -25.688 1 38.81 395 ALA A O 1
ATOM 3029 N N . GLN A 1 396 ? 33.969 -28.719 -24.578 1 33.72 396 GLN A N 1
ATOM 3030 C CA . GLN A 1 396 ? 34.531 -27.688 -25.453 1 33.72 396 GLN A CA 1
ATOM 3031 C C . GLN A 1 396 ? 34.844 -28.25 -26.844 1 33.72 396 GLN A C 1
ATOM 3033 O O . GLN A 1 396 ? 34.75 -27.531 -27.844 1 33.72 396 GLN A O 1
ATOM 3038 N N . ASP A 1 397 ? 35.281 -29.406 -26.938 1 31.72 397 ASP A N 1
ATOM 3039 C CA . ASP A 1 397 ? 35.781 -29.906 -28.203 1 31.72 397 ASP A CA 1
ATOM 3040 C C . ASP A 1 397 ? 34.625 -30.391 -29.094 1 31.72 397 ASP A C 1
ATOM 3042 O O . ASP A 1 397 ? 34.875 -30.984 -30.141 1 31.72 397 ASP A O 1
ATOM 3046 N N . TYR A 1 398 ? 33.438 -30.438 -28.594 1 30.3 398 TYR A N 1
ATOM 3047 C CA . TYR A 1 398 ? 32.5 -30.906 -29.625 1 30.3 398 TYR A CA 1
ATOM 3048 C C . TYR A 1 398 ? 32.219 -29.797 -30.641 1 30.3 398 TYR A C 1
ATOM 3050 O O . TYR A 1 398 ? 31.609 -28.781 -30.312 1 30.3 398 TYR A O 1
ATOM 3058 N N . PRO A 1 399 ? 32.906 -29.641 -31.719 1 32.03 399 PRO A N 1
ATOM 3059 C CA . PRO A 1 399 ? 32.781 -28.703 -32.844 1 32.03 399 PRO A CA 1
ATOM 3060 C C . PRO A 1 399 ? 31.344 -28.516 -33.312 1 32.03 399 PRO A C 1
ATOM 3062 O O . PRO A 1 399 ? 31 -27.484 -33.906 1 32.03 399 PRO A O 1
ATOM 3065 N N . SER A 1 400 ? 30.672 -29.641 -33.594 1 30.88 400 SER A N 1
ATOM 3066 C CA . SER A 1 400 ? 29.438 -29.516 -34.344 1 30.88 400 SER A CA 1
ATOM 3067 C C . SER A 1 400 ? 28.359 -28.797 -33.562 1 30.88 400 SER A C 1
ATOM 3069 O O . SER A 1 400 ? 27.172 -28.844 -33.906 1 30.88 400 SER A O 1
ATOM 3071 N N . TRP A 1 401 ? 28.703 -28.391 -32.312 1 29.94 401 TRP A N 1
ATOM 3072 C CA . TRP A 1 401 ? 27.625 -27.594 -31.766 1 29.94 401 TRP A CA 1
ATOM 3073 C C . TRP A 1 401 ? 27.453 -26.281 -32.531 1 29.94 401 TRP A C 1
ATOM 3075 O O . TRP A 1 401 ? 28.422 -25.562 -32.75 1 29.94 401 TRP A O 1
ATOM 3085 N N . PRO A 1 402 ? 26.391 -26.156 -33.469 1 29.19 402 PRO A N 1
ATOM 3086 C CA . PRO A 1 402 ? 26.328 -25.016 -34.375 1 29.19 402 PRO A CA 1
ATOM 3087 C C . PRO A 1 402 ? 26.812 -23.719 -33.688 1 29.19 402 PRO A C 1
ATOM 3089 O O . PRO A 1 402 ? 27.344 -22.844 -34.375 1 29.19 402 PRO A O 1
ATOM 3092 N N . GLY A 1 403 ? 25.953 -23.203 -32.75 1 27.42 403 GLY A N 1
ATOM 3093 C CA . GLY A 1 403 ? 26.281 -21.828 -32.406 1 27.42 403 GLY A CA 1
ATOM 3094 C C . GLY A 1 403 ? 27.719 -21.672 -31.922 1 27.42 403 GLY A C 1
ATOM 3095 O O . GLY A 1 403 ? 28.359 -22.656 -31.547 1 27.42 403 GLY A O 1
ATOM 3096 N N . GLY A 1 404 ? 28.391 -20.531 -32.5 1 26.75 404 GLY A N 1
ATOM 3097 C CA . GLY A 1 404 ? 29.734 -20.016 -32.25 1 26.75 404 GLY A CA 1
ATOM 3098 C C . GLY A 1 404 ? 30.156 -20.172 -30.812 1 26.75 404 GLY A C 1
ATOM 3099 O O . GLY A 1 404 ? 29.328 -20.141 -29.891 1 26.75 404 GLY A O 1
ATOM 3100 N N . PHE A 1 405 ? 31.203 -20.922 -30.531 1 27.7 405 PHE A N 1
ATOM 3101 C CA . PHE A 1 405 ? 32.031 -21.125 -29.344 1 27.7 405 PHE A CA 1
ATOM 3102 C C . PHE A 1 405 ? 32.281 -19.812 -28.609 1 27.7 405 PHE A C 1
ATOM 3104 O O . PHE A 1 405 ? 32.469 -18.781 -29.25 1 27.7 405 PHE A O 1
ATOM 3111 N N . LEU A 1 406 ? 31.75 -19.672 -27.391 1 27.89 406 LEU A N 1
ATOM 3112 C CA . LEU A 1 406 ? 32.25 -18.672 -26.453 1 27.89 406 LEU A CA 1
ATOM 3113 C C . LEU A 1 406 ? 33.75 -18.578 -26.516 1 27.89 406 LEU A C 1
ATOM 3115 O O . LEU A 1 406 ? 34.469 -19.516 -26.141 1 27.89 406 LEU A O 1
ATOM 3119 N N . GLN A 1 407 ? 34.344 -18.125 -27.609 1 27.3 407 GLN A N 1
ATOM 3120 C CA . GLN A 1 407 ? 35.688 -17.625 -27.531 1 27.3 407 GLN A CA 1
ATOM 3121 C C . GLN A 1 407 ? 35.938 -16.875 -26.219 1 27.3 407 GLN A C 1
ATOM 3123 O O . GLN A 1 407 ? 35.469 -15.742 -26.047 1 27.3 407 GLN A O 1
ATOM 3128 N N . ILE A 1 408 ? 35.781 -17.641 -25.062 1 27.48 408 ILE A N 1
ATOM 3129 C CA . ILE A 1 408 ? 36.219 -17.016 -23.828 1 27.48 408 ILE A CA 1
ATOM 3130 C C . ILE A 1 408 ? 37.625 -16.422 -24.016 1 27.48 408 ILE A C 1
ATOM 3132 O O . ILE A 1 408 ? 38.562 -17.156 -24.312 1 27.48 408 ILE A O 1
ATOM 3136 N N . PRO A 1 409 ? 37.75 -15.188 -24.391 1 29.19 409 PRO A N 1
ATOM 3137 C CA . PRO A 1 409 ? 39.094 -14.633 -24.391 1 29.19 409 PRO A CA 1
ATOM 3138 C C . PRO A 1 409 ? 39.938 -15.148 -23.234 1 29.19 409 PRO A C 1
ATOM 3140 O O . PRO A 1 409 ? 39.406 -15.734 -22.281 1 29.19 409 PRO A O 1
ATOM 3143 N N . SER A 1 410 ? 41.312 -14.656 -23.094 1 29.03 410 SER A N 1
ATOM 3144 C CA . SER A 1 410 ? 42.438 -14.828 -22.188 1 29.03 410 SER A CA 1
ATOM 3145 C C . SER A 1 410 ? 42 -14.664 -20.734 1 29.03 410 SER A C 1
ATOM 3147 O O . SER A 1 410 ? 42.125 -13.57 -20.172 1 29.03 410 SER A O 1
ATOM 3149 N N . ILE A 1 411 ? 40.844 -15.008 -20.359 1 30.14 411 ILE A N 1
ATOM 3150 C CA . ILE A 1 411 ? 40.656 -14.836 -18.922 1 30.14 411 ILE A CA 1
ATOM 3151 C C . ILE A 1 411 ? 41.531 -15.82 -18.172 1 30.14 411 ILE A C 1
ATOM 3153 O O . ILE A 1 411 ? 41.594 -17 -18.531 1 30.14 411 ILE A O 1
ATOM 3157 N N . PRO A 1 412 ? 42.406 -15.398 -17.234 1 32.75 412 PRO A N 1
ATOM 3158 C CA . PRO A 1 412 ? 43.375 -16.203 -16.5 1 32.75 412 PRO A CA 1
ATOM 3159 C C . PRO A 1 412 ? 42.719 -17.422 -15.805 1 32.75 412 PRO A C 1
ATOM 3161 O O . PRO A 1 412 ? 41.531 -17.391 -15.508 1 32.75 412 PRO A O 1
ATOM 3164 N N . ARG A 1 413 ? 43.406 -18.656 -15.75 1 30.73 413 ARG A N 1
ATOM 3165 C CA . ARG A 1 413 ? 43.062 -19.984 -15.266 1 30.73 413 ARG A CA 1
ATOM 3166 C C . ARG A 1 413 ? 42.312 -19.922 -13.945 1 30.73 413 ARG A C 1
ATOM 3168 O O . ARG A 1 413 ? 41.375 -20.688 -13.742 1 30.73 413 ARG A O 1
ATOM 3175 N N . LYS A 1 414 ? 42.656 -19.031 -13.102 1 35.75 414 LYS A N 1
ATOM 3176 C CA . LYS A 1 414 ? 42.125 -19 -11.75 1 35.75 414 LYS A CA 1
ATOM 3177 C C . LYS A 1 414 ? 40.625 -18.594 -11.773 1 35.75 414 LYS A C 1
ATOM 3179 O O . LYS A 1 414 ? 39.844 -19.109 -10.984 1 35.75 414 LYS A O 1
ATOM 3184 N N . THR A 1 415 ? 40.375 -17.734 -12.633 1 34.56 415 THR A N 1
ATOM 3185 C CA . THR A 1 415 ? 39.031 -17.188 -12.609 1 34.56 415 THR A CA 1
ATOM 3186 C C . THR A 1 415 ? 38.031 -18.172 -13.195 1 34.56 415 THR A C 1
ATOM 3188 O O . THR A 1 415 ? 36.875 -18.203 -12.781 1 34.56 415 THR A O 1
ATOM 3191 N N . ARG A 1 416 ? 38.562 -19.094 -14.047 1 36.22 416 ARG A N 1
ATOM 3192 C CA . ARG A 1 416 ? 37.656 -20.062 -14.664 1 36.22 416 ARG A CA 1
ATOM 3193 C C . ARG A 1 416 ? 37.188 -21.094 -13.648 1 36.22 416 ARG A C 1
ATOM 3195 O O . ARG A 1 416 ? 36.031 -21.469 -13.625 1 36.22 416 ARG A O 1
ATOM 3202 N N . LEU A 1 417 ? 38.156 -21.438 -12.844 1 33.84 417 LEU A N 1
ATOM 3203 C CA . LEU A 1 417 ? 37.844 -22.438 -11.836 1 33.84 417 LEU A CA 1
ATOM 3204 C C . LEU A 1 417 ? 36.844 -21.891 -10.82 1 33.84 417 LEU A C 1
ATOM 3206 O O . LEU A 1 417 ? 35.938 -22.594 -10.391 1 33.84 417 LEU A O 1
ATOM 3210 N N . HIS A 1 418 ? 37 -20.594 -10.539 1 37.22 418 HIS A N 1
ATOM 3211 C CA . HIS A 1 418 ? 36.062 -19.984 -9.586 1 37.22 418 HIS A CA 1
ATOM 3212 C C . HIS A 1 418 ? 34.656 -19.922 -10.148 1 37.22 418 HIS A C 1
ATOM 3214 O O . HIS A 1 418 ? 33.688 -20.203 -9.438 1 37.22 418 HIS A O 1
ATOM 3220 N N . GLN A 1 419 ? 34.656 -19.625 -11.344 1 36.16 419 GLN A N 1
ATOM 3221 C CA . GLN A 1 419 ? 33.312 -19.531 -11.938 1 36.16 419 GLN A CA 1
ATOM 3222 C C . GLN A 1 419 ? 32.656 -20.891 -12.055 1 36.16 419 GLN A C 1
ATOM 3224 O O . GLN A 1 419 ? 31.438 -21.016 -11.859 1 36.16 419 GLN A O 1
ATOM 3229 N N . PHE A 1 420 ? 33.5 -21.844 -12.289 1 38.44 420 PHE A N 1
ATOM 3230 C CA . PHE A 1 420 ? 33.031 -23.219 -12.391 1 38.44 420 PHE A CA 1
ATOM 3231 C C . PHE A 1 420 ? 32.562 -23.734 -11.031 1 38.44 420 PHE A C 1
ATOM 3233 O O . PHE A 1 420 ? 31.516 -24.375 -10.93 1 38.44 420 PHE A O 1
ATOM 3240 N N . HIS A 1 421 ? 33.344 -23.422 -10.109 1 36.22 421 HIS A N 1
ATOM 3241 C CA . HIS A 1 421 ? 32.938 -23.781 -8.766 1 36.22 421 HIS A CA 1
ATOM 3242 C C . HIS A 1 421 ? 31.578 -23.172 -8.414 1 36.22 421 HIS A C 1
ATOM 3244 O O . HIS A 1 421 ? 30.734 -23.812 -7.805 1 36.22 421 HIS A O 1
ATOM 3250 N N . LYS A 1 422 ? 31.469 -22.094 -8.875 1 41.16 422 LYS A N 1
ATOM 3251 C CA . LYS A 1 422 ? 30.188 -21.422 -8.602 1 41.16 422 LYS A CA 1
ATOM 3252 C C . LYS A 1 422 ? 29.047 -22.094 -9.367 1 41.16 422 LYS A C 1
ATOM 3254 O O . LYS A 1 422 ? 27.953 -22.266 -8.828 1 41.16 422 LYS A O 1
ATOM 3259 N N . LEU A 1 423 ? 29.484 -22.453 -10.531 1 38.72 423 LEU A N 1
ATOM 3260 C CA . LEU A 1 423 ? 28.469 -23.125 -11.336 1 38.72 423 LEU A CA 1
ATOM 3261 C C . LEU A 1 423 ? 28.109 -24.484 -10.742 1 38.72 423 LEU A C 1
ATOM 3263 O O . LEU A 1 423 ? 26.922 -24.828 -10.656 1 38.72 423 LEU A O 1
ATOM 3267 N N . LEU A 1 424 ? 29.125 -25.188 -10.359 1 39.62 424 LEU A N 1
ATOM 3268 C CA . LEU A 1 424 ? 28.875 -26.5 -9.758 1 39.62 424 LEU A CA 1
ATOM 3269 C C . LEU A 1 424 ? 28.141 -26.359 -8.438 1 39.62 424 LEU A C 1
ATOM 3271 O O . LEU A 1 424 ? 27.266 -27.156 -8.125 1 39.62 424 LEU A O 1
ATOM 3275 N N . GLY A 1 425 ? 28.531 -25.391 -7.668 1 37 425 GLY A N 1
ATOM 3276 C CA . GLY A 1 425 ? 27.844 -25.125 -6.422 1 37 425 GLY A CA 1
ATOM 3277 C C . GLY A 1 425 ? 26.375 -24.828 -6.613 1 37 425 GLY A C 1
ATOM 3278 O O . GLY A 1 425 ? 25.531 -25.281 -5.836 1 37 425 GLY A O 1
ATOM 3279 N N . SER A 1 426 ? 26.141 -24 -7.57 1 37.91 426 SER A N 1
ATOM 3280 C CA . SER A 1 426 ? 24.75 -23.641 -7.852 1 37.91 426 SER A CA 1
ATOM 3281 C C . SER A 1 426 ? 23.953 -24.859 -8.336 1 37.91 426 SER A C 1
ATOM 3283 O O . SER A 1 426 ? 22.766 -24.969 -8.039 1 37.91 426 SER A O 1
ATOM 3285 N N . LEU A 1 427 ? 24.672 -25.656 -9.078 1 34.5 427 LEU A N 1
ATOM 3286 C CA . LEU A 1 427 ? 24 -26.844 -9.625 1 34.5 427 LEU A CA 1
ATOM 3287 C C . LEU A 1 427 ? 23.734 -27.875 -8.531 1 34.5 427 LEU A C 1
ATOM 3289 O O . LEU A 1 427 ? 22.734 -28.594 -8.578 1 34.5 427 LEU A O 1
ATOM 3293 N N . ALA A 1 428 ? 24.828 -28.078 -7.676 1 31.45 428 ALA A N 1
ATOM 3294 C CA . ALA A 1 428 ? 24.656 -29.094 -6.652 1 31.45 428 ALA A CA 1
ATOM 3295 C C . ALA A 1 428 ? 23.688 -28.625 -5.566 1 31.45 428 ALA A C 1
ATOM 3297 O O . ALA A 1 428 ? 23.297 -29.422 -4.695 1 31.45 428 ALA A O 1
ATOM 3298 N N . GLY A 1 429 ? 22.688 -27.859 -5.746 1 33.44 429 GLY A N 1
ATOM 3299 C CA . GLY A 1 429 ? 21.797 -27.391 -4.699 1 33.44 429 GLY A CA 1
ATOM 3300 C C . GLY A 1 429 ? 22.453 -27.375 -3.328 1 33.44 429 GLY A C 1
ATOM 3301 O O . GLY A 1 429 ? 21.781 -27.094 -2.328 1 33.44 429 GLY A O 1
ATOM 3302 N N . GLN A 1 430 ? 23.328 -28.344 -2.943 1 29.42 430 GLN A N 1
ATOM 3303 C CA . GLN A 1 430 ? 23.906 -28.453 -1.606 1 29.42 430 GLN A CA 1
ATOM 3304 C C . GLN A 1 430 ? 25 -27.406 -1.394 1 29.42 430 GLN A C 1
ATOM 3306 O O . GLN A 1 430 ? 25.734 -27.078 -2.324 1 29.42 430 GLN A O 1
ATOM 3311 N N . HIS A 1 431 ? 24.719 -26.406 -0.459 1 30.75 431 HIS A N 1
ATOM 3312 C CA . HIS A 1 431 ? 25.766 -25.547 0.072 1 30.75 431 HIS A CA 1
ATOM 3313 C C . HIS A 1 431 ? 27.078 -26.312 0.222 1 30.75 431 HIS A C 1
ATOM 3315 O O . HIS A 1 431 ? 27.188 -27.203 1.071 1 30.75 431 HIS A O 1
ATOM 3321 N N . LEU A 1 432 ? 27.703 -26.734 -0.821 1 29.66 432 LEU A N 1
ATOM 3322 C CA . LEU A 1 432 ? 29.016 -27.344 -0.572 1 29.66 432 LEU A CA 1
ATOM 3323 C C . LEU A 1 432 ? 29.859 -26.453 0.335 1 29.66 432 LEU A C 1
ATOM 3325 O O . LEU A 1 432 ? 29.875 -25.234 0.166 1 29.66 432 LEU A O 1
ATOM 3329 N N . PRO A 1 433 ? 30.047 -26.844 1.626 1 28.47 433 PRO A N 1
ATOM 3330 C CA . PRO A 1 433 ? 30.906 -26.078 2.541 1 28.47 433 PRO A CA 1
ATOM 3331 C C . PRO A 1 433 ? 32.156 -25.547 1.867 1 28.47 433 PRO A C 1
ATOM 3333 O O . PRO A 1 433 ? 32.75 -26.219 1.028 1 28.47 433 PRO A O 1
ATOM 3336 N N . THR A 1 434 ? 32.219 -24.281 1.57 1 28.83 434 THR A N 1
ATOM 3337 C CA . THR A 1 434 ? 33.438 -23.578 1.173 1 28.83 434 THR A CA 1
ATOM 3338 C C . THR A 1 434 ? 34.594 -23.953 2.082 1 28.83 434 THR A C 1
ATOM 3340 O O . THR A 1 434 ? 35.156 -23.094 2.771 1 28.83 434 THR A O 1
ATOM 3343 N N . SER A 1 435 ? 34.656 -25.125 2.719 1 26.59 435 SER A N 1
ATOM 3344 C CA . SER A 1 435 ? 35.938 -25.328 3.406 1 26.59 435 SER A CA 1
ATOM 3345 C C . SER A 1 435 ? 37.125 -25 2.502 1 26.59 435 SER A C 1
ATOM 3347 O O . SER A 1 435 ? 37 -25.078 1.277 1 26.59 435 SER A O 1
ATOM 3349 N N . ASN A 1 436 ? 38.125 -24.203 3.096 1 27.23 436 ASN A N 1
ATOM 3350 C CA . ASN A 1 436 ? 39.469 -23.797 2.666 1 27.23 436 ASN A CA 1
ATOM 3351 C C . ASN A 1 436 ? 40.219 -24.953 1.989 1 27.23 436 ASN A C 1
ATOM 3353 O O . ASN A 1 436 ? 40.844 -25.766 2.66 1 27.23 436 ASN A O 1
ATOM 3357 N N . TYR A 1 437 ? 39.562 -25.734 1.188 1 25.56 437 TYR A N 1
ATOM 3358 C CA . TYR A 1 437 ? 40.469 -26.672 0.521 1 25.56 437 TYR A CA 1
ATOM 3359 C C . TYR A 1 437 ? 41.594 -25.938 -0.17 1 25.56 437 TYR A C 1
ATOM 3361 O O . TYR A 1 437 ? 41.375 -25.125 -1.081 1 25.56 437 TYR A O 1
ATOM 3369 N N . GLN A 1 438 ? 42.656 -25.438 0.704 1 25.89 438 GLN A N 1
ATOM 3370 C CA . GLN A 1 438 ? 44 -24.984 0.275 1 25.89 438 GLN A CA 1
ATOM 3371 C C . GLN A 1 438 ? 44.625 -25.984 -0.698 1 25.89 438 GLN A C 1
ATOM 3373 O O . GLN A 1 438 ? 44.781 -27.156 -0.366 1 25.89 438 GLN A O 1
ATOM 3378 N N . PHE A 1 439 ? 44.25 -25.906 -1.959 1 24.34 439 PHE A N 1
ATOM 3379 C CA . PHE A 1 439 ? 45.062 -26.562 -2.977 1 24.34 439 PHE A CA 1
ATOM 3380 C C . PHE A 1 439 ? 46.531 -26.281 -2.762 1 24.34 439 PHE A C 1
ATOM 3382 O O . PHE A 1 439 ? 47 -25.141 -2.953 1 24.34 439 PHE A O 1
ATOM 3389 N N . LYS A 1 440 ? 47.188 -26.781 -1.744 1 27.52 440 LYS A N 1
ATOM 3390 C CA . LYS A 1 440 ? 48.625 -26.672 -1.54 1 27.52 440 LYS A CA 1
ATOM 3391 C C . LYS A 1 440 ? 49.375 -27.188 -2.756 1 27.52 440 LYS A C 1
ATOM 3393 O O . LYS A 1 440 ? 50.625 -27.203 -2.76 1 27.52 440 LYS A O 1
ATOM 3398 N N . GLY A 1 441 ? 48.844 -28.156 -3.51 1 23.67 441 GLY A N 1
ATOM 3399 C CA . GLY A 1 441 ? 49.812 -28.719 -4.438 1 23.67 441 GLY A CA 1
ATOM 3400 C C . GLY A 1 441 ? 50.125 -27.781 -5.598 1 23.67 441 GLY A C 1
ATOM 3401 O O . GLY A 1 441 ? 49.312 -26.969 -5.98 1 23.67 441 GLY A O 1
ATOM 3402 N N . ARG A 1 442 ? 51.469 -27.297 -5.688 1 25.41 442 ARG A N 1
ATOM 3403 C CA . ARG A 1 442 ? 52.156 -26.578 -6.742 1 25.41 442 ARG A CA 1
ATOM 3404 C C . ARG A 1 442 ? 51.906 -27.203 -8.109 1 25.41 442 ARG A C 1
ATOM 3406 O O . ARG A 1 442 ? 52.25 -28.375 -8.328 1 25.41 442 ARG A O 1
ATOM 3413 N N . LEU A 1 443 ? 50.688 -27 -8.703 1 23.66 443 LEU A N 1
ATOM 3414 C CA . LEU A 1 443 ? 50.562 -27.453 -10.086 1 23.66 443 LEU A CA 1
ATOM 3415 C C . LEU A 1 443 ? 51.656 -26.891 -10.961 1 23.66 443 LEU A C 1
ATOM 3417 O O . LEU A 1 443 ? 51.844 -25.672 -11.016 1 23.66 443 LEU A O 1
ATOM 3421 N N . SER A 1 444 ? 52.844 -27.516 -11 1 24.39 444 SER A N 1
ATOM 3422 C CA . SER A 1 444 ? 53.969 -27.172 -11.852 1 24.39 444 SER A CA 1
ATOM 3423 C C . SER A 1 444 ? 53.531 -26.969 -13.297 1 24.39 444 SER A C 1
ATOM 3425 O O . SER A 1 444 ? 52.531 -27.531 -13.727 1 24.39 444 SER A O 1
ATOM 3427 N N . THR A 1 445 ? 53.875 -25.828 -13.969 1 26.44 445 THR A N 1
ATOM 3428 C CA . THR A 1 445 ? 53.75 -25.406 -15.352 1 26.44 445 THR A CA 1
ATOM 3429 C C . THR A 1 445 ? 53.938 -26.578 -16.312 1 26.44 445 THR A C 1
ATOM 3431 O O . THR A 1 445 ? 53.5 -26.531 -17.453 1 26.44 445 THR A O 1
ATOM 3434 N N . SER A 1 446 ? 54.875 -27.5 -15.977 1 26.72 446 SER A N 1
ATOM 3435 C CA . SER A 1 446 ? 55.25 -28.562 -16.906 1 26.72 446 SER A CA 1
ATOM 3436 C C . SER A 1 446 ? 54.062 -29.453 -17.234 1 26.72 446 SER A C 1
ATOM 3438 O O . SER A 1 446 ? 54.031 -30.125 -18.281 1 26.72 446 SER A O 1
ATOM 3440 N N . ASP A 1 447 ? 53.188 -29.641 -16.281 1 24.14 447 ASP A N 1
ATOM 3441 C CA . ASP A 1 447 ? 52.25 -30.734 -16.516 1 24.14 447 ASP A CA 1
ATOM 3442 C C . ASP A 1 447 ? 51.156 -30.312 -17.469 1 24.14 447 ASP A C 1
ATOM 3444 O O . ASP A 1 447 ? 50.281 -31.125 -17.844 1 24.14 447 ASP A O 1
ATOM 3448 N N . LEU A 1 448 ? 50.812 -29.016 -17.578 1 23.97 448 LEU A N 1
ATOM 3449 C CA . LEU A 1 448 ? 49.844 -28.625 -18.578 1 23.97 448 LEU A CA 1
ATOM 3450 C C . LEU A 1 448 ? 50.469 -28.609 -19.969 1 23.97 448 LEU A C 1
ATOM 3452 O O . LEU A 1 448 ? 51 -27.594 -20.391 1 23.97 448 LEU A O 1
ATOM 3456 N N . GLN A 1 449 ? 51.406 -29.516 -20.234 1 21.98 449 GLN A N 1
ATOM 3457 C CA . GLN A 1 449 ? 51.875 -29.625 -21.609 1 21.98 449 GLN A CA 1
ATOM 3458 C C . GLN A 1 449 ? 50.688 -29.828 -22.562 1 21.98 449 GLN A C 1
ATOM 3460 O O . GLN A 1 449 ? 49.938 -30.797 -22.438 1 21.98 449 GLN A O 1
ATOM 3465 N N . VAL A 1 450 ? 50.031 -28.719 -22.859 1 22.27 450 VAL A N 1
ATOM 3466 C CA . VAL A 1 450 ? 49.125 -28.625 -24 1 22.27 450 VAL A CA 1
ATOM 3467 C C . VAL A 1 450 ? 49.719 -29.391 -25.188 1 22.27 450 VAL A C 1
ATOM 3469 O O . VAL A 1 450 ? 50.812 -29.078 -25.656 1 22.27 450 VAL A O 1
ATOM 3472 N N . HIS A 1 451 ? 49.812 -30.703 -25.141 1 19.7 451 HIS A N 1
ATOM 3473 C CA . HIS A 1 451 ? 50.188 -31.438 -26.344 1 19.7 451 HIS A CA 1
ATOM 3474 C C . HIS A 1 451 ? 49.438 -30.922 -27.578 1 19.7 451 HIS A C 1
ATOM 3476 O O . HIS A 1 451 ? 48.25 -30.672 -27.516 1 19.7 451 HIS A O 1
ATOM 3482 N N . ASN A 1 452 ? 50.125 -30.047 -28.375 1 20.83 452 ASN A N 1
ATOM 3483 C CA . ASN A 1 452 ? 49.906 -29.609 -29.75 1 20.83 452 ASN A CA 1
ATOM 3484 C C . ASN A 1 452 ? 49.438 -30.781 -30.625 1 20.83 452 ASN A C 1
ATOM 3486 O O . ASN A 1 452 ? 50.188 -31.719 -30.875 1 20.83 452 ASN A O 1
ATOM 3490 N N . PHE A 1 453 ? 48.375 -31.469 -30.281 1 19.2 453 PHE A N 1
ATOM 3491 C CA . PHE A 1 453 ? 47.969 -32.25 -31.422 1 19.2 453 PHE A CA 1
ATOM 3492 C C . PHE A 1 453 ? 47.375 -31.375 -32.5 1 19.2 453 PHE A C 1
ATOM 3494 O O . PHE A 1 453 ? 46.688 -30.406 -32.219 1 19.2 453 PHE A O 1
ATOM 3501 N N . GLY B 1 1 ? 51.75 57.375 25.984 1 18.11 1 GLY B N 1
ATOM 3502 C CA . GLY B 1 1 ? 50.719 56.688 26.781 1 18.11 1 GLY B CA 1
ATOM 3503 C C . GLY B 1 1 ? 49.312 57.094 26.375 1 18.11 1 GLY B C 1
ATOM 3504 O O . GLY B 1 1 ? 48.375 56.969 27.156 1 18.11 1 GLY B O 1
ATOM 3505 N N . LYS B 1 2 ? 49.188 57.969 25.328 1 25.91 2 LYS B N 1
ATOM 3506 C CA . LYS B 1 2 ? 47.969 58.688 24.922 1 25.91 2 LYS B CA 1
ATOM 3507 C C . LYS B 1 2 ? 46.906 57.719 24.453 1 25.91 2 LYS B C 1
ATOM 3509 O O . LYS B 1 2 ? 47.094 57 23.453 1 25.91 2 LYS B O 1
ATOM 3514 N N . VAL B 1 3 ? 46.156 57.156 25.484 1 21.72 3 VAL B N 1
ATOM 3515 C CA . VAL B 1 3 ? 45.031 56.219 25.406 1 21.72 3 VAL B CA 1
ATOM 3516 C C . VAL B 1 3 ? 43.906 56.844 24.562 1 21.72 3 VAL B C 1
ATOM 3518 O O . VAL B 1 3 ? 43.375 57.875 24.906 1 21.72 3 VAL B O 1
ATOM 3521 N N . ILE B 1 4 ? 44.094 57.031 23.25 1 25.44 4 ILE B N 1
ATOM 3522 C CA . ILE B 1 4 ? 43 57.531 22.422 1 25.44 4 ILE B CA 1
ATOM 3523 C C . ILE B 1 4 ? 41.719 56.719 22.734 1 25.44 4 ILE B C 1
ATOM 3525 O O . ILE B 1 4 ? 41.688 55.5 22.578 1 25.44 4 ILE B O 1
ATOM 3529 N N . GLU B 1 5 ? 40.844 57.188 23.688 1 23.3 5 GLU B N 1
ATOM 3530 C CA . GLU B 1 5 ? 39.531 56.719 24.125 1 23.3 5 GLU B CA 1
ATOM 3531 C C . GLU B 1 5 ? 38.562 56.625 22.938 1 23.3 5 GLU B C 1
ATOM 3533 O O . GLU B 1 5 ? 38.406 57.562 22.172 1 23.3 5 GLU B O 1
ATOM 3538 N N . ALA B 1 6 ? 38.531 55.438 22.25 1 25.11 6 ALA B N 1
ATOM 3539 C CA . ALA B 1 6 ? 37.594 55.094 21.188 1 25.11 6 ALA B CA 1
ATOM 3540 C C . ALA B 1 6 ? 36.156 55.5 21.562 1 25.11 6 ALA B C 1
ATOM 3542 O O . ALA B 1 6 ? 35.656 55.125 22.609 1 25.11 6 ALA B O 1
ATOM 3543 N N . ALA B 1 7 ? 35.781 56.75 21.25 1 26.97 7 ALA B N 1
ATOM 3544 C CA . ALA B 1 7 ? 34.438 57.281 21.453 1 26.97 7 ALA B CA 1
ATOM 3545 C C . ALA B 1 7 ? 33.375 56.312 20.969 1 26.97 7 ALA B C 1
ATOM 3547 O O . ALA B 1 7 ? 33.562 55.625 19.969 1 26.97 7 ALA B O 1
ATOM 3548 N N . PRO B 1 8 ? 32.5 55.812 21.844 1 29.23 8 PRO B N 1
ATOM 3549 C CA . PRO B 1 8 ? 31.344 54.938 21.625 1 29.23 8 PRO B CA 1
ATOM 3550 C C . PRO B 1 8 ? 30.469 55.375 20.453 1 29.23 8 PRO B C 1
ATOM 3552 O O . PRO B 1 8 ? 30.234 56.562 20.281 1 29.23 8 PRO B O 1
ATOM 3555 N N . PHE B 1 9 ? 30.656 54.875 19.219 1 30.31 9 PHE B N 1
ATOM 3556 C CA . PHE B 1 9 ? 29.828 55.125 18.047 1 30.31 9 PHE B CA 1
ATOM 3557 C C . PHE B 1 9 ? 28.344 55.188 18.438 1 30.31 9 PHE B C 1
ATOM 3559 O O . PHE B 1 9 ? 27.781 54.188 18.922 1 30.31 9 PHE B O 1
ATOM 3566 N N . ASN B 1 10 ? 27.844 56.344 18.906 1 29.23 10 ASN B N 1
ATOM 3567 C CA . ASN B 1 10 ? 26.453 56.719 19.156 1 29.23 10 ASN B CA 1
ATOM 3568 C C . ASN B 1 10 ? 25.562 56.375 17.969 1 29.23 10 ASN B C 1
ATOM 3570 O O . ASN B 1 10 ? 25.656 56.969 16.906 1 29.23 10 ASN B O 1
ATOM 3574 N N . LEU B 1 11 ? 25.312 55.062 17.75 1 32.59 11 LEU B N 1
ATOM 3575 C CA . LEU B 1 11 ? 24.234 54.688 16.844 1 32.59 11 LEU B CA 1
ATOM 3576 C C . LEU B 1 11 ? 23.062 55.656 16.953 1 32.59 11 LEU B C 1
ATOM 3578 O O . LEU B 1 11 ? 22.531 55.844 18.047 1 32.59 11 LEU B O 1
ATOM 3582 N N . SER B 1 12 ? 22.984 56.625 16.125 1 33.94 12 SER B N 1
ATOM 3583 C CA . SER B 1 12 ? 22 57.719 16.125 1 33.94 12 SER B CA 1
ATOM 3584 C C . SER B 1 12 ? 20.609 57.188 16.422 1 33.94 12 SER B C 1
ATOM 3586 O O . SER B 1 12 ? 20.312 56 16.188 1 33.94 12 SER B O 1
ATOM 3588 N N . ALA B 1 13 ? 19.875 57.812 17.281 1 41.78 13 ALA B N 1
ATOM 3589 C CA . ALA B 1 13 ? 18.484 57.625 17.703 1 41.78 13 ALA B CA 1
ATOM 3590 C C . ALA B 1 13 ? 17.594 57.281 16.531 1 41.78 13 ALA B C 1
ATOM 3592 O O . ALA B 1 13 ? 16.656 56.469 16.672 1 41.78 13 ALA B O 1
ATOM 3593 N N . LYS B 1 14 ? 17.953 57.75 15.406 1 41.34 14 LYS B N 1
ATOM 3594 C CA . LYS B 1 14 ? 17.094 57.562 14.234 1 41.34 14 LYS B CA 1
ATOM 3595 C C . LYS B 1 14 ? 17.156 56.125 13.719 1 41.34 14 LYS B C 1
ATOM 3597 O O . LYS B 1 14 ? 16.141 55.562 13.352 1 41.34 14 LYS B O 1
ATOM 3602 N N . ILE B 1 15 ? 18.312 55.625 13.672 1 39.62 15 ILE B N 1
ATOM 3603 C CA . ILE B 1 15 ? 18.469 54.281 13.188 1 39.62 15 ILE B CA 1
ATOM 3604 C C . ILE B 1 15 ? 17.859 53.312 14.195 1 39.62 15 ILE B C 1
ATOM 3606 O O . ILE B 1 15 ? 17.281 52.281 13.805 1 39.62 15 ILE B O 1
ATOM 3610 N N . ARG B 1 16 ? 17.875 53.625 15.477 1 40.53 16 ARG B N 1
ATOM 3611 C CA . ARG B 1 16 ? 17.188 52.844 16.5 1 40.53 16 ARG B CA 1
ATOM 3612 C C . ARG B 1 16 ? 15.68 52.875 16.297 1 40.53 16 ARG B C 1
ATOM 3614 O O . ARG B 1 16 ? 15.008 51.844 16.438 1 40.53 16 ARG B O 1
ATOM 3621 N N . LYS B 1 17 ? 15.188 54.094 15.984 1 42.5 17 LYS B N 1
ATOM 3622 C CA . LYS B 1 17 ? 13.75 54.219 15.773 1 42.5 17 LYS B CA 1
ATOM 3623 C C . LYS B 1 17 ? 13.297 53.469 14.539 1 42.5 17 LYS B C 1
ATOM 3625 O O . LYS B 1 17 ? 12.273 52.781 14.562 1 42.5 17 LYS B O 1
ATOM 3630 N N . ASN B 1 18 ? 14.047 53.688 13.445 1 36.78 18 ASN B N 1
ATOM 3631 C CA . ASN B 1 18 ? 13.656 53 12.227 1 36.78 18 ASN B CA 1
ATOM 3632 C C . ASN B 1 18 ? 13.844 51.469 12.352 1 36.78 18 ASN B C 1
ATOM 3634 O O . ASN B 1 18 ? 13.055 50.719 11.805 1 36.78 18 ASN B O 1
ATOM 3638 N N . CYS B 1 19 ? 14.984 51.156 12.984 1 34.06 19 CYS B N 1
ATOM 3639 C CA . CYS B 1 19 ? 15.117 49.719 13.25 1 34.06 19 CYS B CA 1
ATOM 3640 C C . CYS B 1 19 ? 13.977 49.219 14.125 1 34.06 19 CYS B C 1
ATOM 3642 O O . CYS B 1 19 ? 13.5 48.094 13.945 1 34.06 19 CYS B O 1
ATOM 3644 N N . GLN B 1 20 ? 13.703 50.062 15.156 1 35.62 20 GLN B N 1
ATOM 3645 C CA . GLN B 1 20 ? 12.539 49.719 15.953 1 35.62 20 GLN B CA 1
ATOM 3646 C C . GLN B 1 20 ? 11.281 49.656 15.094 1 35.62 20 GLN B C 1
ATOM 3648 O O . GLN B 1 20 ? 10.414 48.781 15.312 1 35.62 20 GLN B O 1
ATOM 3653 N N . GLU B 1 21 ? 11.195 50.594 14.219 1 35.19 21 GLU B N 1
ATOM 3654 C CA . GLU B 1 21 ? 10.023 50.562 13.359 1 35.19 21 GLU B CA 1
ATOM 3655 C C . GLU B 1 21 ? 10.062 49.375 12.414 1 35.19 21 GLU B C 1
ATOM 3657 O O . GLU B 1 21 ? 9.031 48.781 12.109 1 35.19 21 GLU B O 1
ATOM 3662 N N . LEU B 1 22 ? 11.297 49.188 11.805 1 33.69 22 LEU B N 1
ATOM 3663 C CA . LEU B 1 22 ? 11.398 48.031 10.93 1 33.69 22 LEU B CA 1
ATOM 3664 C C . LEU B 1 22 ? 11.211 46.75 11.727 1 33.69 22 LEU B C 1
ATOM 3666 O O . LEU B 1 22 ? 10.664 45.781 11.203 1 33.69 22 LEU B O 1
ATOM 3670 N N . ILE B 1 23 ? 11.969 46.719 12.828 1 35.84 23 ILE B N 1
ATOM 3671 C CA . ILE B 1 23 ? 11.633 45.594 13.703 1 35.84 23 ILE B CA 1
ATOM 3672 C C . ILE B 1 23 ? 10.195 45.75 14.195 1 35.84 23 ILE B C 1
ATOM 3674 O O . ILE B 1 23 ? 9.969 46.219 15.312 1 35.84 23 ILE B O 1
ATOM 3678 N N . ARG B 1 24 ? 9.68 46.812 13.797 1 35.41 24 ARG B N 1
ATOM 3679 C CA . ARG B 1 24 ? 8.273 46.719 14.164 1 35.41 24 ARG B CA 1
ATOM 3680 C C . ARG B 1 24 ? 7.738 45.312 14.016 1 35.41 24 ARG B C 1
ATOM 3682 O O . ARG B 1 24 ? 7.691 44.781 12.906 1 35.41 24 ARG B O 1
ATOM 3689 N N . THR B 1 25 ? 8.156 44.5 14.836 1 39.44 25 THR B N 1
ATOM 3690 C CA . THR B 1 25 ? 7.414 43.25 15.055 1 39.44 25 THR B CA 1
ATOM 3691 C C . THR B 1 25 ? 5.977 43.375 14.562 1 39.44 25 THR B C 1
ATOM 3693 O O . THR B 1 25 ? 5.227 44.25 15.039 1 39.44 25 THR B O 1
ATOM 3696 N N . ARG B 1 26 ? 5.828 43.562 13.289 1 41.78 26 ARG B N 1
ATOM 3697 C CA . ARG B 1 26 ? 4.43 43.406 12.906 1 41.78 26 ARG B CA 1
ATOM 3698 C C . ARG B 1 26 ? 3.629 42.75 14.023 1 41.78 26 ARG B C 1
ATOM 3700 O O . ARG B 1 26 ? 3.984 41.656 14.492 1 41.78 26 ARG B O 1
ATOM 3707 N N . ASP B 1 27 ? 3.277 43.469 14.898 1 47.03 27 ASP B N 1
ATOM 3708 C CA . ASP B 1 27 ? 2.344 43.125 15.977 1 47.03 27 ASP B CA 1
ATOM 3709 C C . ASP B 1 27 ? 1.379 42.031 15.539 1 47.03 27 ASP B C 1
ATOM 3711 O O . ASP B 1 27 ? 0.354 42.312 14.906 1 47.03 27 ASP B O 1
ATOM 3715 N N . PHE B 1 28 ? 2.061 40.875 15.086 1 61.88 28 PHE B N 1
ATOM 3716 C CA . PHE B 1 28 ? 1.093 39.812 14.82 1 61.88 28 PHE B CA 1
ATOM 3717 C C . PHE B 1 28 ? 0.14 39.656 16 1 61.88 28 PHE B C 1
ATOM 3719 O O . PHE B 1 28 ? 0.543 39.781 17.156 1 61.88 28 PHE B O 1
ATOM 3726 N N . ARG B 1 29 ? -1.095 39.938 15.797 1 79.56 29 ARG B N 1
ATOM 3727 C CA . ARG B 1 29 ? -2.119 39.656 16.797 1 79.56 29 ARG B CA 1
ATOM 3728 C C . ARG B 1 29 ? -2.004 38.219 17.297 1 79.56 29 ARG B C 1
ATOM 3730 O O . ARG B 1 29 ? -1.91 37.281 16.484 1 79.56 29 ARG B O 1
ATOM 3737 N N . VAL B 1 30 ? -1.725 38.062 18.547 1 91.19 30 VAL B N 1
ATOM 3738 C CA . VAL B 1 30 ? -1.648 36.75 19.188 1 91.19 30 VAL B CA 1
ATOM 3739 C C . VAL B 1 30 ? -2.924 35.969 18.891 1 91.19 30 VAL B C 1
ATOM 3741 O O . VAL B 1 30 ? -4.031 36.469 19.031 1 91.19 30 VAL B O 1
ATOM 3744 N N . GLN B 1 31 ? -2.775 34.781 18.375 1 95.38 31 GLN B N 1
ATOM 3745 C CA . GLN B 1 31 ? -3.9 33.906 18.094 1 95.38 31 GLN B CA 1
ATOM 3746 C C . GLN B 1 31 ? -3.943 32.75 19.078 1 95.38 31 GLN B C 1
ATOM 3748 O O . GLN B 1 31 ? -2.902 32.188 19.438 1 95.38 31 GLN B O 1
ATOM 3753 N N . THR B 1 32 ? -5.121 32.438 19.484 1 97.62 32 THR B N 1
ATOM 3754 C CA . THR B 1 32 ? -5.297 31.344 20.438 1 97.62 32 THR B CA 1
ATOM 3755 C C . THR B 1 32 ? -5.52 30.016 19.688 1 97.62 32 THR B C 1
ATOM 3757 O O . THR B 1 32 ? -6.305 29.953 18.75 1 97.62 32 THR B O 1
ATOM 3760 N N . VAL B 1 33 ? -4.816 28.984 20.062 1 98.5 33 VAL B N 1
ATOM 3761 C CA . VAL B 1 33 ? -4.918 27.656 19.469 1 98.5 33 VAL B CA 1
ATOM 3762 C C . VAL B 1 33 ? -5.328 26.656 20.547 1 98.5 33 VAL B C 1
ATOM 3764 O O . VAL B 1 33 ? -4.809 26.688 21.672 1 98.5 33 VAL B O 1
ATOM 3767 N N . THR B 1 34 ? -6.305 25.812 20.234 1 98.56 34 THR B N 1
ATOM 3768 C CA . THR B 1 34 ? -6.664 24.719 21.141 1 98.56 34 THR B CA 1
ATOM 3769 C C . THR B 1 34 ? -5.625 23.609 21.094 1 98.56 34 THR B C 1
ATOM 3771 O O . THR B 1 34 ? -5.414 23 20.047 1 98.56 34 THR B O 1
ATOM 3774 N N . LEU B 1 35 ? -4.977 23.375 22.203 1 98.62 35 LEU B N 1
ATOM 3775 C CA . LEU B 1 35 ? -3.986 22.312 22.297 1 98.62 35 LEU B CA 1
ATOM 3776 C C . LEU B 1 35 ? -4.574 21.078 22.984 1 98.62 35 LEU B C 1
ATOM 3778 O O . LEU B 1 35 ? -5.109 21.172 24.094 1 98.62 35 LEU B O 1
ATOM 3782 N N . ILE B 1 36 ? -4.52 19.969 22.297 1 97.56 36 ILE B N 1
ATOM 3783 C CA . ILE B 1 36 ? -4.895 18.672 22.859 1 97.56 36 ILE B CA 1
ATOM 3784 C C . ILE B 1 36 ? -3.662 17.781 22.953 1 97.56 36 ILE B C 1
ATOM 3786 O O . ILE B 1 36 ? -3.311 17.078 22.016 1 97.56 36 ILE B O 1
ATOM 3790 N N . PRO B 1 37 ? -3.076 17.734 24.078 1 96.62 37 PRO B N 1
ATOM 3791 C CA . PRO B 1 37 ? -1.799 17.031 24.188 1 96.62 37 PRO B CA 1
ATOM 3792 C C . PRO B 1 37 ? -1.92 15.531 23.875 1 96.62 37 PRO B C 1
ATOM 3794 O O . PRO B 1 37 ? -1.002 14.945 23.297 1 96.62 37 PRO B O 1
ATOM 3797 N N . GLY B 1 38 ? -3.051 14.953 24.25 1 94.56 38 GLY B N 1
ATOM 3798 C CA . GLY B 1 38 ? -3.279 13.547 23.953 1 94.56 38 GLY B CA 1
ATOM 3799 C C . GLY B 1 38 ? -2.709 12.617 25 1 94.56 38 GLY B C 1
ATOM 3800 O O . GLY B 1 38 ? -2.672 12.961 26.188 1 94.56 38 GLY B O 1
ATOM 3801 N N . ASP B 1 39 ? -2.396 11.367 24.609 1 94.25 39 ASP B N 1
ATOM 3802 C CA . ASP B 1 39 ? -2.029 10.289 25.516 1 94.25 39 ASP B CA 1
ATOM 3803 C C . ASP B 1 39 ? -0.604 9.805 25.25 1 94.25 39 ASP B C 1
ATOM 3805 O O . ASP B 1 39 ? -0.02 10.125 24.219 1 94.25 39 ASP B O 1
ATOM 3809 N N . GLY B 1 40 ? -0.059 9.062 26.234 1 95.94 40 GLY B N 1
ATOM 3810 C CA . GLY B 1 40 ? 1.274 8.508 26.062 1 95.94 40 GLY B CA 1
ATOM 3811 C C . GLY B 1 40 ? 2.355 9.57 25.984 1 95.94 40 GLY B C 1
ATOM 3812 O O . GLY B 1 40 ? 2.475 10.406 26.891 1 95.94 40 GLY B O 1
ATOM 3813 N N . ILE B 1 41 ? 3.012 9.578 24.859 1 97.62 41 ILE B N 1
ATOM 3814 C CA . ILE B 1 41 ? 4.102 10.531 24.688 1 97.62 41 ILE B CA 1
ATOM 3815 C C . ILE B 1 41 ? 3.539 11.898 24.344 1 97.62 41 ILE B C 1
ATOM 3817 O O . ILE B 1 41 ? 4.285 12.875 24.234 1 97.62 41 ILE B O 1
ATOM 3821 N N . GLY B 1 42 ? 2.25 12.023 24.219 1 97.25 42 GLY B N 1
ATOM 3822 C CA . GLY B 1 42 ? 1.577 13.234 23.766 1 97.25 42 GLY B CA 1
ATOM 3823 C C . GLY B 1 42 ? 1.945 14.461 24.578 1 97.25 42 GLY B C 1
ATOM 3824 O O . GLY B 1 42 ? 2.396 15.461 24.031 1 97.25 42 GLY B O 1
ATOM 3825 N N . PRO B 1 43 ? 1.804 14.391 25.859 1 97.19 43 PRO B N 1
ATOM 3826 C CA . PRO B 1 43 ? 2.123 15.539 26.703 1 97.19 43 PRO B CA 1
ATOM 3827 C C . PRO B 1 43 ? 3.576 15.984 26.578 1 97.19 43 PRO B C 1
ATOM 3829 O O . PRO B 1 43 ? 3.854 17.188 26.5 1 97.19 43 PRO B O 1
ATOM 3832 N N . GLU B 1 44 ? 4.473 15.039 26.453 1 97.94 44 GLU B N 1
ATOM 3833 C CA . GLU B 1 44 ? 5.891 15.367 26.359 1 97.94 44 GLU B CA 1
ATOM 3834 C C . GLU B 1 44 ? 6.203 16.078 25.031 1 97.94 44 GLU B C 1
ATOM 3836 O O . GLU B 1 44 ? 6.91 17.078 25.016 1 97.94 44 GLU B O 1
ATOM 3841 N N . ILE B 1 45 ? 5.668 15.562 24 1 98.38 45 ILE B N 1
ATOM 3842 C CA . ILE B 1 45 ? 6.008 16.141 22.703 1 98.38 45 ILE B CA 1
ATOM 3843 C C . ILE B 1 45 ? 5.254 17.453 22.516 1 98.38 45 ILE B C 1
ATOM 3845 O O . ILE B 1 45 ? 5.754 18.375 21.875 1 98.38 45 ILE B O 1
ATOM 3849 N N . SER B 1 46 ? 4.07 17.609 23.109 1 98.44 46 SER B N 1
ATOM 3850 C CA . SER B 1 46 ? 3.355 18.891 23.078 1 98.44 46 SER B CA 1
ATOM 3851 C C . SER B 1 46 ? 4.117 19.969 23.844 1 98.44 46 SER B C 1
ATOM 3853 O O . SER B 1 46 ? 4.207 21.109 23.375 1 98.44 46 SER B O 1
ATOM 3855 N N . ALA B 1 47 ? 4.648 19.578 24.953 1 98.31 47 ALA B N 1
ATOM 3856 C CA . ALA B 1 47 ? 5.457 20.516 25.719 1 98.31 47 ALA B CA 1
ATOM 3857 C C . ALA B 1 47 ? 6.68 20.969 24.938 1 98.31 47 ALA B C 1
ATOM 3859 O O . ALA B 1 47 ? 7.074 22.141 25 1 98.31 47 ALA B O 1
ATOM 3860 N N . SER B 1 48 ? 7.238 20.031 24.25 1 98.62 48 SER B N 1
ATOM 3861 C CA . SER B 1 48 ? 8.375 20.344 23.391 1 98.62 48 SER B CA 1
ATOM 3862 C C . SER B 1 48 ? 8.008 21.391 22.344 1 98.62 48 SER B C 1
ATOM 3864 O O . SER B 1 48 ? 8.75 22.344 22.125 1 98.62 48 SER B O 1
ATOM 3866 N N . VAL B 1 49 ? 6.887 21.219 21.703 1 98.81 49 VAL B N 1
ATOM 3867 C CA . VAL B 1 49 ? 6.441 22.125 20.656 1 98.81 49 VAL B CA 1
ATOM 3868 C C . VAL B 1 49 ? 6.188 23.516 21.25 1 98.81 49 VAL B C 1
ATOM 3870 O O . VAL B 1 49 ? 6.59 24.531 20.656 1 98.81 49 VAL B O 1
ATOM 3873 N N . MET B 1 50 ? 5.566 23.578 22.391 1 98.5 50 MET B N 1
ATOM 3874 C CA . MET B 1 50 ? 5.285 24.859 23.047 1 98.5 50 MET B CA 1
ATOM 3875 C C . MET B 1 50 ? 6.578 25.594 23.359 1 98.5 50 MET B C 1
ATOM 3877 O O . MET B 1 50 ? 6.672 26.812 23.156 1 98.5 50 MET B O 1
ATOM 3881 N N . LYS B 1 51 ? 7.527 24.828 23.859 1 98.31 51 LYS B N 1
ATOM 3882 C CA . LYS B 1 51 ? 8.812 25.422 24.203 1 98.31 51 LYS B CA 1
ATOM 3883 C C . LYS B 1 51 ? 9.5 26.016 22.969 1 98.31 51 LYS B C 1
ATOM 3885 O O . LYS B 1 51 ? 10.055 27.109 23.016 1 98.31 51 LYS B O 1
ATOM 3890 N N . ILE B 1 52 ? 9.477 25.297 21.906 1 98.5 52 ILE B N 1
ATOM 3891 C CA . ILE B 1 52 ? 10.109 25.734 20.672 1 98.5 52 ILE B CA 1
ATOM 3892 C C . ILE B 1 52 ? 9.383 26.969 20.125 1 98.5 52 ILE B C 1
ATOM 3894 O O . ILE B 1 52 ? 10.016 27.891 19.625 1 98.5 52 ILE B O 1
ATOM 3898 N N . PHE B 1 53 ? 8.062 27 20.188 1 98.25 53 PHE B N 1
ATOM 3899 C CA . PHE B 1 53 ? 7.273 28.141 19.734 1 98.25 53 PHE B CA 1
ATOM 3900 C C . PHE B 1 53 ? 7.613 29.391 20.531 1 98.25 53 PHE B C 1
ATOM 3902 O O . PHE B 1 53 ? 7.695 30.484 19.984 1 98.25 53 PHE B O 1
ATOM 3909 N N . ASP B 1 54 ? 7.82 29.188 21.828 1 96.56 54 ASP B N 1
ATOM 3910 C CA . ASP B 1 54 ? 8.219 30.297 22.688 1 96.56 54 ASP B CA 1
ATOM 3911 C C . ASP B 1 54 ? 9.586 30.844 22.297 1 96.56 54 ASP B C 1
ATOM 3913 O O . ASP B 1 54 ? 9.789 32.062 22.219 1 96.56 54 ASP B O 1
ATOM 3917 N N . ALA B 1 55 ? 10.453 29.891 22.062 1 95.06 55 ALA B N 1
ATOM 3918 C CA . ALA B 1 55 ? 11.797 30.281 21.641 1 95.06 55 ALA B CA 1
ATOM 3919 C C . ALA B 1 55 ? 11.758 31.047 20.328 1 95.06 55 ALA B C 1
ATOM 3921 O O . ALA B 1 55 ? 12.562 31.953 20.109 1 95.06 55 ALA B O 1
ATOM 3922 N N . ALA B 1 56 ? 10.82 30.719 19.516 1 94.94 56 ALA B N 1
ATOM 3923 C CA . ALA B 1 56 ? 10.68 31.344 18.188 1 94.94 56 ALA B CA 1
ATOM 3924 C C . ALA B 1 56 ? 9.836 32.594 18.266 1 94.94 56 ALA B C 1
ATOM 3926 O O . ALA B 1 56 ? 9.664 33.312 17.266 1 94.94 56 ALA B O 1
ATOM 3927 N N . LYS B 1 57 ? 9.32 32.969 19.422 1 92.56 57 LYS B N 1
ATOM 3928 C CA . LYS B 1 57 ? 8.43 34.094 19.641 1 92.56 57 LYS B CA 1
ATOM 3929 C C . LYS B 1 57 ? 7.238 34.062 18.688 1 92.56 57 LYS B C 1
ATOM 3931 O O . LYS B 1 57 ? 6.883 35.094 18.109 1 92.56 57 LYS B O 1
ATOM 3936 N N . ALA B 1 58 ? 6.75 32.844 18.469 1 95.19 58 ALA B N 1
ATOM 3937 C CA . ALA B 1 58 ? 5.535 32.719 17.672 1 95.19 58 ALA B CA 1
ATOM 3938 C C . ALA B 1 58 ? 4.336 33.344 18.391 1 95.19 58 ALA B C 1
ATOM 3940 O O . ALA B 1 58 ? 4.164 33.156 19.594 1 95.19 58 ALA B O 1
ATOM 3941 N N . PRO B 1 59 ? 3.545 34.125 17.672 1 96.44 59 PRO B N 1
ATOM 3942 C CA . PRO B 1 59 ? 2.41 34.781 18.297 1 96.44 59 PRO B CA 1
ATOM 3943 C C . PRO B 1 59 ? 1.228 33.844 18.547 1 96.44 59 PRO B C 1
ATOM 3945 O O . PRO B 1 59 ? 0.125 34.094 18.047 1 96.44 59 PRO B O 1
ATOM 3948 N N . ILE B 1 60 ? 1.449 32.812 19.391 1 97.75 60 ILE B N 1
ATOM 3949 C CA . ILE B 1 60 ? 0.442 31.781 19.672 1 97.75 60 ILE B CA 1
ATOM 3950 C C . ILE B 1 60 ? 0.208 31.688 21.172 1 97.75 60 ILE B C 1
ATOM 3952 O O . ILE B 1 60 ? 1.161 31.641 21.953 1 97.75 60 ILE B O 1
ATOM 3956 N N . GLN B 1 61 ? -1.041 31.781 21.516 1 97.75 61 GLN B N 1
ATOM 3957 C CA . GLN B 1 61 ? -1.475 31.438 22.859 1 97.75 61 GLN B CA 1
ATOM 3958 C C . GLN B 1 61 ? -2.176 30.078 22.891 1 97.75 61 GLN B C 1
ATOM 3960 O O . GLN B 1 61 ? -3.064 29.812 22.078 1 97.75 61 GLN B O 1
ATOM 3965 N N . TRP B 1 62 ? -1.777 29.219 23.812 1 98.06 62 TRP B N 1
ATOM 3966 C CA . TRP B 1 62 ? -2.312 27.859 23.844 1 98.06 62 TRP B CA 1
ATOM 3967 C C . TRP B 1 62 ? -3.455 27.766 24.859 1 98.06 62 TRP B C 1
ATOM 3969 O O . TRP B 1 62 ? -3.359 28.281 25.969 1 98.06 62 TRP B O 1
ATOM 3979 N N . GLU B 1 63 ? -4.508 27.188 24.438 1 98.31 63 GLU B N 1
ATOM 3980 C CA . GLU B 1 63 ? -5.594 26.75 25.312 1 98.31 63 GLU B CA 1
ATOM 3981 C C . GLU B 1 63 ? -5.684 25.234 25.375 1 98.31 63 GLU B C 1
ATOM 3983 O O . GLU B 1 63 ? -6.266 24.609 24.484 1 98.31 63 GLU B O 1
ATOM 3988 N N . GLU B 1 64 ? -5.234 24.688 26.4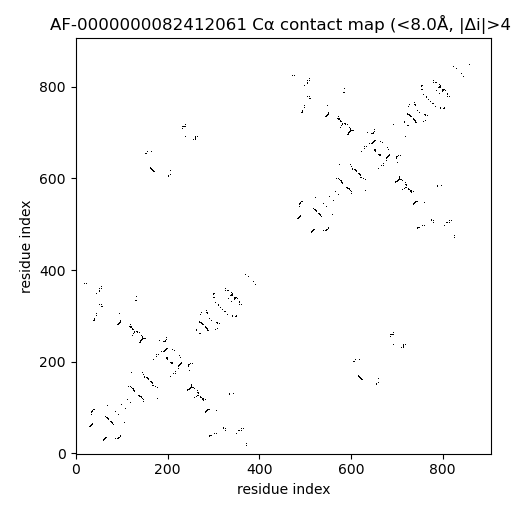69 1 97.44 64 GLU B N 1
ATOM 3989 C CA . GLU B 1 64 ? -5.133 23.234 26.594 1 97.44 64 GLU B CA 1
ATOM 3990 C C . GLU B 1 64 ? -6.48 22.609 26.953 1 97.44 64 GLU B C 1
ATOM 3992 O O . GLU B 1 64 ? -7.191 23.125 27.828 1 97.44 64 GLU B O 1
ATOM 3997 N N . ARG B 1 65 ? -6.852 21.641 26.203 1 96.44 65 ARG B N 1
ATOM 3998 C CA . ARG B 1 65 ? -8.062 20.859 26.453 1 96.44 65 ARG B CA 1
ATOM 3999 C C . ARG B 1 65 ? -7.785 19.359 26.359 1 96.44 65 ARG B C 1
ATOM 4001 O O . ARG B 1 65 ? -6.938 18.938 25.578 1 96.44 65 ARG B O 1
ATOM 4008 N N . ASN B 1 66 ? -8.492 18.625 27.172 1 91.06 66 ASN B N 1
ATOM 4009 C CA . ASN B 1 66 ? -8.469 17.172 27.078 1 91.06 66 ASN B CA 1
ATOM 4010 C C . ASN B 1 66 ? -9.703 16.641 26.359 1 91.06 66 ASN B C 1
ATOM 4012 O O . ASN B 1 66 ? -10.789 17.188 26.5 1 91.06 66 ASN B O 1
ATOM 4016 N N . VAL B 1 67 ? -9.367 15.547 25.609 1 89.19 67 VAL B N 1
ATOM 4017 C CA . VAL B 1 67 ? -10.5 14.961 24.906 1 89.19 67 VAL B CA 1
ATOM 4018 C C . VAL B 1 67 ? -10.664 13.5 25.312 1 89.19 67 VAL B C 1
ATOM 4020 O O . VAL B 1 67 ? -9.703 12.727 25.281 1 89.19 67 VAL B O 1
ATOM 4023 N N . THR B 1 68 ? -11.609 13.156 26.094 1 83.56 68 THR B N 1
ATOM 4024 C CA . THR B 1 68 ? -12.062 11.805 26.406 1 83.56 68 THR B CA 1
ATOM 4025 C C . THR B 1 68 ? -13.539 11.633 26.047 1 83.56 68 THR B C 1
ATOM 4027 O O . THR B 1 68 ? -14.359 12.508 26.328 1 83.56 68 THR B O 1
ATOM 4030 N N . ALA B 1 69 ? -13.727 10.5 25.422 1 81.56 69 ALA B N 1
ATOM 4031 C CA . ALA B 1 69 ? -15.102 10.289 24.969 1 81.56 69 ALA B CA 1
ATOM 4032 C C . ALA B 1 69 ? -16.062 10.219 26.156 1 81.56 69 ALA B C 1
ATOM 4034 O O . ALA B 1 69 ? -15.75 9.602 27.172 1 81.56 69 ALA B O 1
ATOM 4035 N N . ILE B 1 70 ? -17.109 10.945 26.094 1 82.25 70 ILE B N 1
ATOM 4036 C CA . ILE B 1 70 ? -18.141 10.898 27.125 1 82.25 70 ILE B CA 1
ATOM 4037 C C . ILE B 1 70 ? -19.484 10.523 26.484 1 82.25 70 ILE B C 1
ATOM 4039 O O . ILE B 1 70 ? -19.672 10.719 25.281 1 82.25 70 ILE B O 1
ATOM 4043 N N . GLN B 1 71 ? -20.344 9.891 27.25 1 83.88 71 GLN B N 1
ATOM 4044 C CA . GLN B 1 71 ? -21.688 9.562 26.766 1 83.88 71 GLN B CA 1
ATOM 4045 C C . GLN B 1 71 ? -22.656 10.727 27 1 83.88 71 GLN B C 1
ATOM 4047 O O . GLN B 1 71 ? -22.781 11.219 28.109 1 83.88 71 GLN B O 1
ATOM 4052 N N . GLY B 1 72 ? -23.125 11.18 25.953 1 80.25 72 GLY B N 1
ATOM 4053 C CA . GLY B 1 72 ? -24.125 12.227 26.031 1 80.25 72 GLY B CA 1
ATOM 4054 C C . GLY B 1 72 ? -25.531 11.688 26.234 1 80.25 72 GLY B C 1
ATOM 4055 O O . GLY B 1 72 ? -25.719 10.516 26.578 1 80.25 72 GLY B O 1
ATOM 4056 N N . PRO B 1 73 ? -26.484 12.695 26.188 1 80.81 73 PRO B N 1
ATOM 4057 C CA . PRO B 1 73 ? -27.891 12.266 26.266 1 80.81 73 PRO B CA 1
ATOM 4058 C C . PRO B 1 73 ? -28.234 11.227 25.188 1 80.81 73 PRO B C 1
ATOM 4060 O O . PRO B 1 73 ? -27.828 11.359 24.031 1 80.81 73 PRO B O 1
ATOM 4063 N N . GLY B 1 74 ? -28.938 10.094 25.562 1 82.75 74 GLY B N 1
ATOM 4064 C CA . GLY B 1 74 ? -29.344 9.047 24.641 1 82.75 74 GLY B CA 1
ATOM 4065 C C . GLY B 1 74 ? -28.281 7.992 24.438 1 82.75 74 GLY B C 1
ATOM 4066 O O . GLY B 1 74 ? -28.438 7.102 23.594 1 82.75 74 GLY B O 1
ATOM 4067 N N . GLY B 1 75 ? -27.125 8.281 25.016 1 81.06 75 GLY B N 1
ATOM 4068 C CA . GLY B 1 75 ? -26.109 7.234 24.969 1 81.06 75 GLY B CA 1
ATOM 4069 C C . GLY B 1 75 ? -25.109 7.414 23.828 1 81.06 75 GLY B C 1
ATOM 4070 O O . GLY B 1 75 ? -24.25 6.555 23.609 1 81.06 75 GLY B O 1
ATOM 4071 N N . LYS B 1 76 ? -25.234 8.508 23.125 1 82.31 76 LYS B N 1
ATOM 4072 C CA . LYS B 1 76 ? -24.312 8.758 22.016 1 82.31 76 LYS B CA 1
ATOM 4073 C C . LYS B 1 76 ? -22.969 9.281 22.531 1 82.31 76 LYS B C 1
ATOM 4075 O O . LYS B 1 76 ? -22.922 10.094 23.453 1 82.31 76 LYS B O 1
ATOM 4080 N N . TRP B 1 77 ? -21.938 8.773 21.984 1 84.12 77 TRP B N 1
ATOM 4081 C CA . TRP B 1 77 ? -20.609 9.234 22.359 1 84.12 77 TRP B CA 1
ATOM 4082 C C . TRP B 1 77 ? -20.328 10.609 21.766 1 84.12 77 TRP B C 1
ATOM 4084 O O . TRP B 1 77 ? -20.656 10.875 20.609 1 84.12 77 TRP B O 1
ATOM 4094 N N . MET B 1 78 ? -19.812 11.461 22.656 1 87.56 78 MET B N 1
ATOM 4095 C CA . MET B 1 78 ? -19.5 12.812 22.203 1 87.56 78 MET B CA 1
ATOM 4096 C C . MET B 1 78 ? -18.188 13.297 22.812 1 87.56 78 MET B C 1
ATOM 4098 O O . MET B 1 78 ? -17.688 12.695 23.766 1 87.56 78 MET B O 1
ATOM 4102 N N . ILE B 1 79 ? -17.641 14.383 22.156 1 89.81 79 ILE B N 1
ATOM 4103 C CA . ILE B 1 79 ? -16.453 15.023 22.734 1 89.81 79 ILE B CA 1
ATOM 4104 C C . ILE B 1 79 ? -16.875 15.938 23.875 1 89.81 79 ILE B C 1
ATOM 4106 O O . ILE B 1 79 ? -18 16.453 23.891 1 89.81 79 ILE B O 1
ATOM 4110 N N . PRO B 1 80 ? -15.969 16.109 24.875 1 91.94 80 PRO B N 1
ATOM 4111 C CA . PRO B 1 80 ? -16.312 17.016 25.984 1 91.94 80 PRO B CA 1
ATOM 4112 C C . PRO B 1 80 ? -16.672 18.422 25.5 1 91.94 80 PRO B C 1
ATOM 4114 O O . PRO B 1 80 ? -16 18.984 24.641 1 91.94 80 PRO B O 1
ATOM 4117 N N . PRO B 1 81 ? -17.688 18.984 26.078 1 92.5 81 PRO B N 1
ATOM 4118 C CA . PRO B 1 81 ? -18.172 20.297 25.656 1 92.5 81 PRO B CA 1
ATOM 4119 C C . PRO B 1 81 ? -17.078 21.375 25.734 1 92.5 81 PRO B C 1
ATOM 4121 O O . PRO B 1 81 ? -17.016 22.266 24.891 1 92.5 81 PRO B O 1
ATOM 4124 N N . GLU B 1 82 ? -16.234 21.266 26.719 1 94.44 82 GLU B N 1
ATOM 4125 C CA . GLU B 1 82 ? -15.188 22.266 26.875 1 94.44 82 GLU B CA 1
ATOM 4126 C C . GLU B 1 82 ? -14.242 22.25 25.672 1 94.44 82 GLU B C 1
ATOM 4128 O O . GLU B 1 82 ? -13.789 23.297 25.219 1 94.44 82 GLU B O 1
ATOM 4133 N N . ALA B 1 83 ? -13.945 21.078 25.297 1 94.56 83 ALA B N 1
ATOM 4134 C CA . ALA B 1 83 ? -13.078 20.953 24.125 1 94.56 83 ALA B CA 1
ATOM 4135 C C . ALA B 1 83 ? -13.781 21.438 22.859 1 94.56 83 ALA B C 1
ATOM 4137 O O . ALA B 1 83 ? -13.172 22.094 22.016 1 94.56 83 ALA B O 1
ATOM 4138 N N . LYS B 1 84 ? -15.039 21.062 22.75 1 94.94 84 LYS B N 1
ATOM 4139 C CA . LYS B 1 84 ? -15.812 21.5 21.594 1 94.94 84 LYS B CA 1
ATOM 4140 C C . LYS B 1 84 ? -15.938 23.016 21.547 1 94.94 84 LYS B C 1
ATOM 4142 O O . LYS B 1 84 ? -15.812 23.625 20.484 1 94.94 84 LYS B O 1
ATOM 4147 N N . GLU B 1 85 ? -16.203 23.641 22.672 1 96.44 85 GLU B N 1
ATOM 4148 C CA . GLU B 1 85 ? -16.328 25.094 22.766 1 96.44 85 GLU B CA 1
ATOM 4149 C C . GLU B 1 85 ? -15.016 25.781 22.391 1 96.44 85 GLU B C 1
ATOM 4151 O O . GLU B 1 85 ? -15.016 26.781 21.688 1 96.44 85 GLU B O 1
ATOM 4156 N N . SER B 1 86 ? -13.977 25.266 22.906 1 97.31 86 SER B N 1
ATOM 4157 C CA . SER B 1 86 ? -12.664 25.812 22.594 1 97.31 86 SER B CA 1
ATOM 4158 C C . SER B 1 86 ? -12.383 25.766 21.094 1 97.31 86 SER B C 1
ATOM 4160 O O . SER B 1 86 ? -11.953 26.766 20.5 1 97.31 86 SER B O 1
ATOM 4162 N N . MET B 1 87 ? -12.625 24.625 20.5 1 96.12 87 MET B N 1
ATOM 4163 C CA . MET B 1 87 ? -12.367 24.438 19.062 1 96.12 87 MET B CA 1
ATOM 4164 C C . MET B 1 87 ? -13.273 25.328 18.219 1 96.12 87 MET B C 1
ATOM 4166 O O . MET B 1 87 ? -12.859 25.844 17.188 1 96.12 87 MET B O 1
ATOM 4170 N N . ASP B 1 88 ? -14.523 25.469 18.688 1 95.12 88 ASP B N 1
ATOM 4171 C CA . ASP B 1 88 ? -15.477 26.312 17.969 1 95.12 88 ASP B CA 1
ATOM 4172 C C . ASP B 1 88 ? -15.047 27.781 18.016 1 95.12 88 ASP B C 1
ATOM 4174 O O . ASP B 1 88 ? -15.258 28.531 17.062 1 95.12 88 ASP B O 1
ATOM 4178 N N . LYS B 1 89 ? -14.523 28.125 19.141 1 96.31 89 LYS B N 1
ATOM 4179 C CA . LYS B 1 89 ? -14.094 29.516 19.344 1 96.31 89 LYS B CA 1
ATOM 4180 C C . LYS B 1 89 ? -12.797 29.812 18.594 1 96.31 89 LYS B C 1
ATOM 4182 O O . LYS B 1 89 ? -12.711 30.797 17.859 1 96.31 89 LYS B O 1
ATOM 4187 N N . ASN B 1 90 ? -11.844 28.953 18.703 1 97 90 ASN B N 1
ATOM 4188 C CA . ASN B 1 90 ? -10.5 29.219 18.203 1 97 90 ASN B CA 1
ATOM 4189 C C . ASN B 1 90 ? -10.336 28.781 16.75 1 97 90 ASN B C 1
ATOM 4191 O O . ASN B 1 90 ? -9.5 29.328 16.016 1 97 90 ASN B O 1
ATOM 4195 N N . LYS B 1 91 ? -11.008 27.734 16.312 1 97.5 91 LYS B N 1
ATOM 4196 C CA . LYS B 1 91 ? -11.062 27.172 14.953 1 97.5 91 LYS B CA 1
ATOM 4197 C C . LYS B 1 91 ? -9.742 26.516 14.586 1 97.5 91 LYS B C 1
ATOM 4199 O O . LYS B 1 91 ? -9.617 25.938 13.5 1 97.5 91 LYS B O 1
ATOM 4204 N N . MET B 1 92 ? -8.773 26.625 15.445 1 98.19 92 MET B N 1
ATOM 4205 C CA . MET B 1 92 ? -7.449 26.047 15.219 1 98.19 92 MET B CA 1
ATOM 4206 C C . MET B 1 92 ? -7.047 25.125 16.359 1 98.19 92 MET B C 1
ATOM 4208 O O . MET B 1 92 ? -7.168 25.5 17.531 1 98.19 92 MET B O 1
ATOM 4212 N N . GLY B 1 93 ? -6.609 23.906 15.969 1 98.38 93 GLY B N 1
ATOM 4213 C CA . GLY B 1 93 ? -6.203 22.969 17 1 98.38 93 GLY B CA 1
ATOM 4214 C C . GLY B 1 93 ? -4.906 22.25 16.672 1 98.38 93 GLY B C 1
ATOM 4215 O O . GLY B 1 93 ? -4.59 22.031 15.5 1 98.38 93 GLY B O 1
ATOM 4216 N N . LEU B 1 94 ? -4.109 21.953 17.656 1 98.75 94 LEU B N 1
ATOM 4217 C CA . LEU B 1 94 ? -2.965 21.047 17.609 1 98.75 94 LEU B CA 1
ATOM 4218 C C . LEU B 1 94 ? -3.174 19.859 18.547 1 98.75 94 LEU B C 1
ATOM 4220 O O . LEU B 1 94 ? -3.5 20.047 19.734 1 98.75 94 LEU B O 1
ATOM 4224 N N . LYS B 1 95 ? -3.021 18.703 17.938 1 97.88 95 LYS B N 1
ATOM 4225 C CA . LYS B 1 95 ? -3.41 17.516 18.703 1 97.88 95 LYS B CA 1
ATOM 4226 C C . LYS B 1 95 ? -2.297 16.484 18.703 1 97.88 95 LYS B C 1
ATOM 4228 O O . LYS B 1 95 ? -1.743 16.156 17.656 1 97.88 95 LYS B O 1
ATOM 4233 N N . GLY B 1 96 ? -1.941 15.961 19.953 1 97 96 GLY B N 1
ATOM 4234 C CA . GLY B 1 96 ? -1.097 14.781 20.062 1 97 96 GLY B CA 1
ATOM 4235 C C . GLY B 1 96 ? -1.851 13.484 19.859 1 97 96 GLY B C 1
ATOM 4236 O O . GLY B 1 96 ? -3.045 13.492 19.547 1 97 96 GLY B O 1
ATOM 4237 N N . PRO B 1 97 ? -1.143 12.359 19.984 1 95.81 97 PRO B N 1
ATOM 4238 C CA . PRO B 1 97 ? -1.783 11.062 19.766 1 95.81 97 PRO B CA 1
ATOM 4239 C C . PRO B 1 97 ? -2.82 10.719 20.828 1 95.81 97 PRO B C 1
ATOM 4241 O O . PRO B 1 97 ? -2.658 11.094 21.984 1 95.81 97 PRO B O 1
ATOM 4244 N N . LEU B 1 98 ? -3.852 10.055 20.406 1 92.56 98 LEU B N 1
ATOM 4245 C CA . LEU B 1 98 ? -4.902 9.609 21.328 1 92.56 98 LEU B CA 1
ATOM 4246 C C . LEU B 1 98 ? -4.965 8.086 21.375 1 92.56 98 LEU B C 1
ATOM 4248 O O . LEU B 1 98 ? -4.828 7.422 20.344 1 92.56 98 LEU B O 1
ATOM 4252 N N . LYS B 1 99 ? -5.109 7.609 22.531 1 84.5 99 LYS B N 1
ATOM 4253 C CA . LYS B 1 99 ? -5.246 6.164 22.719 1 84.5 99 LYS B CA 1
ATOM 4254 C C . LYS B 1 99 ? -6.633 5.688 22.281 1 84.5 99 LYS B C 1
ATOM 4256 O O . LYS B 1 99 ? -7.633 6.359 22.531 1 84.5 99 LYS B O 1
ATOM 4261 N N . THR B 1 100 ? -6.602 4.617 21.5 1 70.75 100 THR B N 1
ATOM 4262 C CA . THR B 1 100 ? -7.863 3.975 21.156 1 70.75 100 THR B CA 1
ATOM 4263 C C . THR B 1 100 ? -8.023 2.654 21.906 1 70.75 100 THR B C 1
ATOM 4265 O O . THR B 1 100 ? -7.199 1.745 21.75 1 70.75 100 THR B O 1
ATOM 4268 N N . PRO B 1 101 ? -8.922 2.688 22.953 1 60.06 101 PRO B N 1
ATOM 4269 C CA . PRO B 1 101 ? -9.086 1.384 23.609 1 60.06 101 PRO B CA 1
ATOM 4270 C C . PRO B 1 101 ? -9.523 0.292 22.625 1 60.06 101 PRO B C 1
ATOM 4272 O O . PRO B 1 101 ? -10.367 0.537 21.766 1 60.06 101 PRO B O 1
ATOM 4275 N N . ILE B 1 102 ? -8.805 -0.734 22.453 1 51 102 ILE B N 1
ATOM 4276 C CA . ILE B 1 102 ? -9.211 -1.92 21.703 1 51 102 ILE B CA 1
ATOM 4277 C C . ILE B 1 102 ? -10.484 -2.504 22.328 1 51 102 ILE B C 1
ATOM 4279 O O . ILE B 1 102 ? -10.531 -2.768 23.531 1 51 102 ILE B O 1
ATOM 4283 N N . ALA B 1 103 ? -11.617 -2.551 21.703 1 51.19 103 ALA B N 1
ATOM 4284 C CA . ALA B 1 103 ? -12.844 -3.246 22.078 1 51.19 103 ALA B CA 1
ATOM 4285 C C . ALA B 1 103 ? -13.594 -2.486 23.156 1 51.19 103 ALA B C 1
ATOM 4287 O O . ALA B 1 103 ? -14.43 -3.057 23.859 1 51.19 103 ALA B O 1
ATOM 4288 N N . ALA B 1 104 ? -12.969 -1.353 23.75 1 49.69 104 ALA B N 1
ATOM 4289 C CA . ALA B 1 104 ? -13.461 -0.777 24.984 1 49.69 104 ALA B CA 1
ATOM 4290 C C . ALA B 1 104 ? -14.828 -0.128 24.781 1 49.69 104 ALA B C 1
ATOM 4292 O O . ALA B 1 104 ? -15.32 0.585 25.672 1 49.69 104 ALA B O 1
ATOM 4293 N N . GLY B 1 105 ? -15.562 -0.337 23.75 1 60.53 105 GLY B N 1
ATOM 4294 C CA . GLY B 1 105 ? -16.969 0.042 23.75 1 60.53 105 GLY B CA 1
ATOM 4295 C C . GLY B 1 105 ? -17.219 1.414 23.156 1 60.53 105 GLY B C 1
ATOM 4296 O O . GLY B 1 105 ? -18.375 1.826 22.984 1 60.53 105 GLY B O 1
ATOM 4297 N N . HIS B 1 106 ? -16.188 2.348 23.078 1 65.62 106 HIS B N 1
ATOM 4298 C CA . HIS B 1 106 ? -16.469 3.625 22.438 1 65.62 106 HIS B CA 1
ATOM 4299 C C . HIS B 1 106 ? -15.719 3.744 21.109 1 65.62 106 HIS B C 1
ATOM 4301 O O . HIS B 1 106 ? -14.711 3.066 20.906 1 65.62 106 HIS B O 1
ATOM 4307 N N . PRO B 1 107 ? -16.281 4.637 20.297 1 73.88 107 PRO B N 1
ATOM 4308 C CA . PRO B 1 107 ? -15.641 4.84 18.984 1 73.88 107 PRO B CA 1
ATOM 4309 C C . PRO B 1 107 ? -14.297 5.551 19.094 1 73.88 107 PRO B C 1
ATOM 4311 O O . PRO B 1 107 ? -13.969 6.113 20.141 1 73.88 107 PRO B O 1
ATOM 4314 N N . SER B 1 108 ? -13.523 5.418 18.094 1 83.25 108 SER B N 1
ATOM 4315 C CA . SER B 1 108 ? -12.258 6.145 17.984 1 83.25 108 SER B CA 1
ATOM 4316 C C . SER B 1 108 ? -12.469 7.645 18.188 1 83.25 108 SER B C 1
ATOM 4318 O O . SER B 1 108 ? -13.336 8.242 17.547 1 83.25 108 SER B O 1
ATOM 4320 N N . MET B 1 109 ? -11.672 8.211 19.109 1 87.12 109 MET B N 1
ATOM 4321 C CA . MET B 1 109 ? -11.758 9.648 19.359 1 87.12 109 MET B CA 1
ATOM 4322 C C . MET B 1 109 ? -11.336 10.445 18.141 1 87.12 109 MET B C 1
ATOM 4324 O O . MET B 1 109 ? -11.867 11.531 17.875 1 87.12 109 MET B O 1
ATOM 4328 N N . ASN B 1 110 ? -10.32 9.914 17.406 1 90 110 ASN B N 1
ATOM 4329 C CA . ASN B 1 110 ? -9.906 10.57 16.172 1 90 110 ASN B CA 1
ATOM 4330 C C . ASN B 1 110 ? -11.07 10.688 15.188 1 90 110 ASN B C 1
ATOM 4332 O O . ASN B 1 110 ? -11.273 11.742 14.586 1 90 110 ASN B O 1
ATOM 4336 N N . LEU B 1 111 ? -11.812 9.594 15.133 1 88.19 111 LEU B N 1
ATOM 4337 C CA . LEU B 1 111 ? -12.953 9.586 14.219 1 88.19 111 LEU B CA 1
ATOM 4338 C C . LEU B 1 111 ? -14.039 10.539 14.711 1 88.19 111 LEU B C 1
ATOM 4340 O O . LEU B 1 111 ? -14.688 11.219 13.906 1 88.19 111 LEU B O 1
ATOM 4344 N N . LEU B 1 112 ? -14.25 10.594 16.016 1 89.25 112 LEU B N 1
ATOM 4345 C CA . LEU B 1 112 ? -15.266 11.453 16.594 1 89.25 112 LEU B CA 1
ATOM 4346 C C . LEU B 1 112 ? -14.938 12.922 16.359 1 89.25 112 LEU B C 1
ATOM 4348 O O . LEU B 1 112 ? -15.828 13.727 16.062 1 89.25 112 LEU B O 1
ATOM 4352 N N . LEU B 1 113 ? -13.68 13.281 16.5 1 92.62 113 LEU B N 1
ATOM 4353 C CA . LEU B 1 113 ? -13.25 14.648 16.25 1 92.62 113 LEU B CA 1
ATOM 4354 C C . LEU B 1 113 ? -13.469 15.031 14.797 1 92.62 113 LEU B C 1
ATOM 4356 O O . LEU B 1 113 ? -13.969 16.125 14.508 1 92.62 113 LEU B O 1
ATOM 4360 N N . ARG B 1 114 ? -13.102 14.164 13.906 1 92.69 114 ARG B N 1
ATOM 4361 C CA . ARG B 1 114 ? -13.25 14.406 12.469 1 92.69 114 ARG B CA 1
ATOM 4362 C C . ARG B 1 114 ? -14.719 14.617 12.102 1 92.69 114 ARG B C 1
ATOM 4364 O O . ARG B 1 114 ? -15.039 15.492 11.297 1 92.69 114 ARG B O 1
ATOM 4371 N N . LYS B 1 115 ? -15.547 13.828 12.68 1 89.25 115 LYS B N 1
ATOM 4372 C CA . LYS B 1 115 ? -16.969 13.93 12.406 1 89.25 115 LYS B CA 1
ATOM 4373 C C . LYS B 1 115 ? -17.562 15.195 13.016 1 89.25 115 LYS B C 1
ATOM 4375 O O . LYS B 1 115 ? -18.344 15.891 12.367 1 89.25 115 LYS B O 1
ATOM 4380 N N . THR B 1 116 ? -17.219 15.461 14.25 1 91.25 116 THR B N 1
ATOM 4381 C CA . THR B 1 116 ? -17.781 16.578 14.984 1 91.25 116 THR B CA 1
ATOM 4382 C C . THR B 1 116 ? -17.453 17.906 14.281 1 91.25 116 THR B C 1
ATOM 4384 O O . THR B 1 116 ? -18.312 18.781 14.188 1 91.25 116 THR B O 1
ATOM 4387 N N . PHE B 1 117 ? -16.281 18.016 13.773 1 94.88 117 PHE B N 1
ATOM 4388 C CA . PHE B 1 117 ? -15.859 19.297 13.211 1 94.88 117 PHE B CA 1
ATOM 4389 C C . PHE B 1 117 ? -15.812 19.234 11.688 1 94.88 117 PHE B C 1
ATOM 4391 O O . PHE B 1 117 ? -15.289 20.141 11.039 1 94.88 117 PHE B O 1
ATOM 4398 N N . ASP B 1 118 ? -16.234 18.141 11.133 1 95.38 118 ASP B N 1
ATOM 4399 C CA . ASP B 1 118 ? -16.297 17.922 9.688 1 95.38 118 ASP B CA 1
ATOM 4400 C C . ASP B 1 118 ? -14.93 18.188 9.039 1 95.38 118 ASP B C 1
ATOM 4402 O O . ASP B 1 118 ? -14.828 19 8.117 1 95.38 118 ASP B O 1
ATOM 4406 N N . LEU B 1 119 ? -13.953 17.609 9.641 1 97.56 119 LEU B N 1
ATOM 4407 C CA . LEU B 1 119 ? -12.602 17.688 9.109 1 97.56 119 LEU B CA 1
ATOM 4408 C C . LEU B 1 119 ? -12.438 16.797 7.887 1 97.56 119 LEU B C 1
ATOM 4410 O O . LEU B 1 119 ? -11.797 15.742 7.961 1 97.56 119 LEU B O 1
ATOM 4414 N N . TYR B 1 120 ? -12.867 17.266 6.703 1 97.81 120 TYR B N 1
ATOM 4415 C CA . TYR B 1 120 ? -13.133 16.406 5.559 1 97.81 120 TYR B CA 1
ATOM 4416 C C . TYR B 1 120 ? -11.852 16.141 4.77 1 97.81 120 TYR B C 1
ATOM 4418 O O . TYR B 1 120 ? -11.789 15.188 3.982 1 97.81 120 TYR B O 1
ATOM 4426 N N . ALA B 1 121 ? -10.828 16.969 4.914 1 98.56 121 ALA B N 1
ATOM 4427 C CA . ALA B 1 121 ? -9.602 16.797 4.133 1 98.56 121 ALA B CA 1
ATOM 4428 C C . ALA B 1 121 ? -8.398 16.547 5.043 1 98.56 121 ALA B C 1
ATOM 4430 O O . ALA B 1 121 ? -8.047 17.406 5.855 1 98.56 121 ALA B O 1
ATOM 4431 N N . ASN B 1 122 ? -7.812 15.414 4.98 1 98.69 122 ASN B N 1
ATOM 4432 C CA . ASN B 1 122 ? -6.543 15.133 5.645 1 98.69 122 ASN B CA 1
ATOM 4433 C C . ASN B 1 122 ? -5.363 15.344 4.703 1 98.69 122 ASN B C 1
ATOM 4435 O O . ASN B 1 122 ? -5.32 14.773 3.611 1 98.69 122 ASN B O 1
ATOM 4439 N N . VAL B 1 123 ? -4.473 16.203 5.074 1 98.75 123 VAL B N 1
ATOM 4440 C CA . VAL B 1 123 ? -3.311 16.562 4.27 1 98.75 123 VAL B CA 1
ATOM 4441 C C . VAL B 1 123 ? -2.037 16.062 4.945 1 98.75 123 VAL B C 1
ATOM 4443 O O . VAL B 1 123 ? -1.74 16.438 6.082 1 98.75 123 VAL B O 1
ATOM 4446 N N . ARG B 1 124 ? -1.295 15.211 4.242 1 98.69 124 ARG B N 1
ATOM 4447 C CA . ARG B 1 124 ? -0.052 14.672 4.781 1 98.69 124 ARG B CA 1
ATOM 4448 C C . ARG B 1 124 ? 1.097 14.852 3.795 1 98.69 124 ARG B C 1
ATOM 4450 O O . ARG B 1 124 ? 1.302 14.016 2.912 1 98.69 124 ARG B O 1
ATOM 4457 N N . PRO B 1 125 ? 1.915 15.867 3.996 1 98 125 PRO B N 1
ATOM 4458 C CA . PRO B 1 125 ? 3.137 15.992 3.197 1 98 125 PRO B CA 1
ATOM 4459 C C . PRO B 1 125 ? 4.23 15.023 3.641 1 98 125 PRO B C 1
ATOM 4461 O O . PRO B 1 125 ? 4.438 14.828 4.84 1 98 125 PRO B O 1
ATOM 4464 N N . CYS B 1 126 ? 4.805 14.367 2.756 1 97.44 126 CYS B N 1
ATOM 4465 C CA . CYS B 1 126 ? 5.941 13.477 2.988 1 97.44 126 CYS B CA 1
ATOM 4466 C C . CYS B 1 126 ? 7.16 13.93 2.193 1 97.44 126 CYS B C 1
ATOM 4468 O O . CYS B 1 126 ? 7.172 13.836 0.964 1 97.44 126 CYS B O 1
ATOM 4470 N N . VAL B 1 127 ? 8.133 14.359 2.928 1 96.5 127 VAL B N 1
ATOM 4471 C CA . VAL B 1 127 ? 9.336 14.891 2.297 1 96.5 127 VAL B CA 1
ATOM 4472 C C . VAL B 1 127 ? 10.578 14.242 2.91 1 96.5 127 VAL B C 1
ATOM 4474 O O . VAL B 1 127 ? 10.664 14.086 4.129 1 96.5 127 VAL B O 1
ATOM 4477 N N . SER B 1 128 ? 11.469 13.805 2.025 1 96 128 SER B N 1
ATOM 4478 C CA . SER B 1 128 ? 12.742 13.281 2.51 1 96 128 SER B CA 1
ATOM 4479 C C . SER B 1 128 ? 13.484 14.312 3.344 1 96 128 SER B C 1
ATOM 4481 O O . SER B 1 128 ? 13.484 15.5 3.018 1 96 128 SER B O 1
ATOM 4483 N N . ILE B 1 129 ? 14.062 13.875 4.398 1 93.94 129 ILE B N 1
ATOM 4484 C CA . ILE B 1 129 ? 14.797 14.75 5.312 1 93.94 129 ILE B CA 1
ATOM 4485 C C . ILE B 1 129 ? 16.297 14.523 5.141 1 93.94 129 ILE B C 1
ATOM 4487 O O . ILE B 1 129 ? 16.781 13.398 5.277 1 93.94 129 ILE B O 1
ATOM 4491 N N . GLU B 1 130 ? 16.984 15.602 4.84 1 91.44 130 GLU B N 1
ATOM 4492 C CA . GLU B 1 130 ? 18.438 15.5 4.742 1 91.44 130 GLU B CA 1
ATOM 4493 C C . GLU B 1 130 ? 19.047 15.078 6.07 1 91.44 130 GLU B C 1
ATOM 4495 O O . GLU B 1 130 ? 18.688 15.609 7.125 1 91.44 130 GLU B O 1
ATOM 4500 N N . GLY B 1 131 ? 19.891 14.133 6.055 1 87.5 131 GLY B N 1
ATOM 4501 C CA . GLY B 1 131 ? 20.516 13.641 7.266 1 87.5 131 GLY B CA 1
ATOM 4502 C C . GLY B 1 131 ? 19.875 12.383 7.816 1 87.5 131 GLY B C 1
ATOM 4503 O O . GLY B 1 131 ? 20.469 11.688 8.641 1 87.5 131 GLY B O 1
ATOM 4504 N N . TYR B 1 132 ? 18.734 12.164 7.434 1 90.75 132 TYR B N 1
ATOM 4505 C CA . TYR B 1 132 ? 18.062 10.922 7.797 1 90.75 132 TYR B CA 1
ATOM 4506 C C . TYR B 1 132 ? 18 9.969 6.617 1 90.75 132 TYR B C 1
ATOM 4508 O O . TYR B 1 132 ? 17.141 10.102 5.742 1 90.75 132 TYR B O 1
ATOM 4516 N N . LYS B 1 133 ? 18.766 8.945 6.664 1 88 133 LYS B N 1
ATOM 4517 C CA . LYS B 1 133 ? 18.969 8.086 5.504 1 88 133 LYS B CA 1
ATOM 4518 C C . LYS B 1 133 ? 17.828 7.074 5.363 1 88 133 LYS B C 1
ATOM 4520 O O . LYS B 1 133 ? 17.5 6.371 6.32 1 88 133 LYS B O 1
ATOM 4525 N N . THR B 1 134 ? 17.203 7.066 4.25 1 90.06 134 THR B N 1
ATOM 4526 C CA . THR B 1 134 ? 16.219 6.082 3.811 1 90.06 134 THR B CA 1
ATOM 4527 C C . THR B 1 134 ? 16.594 5.523 2.439 1 90.06 134 THR B C 1
ATOM 4529 O O . THR B 1 134 ? 17.531 6.012 1.796 1 90.06 134 THR B O 1
ATOM 4532 N N . PRO B 1 135 ? 15.898 4.422 2.047 1 87.38 135 PRO B N 1
ATOM 4533 C CA . PRO B 1 135 ? 16.188 3.908 0.706 1 87.38 135 PRO B CA 1
ATOM 4534 C C . PRO B 1 135 ? 15.883 4.926 -0.393 1 87.38 135 PRO B C 1
ATOM 4536 O O . PRO B 1 135 ? 16.391 4.797 -1.512 1 87.38 135 PRO B O 1
ATOM 4539 N N . TYR B 1 136 ? 15.188 5.906 -0.05 1 92.44 136 TYR B N 1
ATOM 4540 C CA . TYR B 1 136 ? 14.812 6.926 -1.022 1 92.44 136 TYR B CA 1
ATOM 4541 C C . TYR B 1 136 ? 15.352 8.289 -0.609 1 92.44 136 TYR B C 1
ATOM 4543 O O . TYR B 1 136 ? 15.383 8.617 0.58 1 92.44 136 TYR B O 1
ATOM 4551 N N . THR B 1 137 ? 15.75 9.156 -1.551 1 88.25 137 THR B N 1
ATOM 4552 C CA . THR B 1 137 ? 16.406 10.406 -1.18 1 88.25 137 THR B CA 1
ATOM 4553 C C . THR B 1 137 ? 15.609 11.609 -1.685 1 88.25 137 THR B C 1
ATOM 4555 O O . THR B 1 137 ? 15.797 12.727 -1.207 1 88.25 137 THR B O 1
ATOM 4558 N N . ASP B 1 138 ? 14.703 11.523 -2.502 1 91.44 138 ASP B N 1
ATOM 4559 C CA . ASP B 1 138 ? 14.055 12.68 -3.104 1 91.44 138 ASP B CA 1
ATOM 4560 C C . ASP B 1 138 ? 12.531 12.516 -3.123 1 91.44 138 ASP B C 1
ATOM 4562 O O . ASP B 1 138 ? 11.891 12.742 -4.152 1 91.44 138 ASP B O 1
ATOM 4566 N N . VAL B 1 139 ? 12.086 12.18 -1.962 1 96.94 139 VAL B N 1
ATOM 4567 C CA . VAL B 1 139 ? 10.633 12.031 -1.85 1 96.94 139 VAL B CA 1
ATOM 4568 C C . VAL B 1 139 ? 10 13.383 -1.523 1 96.94 139 VAL B C 1
ATOM 4570 O O . VAL B 1 139 ? 10.477 14.102 -0.639 1 96.94 139 VAL B O 1
ATOM 4573 N N . ASN B 1 140 ? 9.086 13.883 -2.26 1 97.75 140 ASN B N 1
ATOM 4574 C CA . ASN B 1 140 ? 8.266 15.07 -2.012 1 97.75 140 ASN B CA 1
ATOM 4575 C C . ASN B 1 140 ? 6.84 14.883 -2.52 1 97.75 140 ASN B C 1
ATOM 4577 O O . ASN B 1 140 ? 6.5 15.336 -3.611 1 97.75 140 ASN B O 1
ATOM 4581 N N . ILE B 1 141 ? 6.043 14.211 -1.705 1 98.44 141 ILE B N 1
ATOM 4582 C CA . ILE B 1 141 ? 4.688 13.828 -2.078 1 98.44 141 ILE B CA 1
ATOM 4583 C C . ILE B 1 141 ? 3.697 14.344 -1.036 1 98.44 141 ILE B C 1
ATOM 4585 O O . ILE B 1 141 ? 4.008 14.383 0.156 1 98.44 141 ILE B O 1
ATOM 4589 N N . VAL B 1 142 ? 2.531 14.773 -1.495 1 98.81 142 VAL B N 1
ATOM 4590 C CA . VAL B 1 142 ? 1.462 15.164 -0.58 1 98.81 142 VAL B CA 1
ATOM 4591 C C . VAL B 1 142 ? 0.237 14.281 -0.817 1 98.81 142 VAL B C 1
ATOM 4593 O O . VAL B 1 142 ? -0.22 14.133 -1.953 1 98.81 142 VAL B O 1
ATOM 4596 N N . THR B 1 143 ? -0.254 13.695 0.212 1 98.75 143 THR B N 1
ATOM 4597 C CA . THR B 1 143 ? -1.49 12.93 0.11 1 98.75 143 THR B CA 1
ATOM 4598 C C . THR B 1 143 ? -2.67 13.727 0.659 1 98.75 143 THR B C 1
ATOM 4600 O O . THR B 1 143 ? -2.555 14.375 1.702 1 98.75 143 THR B O 1
ATOM 4603 N N . ILE B 1 144 ? -3.721 13.789 -0.084 1 98.94 144 ILE B N 1
ATOM 4604 C CA . ILE B 1 144 ? -4.992 14.383 0.311 1 98.94 144 ILE B CA 1
ATOM 4605 C C . ILE B 1 144 ? -6.062 13.305 0.405 1 98.94 144 ILE B C 1
ATOM 4607 O O . ILE B 1 144 ? -6.484 12.75 -0.612 1 98.94 144 ILE B O 1
ATOM 4611 N N . ARG B 1 145 ? -6.496 13.031 1.578 1 98.75 145 ARG B N 1
ATOM 4612 C CA . ARG B 1 145 ? -7.398 11.945 1.926 1 98.75 145 ARG B CA 1
ATOM 4613 C C . ARG B 1 145 ? -8.781 12.469 2.291 1 98.75 145 ARG B C 1
ATOM 4615 O O . ARG B 1 145 ? -8.914 13.344 3.15 1 98.75 145 ARG B O 1
ATOM 4622 N N . GLU B 1 146 ? -9.875 11.969 1.537 1 98.62 146 GLU B N 1
ATOM 4623 C CA . GLU B 1 146 ? -11.227 12.195 2.027 1 98.62 146 GLU B CA 1
ATOM 4624 C C . GLU B 1 146 ? -11.43 11.578 3.408 1 98.62 146 GLU B C 1
ATOM 4626 O O . GLU B 1 146 ? -11.133 10.398 3.613 1 98.62 146 GLU B O 1
ATOM 4631 N N . ASN B 1 147 ? -11.977 12.266 4.352 1 97.12 147 ASN B N 1
ATOM 4632 C CA . ASN B 1 147 ? -11.766 11.898 5.75 1 97.12 147 ASN B CA 1
ATOM 4633 C C . ASN B 1 147 ? -13.086 11.68 6.477 1 97.12 147 ASN B C 1
ATOM 4635 O O . ASN B 1 147 ? -13.109 11.5 7.695 1 97.12 147 ASN B O 1
ATOM 4639 N N . THR B 1 148 ? -14.258 11.625 5.742 1 95.44 148 THR B N 1
ATOM 4640 C CA . THR B 1 148 ? -15.516 11.672 6.473 1 95.44 148 THR B CA 1
ATOM 4641 C C . THR B 1 148 ? -16.391 10.484 6.102 1 95.44 148 THR B C 1
ATOM 4643 O O . THR B 1 148 ? -17.391 10.195 6.785 1 95.44 148 THR B O 1
ATOM 4646 N N . GLU B 1 149 ? -16.109 9.836 5.012 1 96.81 149 GLU B N 1
ATOM 4647 C CA . GLU B 1 149 ? -16.984 8.742 4.605 1 96.81 149 GLU B CA 1
ATOM 4648 C C . GLU B 1 149 ? -16.172 7.535 4.137 1 96.81 149 GLU B C 1
ATOM 4650 O O . GLU B 1 149 ? -15.141 7.207 4.719 1 96.81 149 GLU B O 1
ATOM 4655 N N . GLY B 1 150 ? -16.672 6.738 3.232 1 96.75 150 GLY B N 1
ATOM 4656 C CA . GLY B 1 150 ? -16.031 5.496 2.824 1 96.75 150 GLY B CA 1
ATOM 4657 C C . GLY B 1 150 ? -16.344 4.336 3.754 1 96.75 150 GLY B C 1
ATOM 4658 O O . GLY B 1 150 ? -17.453 4.207 4.25 1 96.75 150 GLY B O 1
ATOM 4659 N N . GLU B 1 151 ? -15.367 3.506 3.934 1 95.81 151 GLU B N 1
ATOM 4660 C CA . GLU B 1 151 ? -15.492 2.377 4.852 1 95.81 151 GLU B CA 1
ATOM 4661 C C . GLU B 1 151 ? -15.586 2.85 6.297 1 95.81 151 GLU B C 1
ATOM 4663 O O . GLU B 1 151 ? -16.031 2.1 7.172 1 95.81 151 GLU B O 1
ATOM 4668 N N . TYR B 1 152 ? -15.258 4.059 6.527 1 93.19 152 TYR B N 1
ATOM 4669 C CA . TYR B 1 152 ? -15.203 4.617 7.875 1 93.19 152 TYR B CA 1
ATOM 4670 C C . TYR B 1 152 ? -16.578 5.105 8.328 1 93.19 152 TYR B C 1
ATOM 4672 O O . TYR B 1 152 ? -16.719 5.664 9.414 1 93.19 152 TYR B O 1
ATOM 4680 N N . SER B 1 153 ? -17.516 4.891 7.441 1 90.69 153 SER B N 1
ATOM 4681 C CA . SER B 1 153 ? -18.891 5.152 7.848 1 90.69 153 SER B CA 1
ATOM 4682 C C . SER B 1 153 ? -19.328 4.199 8.953 1 90.69 153 SER B C 1
ATOM 4684 O O . SER B 1 153 ? -20.328 4.449 9.633 1 90.69 153 SER B O 1
ATOM 4686 N N . GLY B 1 154 ? -18.688 3.072 9.062 1 88.31 154 GLY B N 1
ATOM 4687 C CA . GLY B 1 154 ? -18.906 2.143 10.164 1 88.31 154 GLY B CA 1
ATOM 4688 C C . GLY B 1 154 ? -20.172 1.323 10 1 88.31 154 GLY B C 1
ATOM 4689 O O . GLY B 1 154 ? -20.688 0.771 10.977 1 88.31 154 GLY B O 1
ATOM 4690 N N . ILE B 1 155 ? -20.672 1.237 8.789 1 92.81 155 ILE B N 1
ATOM 4691 C CA . ILE B 1 155 ? -21.922 0.504 8.547 1 92.81 155 ILE B CA 1
ATOM 4692 C C . ILE B 1 155 ? -21.594 -0.935 8.148 1 92.81 155 ILE B C 1
ATOM 4694 O O . ILE B 1 155 ? -21.094 -1.183 7.047 1 92.81 155 ILE B O 1
ATOM 4698 N N . GLU B 1 156 ? -21.891 -1.817 9.039 1 95.81 156 GLU B N 1
ATOM 4699 C CA . GLU B 1 156 ? -21.688 -3.246 8.828 1 95.81 156 GLU B CA 1
ATOM 4700 C C . GLU B 1 156 ? -22.891 -4.055 9.297 1 95.81 156 GLU B C 1
ATOM 4702 O O . GLU B 1 156 ? -23.562 -3.67 10.25 1 95.81 156 GLU B O 1
ATOM 4707 N N . HIS B 1 157 ? -23.156 -5.152 8.633 1 96.38 157 HIS B N 1
ATOM 4708 C CA . HIS B 1 157 ? -24.297 -5.992 8.969 1 96.38 157 HIS B CA 1
ATOM 4709 C C . HIS B 1 157 ? -23.922 -7.473 8.914 1 96.38 157 HIS B C 1
ATOM 4711 O O . HIS B 1 157 ? -23.172 -7.898 8.031 1 96.38 157 HIS B O 1
ATOM 4717 N N . VAL B 1 158 ? -24.453 -8.195 9.883 1 96.38 158 VAL B N 1
ATOM 4718 C CA . VAL B 1 158 ? -24.516 -9.648 9.75 1 96.38 158 VAL B CA 1
ATOM 4719 C C . VAL B 1 158 ? -25.781 -10.047 8.984 1 96.38 158 VAL B C 1
ATOM 4721 O O . VAL B 1 158 ? -26.891 -9.922 9.5 1 96.38 158 VAL B O 1
ATOM 4724 N N . ILE B 1 159 ? -25.625 -10.578 7.844 1 93.31 159 ILE B N 1
ATOM 4725 C CA . ILE B 1 159 ? -26.781 -10.938 7.023 1 93.31 159 ILE B CA 1
ATOM 4726 C C . ILE B 1 159 ? -27.375 -12.258 7.512 1 93.31 159 ILE B C 1
ATOM 4728 O O . ILE B 1 159 ? -28.578 -12.359 7.746 1 93.31 159 ILE B O 1
ATOM 4732 N N . VAL B 1 160 ? -26.578 -13.258 7.551 1 94.5 160 VAL B N 1
ATOM 4733 C CA . VAL B 1 160 ? -26.828 -14.547 8.18 1 94.5 160 VAL B CA 1
ATOM 4734 C C . VAL B 1 160 ? -25.562 -15.023 8.891 1 94.5 160 VAL B C 1
ATOM 4736 O O . VAL B 1 160 ? -24.484 -14.445 8.719 1 94.5 160 VAL B O 1
ATOM 4739 N N . ASP B 1 161 ? -25.672 -16 9.641 1 94.38 161 ASP B N 1
ATOM 4740 C CA . ASP B 1 161 ? -24.516 -16.484 10.383 1 94.38 161 ASP B CA 1
ATOM 4741 C C . ASP B 1 161 ? -23.359 -16.812 9.438 1 94.38 161 ASP B C 1
ATOM 4743 O O . ASP B 1 161 ? -23.531 -17.547 8.469 1 94.38 161 ASP B O 1
ATOM 4747 N N . GLY B 1 162 ? -22.297 -16.125 9.758 1 96.25 162 GLY B N 1
ATOM 4748 C CA . GLY B 1 162 ? -21.094 -16.406 8.969 1 96.25 162 GLY B CA 1
ATOM 4749 C C . GLY B 1 162 ? -21 -15.547 7.719 1 96.25 162 GLY B C 1
ATOM 4750 O O . GLY B 1 162 ? -20.062 -15.703 6.93 1 96.25 162 GLY B O 1
ATOM 4751 N N . VAL B 1 163 ? -21.906 -14.711 7.48 1 97.31 163 VAL B N 1
ATOM 4752 C CA . VAL B 1 163 ? -21.891 -13.828 6.324 1 97.31 163 VAL B CA 1
ATOM 4753 C C . VAL B 1 163 ? -22 -12.375 6.785 1 97.31 163 VAL B C 1
ATOM 4755 O O . VAL B 1 163 ? -23.031 -11.977 7.34 1 97.31 163 VAL B O 1
ATOM 4758 N N . VAL B 1 164 ? -20.953 -11.633 6.555 1 97.94 164 VAL B N 1
ATOM 4759 C CA . VAL B 1 164 ? -20.922 -10.242 7.016 1 97.94 164 VAL B CA 1
ATOM 4760 C C . VAL B 1 164 ? -20.703 -9.312 5.828 1 97.94 164 VAL B C 1
ATOM 4762 O O . VAL B 1 164 ? -19.922 -9.625 4.918 1 97.94 164 VAL B O 1
ATOM 4765 N N . GLN B 1 165 ? -21.391 -8.203 5.801 1 97.62 165 GLN B N 1
ATOM 4766 C CA . GLN B 1 165 ? -21.156 -7.172 4.793 1 97.62 165 GLN B CA 1
ATOM 4767 C C . GLN B 1 165 ? -20.734 -5.855 5.438 1 97.62 165 GLN B C 1
ATOM 4769 O O . GLN B 1 165 ? -21.234 -5.508 6.52 1 97.62 165 GLN B O 1
ATOM 4774 N N . SER B 1 166 ? -19.828 -5.195 4.852 1 97.5 166 SER B N 1
ATOM 4775 C CA . SER B 1 166 ? -19.422 -3.84 5.203 1 97.5 166 SER B CA 1
ATOM 4776 C C . SER B 1 166 ? -19.672 -2.873 4.051 1 97.5 166 SER B C 1
ATOM 4778 O O . SER B 1 166 ? -19.453 -3.211 2.887 1 97.5 166 SER B O 1
ATOM 4780 N N . ILE B 1 167 ? -20.141 -1.68 4.363 1 97.19 167 ILE B N 1
ATOM 4781 C CA . ILE B 1 167 ? -20.562 -0.735 3.334 1 97.19 167 ILE B CA 1
ATOM 4782 C C . ILE B 1 167 ? -19.5 0.348 3.158 1 97.19 167 ILE B C 1
ATOM 4784 O O . ILE B 1 167 ? -19.047 0.937 4.137 1 97.19 167 ILE B O 1
ATOM 4788 N N . LYS B 1 168 ? -19.109 0.522 1.977 1 97.94 168 LYS B N 1
ATOM 4789 C CA . LYS B 1 168 ? -18.344 1.693 1.547 1 97.94 168 LYS B CA 1
ATOM 4790 C C . LYS B 1 168 ? -19.266 2.766 0.973 1 97.94 168 LYS B C 1
ATOM 4792 O O . LYS B 1 168 ? -19.891 2.561 -0.071 1 97.94 168 LYS B O 1
ATOM 4797 N N . LEU B 1 169 ? -19.359 3.934 1.645 1 98.12 169 LEU B N 1
ATOM 4798 C CA . LEU B 1 169 ? -20.234 5.016 1.21 1 98.12 169 LEU B CA 1
ATOM 4799 C C . LEU B 1 169 ? -19.438 6.094 0.475 1 98.12 169 LEU B C 1
ATOM 4801 O O . LEU B 1 169 ? -18.422 6.566 0.973 1 98.12 169 LEU B O 1
ATOM 4805 N N . ILE B 1 170 ? -19.844 6.438 -0.758 1 98.62 170 ILE B N 1
ATOM 4806 C CA . ILE B 1 170 ? -19.266 7.535 -1.526 1 98.62 170 ILE B CA 1
ATOM 4807 C C . ILE B 1 170 ? -20.359 8.5 -1.96 1 98.62 170 ILE B C 1
ATOM 4809 O O . ILE B 1 170 ? -21.359 8.078 -2.555 1 98.62 170 ILE B O 1
ATOM 4813 N N . THR B 1 171 ? -20.25 9.766 -1.645 1 98.62 171 THR B N 1
ATOM 4814 C CA . THR B 1 171 ? -21.25 10.75 -2.029 1 98.62 171 THR B CA 1
ATOM 4815 C C . THR B 1 171 ? -20.656 11.773 -2.996 1 98.62 171 THR B C 1
ATOM 4817 O O . THR B 1 171 ? -19.453 12.008 -3 1 98.62 171 THR B O 1
ATOM 4820 N N . GLU B 1 172 ? -21.516 12.297 -3.752 1 98.56 172 GLU B N 1
ATOM 4821 C CA . GLU B 1 172 ? -21.141 13.344 -4.695 1 98.56 172 GLU B CA 1
ATOM 4822 C C . GLU B 1 172 ? -20.547 14.555 -3.971 1 98.56 172 GLU B C 1
ATOM 4824 O O . GLU B 1 172 ? -19.531 15.109 -4.395 1 98.56 172 GLU B O 1
ATOM 4829 N N . GLU B 1 173 ? -21.141 14.969 -2.945 1 97.88 173 GLU B N 1
ATOM 4830 C CA . GLU B 1 173 ? -20.734 16.156 -2.203 1 97.88 173 GLU B CA 1
ATOM 4831 C C . GLU B 1 173 ? -19.328 15.977 -1.615 1 97.88 173 GLU B C 1
ATOM 4833 O O . GLU B 1 173 ? -18.469 16.844 -1.771 1 97.88 173 GLU B O 1
ATOM 4838 N N . ALA B 1 174 ? -19.109 14.906 -0.929 1 97.94 174 ALA B N 1
ATOM 4839 C CA . ALA B 1 174 ? -17.797 14.648 -0.322 1 97.94 174 ALA B CA 1
ATOM 4840 C C . ALA B 1 174 ? -16.719 14.492 -1.388 1 97.94 174 ALA B C 1
ATOM 4842 O O . ALA B 1 174 ? -15.594 14.977 -1.216 1 97.94 174 ALA B O 1
ATOM 4843 N N . SER B 1 175 ? -17.047 13.805 -2.508 1 98.81 175 SER B N 1
ATOM 4844 C CA . SER B 1 175 ? -16.094 13.609 -3.607 1 98.81 175 SER B CA 1
ATOM 4845 C C . SER B 1 175 ? -15.75 14.945 -4.27 1 98.81 175 SER B C 1
ATOM 4847 O O . SER B 1 175 ? -14.586 15.203 -4.578 1 98.81 175 SER B O 1
ATOM 4849 N N . LYS B 1 176 ? -16.734 15.75 -4.457 1 98.44 176 LYS B N 1
ATOM 4850 C CA . LYS B 1 176 ? -16.547 17.047 -5.102 1 98.44 176 LYS B CA 1
ATOM 4851 C C . LYS B 1 176 ? -15.664 17.953 -4.246 1 98.44 176 LYS B C 1
ATOM 4853 O O . LYS B 1 176 ? -14.695 18.531 -4.742 1 98.44 176 LYS B O 1
ATOM 4858 N N . ARG B 1 177 ? -16.016 18.141 -3.018 1 97.88 177 ARG B N 1
ATOM 4859 C CA . ARG B 1 177 ? -15.312 19.094 -2.166 1 97.88 177 ARG B CA 1
ATOM 4860 C C . ARG B 1 177 ? -13.852 18.672 -1.973 1 97.88 177 ARG B C 1
ATOM 4862 O O . ARG B 1 177 ? -12.961 19.531 -1.953 1 97.88 177 ARG B O 1
ATOM 4869 N N . ILE B 1 178 ? -13.547 17.344 -1.804 1 98.69 178 ILE B N 1
ATOM 4870 C CA . ILE B 1 178 ? -12.172 16.906 -1.604 1 98.69 178 ILE B CA 1
ATOM 4871 C C . ILE B 1 178 ? -11.375 17.094 -2.896 1 98.69 178 ILE B C 1
ATOM 4873 O O . ILE B 1 178 ? -10.188 17.406 -2.861 1 98.69 178 ILE B O 1
ATOM 4877 N N . ALA B 1 179 ? -12.016 16.844 -4.035 1 98.81 179 ALA B N 1
ATOM 4878 C CA . ALA B 1 179 ? -11.367 17.078 -5.32 1 98.81 179 ALA B CA 1
ATOM 4879 C C . ALA B 1 179 ? -11 18.547 -5.496 1 98.81 179 ALA B C 1
ATOM 4881 O O . ALA B 1 179 ? -9.875 18.875 -5.875 1 98.81 179 ALA B O 1
ATOM 4882 N N . GLU B 1 180 ? -11.945 19.375 -5.238 1 98.12 180 GLU B N 1
ATOM 4883 C CA . GLU B 1 180 ? -11.703 20.812 -5.336 1 98.12 180 GLU B CA 1
ATOM 4884 C C . GLU B 1 180 ? -10.594 21.234 -4.383 1 98.12 180 GLU B C 1
ATOM 4886 O O . GLU B 1 180 ? -9.734 22.047 -4.746 1 98.12 180 GLU B O 1
ATOM 4891 N N . PHE B 1 181 ? -10.625 20.75 -3.23 1 98.06 181 PHE B N 1
ATOM 4892 C CA . PHE B 1 181 ? -9.602 21.062 -2.246 1 98.06 181 PHE B CA 1
ATOM 4893 C C . PHE B 1 181 ? -8.219 20.688 -2.77 1 98.06 181 PHE B C 1
ATOM 4895 O O . PHE B 1 181 ? -7.262 21.438 -2.611 1 98.06 181 PHE B O 1
ATOM 4902 N N . ALA B 1 182 ? -8.094 19.5 -3.316 1 98.75 182 ALA B N 1
ATOM 4903 C CA . ALA B 1 182 ? -6.805 19 -3.801 1 98.75 182 ALA B CA 1
ATOM 4904 C C . ALA B 1 182 ? -6.223 19.938 -4.855 1 98.75 182 ALA B C 1
ATOM 4906 O O . ALA B 1 182 ? -5.027 20.25 -4.832 1 98.75 182 ALA B O 1
ATOM 4907 N N . PHE B 1 183 ? -7.02 20.406 -5.742 1 98.38 183 PHE B N 1
ATOM 4908 C CA . PHE B 1 183 ? -6.551 21.281 -6.801 1 98.38 183 PHE B CA 1
ATOM 4909 C C . PHE B 1 183 ? -6.207 22.656 -6.246 1 98.38 183 PHE B C 1
ATOM 4911 O O . PHE B 1 183 ? -5.219 23.281 -6.656 1 98.38 183 PHE B O 1
ATOM 4918 N N . GLU B 1 184 ? -7.047 23.141 -5.375 1 96.38 184 GLU B N 1
ATOM 4919 C CA . GLU B 1 184 ? -6.734 24.406 -4.723 1 96.38 184 GLU B CA 1
ATOM 4920 C C . GLU B 1 184 ? -5.426 24.312 -3.941 1 96.38 184 GLU B C 1
ATOM 4922 O O . GLU B 1 184 ? -4.613 25.234 -3.98 1 96.38 184 GLU B O 1
ATOM 4927 N N . TYR B 1 185 ? -5.277 23.25 -3.236 1 97.19 185 TYR B N 1
ATOM 4928 C CA . TYR B 1 185 ? -4.035 23.031 -2.504 1 97.19 185 TYR B CA 1
ATOM 4929 C C . TYR B 1 185 ? -2.838 23.047 -3.445 1 97.19 185 TYR B C 1
ATOM 4931 O O . TYR B 1 185 ? -1.819 23.672 -3.15 1 97.19 185 TYR B O 1
ATOM 4939 N N . ALA B 1 186 ? -2.916 22.281 -4.52 1 98.06 186 ALA B N 1
ATOM 4940 C CA . ALA B 1 186 ? -1.826 22.203 -5.488 1 98.06 186 ALA B CA 1
ATOM 4941 C C . ALA B 1 186 ? -1.452 23.594 -6.004 1 98.06 186 ALA B C 1
ATOM 4943 O O . ALA B 1 186 ? -0.271 23.938 -6.062 1 98.06 186 ALA B O 1
ATOM 4944 N N . ARG B 1 187 ? -2.41 24.359 -6.305 1 95.31 187 ARG B N 1
ATOM 4945 C CA . ARG B 1 187 ? -2.178 25.703 -6.82 1 95.31 187 ARG B CA 1
ATOM 4946 C C . ARG B 1 187 ? -1.52 26.594 -5.77 1 95.31 187 ARG B C 1
ATOM 4948 O O . ARG B 1 187 ? -0.526 27.266 -6.051 1 95.31 187 ARG B O 1
ATOM 4955 N N . ASN B 1 188 ? -2.049 26.547 -4.582 1 93.06 188 ASN B N 1
ATOM 4956 C CA . ASN B 1 188 ? -1.593 27.422 -3.506 1 93.06 188 ASN B CA 1
ATOM 4957 C C . ASN B 1 188 ? -0.199 27.031 -3.021 1 93.06 188 ASN B C 1
ATOM 4959 O O . ASN B 1 188 ? 0.5 27.844 -2.41 1 93.06 188 ASN B O 1
ATOM 4963 N N . ASN B 1 189 ? 0.192 25.828 -3.287 1 94.81 189 ASN B N 1
ATOM 4964 C CA . ASN B 1 189 ? 1.479 25.359 -2.791 1 94.81 189 ASN B CA 1
ATOM 4965 C C . ASN B 1 189 ? 2.453 25.078 -3.932 1 94.81 189 ASN B C 1
ATOM 4967 O O . ASN B 1 189 ? 3.428 24.344 -3.758 1 94.81 189 ASN B O 1
ATOM 4971 N N . GLN B 1 190 ? 2.18 25.594 -5.113 1 94.56 190 GLN B N 1
ATOM 4972 C CA . GLN B 1 190 ? 3.039 25.531 -6.289 1 94.56 190 GLN B CA 1
ATOM 4973 C C . GLN B 1 190 ? 3.379 24.094 -6.656 1 94.56 190 GLN B C 1
ATOM 4975 O O . GLN B 1 190 ? 4.543 23.766 -6.895 1 94.56 190 GLN B O 1
ATOM 4980 N N . ARG B 1 191 ? 2.355 23.266 -6.562 1 97.44 191 ARG B N 1
ATOM 4981 C CA . ARG B 1 191 ? 2.469 21.906 -7.047 1 97.44 191 ARG B CA 1
ATOM 4982 C C . ARG B 1 191 ? 2.088 21.812 -8.523 1 97.44 191 ARG B C 1
ATOM 4984 O O . ARG B 1 191 ? 1.427 22.703 -9.055 1 97.44 191 ARG B O 1
ATOM 4991 N N . SER B 1 192 ? 2.504 20.719 -9.18 1 95.25 192 SER B N 1
ATOM 4992 C CA . SER B 1 192 ? 2.389 20.656 -10.633 1 95.25 192 SER B CA 1
ATOM 4993 C C . SER B 1 192 ? 1.305 19.672 -11.062 1 95.25 192 SER B C 1
ATOM 4995 O O . SER B 1 192 ? 0.706 19.828 -12.133 1 95.25 192 SER B O 1
ATOM 4997 N N . HIS B 1 193 ? 1.136 18.688 -10.352 1 96.69 193 HIS B N 1
ATOM 4998 C CA . HIS B 1 193 ? 0.164 17.719 -10.844 1 96.69 193 HIS B CA 1
ATOM 4999 C C . HIS B 1 193 ? -0.593 17.062 -9.695 1 96.69 193 HIS B C 1
ATOM 5001 O O . HIS B 1 193 ? -0.056 16.906 -8.594 1 96.69 193 HIS B O 1
ATOM 5007 N N . VAL B 1 194 ? -1.889 16.734 -9.953 1 98.75 194 VAL B N 1
ATOM 5008 C CA . VAL B 1 194 ? -2.797 16.031 -9.055 1 98.75 194 VAL B CA 1
ATOM 5009 C C . VAL B 1 194 ? -3.189 14.688 -9.664 1 98.75 194 VAL B C 1
ATOM 5011 O O . VAL B 1 194 ? -3.588 14.625 -10.836 1 98.75 194 VAL B O 1
ATOM 5014 N N . THR B 1 195 ? -2.975 13.617 -8.945 1 98.88 195 THR B N 1
ATOM 5015 C CA . THR B 1 195 ? -3.371 12.281 -9.375 1 98.88 195 THR B CA 1
ATOM 5016 C C . THR B 1 195 ? -4.543 11.773 -8.539 1 98.88 195 THR B C 1
ATOM 5018 O O . THR B 1 195 ? -4.445 11.688 -7.309 1 98.88 195 THR B O 1
ATOM 5021 N N . ALA B 1 196 ? -5.676 11.477 -9.211 1 98.94 196 ALA B N 1
ATOM 5022 C CA . ALA B 1 196 ? -6.797 10.82 -8.539 1 98.94 196 ALA B CA 1
ATOM 5023 C C . ALA B 1 196 ? -6.562 9.312 -8.422 1 98.94 196 ALA B C 1
ATOM 5025 O O . ALA B 1 196 ? -6.371 8.633 -9.43 1 98.94 196 ALA B O 1
ATOM 5026 N N . VAL B 1 197 ? -6.562 8.82 -7.234 1 98.88 197 VAL B N 1
ATOM 5027 C CA . VAL B 1 197 ? -6.352 7.398 -6.973 1 98.88 197 VAL B CA 1
ATOM 5028 C C . VAL B 1 197 ? -7.691 6.715 -6.711 1 98.88 197 VAL B C 1
ATOM 5030 O O . VAL B 1 197 ? -8.469 7.164 -5.867 1 98.88 197 VAL B O 1
ATOM 5033 N N . HIS B 1 198 ? -7.945 5.633 -7.406 1 98.56 198 HIS B N 1
ATOM 5034 C CA . HIS B 1 198 ? -9.258 4.992 -7.34 1 98.56 198 HIS B CA 1
ATOM 5035 C C . HIS B 1 198 ? -9.172 3.52 -7.727 1 98.56 198 HIS B C 1
ATOM 5037 O O . HIS B 1 198 ? -8.086 3.018 -8.039 1 98.56 198 HIS B O 1
ATOM 5043 N N . LYS B 1 199 ? -10.219 2.822 -7.535 1 96.94 199 LYS B N 1
ATOM 5044 C CA . LYS B 1 199 ? -10.383 1.448 -8 1 96.94 199 LYS B CA 1
ATOM 5045 C C . LYS B 1 199 ? -11.68 1.289 -8.789 1 96.94 199 LYS B C 1
ATOM 5047 O O . LYS B 1 199 ? -12.438 0.348 -8.562 1 96.94 199 LYS B O 1
ATOM 5052 N N . ALA B 1 200 ? -11.922 2.102 -9.773 1 95.44 200 ALA B N 1
ATOM 5053 C CA . ALA B 1 200 ? -13.188 2.174 -10.508 1 95.44 200 ALA B CA 1
ATOM 5054 C C . ALA B 1 200 ? -13.328 0.997 -11.469 1 95.44 200 ALA B C 1
ATOM 5056 O O . ALA B 1 200 ? -14.422 0.735 -11.984 1 95.44 200 ALA B O 1
ATOM 5057 N N . ASN B 1 201 ? -12.266 0.249 -11.695 1 89 201 ASN B N 1
ATOM 5058 C CA . ASN B 1 201 ? -12.383 -0.955 -12.508 1 89 201 ASN B CA 1
ATOM 5059 C C . ASN B 1 201 ? -13.133 -2.061 -11.773 1 89 201 ASN B C 1
ATOM 5061 O O . ASN B 1 201 ? -13.719 -2.941 -12.398 1 89 201 ASN B O 1
ATOM 5065 N N . ILE B 1 202 ? -13.086 -1.991 -10.477 1 90.81 202 ILE B N 1
ATOM 5066 C CA . ILE B 1 202 ? -13.773 -2.988 -9.664 1 90.81 202 ILE B CA 1
ATOM 5067 C C . ILE B 1 202 ? -15.031 -2.379 -9.055 1 90.81 202 ILE B C 1
ATOM 5069 O O . ILE B 1 202 ? -16.109 -2.988 -9.094 1 90.81 202 ILE B O 1
ATOM 5073 N N . MET B 1 203 ? -14.859 -1.264 -8.469 1 94.94 203 MET B N 1
ATOM 5074 C CA . MET B 1 203 ? -15.992 -0.527 -7.914 1 94.94 203 MET B CA 1
ATOM 5075 C C . MET B 1 203 ? -16.422 0.598 -8.852 1 94.94 203 MET B C 1
ATOM 5077 O O . MET B 1 203 ? -16.094 1.764 -8.617 1 94.94 203 MET B O 1
ATOM 5081 N N . ARG B 1 204 ? -17.203 0.29 -9.766 1 93.31 204 ARG B N 1
ATOM 5082 C CA . ARG B 1 204 ? -17.531 1.138 -10.906 1 93.31 204 ARG B CA 1
ATOM 5083 C C . ARG B 1 204 ? -18.406 2.312 -10.477 1 93.31 204 ARG B C 1
ATOM 5085 O O . ARG B 1 204 ? -18.266 3.418 -11.008 1 93.31 204 ARG B O 1
ATOM 5092 N N . MET B 1 205 ? -19.297 2.043 -9.562 1 95.94 205 MET B N 1
ATOM 5093 C CA . MET B 1 205 ? -20.234 3.09 -9.188 1 95.94 205 MET B CA 1
ATOM 5094 C C . MET B 1 205 ? -19.656 3.992 -8.109 1 95.94 205 MET B C 1
ATOM 5096 O O . MET B 1 205 ? -19.578 5.211 -8.273 1 95.94 205 MET B O 1
ATOM 5100 N N . SER B 1 206 ? -19.188 3.408 -7.07 1 97.44 206 SER B N 1
ATOM 5101 C CA . SER B 1 206 ? -18.703 4.203 -5.949 1 97.44 206 SER B CA 1
ATOM 5102 C C . SER B 1 206 ? -17.422 4.945 -6.32 1 97.44 206 SER B C 1
ATOM 5104 O O . SER B 1 206 ? -17.406 6.18 -6.379 1 97.44 206 SER B O 1
ATOM 5106 N N . ASP B 1 207 ? -16.375 4.227 -6.66 1 97.94 207 ASP B N 1
ATOM 5107 C CA . ASP B 1 207 ? -15.141 4.879 -7.074 1 97.94 207 ASP B CA 1
ATOM 5108 C C . ASP B 1 207 ? -15.328 5.633 -8.391 1 97.94 207 ASP B C 1
ATOM 5110 O O . ASP B 1 207 ? -14.641 6.621 -8.648 1 97.94 207 ASP B O 1
ATOM 5114 N N . GLY B 1 208 ? -16.25 5.098 -9.203 1 97.69 208 GLY B N 1
ATOM 5115 C CA . GLY B 1 208 ? -16.562 5.84 -10.414 1 97.69 208 GLY B CA 1
ATOM 5116 C C . GLY B 1 208 ? -17.078 7.238 -10.133 1 97.69 208 GLY B C 1
ATOM 5117 O O . GLY B 1 208 ? -16.719 8.188 -10.836 1 97.69 208 GLY B O 1
ATOM 5118 N N . LEU B 1 209 ? -17.938 7.348 -9.148 1 98.38 209 LEU B N 1
ATOM 5119 C CA . LEU B 1 209 ? -18.453 8.648 -8.742 1 98.38 209 LEU B CA 1
ATOM 5120 C C . LEU B 1 209 ? -17.328 9.555 -8.266 1 98.38 209 LEU B C 1
ATOM 5122 O O . LEU B 1 209 ? -17.25 10.727 -8.641 1 98.38 209 LEU B O 1
ATOM 5126 N N . PHE B 1 210 ? -16.469 9.047 -7.477 1 98.75 210 PHE B N 1
ATOM 5127 C CA . PHE B 1 210 ? -15.312 9.789 -6.984 1 98.75 210 PHE B CA 1
ATOM 5128 C C . PHE B 1 210 ? -14.453 10.289 -8.141 1 98.75 210 PHE B C 1
ATOM 5130 O O . PHE B 1 210 ? -14.094 11.469 -8.188 1 98.75 210 PHE B O 1
ATOM 5137 N N . LEU B 1 211 ? -14.133 9.391 -9.031 1 98.81 211 LEU B N 1
ATOM 5138 C CA . LEU B 1 211 ? -13.289 9.711 -10.172 1 98.81 211 LEU B CA 1
ATOM 5139 C C . LEU B 1 211 ? -13.93 10.789 -11.039 1 98.81 211 LEU B C 1
ATOM 5141 O O . LEU B 1 211 ? -13.25 11.703 -11.508 1 98.81 211 LEU B O 1
ATOM 5145 N N . ARG B 1 212 ? -15.227 10.672 -11.289 1 98.31 212 ARG B N 1
ATOM 5146 C CA . ARG B 1 212 ? -15.938 11.664 -12.086 1 98.31 212 ARG B CA 1
ATOM 5147 C C . ARG B 1 212 ? -15.812 13.055 -11.477 1 98.31 212 ARG B C 1
ATOM 5149 O O . ARG B 1 212 ? -15.609 14.039 -12.188 1 98.31 212 ARG B O 1
ATOM 5156 N N . LYS B 1 213 ? -15.922 13.133 -10.195 1 98.69 213 LYS B N 1
ATOM 5157 C CA . LYS B 1 213 ? -15.82 14.43 -9.531 1 98.69 213 LYS B CA 1
ATOM 5158 C C . LYS B 1 213 ? -14.398 14.977 -9.586 1 98.69 213 LYS B C 1
ATOM 5160 O O . LYS B 1 213 ? -14.188 16.188 -9.68 1 98.69 213 LYS B O 1
ATOM 5165 N N . CYS B 1 214 ? -13.43 14.133 -9.5 1 98.81 214 CYS B N 1
ATOM 5166 C CA . CYS B 1 214 ? -12.047 14.57 -9.672 1 98.81 214 CYS B CA 1
ATOM 5167 C C . CYS B 1 214 ? -11.82 15.102 -11.078 1 98.81 214 CYS B C 1
ATOM 5169 O O . CYS B 1 214 ? -11.141 16.125 -11.258 1 98.81 214 CYS B O 1
ATOM 5171 N N . ARG B 1 215 ? -12.391 14.422 -12.078 1 98.5 215 ARG B N 1
ATOM 5172 C CA . ARG B 1 215 ? -12.281 14.875 -13.469 1 98.5 215 ARG B CA 1
ATOM 5173 C C . ARG B 1 215 ? -12.914 16.25 -13.641 1 98.5 215 ARG B C 1
ATOM 5175 O O . ARG B 1 215 ? -12.359 17.109 -14.336 1 98.5 215 ARG B O 1
ATOM 5182 N N . GLU B 1 216 ? -14.039 16.406 -13.039 1 98.31 216 GLU B N 1
ATOM 5183 C CA . GLU B 1 216 ? -14.719 17.703 -13.117 1 98.31 216 GLU B CA 1
ATOM 5184 C C . GLU B 1 216 ? -13.875 18.797 -12.484 1 98.31 216 GLU B C 1
ATOM 5186 O O . GLU B 1 216 ? -13.789 19.906 -13.023 1 98.31 216 GLU B O 1
ATOM 5191 N N . ALA B 1 217 ? -13.305 18.531 -11.344 1 98.12 217 ALA B N 1
ATOM 5192 C CA . ALA B 1 217 ? -12.43 19.5 -10.688 1 98.12 217 ALA B CA 1
ATOM 5193 C C . ALA B 1 217 ? -11.234 19.844 -11.57 1 98.12 217 ALA B C 1
ATOM 5195 O O . ALA B 1 217 ? -10.805 21 -11.625 1 98.12 217 ALA B O 1
ATOM 5196 N N . ALA B 1 218 ? -10.688 18.891 -12.219 1 98.06 218 ALA B N 1
ATOM 5197 C CA . ALA B 1 218 ? -9.547 19.094 -13.109 1 98.06 218 ALA B CA 1
ATOM 5198 C C . ALA B 1 218 ? -9.906 20.016 -14.266 1 98.06 218 ALA B C 1
ATOM 5200 O O . ALA B 1 218 ? -9.07 20.812 -14.711 1 98.06 218 ALA B O 1
ATOM 5201 N N . GLU B 1 219 ? -11.109 19.906 -14.789 1 97.31 219 GLU B N 1
ATOM 5202 C CA . GLU B 1 219 ? -11.578 20.75 -15.883 1 97.31 219 GLU B CA 1
ATOM 5203 C C . GLU B 1 219 ? -11.609 22.219 -15.477 1 97.31 219 GLU B C 1
ATOM 5205 O O . GLU B 1 219 ? -11.43 23.109 -16.312 1 97.31 219 GLU B O 1
ATOM 5210 N N . ASN B 1 220 ? -11.781 22.422 -14.266 1 94.62 220 ASN B N 1
ATOM 5211 C CA . ASN B 1 220 ? -11.867 23.797 -13.75 1 94.62 220 ASN B CA 1
ATOM 5212 C C . ASN B 1 220 ? -10.492 24.328 -13.352 1 94.62 220 ASN B C 1
ATOM 5214 O O . ASN B 1 220 ? -10.359 25.5 -13.016 1 94.62 220 ASN B O 1
ATOM 5218 N N . CYS B 1 221 ? -9.5 23.5 -13.32 1 94.38 221 CYS B N 1
ATOM 5219 C CA . CYS B 1 221 ? -8.141 23.891 -12.945 1 94.38 221 CYS B CA 1
ATOM 5220 C C . CYS B 1 221 ? -7.133 23.406 -13.984 1 94.38 221 CYS B C 1
ATOM 5222 O O . CYS B 1 221 ? -6.246 22.609 -13.672 1 94.38 221 CYS B O 1
ATOM 5224 N N . LYS B 1 222 ? -7.016 23.984 -15.141 1 93.12 222 LYS B N 1
ATOM 5225 C CA . LYS B 1 222 ? -6.262 23.484 -16.281 1 93.12 222 LYS B CA 1
ATOM 5226 C C . LYS B 1 222 ? -4.773 23.781 -16.141 1 93.12 222 LYS B C 1
ATOM 5228 O O . LYS B 1 222 ? -3.943 23.219 -16.844 1 93.12 222 LYS B O 1
ATOM 5233 N N . ASP B 1 223 ? -4.543 24.594 -15.18 1 95.5 223 ASP B N 1
ATOM 5234 C CA . ASP B 1 223 ? -3.143 24.938 -14.945 1 95.5 223 ASP B CA 1
ATOM 5235 C C . ASP B 1 223 ? -2.42 23.828 -14.188 1 95.5 223 ASP B C 1
ATOM 5237 O O . ASP B 1 223 ? -1.188 23.812 -14.117 1 95.5 223 ASP B O 1
ATOM 5241 N N . ILE B 1 224 ? -3.146 22.922 -13.609 1 97.31 224 ILE B N 1
ATOM 5242 C CA . ILE B 1 224 ? -2.605 21.781 -12.898 1 97.31 224 ILE B CA 1
ATOM 5243 C C . ILE B 1 224 ? -2.789 20.516 -13.75 1 97.31 224 ILE B C 1
ATOM 5245 O O . ILE B 1 224 ? -3.896 20.234 -14.211 1 97.31 224 ILE B O 1
ATOM 5249 N N . LYS B 1 225 ? -1.701 19.781 -13.977 1 98.12 225 LYS B N 1
ATOM 5250 C CA . LYS B 1 225 ? -1.788 18.531 -14.711 1 98.12 225 LYS B CA 1
ATOM 5251 C C . LYS B 1 225 ? -2.566 17.484 -13.914 1 98.12 225 LYS B C 1
ATOM 5253 O O . LYS B 1 225 ? -2.371 17.344 -12.703 1 98.12 225 LYS B O 1
ATOM 5258 N N . PHE B 1 226 ? -3.533 16.844 -14.664 1 98.38 226 PHE B N 1
ATOM 5259 C CA . PHE B 1 226 ? -4.379 15.852 -14.008 1 98.38 226 PHE B CA 1
ATOM 5260 C C . PHE B 1 226 ? -4.055 14.445 -14.508 1 98.38 226 PHE B C 1
ATOM 5262 O O . PHE B 1 226 ? -3.912 14.227 -15.719 1 98.38 226 PHE B O 1
ATOM 5269 N N . ASN B 1 227 ? -3.908 13.508 -13.578 1 97.88 227 ASN B N 1
ATOM 5270 C CA . ASN B 1 227 ? -3.742 12.086 -13.859 1 97.88 227 ASN B CA 1
ATOM 5271 C C . ASN B 1 227 ? -4.691 11.234 -13.023 1 97.88 227 ASN B C 1
ATOM 5273 O O . ASN B 1 227 ? -5.195 11.688 -11.992 1 97.88 227 ASN B O 1
ATOM 5277 N N . GLU B 1 228 ? -5.059 10.125 -13.492 1 98.31 228 GLU B N 1
ATOM 5278 C CA . GLU B 1 228 ? -5.797 9.117 -12.734 1 98.31 228 GLU B CA 1
ATOM 5279 C C . GLU B 1 228 ? -5.059 7.785 -12.719 1 98.31 228 GLU B C 1
ATOM 5281 O O . GLU B 1 228 ? -4.391 7.43 -13.695 1 98.31 228 GLU B O 1
ATOM 5286 N N . MET B 1 229 ? -5.172 7.07 -11.617 1 98.38 229 MET B N 1
ATOM 5287 C CA . MET B 1 229 ? -4.426 5.824 -11.484 1 98.38 229 MET B CA 1
ATOM 5288 C C . MET B 1 229 ? -5.117 4.875 -10.516 1 98.38 229 MET B C 1
ATOM 5290 O O . MET B 1 229 ? -5.734 5.32 -9.539 1 98.38 229 MET B O 1
ATOM 5294 N N . TYR B 1 230 ? -4.953 3.586 -10.766 1 97.12 230 TYR B N 1
ATOM 5295 C CA . TYR B 1 230 ? -5.48 2.58 -9.844 1 97.12 230 TYR B CA 1
ATOM 5296 C C . TYR B 1 230 ? -4.645 2.502 -8.578 1 97.12 230 TYR B C 1
ATOM 5298 O O . TYR B 1 230 ? -3.418 2.643 -8.625 1 97.12 230 TYR B O 1
ATOM 5306 N N . LEU B 1 231 ? -5.316 2.219 -7.488 1 98.31 231 LEU B N 1
ATOM 5307 C CA . LEU B 1 231 ? -4.691 2.16 -6.172 1 98.31 231 LEU B CA 1
ATOM 5308 C C . LEU B 1 231 ? -3.514 1.189 -6.172 1 98.31 231 LEU B C 1
ATOM 5310 O O . LEU B 1 231 ? -2.426 1.528 -5.703 1 98.31 231 LEU B O 1
ATOM 5314 N N . ASP B 1 232 ? -3.725 -0.039 -6.68 1 96.62 232 ASP B N 1
ATOM 5315 C CA . ASP B 1 232 ? -2.674 -1.052 -6.695 1 96.62 232 ASP B CA 1
ATOM 5316 C C . ASP B 1 232 ? -1.488 -0.599 -7.543 1 96.62 232 ASP B C 1
ATOM 5318 O O . ASP B 1 232 ? -0.333 -0.826 -7.176 1 96.62 232 ASP B O 1
ATOM 5322 N N . THR B 1 233 ? -1.773 0.075 -8.641 1 96.62 233 THR B N 1
ATOM 5323 C CA . THR B 1 233 ? -0.731 0.588 -9.523 1 96.62 233 THR B CA 1
ATOM 5324 C C . THR B 1 233 ? 0.084 1.672 -8.828 1 96.62 233 THR B C 1
ATOM 5326 O O . THR B 1 233 ? 1.302 1.749 -9 1 96.62 233 THR B O 1
ATOM 5329 N N . VAL B 1 234 ? -0.587 2.502 -8.086 1 98.44 234 VAL B N 1
ATOM 5330 C CA . VAL B 1 234 ? 0.108 3.549 -7.34 1 98.44 234 VAL B CA 1
ATOM 5331 C C . VAL B 1 234 ? 1.063 2.916 -6.328 1 98.44 234 VAL B C 1
ATOM 5333 O O . VAL B 1 234 ? 2.203 3.363 -6.18 1 98.44 234 VAL B O 1
ATOM 5336 N N . CYS B 1 235 ? 0.613 1.908 -5.625 1 97.94 235 CYS B N 1
ATOM 5337 C CA . CYS B 1 235 ? 1.454 1.239 -4.641 1 97.94 235 CYS B CA 1
ATOM 5338 C C . CYS B 1 235 ? 2.686 0.629 -5.297 1 97.94 235 CYS B C 1
ATOM 5340 O O . CYS B 1 235 ? 3.791 0.716 -4.758 1 97.94 235 CYS B O 1
ATOM 5342 N N . LEU B 1 236 ? 2.48 0.023 -6.43 1 97.25 236 LEU B N 1
ATOM 5343 C CA . LEU B 1 236 ? 3.582 -0.555 -7.191 1 97.25 236 LEU B CA 1
ATOM 5344 C C . LEU B 1 236 ? 4.574 0.523 -7.617 1 97.25 236 LEU B C 1
ATOM 5346 O O . LEU B 1 236 ? 5.77 0.412 -7.348 1 97.25 236 LEU B O 1
ATOM 5350 N N . ASN B 1 237 ? 4.078 1.59 -8.234 1 96.94 237 ASN B N 1
ATOM 5351 C CA . ASN B 1 237 ? 4.922 2.645 -8.789 1 96.94 237 ASN B CA 1
ATOM 5352 C C . ASN B 1 237 ? 5.605 3.451 -7.688 1 96.94 237 ASN B C 1
ATOM 5354 O O . ASN B 1 237 ? 6.723 3.938 -7.871 1 96.94 237 ASN B O 1
ATOM 5358 N N . MET B 1 238 ? 4.918 3.584 -6.59 1 97.19 238 MET B N 1
ATOM 5359 C CA . MET B 1 238 ? 5.434 4.363 -5.473 1 97.19 238 MET B CA 1
ATOM 5360 C C . MET B 1 238 ? 6.754 3.789 -4.973 1 97.19 238 MET B C 1
ATOM 5362 O O . MET B 1 238 ? 7.684 4.535 -4.66 1 97.19 238 MET B O 1
ATOM 5366 N N . VAL B 1 239 ? 6.871 2.494 -4.871 1 95.5 239 VAL B N 1
ATOM 5367 C CA . VAL B 1 239 ? 8.07 1.87 -4.324 1 95.5 239 VAL B CA 1
ATOM 5368 C C . VAL B 1 239 ? 9.148 1.785 -5.402 1 95.5 239 VAL B C 1
ATOM 5370 O O . VAL B 1 239 ? 10.336 1.689 -5.094 1 95.5 239 VAL B O 1
ATOM 5373 N N . GLN B 1 240 ? 8.711 1.812 -6.648 1 94.5 240 GLN B N 1
ATOM 5374 C CA . GLN B 1 240 ? 9.688 1.792 -7.73 1 94.5 240 GLN B CA 1
ATOM 5375 C C . GLN B 1 240 ? 10.336 3.162 -7.914 1 94.5 240 GLN B C 1
ATOM 5377 O O . GLN B 1 240 ? 11.555 3.266 -8.047 1 94.5 240 GLN B O 1
ATOM 5382 N N . ASP B 1 241 ? 9.438 4.203 -7.957 1 94.56 241 ASP B N 1
ATOM 5383 C CA . ASP B 1 241 ? 9.914 5.57 -8.148 1 94.56 241 ASP B CA 1
ATOM 5384 C C . ASP B 1 241 ? 8.914 6.582 -7.594 1 94.56 241 ASP B C 1
ATOM 5386 O O . ASP B 1 241 ? 8.062 7.086 -8.328 1 94.56 241 ASP B O 1
ATOM 5390 N N . PRO B 1 242 ? 9.141 6.98 -6.363 1 96.19 242 PRO B N 1
ATOM 5391 C CA . PRO B 1 242 ? 8.188 7.906 -5.738 1 96.19 242 PRO B CA 1
ATOM 5392 C C . PRO B 1 242 ? 8.219 9.297 -6.367 1 96.19 242 PRO B C 1
ATOM 5394 O O . PRO B 1 242 ? 7.277 10.078 -6.188 1 96.19 242 PRO B O 1
ATOM 5397 N N . SER B 1 243 ? 9.219 9.672 -7.129 1 94.5 243 SER B N 1
ATOM 5398 C CA . SER B 1 243 ? 9.375 11.016 -7.68 1 94.5 243 SER B CA 1
ATOM 5399 C C . SER B 1 243 ? 8.328 11.297 -8.758 1 94.5 243 SER B C 1
ATOM 5401 O O . SER B 1 243 ? 8.109 12.453 -9.125 1 94.5 243 SER B O 1
ATOM 5403 N N . GLN B 1 244 ? 7.711 10.234 -9.195 1 94.75 244 GLN B N 1
ATOM 5404 C CA . GLN B 1 244 ? 6.719 10.406 -10.25 1 94.75 244 GLN B CA 1
ATOM 5405 C C . GLN B 1 244 ? 5.43 11.008 -9.703 1 94.75 244 GLN B C 1
ATOM 5407 O O . GLN B 1 244 ? 4.57 11.453 -10.469 1 94.75 244 GLN B O 1
ATOM 5412 N N . PHE B 1 245 ? 5.32 11.086 -8.414 1 97.81 245 PHE B N 1
ATOM 5413 C CA . PHE B 1 245 ? 4.086 11.562 -7.805 1 97.81 245 PHE B CA 1
ATOM 5414 C C . PHE B 1 245 ? 4.285 12.938 -7.176 1 97.81 245 PHE B C 1
ATOM 5416 O O . PHE B 1 245 ? 5.402 13.297 -6.801 1 97.81 245 PHE B O 1
ATOM 5423 N N . ASP B 1 246 ? 3.248 13.695 -7.113 1 98.44 246 ASP B N 1
ATOM 5424 C CA . ASP B 1 246 ? 3.236 15.047 -6.547 1 98.44 246 ASP B CA 1
ATOM 5425 C C . ASP B 1 246 ? 2.115 15.195 -5.52 1 98.44 246 ASP B C 1
ATOM 5427 O O . ASP B 1 246 ? 2.301 14.891 -4.34 1 98.44 246 ASP B O 1
ATOM 5431 N N . VAL B 1 247 ? 0.898 15.422 -5.938 1 98.88 247 VAL B N 1
ATOM 5432 C CA . VAL B 1 247 ? -0.262 15.461 -5.055 1 98.88 247 VAL B CA 1
ATOM 5433 C C . VAL B 1 247 ? -1.204 14.305 -5.395 1 98.88 247 VAL B C 1
ATOM 5435 O O . VAL B 1 247 ? -1.572 14.117 -6.555 1 98.88 247 VAL B O 1
ATOM 5438 N N . LEU B 1 248 ? -1.551 13.523 -4.414 1 98.94 248 LEU B N 1
ATOM 5439 C CA . LEU B 1 248 ? -2.502 12.43 -4.586 1 98.94 248 LEU B CA 1
ATOM 5440 C C . LEU B 1 248 ? -3.805 12.727 -3.85 1 98.94 248 LEU B C 1
ATOM 5442 O O . LEU B 1 248 ? -3.789 13.133 -2.688 1 98.94 248 LEU B O 1
ATOM 5446 N N . VAL B 1 249 ? -4.949 12.578 -4.508 1 98.94 249 VAL B N 1
ATOM 5447 C CA . VAL B 1 249 ? -6.262 12.711 -3.877 1 98.94 249 VAL B CA 1
ATOM 5448 C C . VAL B 1 249 ? -7.004 11.383 -3.945 1 98.94 249 VAL B C 1
ATOM 5450 O O . VAL B 1 249 ? -6.953 10.688 -4.961 1 98.94 249 VAL B O 1
ATOM 5453 N N . MET B 1 250 ? -7.598 10.984 -2.842 1 98.75 250 MET B N 1
ATOM 5454 C CA . MET B 1 250 ? -8.133 9.633 -2.791 1 98.75 250 MET B CA 1
ATOM 5455 C C . MET B 1 250 ? -9.227 9.516 -1.737 1 98.75 250 MET B C 1
ATOM 5457 O O . MET B 1 250 ? -9.344 10.367 -0.858 1 98.75 250 MET B O 1
ATOM 5461 N N . PRO B 1 251 ? -10.055 8.422 -1.831 1 98.69 251 PRO B N 1
ATOM 5462 C CA . PRO B 1 251 ? -11.023 8.117 -0.777 1 98.69 251 PRO B CA 1
ATOM 5463 C C . PRO B 1 251 ? -10.359 7.723 0.541 1 98.69 251 PRO B C 1
ATOM 5465 O O . PRO B 1 251 ? -9.148 7.508 0.585 1 98.69 251 PRO B O 1
ATOM 5468 N N . ASN B 1 252 ? -11.109 7.586 1.542 1 98.38 252 ASN B N 1
ATOM 5469 C CA . ASN B 1 252 ? -10.68 7.492 2.934 1 98.38 252 ASN B CA 1
ATOM 5470 C C . ASN B 1 252 ? -9.727 6.32 3.146 1 98.38 252 ASN B C 1
ATOM 5472 O O . ASN B 1 252 ? -8.578 6.512 3.553 1 98.38 252 ASN B O 1
ATOM 5476 N N . LEU B 1 253 ? -10.141 5.148 2.82 1 98.38 253 LEU B N 1
ATOM 5477 C CA . LEU B 1 253 ? -9.305 3.973 3.051 1 98.38 253 LEU B CA 1
ATOM 5478 C C . LEU B 1 253 ? -8.023 4.047 2.23 1 98.38 253 LEU B C 1
ATOM 5480 O O . LEU B 1 253 ? -6.945 3.703 2.723 1 98.38 253 LEU B O 1
ATOM 5484 N N . TYR B 1 254 ? -8.133 4.469 0.972 1 98.69 254 TYR B N 1
ATOM 5485 C CA . TYR B 1 254 ? -6.969 4.57 0.096 1 98.69 254 TYR B CA 1
ATOM 5486 C C . TYR B 1 254 ? -5.957 5.566 0.648 1 98.69 254 TYR B C 1
ATOM 5488 O O . TYR B 1 254 ? -4.75 5.312 0.624 1 98.69 254 TYR B O 1
ATOM 5496 N N . GLY B 1 255 ? -6.527 6.664 1.163 1 98.56 255 GLY B N 1
ATOM 5497 C CA . GLY B 1 255 ? -5.664 7.656 1.788 1 98.56 255 GLY B CA 1
ATOM 5498 C C . GLY B 1 255 ? -4.969 7.137 3.031 1 98.56 255 GLY B C 1
ATOM 5499 O O . GLY B 1 255 ? -3.812 7.484 3.289 1 98.56 255 GLY B O 1
ATOM 5500 N N . ASP B 1 256 ? -5.652 6.387 3.783 1 97.44 256 ASP B N 1
ATOM 5501 C CA . ASP B 1 256 ? -5.078 5.766 4.973 1 97.44 256 ASP B CA 1
ATOM 5502 C C . ASP B 1 256 ? -3.883 4.887 4.609 1 97.44 256 ASP B C 1
ATOM 5504 O O . ASP B 1 256 ? -2.836 4.953 5.258 1 97.44 256 ASP B O 1
ATOM 5508 N N . ILE B 1 257 ? -4.012 4.152 3.596 1 98.06 257 ILE B N 1
ATOM 5509 C CA . ILE B 1 257 ? -3.008 3.189 3.15 1 98.06 257 ILE B CA 1
ATOM 5510 C C . ILE B 1 257 ? -1.812 3.932 2.559 1 98.06 257 ILE B C 1
ATOM 5512 O O . ILE B 1 257 ? -0.675 3.738 2.998 1 98.06 257 ILE B O 1
ATOM 5516 N N . LEU B 1 258 ? -2.074 4.82 1.626 1 98.69 258 LEU B N 1
ATOM 5517 C CA . LEU B 1 258 ? -1.006 5.441 0.851 1 98.69 258 LEU B CA 1
ATOM 5518 C C . LEU B 1 258 ? -0.26 6.477 1.688 1 98.69 258 LEU B C 1
ATOM 5520 O O . LEU B 1 258 ? 0.943 6.676 1.503 1 98.69 258 LEU B O 1
ATOM 5524 N N . SER B 1 259 ? -0.999 7.145 2.582 1 98.44 259 SER B N 1
ATOM 5525 C CA . SER B 1 259 ? -0.302 8.109 3.434 1 98.44 259 SER B CA 1
ATOM 5526 C C . SER B 1 259 ? 0.702 7.41 4.344 1 98.44 259 SER B C 1
ATOM 5528 O O . SER B 1 259 ? 1.813 7.902 4.547 1 98.44 259 SER B O 1
ATOM 5530 N N . ASP B 1 260 ? 0.359 6.281 4.902 1 98 260 ASP B N 1
ATOM 5531 C CA . ASP B 1 260 ? 1.292 5.523 5.734 1 98 260 ASP B CA 1
ATOM 5532 C C . ASP B 1 260 ? 2.418 4.93 4.891 1 98 260 ASP B C 1
ATOM 5534 O O . ASP B 1 260 ? 3.561 4.836 5.352 1 98 260 ASP B O 1
ATOM 5538 N N . LEU B 1 261 ? 2.074 4.469 3.691 1 98.38 261 LEU B N 1
ATOM 5539 C CA . LEU B 1 261 ? 3.115 4.012 2.777 1 98.38 261 LEU B CA 1
ATOM 5540 C C . LEU B 1 261 ? 4.137 5.113 2.516 1 98.38 261 LEU B C 1
ATOM 5542 O O . LEU B 1 261 ? 5.344 4.887 2.611 1 98.38 261 LEU B O 1
ATOM 5546 N N . CYS B 1 262 ? 3.666 6.316 2.234 1 98.12 262 CYS B N 1
ATOM 5547 C CA . CYS B 1 262 ? 4.539 7.453 1.967 1 98.12 262 CYS B CA 1
ATOM 5548 C C . CYS B 1 262 ? 5.387 7.789 3.188 1 98.12 262 CYS B C 1
ATOM 5550 O O . CYS B 1 262 ? 6.562 8.133 3.059 1 98.12 262 CYS B O 1
ATOM 5552 N N . ALA B 1 263 ? 4.746 7.734 4.336 1 97.62 263 ALA B N 1
ATOM 5553 C CA . ALA B 1 263 ? 5.504 7.969 5.562 1 97.62 263 ALA B CA 1
ATOM 5554 C C . ALA B 1 263 ? 6.676 7 5.676 1 97.62 263 ALA B C 1
ATOM 5556 O O . ALA B 1 263 ? 7.766 7.379 6.109 1 97.62 263 ALA B O 1
ATOM 5557 N N . GLY B 1 264 ? 6.445 5.766 5.27 1 96.56 264 GLY B N 1
ATOM 5558 C CA . GLY B 1 264 ? 7.508 4.773 5.297 1 96.56 264 GLY B CA 1
ATOM 5559 C C . GLY B 1 264 ? 8.664 5.117 4.379 1 96.56 264 GLY B C 1
ATOM 5560 O O . GLY B 1 264 ? 9.82 4.801 4.68 1 96.56 264 GLY B O 1
ATOM 5561 N N . LEU B 1 265 ? 8.406 5.754 3.293 1 96.75 265 LEU B N 1
ATOM 5562 C CA . LEU B 1 265 ? 9.43 6.113 2.32 1 96.75 265 LEU B CA 1
ATOM 5563 C C . LEU B 1 265 ? 10.43 7.09 2.924 1 96.75 265 LEU B C 1
ATOM 5565 O O . LEU B 1 265 ? 11.602 7.109 2.531 1 96.75 265 LEU B O 1
ATOM 5569 N N . ILE B 1 266 ? 9.977 7.898 3.883 1 95.25 266 ILE B N 1
ATOM 5570 C CA . ILE B 1 266 ? 10.836 8.992 4.332 1 95.25 266 ILE B CA 1
ATOM 5571 C C . ILE B 1 266 ? 11.328 8.703 5.75 1 95.25 266 ILE B C 1
ATOM 5573 O O . ILE B 1 266 ? 11.875 9.586 6.414 1 95.25 266 ILE B O 1
ATOM 5577 N N . GLY B 1 267 ? 11.047 7.582 6.258 1 91.31 267 GLY B N 1
ATOM 5578 C CA . GLY B 1 267 ? 11.648 7.223 7.535 1 91.31 267 GLY B CA 1
ATOM 5579 C C . GLY B 1 267 ? 10.625 6.863 8.594 1 91.31 267 GLY B C 1
ATOM 5580 O O . GLY B 1 267 ? 10.984 6.445 9.695 1 91.31 267 GLY B O 1
ATOM 5581 N N . GLY B 1 268 ? 9.383 7.172 8.32 1 92.12 268 GLY B N 1
ATOM 5582 C CA . GLY B 1 268 ? 8.367 6.672 9.234 1 92.12 268 GLY B CA 1
ATOM 5583 C C . GLY B 1 268 ? 7.398 7.746 9.695 1 92.12 268 GLY B C 1
ATOM 5584 O O . GLY B 1 268 ? 7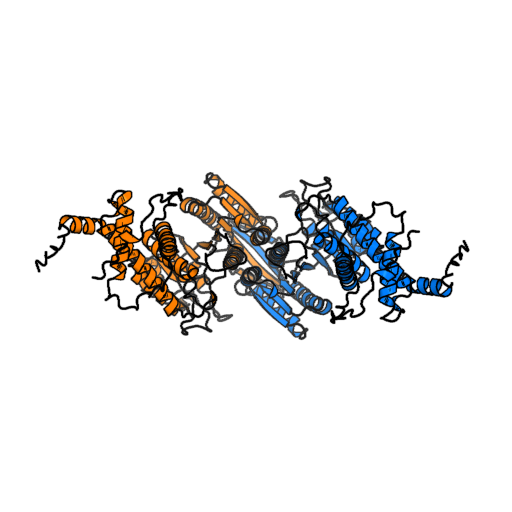.453 8.883 9.227 1 92.12 268 GLY B O 1
ATOM 5585 N N . LEU B 1 269 ? 6.578 7.32 10.672 1 91.19 269 LEU B N 1
ATOM 5586 C CA . LEU B 1 269 ? 5.52 8.195 11.172 1 91.19 269 LEU B CA 1
ATOM 5587 C C . LEU B 1 269 ? 6.086 9.258 12.109 1 91.19 269 LEU B C 1
ATOM 5589 O O . LEU B 1 269 ? 5.465 10.305 12.305 1 91.19 269 LEU B O 1
ATOM 5593 N N . GLY B 1 270 ? 7.223 9.047 12.609 1 94.12 270 GLY B N 1
ATOM 5594 C CA . GLY B 1 270 ? 7.828 9.953 13.578 1 94.12 270 GLY B CA 1
ATOM 5595 C C . GLY B 1 270 ? 8.289 11.258 12.961 1 94.12 270 GLY B C 1
ATOM 5596 O O . GLY B 1 270 ? 8.555 12.227 13.672 1 94.12 270 GLY B O 1
ATOM 5597 N N . VAL B 1 271 ? 8.297 11.32 11.688 1 96.12 271 VAL B N 1
ATOM 5598 C CA . VAL B 1 271 ? 8.789 12.531 11.039 1 96.12 271 VAL B CA 1
ATOM 5599 C C . VAL B 1 271 ? 7.734 13.055 10.062 1 96.12 271 VAL B C 1
ATOM 5601 O O . VAL B 1 271 ? 8.023 13.938 9.242 1 96.12 271 VAL B O 1
ATOM 5604 N N . THR B 1 272 ? 6.586 12.461 10.047 1 96.94 272 THR B N 1
ATOM 5605 C CA . THR B 1 272 ? 5.559 12.805 9.07 1 96.94 272 THR B CA 1
ATOM 5606 C C . THR B 1 272 ? 4.48 13.68 9.703 1 96.94 272 THR B C 1
ATOM 5608 O O . THR B 1 272 ? 3.811 13.258 10.648 1 96.94 272 THR B O 1
ATOM 5611 N N . PRO B 1 273 ? 4.293 14.906 9.219 1 98.12 273 PRO B N 1
ATOM 5612 C CA . PRO B 1 273 ? 3.242 15.789 9.734 1 98.12 273 PRO B CA 1
ATOM 5613 C C . PRO B 1 273 ? 1.881 15.516 9.094 1 98.12 273 PRO B C 1
ATOM 5615 O O . PRO B 1 273 ? 1.794 14.781 8.109 1 98.12 273 PRO B O 1
ATOM 5618 N N . SER B 1 274 ? 0.836 16.094 9.664 1 98.56 274 SER B N 1
ATOM 5619 C CA . SER B 1 274 ? -0.504 15.969 9.102 1 98.56 274 SER B CA 1
ATOM 5620 C C . SER B 1 274 ? -1.396 17.125 9.531 1 98.56 274 SER B C 1
ATOM 5622 O O . SER B 1 274 ? -1.136 17.781 10.547 1 98.56 274 SER B O 1
ATOM 5624 N N . GLY B 1 275 ? -2.361 17.438 8.758 1 98.56 275 GLY B N 1
ATOM 5625 C CA . GLY B 1 275 ? -3.412 18.391 9.047 1 98.56 275 GLY B CA 1
ATOM 5626 C C . GLY B 1 275 ? -4.781 17.953 8.57 1 98.56 275 GLY B C 1
ATOM 5627 O O . GLY B 1 275 ? -4.91 17.359 7.492 1 98.56 275 GLY B O 1
ATOM 5628 N N . ASN B 1 276 ? -5.758 18.125 9.414 1 98.5 276 ASN B N 1
ATOM 5629 C CA . ASN B 1 276 ? -7.16 17.906 9.078 1 98.5 276 ASN B CA 1
ATOM 5630 C C . ASN B 1 276 ? -7.902 19.219 8.891 1 98.5 276 ASN B C 1
ATOM 5632 O O . ASN B 1 276 ? -8.062 19.984 9.844 1 98.5 276 ASN B O 1
ATOM 5636 N N . ILE B 1 277 ? -8.344 19.438 7.684 1 98.06 277 ILE B N 1
ATOM 5637 C CA . ILE B 1 277 ? -8.977 20.688 7.332 1 98.06 277 ILE B CA 1
ATOM 5638 C C . ILE B 1 277 ? -10.484 20.5 7.215 1 98.06 277 ILE B C 1
ATOM 5640 O O . ILE B 1 277 ? -10.945 19.562 6.555 1 98.06 277 ILE B O 1
ATOM 5644 N N . GLY B 1 278 ? -11.211 21.281 7.93 1 95.12 278 GLY B N 1
ATOM 5645 C CA . GLY B 1 278 ? -12.656 21.188 7.938 1 95.12 278 GLY B CA 1
ATOM 5646 C C . GLY B 1 278 ? -13.344 22.312 7.176 1 95.12 278 GLY B C 1
ATOM 5647 O O . GLY B 1 278 ? -12.672 23.125 6.539 1 95.12 278 GLY B O 1
ATOM 5648 N N . ALA B 1 279 ? -14.664 22.031 7.328 1 84.44 279 ALA B N 1
ATOM 5649 C CA . ALA B 1 279 ? -15.531 23.078 6.789 1 84.44 279 ALA B CA 1
ATOM 5650 C C . ALA B 1 279 ? -15.602 24.281 7.734 1 84.44 279 ALA B C 1
ATOM 5652 O O . ALA B 1 279 ? -15.266 24.156 8.914 1 84.44 279 ALA B O 1
ATOM 5653 N N . ASN B 1 280 ? -15.805 25.5 7.363 1 86.06 280 ASN B N 1
ATOM 5654 C CA . ASN B 1 280 ? -16.062 26.703 8.156 1 86.06 280 ASN B CA 1
ATOM 5655 C C . ASN B 1 280 ? -14.805 27.234 8.82 1 86.06 280 ASN B C 1
ATOM 5657 O O . ASN B 1 280 ? -14.852 27.734 9.945 1 86.06 280 ASN B O 1
ATOM 5661 N N . GLY B 1 281 ? -13.734 26.75 8.438 1 91.75 281 GLY B N 1
ATOM 5662 C CA . GLY B 1 281 ? -12.484 27.359 8.883 1 91.75 281 GLY B CA 1
ATOM 5663 C C . GLY B 1 281 ? -11.82 26.578 10.008 1 91.75 281 GLY B C 1
ATOM 5664 O O . GLY B 1 281 ? -10.742 26.953 10.477 1 91.75 281 GLY B O 1
ATOM 5665 N N . VAL B 1 282 ? -12.43 25.453 10.484 1 96.62 282 VAL B N 1
ATOM 5666 C CA . VAL B 1 282 ? -11.836 24.656 11.555 1 96.62 282 VAL B CA 1
ATOM 5667 C C . VAL B 1 282 ? -10.734 23.781 10.984 1 96.62 282 VAL B C 1
ATOM 5669 O O . VAL B 1 282 ? -10.875 23.219 9.891 1 96.62 282 VAL B O 1
ATOM 5672 N N . ALA B 1 283 ? -9.609 23.688 11.664 1 98.44 283 ALA B N 1
ATOM 5673 C CA . ALA B 1 283 ? -8.5 22.828 11.281 1 98.44 283 ALA B CA 1
ATOM 5674 C C . ALA B 1 283 ? -7.793 22.266 12.508 1 98.44 283 ALA B C 1
ATOM 5676 O O . ALA B 1 283 ? -7.633 22.953 13.516 1 98.44 283 ALA B O 1
ATOM 5677 N N . ILE B 1 284 ? -7.469 21.016 12.445 1 98.31 284 ILE B N 1
ATOM 5678 C CA . ILE B 1 284 ? -6.695 20.375 13.5 1 98.31 284 ILE B CA 1
ATOM 5679 C C . ILE B 1 284 ? -5.434 19.75 12.906 1 98.31 284 ILE B C 1
ATOM 5681 O O . ILE B 1 284 ? -5.516 18.938 11.984 1 98.31 284 ILE B O 1
ATOM 5685 N N . PHE B 1 285 ? -4.34 20.141 13.383 1 98.75 285 PHE B N 1
ATOM 5686 C CA . PHE B 1 285 ? -3.057 19.578 12.984 1 98.75 285 PHE B CA 1
ATOM 5687 C C . PHE B 1 285 ? -2.574 18.562 14.016 1 98.75 285 PHE B C 1
ATOM 5689 O O . PHE B 1 285 ? -2.758 18.766 15.219 1 98.75 285 PHE B O 1
ATOM 5696 N N . GLU B 1 286 ? -2.01 17.453 13.484 1 98 286 GLU B N 1
ATOM 5697 C CA . GLU B 1 286 ? -1.724 16.391 14.438 1 98 286 GLU B CA 1
ATOM 5698 C C . GLU B 1 286 ? -0.564 15.516 13.961 1 98 286 GLU B C 1
ATOM 5700 O O . GLU B 1 286 ? -0.304 15.43 12.758 1 98 286 GLU B O 1
ATOM 5705 N N . SER B 1 287 ? 0.091 14.922 14.938 1 94.44 287 SER B N 1
ATOM 5706 C CA . SER B 1 287 ? 1.009 13.836 14.586 1 94.44 287 SER B CA 1
ATOM 5707 C C . SER B 1 287 ? 0.252 12.578 14.195 1 94.44 287 SER B C 1
ATOM 5709 O O . SER B 1 287 ? -0.855 12.336 14.68 1 94.44 287 SER B O 1
ATOM 5711 N N . VAL B 1 288 ? 0.85 11.742 13.352 1 90.94 288 VAL B N 1
ATOM 5712 C CA . VAL B 1 288 ? 0.139 10.586 12.828 1 90.94 288 VAL B CA 1
ATOM 5713 C C . VAL B 1 288 ? 0.56 9.328 13.594 1 90.94 288 VAL B C 1
ATOM 5715 O O . VAL B 1 288 ? -0.097 8.289 13.5 1 90.94 288 VAL B O 1
ATOM 5718 N N . HIS B 1 289 ? 1.623 9.43 14.398 1 92.19 289 HIS B N 1
ATOM 5719 C CA . HIS B 1 289 ? 2.109 8.25 15.109 1 92.19 289 HIS B CA 1
ATOM 5720 C C . HIS B 1 289 ? 1.265 7.969 16.344 1 92.19 289 HIS B C 1
ATOM 5722 O O . HIS B 1 289 ? 0.439 8.797 16.734 1 92.19 289 HIS B O 1
ATOM 5728 N N . GLY B 1 290 ? 1.488 6.816 16.984 1 90.81 290 GLY B N 1
ATOM 5729 C CA . GLY B 1 290 ? 0.723 6.387 18.141 1 90.81 290 GLY B CA 1
ATOM 5730 C C . GLY B 1 290 ? 1.229 6.973 19.453 1 90.81 290 GLY B C 1
ATOM 5731 O O . GLY B 1 290 ? 2.076 7.871 19.453 1 90.81 290 GLY B O 1
ATOM 5732 N N . THR B 1 291 ? 0.653 6.445 20.531 1 94.25 291 THR B N 1
ATOM 5733 C CA . THR B 1 291 ? 0.896 7.02 21.844 1 94.25 291 THR B CA 1
ATOM 5734 C C . THR B 1 291 ? 2.209 6.504 22.422 1 94.25 291 THR B C 1
ATOM 5736 O O . THR B 1 291 ? 2.713 7.051 23.406 1 94.25 291 THR B O 1
ATOM 5739 N N . ALA B 1 292 ? 2.713 5.422 21.859 1 93.62 292 ALA B N 1
ATOM 5740 C CA . ALA B 1 292 ? 3.971 4.836 22.312 1 93.62 292 ALA B CA 1
ATOM 5741 C C . ALA B 1 292 ? 4.027 4.773 23.828 1 93.62 292 ALA B C 1
ATOM 5743 O O . ALA B 1 292 ? 4.93 5.344 24.453 1 93.62 292 ALA B O 1
ATOM 5744 N N . PRO B 1 293 ? 3.184 3.994 24.484 1 93.56 293 PRO B N 1
ATOM 5745 C CA . PRO B 1 293 ? 3.1 3.975 25.938 1 93.56 293 PRO B CA 1
ATOM 5746 C C . PRO B 1 293 ? 4.387 3.479 26.609 1 93.56 293 PRO B C 1
ATOM 5748 O O . PRO B 1 293 ? 4.699 3.873 27.734 1 93.56 293 PRO B O 1
ATOM 5751 N N . ASP B 1 294 ? 5.191 2.756 25.922 1 94.5 294 ASP B N 1
ATOM 5752 C CA . ASP B 1 294 ? 6.395 2.146 26.484 1 94.5 294 ASP B CA 1
ATOM 5753 C C . ASP B 1 294 ? 7.457 3.201 26.766 1 94.5 294 ASP B C 1
ATOM 5755 O O . ASP B 1 294 ? 8.328 2.994 27.609 1 94.5 294 ASP B O 1
ATOM 5759 N N . ILE B 1 295 ? 7.371 4.309 26.078 1 96 295 ILE B N 1
ATOM 5760 C CA . ILE B 1 295 ? 8.406 5.309 26.297 1 96 295 ILE B CA 1
ATOM 5761 C C . ILE B 1 295 ? 7.781 6.594 26.828 1 96 295 ILE B C 1
ATOM 5763 O O . ILE B 1 295 ? 8.453 7.629 26.922 1 96 295 ILE B O 1
ATOM 5767 N N . ALA B 1 296 ? 6.551 6.531 27.234 1 96.06 296 ALA B N 1
ATOM 5768 C CA . ALA B 1 296 ? 5.863 7.703 27.781 1 96.06 296 ALA B CA 1
ATOM 5769 C C . ALA B 1 296 ? 6.531 8.18 29.062 1 96.06 296 ALA B C 1
ATOM 5771 O O . ALA B 1 296 ? 6.797 7.383 29.969 1 96.06 296 ALA B O 1
ATOM 5772 N N . GLY B 1 297 ? 6.836 9.453 29.109 1 95.94 297 GLY B N 1
ATOM 5773 C CA . GLY B 1 297 ? 7.387 10.055 30.312 1 95.94 297 GLY B CA 1
ATOM 5774 C C . GLY B 1 297 ? 8.859 9.75 30.5 1 95.94 297 GLY B C 1
ATOM 5775 O O . GLY B 1 297 ? 9.43 10.07 31.547 1 95.94 297 GLY B O 1
ATOM 5776 N N . LYS B 1 298 ? 9.5 9.156 29.547 1 97.56 298 LYS B N 1
ATOM 5777 C CA . LYS B 1 298 ? 10.883 8.727 29.719 1 97.56 298 LYS B CA 1
ATOM 5778 C C . LYS B 1 298 ? 11.844 9.672 29 1 97.56 298 LYS B C 1
ATOM 5780 O O . LYS B 1 298 ? 13.039 9.391 28.891 1 97.56 298 LYS B O 1
ATOM 5785 N N . ASP B 1 299 ? 11.352 10.734 28.453 1 98.12 299 ASP B N 1
ATOM 5786 C CA . ASP B 1 299 ? 12.164 11.75 27.797 1 98.12 299 ASP B CA 1
ATOM 5787 C C . ASP B 1 299 ? 12.891 11.156 26.578 1 98.12 299 ASP B C 1
ATOM 5789 O O . ASP B 1 299 ? 14.055 11.492 26.328 1 98.12 299 ASP B O 1
ATOM 5793 N N . MET B 1 300 ? 12.172 10.25 25.891 1 97.88 300 MET B N 1
ATOM 5794 C CA . MET B 1 300 ? 12.781 9.547 24.766 1 97.88 300 MET B CA 1
ATOM 5795 C C . MET B 1 300 ? 12.062 9.875 23.469 1 97.88 300 MET B C 1
ATOM 5797 O O . MET B 1 300 ? 12.586 9.617 22.375 1 97.88 300 MET B O 1
ATOM 5801 N N . ALA B 1 301 ? 10.945 10.508 23.562 1 97.75 301 ALA B N 1
ATOM 5802 C CA . ALA B 1 301 ? 10.055 10.672 22.422 1 97.75 301 ALA B CA 1
ATOM 5803 C C . ALA B 1 301 ? 10.625 11.68 21.422 1 97.75 301 ALA B C 1
ATOM 5805 O O . ALA B 1 301 ? 11.305 12.633 21.812 1 97.75 301 ALA B O 1
ATOM 5806 N N . ASN B 1 302 ? 10.43 11.445 20.141 1 97.38 302 ASN B N 1
ATOM 5807 C CA . ASN B 1 302 ? 10.742 12.344 19.047 1 97.38 302 ASN B CA 1
ATOM 5808 C C . ASN B 1 302 ? 9.586 13.297 18.75 1 97.38 302 ASN B C 1
ATOM 5810 O O . ASN B 1 302 ? 8.531 12.875 18.281 1 97.38 302 ASN B O 1
ATOM 5814 N N . PRO B 1 303 ? 9.766 14.578 19.016 1 98.31 303 PRO B N 1
ATOM 5815 C CA . PRO B 1 303 ? 8.648 15.508 18.828 1 98.31 303 PRO B CA 1
ATOM 5816 C C . PRO B 1 303 ? 8.508 15.992 17.391 1 98.31 303 PRO B C 1
ATOM 5818 O O . PRO B 1 303 ? 7.664 16.844 17.094 1 98.31 303 PRO B O 1
ATOM 5821 N N . THR B 1 304 ? 9.242 15.477 16.438 1 98.31 304 THR B N 1
ATOM 5822 C CA . THR B 1 304 ? 9.398 16.031 15.102 1 98.31 304 THR B CA 1
ATOM 5823 C C . THR B 1 304 ? 8.07 16.031 14.359 1 98.31 304 THR B C 1
ATOM 5825 O O . THR B 1 304 ? 7.699 17.031 13.742 1 98.31 304 THR B O 1
ATOM 5828 N N . ALA B 1 305 ? 7.348 14.93 14.391 1 98.38 305 ALA B N 1
ATOM 5829 C CA . ALA B 1 305 ? 6.094 14.844 13.641 1 98.38 305 ALA B CA 1
ATOM 5830 C C . ALA B 1 305 ? 5.098 15.891 14.125 1 98.38 305 ALA B C 1
ATOM 5832 O O . ALA B 1 305 ? 4.445 16.562 13.312 1 98.38 305 ALA B O 1
ATOM 5833 N N . LEU B 1 306 ? 4.957 16.047 15.414 1 98.75 306 LEU B N 1
ATOM 5834 C CA . LEU B 1 306 ? 4.035 17.047 15.945 1 98.75 306 LEU B CA 1
ATOM 5835 C C . LEU B 1 306 ? 4.535 18.453 15.664 1 98.75 306 LEU B C 1
ATOM 5837 O O . LEU B 1 306 ? 3.74 19.344 15.375 1 98.75 306 LEU B O 1
ATOM 5841 N N . LEU B 1 307 ? 5.848 18.672 15.789 1 98.81 307 LEU B N 1
ATOM 5842 C CA . LEU B 1 307 ? 6.43 19.969 15.5 1 98.81 307 LEU B CA 1
ATOM 5843 C C . LEU B 1 307 ? 6.16 20.375 14.055 1 98.81 307 LEU B C 1
ATOM 5845 O O . LEU B 1 307 ? 5.758 21.516 13.789 1 98.81 307 LEU B O 1
ATOM 5849 N N . LEU B 1 308 ? 6.422 19.438 13.148 1 98.62 308 LEU B N 1
ATOM 5850 C CA . LEU B 1 308 ? 6.195 19.75 11.734 1 98.62 308 LEU B CA 1
ATOM 5851 C C . LEU B 1 308 ? 4.711 19.953 11.461 1 98.62 308 LEU B C 1
ATOM 5853 O O . LEU B 1 308 ? 4.344 20.75 10.586 1 98.62 308 LEU B O 1
ATOM 5857 N N . SER B 1 309 ? 3.82 19.281 12.188 1 98.81 309 SER B N 1
ATOM 5858 C CA . SER B 1 309 ? 2.389 19.547 12.094 1 98.81 309 SER B CA 1
ATOM 5859 C C . SER B 1 309 ? 2.064 20.969 12.562 1 98.81 309 SER B C 1
ATOM 5861 O O . SER B 1 309 ? 1.219 21.641 11.977 1 98.81 309 SER B O 1
ATOM 5863 N N . ALA B 1 310 ? 2.73 21.375 13.609 1 98.81 310 ALA B N 1
ATOM 5864 C CA . ALA B 1 310 ? 2.553 22.734 14.109 1 98.81 310 ALA B CA 1
ATOM 5865 C C . ALA B 1 310 ? 3.062 23.766 13.109 1 98.81 310 ALA B C 1
ATOM 5867 O O . ALA B 1 310 ? 2.504 24.859 12.992 1 98.81 310 ALA B O 1
ATOM 5868 N N . VAL B 1 311 ? 4.133 23.422 12.414 1 98.5 311 VAL B N 1
ATOM 5869 C CA . VAL B 1 311 ? 4.641 24.266 11.344 1 98.5 311 VAL B CA 1
ATOM 5870 C C . VAL B 1 311 ? 3.584 24.422 10.258 1 98.5 311 VAL B C 1
ATOM 5872 O O . VAL B 1 311 ? 3.359 25.516 9.742 1 98.5 311 VAL B O 1
ATOM 5875 N N . MET B 1 312 ? 2.906 23.328 9.93 1 98.38 312 MET B N 1
ATOM 5876 C CA . MET B 1 312 ? 1.793 23.391 8.984 1 98.38 312 MET B CA 1
ATOM 5877 C C . MET B 1 312 ? 0.697 24.312 9.492 1 98.38 312 MET B C 1
ATOM 5879 O O . MET B 1 312 ? 0.108 25.062 8.711 1 98.38 312 MET B O 1
ATOM 5883 N N . MET B 1 313 ? 0.443 24.234 10.734 1 98.62 313 MET B N 1
ATOM 5884 C CA . MET B 1 313 ? -0.562 25.078 11.375 1 98.62 313 MET B CA 1
ATOM 5885 C C . MET B 1 313 ? -0.209 26.547 11.211 1 98.62 313 MET B C 1
ATOM 5887 O O . MET B 1 313 ? -1.059 27.359 10.836 1 98.62 313 MET B O 1
ATOM 5891 N N . LEU B 1 314 ? 1.059 26.906 11.453 1 98.19 314 LEU B N 1
ATOM 5892 C CA . LEU B 1 314 ? 1.511 28.281 11.305 1 98.19 314 LEU B CA 1
ATOM 5893 C C . LEU B 1 314 ? 1.322 28.766 9.867 1 98.19 314 LEU B C 1
ATOM 5895 O O . LEU B 1 314 ? 0.876 29.891 9.641 1 98.19 314 LEU B O 1
ATOM 5899 N N . ARG B 1 315 ? 1.639 27.922 8.945 1 96.56 315 ARG B N 1
ATOM 5900 C CA . ARG B 1 315 ? 1.457 28.297 7.547 1 96.56 315 ARG B CA 1
ATOM 5901 C C . ARG B 1 315 ? -0.019 28.5 7.223 1 96.56 315 ARG B C 1
ATOM 5903 O O . ARG B 1 315 ? -0.37 29.406 6.453 1 96.56 315 ARG B O 1
ATOM 5910 N N . HIS B 1 316 ? -0.829 27.656 7.777 1 96.06 316 HIS B N 1
ATOM 5911 C CA . HIS B 1 316 ? -2.271 27.766 7.586 1 96.06 316 HIS B CA 1
ATOM 5912 C C . HIS B 1 316 ? -2.801 29.078 8.156 1 96.06 316 HIS B C 1
ATOM 5914 O O . HIS B 1 316 ? -3.754 29.641 7.629 1 96.06 316 HIS B O 1
ATOM 5920 N N . MET B 1 317 ? -2.145 29.578 9.141 1 95.88 317 MET B N 1
ATOM 5921 C CA . MET B 1 317 ? -2.547 30.797 9.828 1 95.88 317 MET B CA 1
ATOM 5922 C C . MET B 1 317 ? -1.921 32.031 9.164 1 95.88 317 MET B C 1
ATOM 5924 O O . MET B 1 317 ? -2.162 33.156 9.586 1 95.88 317 MET B O 1
ATOM 5928 N N . GLY B 1 318 ? -1.072 31.812 8.18 1 93.69 318 GLY B N 1
ATOM 5929 C CA . GLY B 1 318 ? -0.424 32.906 7.48 1 93.69 318 GLY B CA 1
ATOM 5930 C C . GLY B 1 318 ? 0.86 33.375 8.148 1 93.69 318 GLY B C 1
ATOM 5931 O O . GLY B 1 318 ? 1.441 34.375 7.758 1 93.69 318 GLY B O 1
ATOM 5932 N N . LEU B 1 319 ? 1.301 32.656 9.141 1 95.81 319 LEU B N 1
ATOM 5933 C CA . LEU B 1 319 ? 2.529 32.969 9.859 1 95.81 319 LEU B CA 1
ATOM 5934 C C . LEU B 1 319 ? 3.729 32.281 9.234 1 95.81 319 LEU B C 1
ATOM 5936 O O . LEU B 1 319 ? 4.438 31.531 9.922 1 95.81 319 LEU B O 1
ATOM 5940 N N . HIS B 1 320 ? 4.062 32.594 8.016 1 94.25 320 HIS B N 1
ATOM 5941 C CA . HIS B 1 320 ? 5.027 31.875 7.176 1 94.25 320 HIS B CA 1
ATOM 5942 C C . HIS B 1 320 ? 6.449 32.062 7.688 1 94.25 320 HIS B C 1
ATOM 5944 O O . HIS B 1 320 ? 7.27 31.156 7.621 1 94.25 320 HIS B O 1
ATOM 5950 N N . LYS B 1 321 ? 6.738 33.219 8.195 1 90.69 321 LYS B N 1
ATOM 5951 C CA . LYS B 1 321 ? 8.094 33.5 8.672 1 90.69 321 LYS B CA 1
ATOM 5952 C C . LYS B 1 321 ? 8.438 32.625 9.883 1 90.69 321 LYS B C 1
ATOM 5954 O O . LYS B 1 321 ? 9.516 32.031 9.945 1 90.69 321 LYS B O 1
ATOM 5959 N N . HIS B 1 322 ? 7.48 32.625 10.812 1 94.19 322 HIS B N 1
ATOM 5960 C CA . HIS B 1 322 ? 7.691 31.781 11.992 1 94.19 322 HIS B CA 1
ATOM 5961 C C . HIS B 1 322 ? 7.777 30.312 11.625 1 94.19 322 HIS B C 1
ATOM 5963 O O . HIS B 1 322 ? 8.609 29.578 12.172 1 94.19 322 HIS B O 1
ATOM 5969 N N . ALA B 1 323 ? 6.93 29.875 10.688 1 96.94 323 ALA B N 1
ATOM 5970 C CA . ALA B 1 323 ? 6.918 28.484 10.227 1 96.94 323 ALA B CA 1
ATOM 5971 C C . ALA B 1 323 ? 8.266 28.094 9.625 1 96.94 323 ALA B C 1
ATOM 5973 O O . ALA B 1 323 ? 8.828 27.047 9.961 1 96.94 323 ALA B O 1
ATOM 5974 N N . SER B 1 324 ? 8.766 28.953 8.812 1 95.38 324 SER B N 1
ATOM 5975 C CA . SER B 1 324 ? 10.023 28.672 8.125 1 95.38 324 SER B CA 1
ATOM 5976 C C . SER B 1 324 ? 11.188 28.625 9.109 1 95.38 324 SER B C 1
ATOM 5978 O O . SER B 1 324 ? 12.094 27.797 8.977 1 95.38 324 SER B O 1
ATOM 5980 N N . LYS B 1 325 ? 11.141 29.516 10.078 1 92.62 325 LYS B N 1
ATOM 5981 C CA . LYS B 1 325 ? 12.188 29.578 11.094 1 92.62 325 LYS B CA 1
ATOM 5982 C C . LYS B 1 325 ? 12.25 28.281 11.898 1 92.62 325 LYS B C 1
ATOM 5984 O O . LYS B 1 325 ? 13.328 27.719 12.07 1 92.62 325 LYS B O 1
ATOM 5989 N N . ILE B 1 326 ? 11.172 27.844 12.32 1 97.5 326 ILE B N 1
ATOM 5990 C CA . ILE B 1 326 ? 11.094 26.656 13.148 1 97.5 326 ILE B CA 1
ATOM 5991 C C . ILE B 1 326 ? 11.438 25.422 12.312 1 97.5 326 ILE B C 1
ATOM 5993 O O . ILE B 1 326 ? 12.195 24.562 12.758 1 97.5 326 ILE B O 1
ATOM 5997 N N . GLU B 1 327 ? 10.867 25.344 11.141 1 97.44 327 GLU B N 1
ATOM 5998 C CA . GLU B 1 327 ? 11.117 24.219 10.25 1 97.44 327 GLU B CA 1
ATOM 5999 C C . GLU B 1 327 ? 12.609 24.094 9.93 1 97.44 327 GLU B C 1
ATOM 6001 O O . GLU B 1 327 ? 13.164 23 9.977 1 97.44 327 GLU B O 1
ATOM 6006 N N . SER B 1 328 ? 13.211 25.188 9.609 1 94.88 328 SER B N 1
ATOM 6007 C CA . SER B 1 328 ? 14.633 25.188 9.281 1 94.88 328 SER B CA 1
ATOM 6008 C C . SER B 1 328 ? 15.469 24.719 10.469 1 94.88 328 SER B C 1
ATOM 6010 O O . SER B 1 328 ? 16.406 23.938 10.297 1 94.88 328 SER B O 1
ATOM 6012 N N . ALA B 1 329 ? 15.148 25.219 11.633 1 95.94 329 ALA B N 1
ATOM 6013 C CA . ALA B 1 329 ? 15.867 24.812 12.836 1 95.94 329 ALA B CA 1
ATOM 6014 C C . ALA B 1 329 ? 15.742 23.312 13.078 1 95.94 329 ALA B C 1
ATOM 6016 O O . ALA B 1 329 ? 16.703 22.656 13.453 1 95.94 329 ALA B O 1
ATOM 6017 N N . CYS B 1 330 ? 14.562 22.797 12.852 1 97.38 330 CYS B N 1
ATOM 6018 C CA . CYS B 1 330 ? 14.305 21.375 13.031 1 97.38 330 CYS B CA 1
ATOM 6019 C C . CYS B 1 330 ? 15.125 20.547 12.047 1 97.38 330 CYS B C 1
ATOM 6021 O O . CYS B 1 330 ? 15.852 19.641 12.445 1 97.38 330 CYS B O 1
ATOM 6023 N N . PHE B 1 331 ? 15.07 20.891 10.758 1 96.25 331 PHE B N 1
ATOM 6024 C CA . PHE B 1 331 ? 15.758 20.125 9.727 1 96.25 331 PHE B CA 1
ATOM 6025 C C . PHE B 1 331 ? 17.266 20.234 9.883 1 96.25 331 PHE B C 1
ATOM 6027 O O . PHE B 1 331 ? 18 19.281 9.633 1 96.25 331 PHE B O 1
ATOM 6034 N N . GLU B 1 332 ? 17.688 21.391 10.32 1 94 332 GLU B N 1
ATOM 6035 C CA . GLU B 1 332 ? 19.125 21.562 10.539 1 94 332 GLU B CA 1
ATOM 6036 C C . GLU B 1 332 ? 19.625 20.703 11.695 1 94 332 GLU B C 1
ATOM 6038 O O . GLU B 1 332 ? 20.75 20.203 11.672 1 94 332 GLU B O 1
ATOM 6043 N N . THR B 1 333 ? 18.797 20.609 12.672 1 96.62 333 THR B N 1
ATOM 6044 C CA . THR B 1 333 ? 19.156 19.75 13.797 1 96.62 333 THR B CA 1
ATOM 6045 C C . THR B 1 333 ? 19.312 18.297 13.344 1 96.62 333 THR B C 1
ATOM 6047 O O . THR B 1 333 ? 20.266 17.625 13.711 1 96.62 333 THR B O 1
ATOM 6050 N N . ILE B 1 334 ? 18.406 17.844 12.523 1 96.62 334 ILE B N 1
ATOM 6051 C CA . ILE B 1 334 ? 18.422 16.469 12.039 1 96.62 334 ILE B CA 1
ATOM 6052 C C . ILE B 1 334 ? 19.594 16.266 11.094 1 96.62 334 ILE B C 1
ATOM 6054 O O . ILE B 1 334 ? 20.312 15.258 11.164 1 96.62 334 ILE B O 1
ATOM 6058 N N . LYS B 1 335 ? 19.844 17.234 10.258 1 94.81 335 LYS B N 1
ATOM 6059 C CA . LYS B 1 335 ? 20.938 17.172 9.297 1 94.81 335 LYS B CA 1
ATOM 6060 C C . LYS B 1 335 ? 22.281 17.078 10.008 1 94.81 335 LYS B C 1
ATOM 6062 O O . LYS B 1 335 ? 23.156 16.328 9.586 1 94.81 335 LYS B O 1
ATOM 6067 N N . ASP B 1 336 ? 22.375 17.859 11.07 1 93.69 336 ASP B N 1
ATOM 6068 C CA . ASP B 1 336 ? 23.609 17.891 11.859 1 93.69 336 ASP B CA 1
ATOM 6069 C C . ASP B 1 336 ? 23.875 16.516 12.484 1 93.69 336 ASP B C 1
ATOM 6071 O O . ASP B 1 336 ? 25.047 16.141 12.656 1 93.69 336 ASP B O 1
ATOM 6075 N N . GLY B 1 337 ? 22.953 15.828 12.953 1 94.81 337 GLY B N 1
ATOM 6076 C CA . GLY B 1 337 ? 23.062 14.438 13.359 1 94.81 337 GLY B CA 1
ATOM 6077 C C . GLY B 1 337 ? 23.609 14.266 14.766 1 94.81 337 GLY B C 1
ATOM 6078 O O . GLY B 1 337 ? 23.734 13.141 15.258 1 94.81 337 GLY B O 1
ATOM 6079 N N . LYS B 1 338 ? 23.891 15.281 15.469 1 94.31 338 LYS B N 1
ATOM 6080 C CA . LYS B 1 338 ? 24.578 15.203 16.766 1 94.31 338 LYS B CA 1
ATOM 6081 C C . LYS B 1 338 ? 23.578 14.953 17.891 1 94.31 338 LYS B C 1
ATOM 6083 O O . LYS B 1 338 ? 23.859 14.203 18.828 1 94.31 338 LYS B O 1
ATOM 6088 N N . VAL B 1 339 ? 22.469 15.672 17.828 1 97.31 339 VAL B N 1
ATOM 6089 C CA . VAL B 1 339 ? 21.453 15.57 18.875 1 97.31 339 VAL B CA 1
ATOM 6090 C C . VAL B 1 339 ? 20.172 14.984 18.297 1 97.31 339 VAL B C 1
ATOM 6092 O O . VAL B 1 339 ? 19.219 15.711 18.031 1 97.31 339 VAL B O 1
ATOM 6095 N N . LEU B 1 340 ? 20.188 13.641 18.156 1 97.19 340 LEU B N 1
ATOM 6096 C CA . LEU B 1 340 ? 19.047 12.93 17.594 1 97.19 340 LEU B CA 1
ATOM 6097 C C . LEU B 1 340 ? 18.469 11.93 18.594 1 97.19 340 LEU B C 1
ATOM 6099 O O . LEU B 1 340 ? 19.219 11.32 19.359 1 97.19 340 LEU B O 1
ATOM 6103 N N . THR B 1 341 ? 17.156 11.812 18.562 1 97.06 341 THR B N 1
ATOM 6104 C CA . THR B 1 341 ? 16.531 10.773 19.359 1 97.06 341 THR B CA 1
ATOM 6105 C C . THR B 1 341 ? 16.797 9.391 18.781 1 97.06 341 THR B C 1
ATOM 6107 O O . THR B 1 341 ? 17.344 9.281 17.672 1 97.06 341 THR B O 1
ATOM 6110 N N . LYS B 1 342 ? 16.375 8.367 19.484 1 95.12 342 LYS B N 1
ATOM 6111 C CA . LYS B 1 342 ? 16.719 6.988 19.156 1 95.12 342 LYS B CA 1
ATOM 6112 C C . LYS B 1 342 ? 16.125 6.586 17.812 1 95.12 342 LYS B C 1
ATOM 6114 O O . LYS B 1 342 ? 16.781 5.91 17 1 95.12 342 LYS B O 1
ATOM 6119 N N . ASP B 1 343 ? 14.922 6.934 17.562 1 92.62 343 ASP B N 1
ATOM 6120 C CA . ASP B 1 343 ? 14.25 6.551 16.328 1 92.62 343 ASP B CA 1
ATOM 6121 C C . ASP B 1 343 ? 14.914 7.199 15.117 1 92.62 343 ASP B C 1
ATOM 6123 O O . ASP B 1 343 ? 14.797 6.703 13.992 1 92.62 343 ASP B O 1
ATOM 6127 N N . LEU B 1 344 ? 15.648 8.266 15.352 1 94.75 344 LEU B N 1
ATOM 6128 C CA . LEU B 1 344 ? 16.344 8.961 14.273 1 94.75 344 LEU B CA 1
ATOM 6129 C C . LEU B 1 344 ? 17.797 8.5 14.18 1 94.75 344 LEU B C 1
ATOM 6131 O O . LEU B 1 344 ? 18.578 9.062 13.422 1 94.75 344 LEU B O 1
ATOM 6135 N N . GLY B 1 345 ? 18.172 7.598 14.984 1 92.62 345 GLY B N 1
ATOM 6136 C CA . GLY B 1 345 ? 19.5 7.02 14.914 1 92.62 345 GLY B CA 1
ATOM 6137 C C . GLY B 1 345 ? 20.438 7.551 15.977 1 92.62 345 GLY B C 1
ATOM 6138 O O . GLY B 1 345 ? 21.641 7.281 15.938 1 92.62 345 GLY B O 1
ATOM 6139 N N . GLY B 1 346 ? 19.891 8.328 16.859 1 95.5 346 GLY B N 1
ATOM 6140 C CA . GLY B 1 346 ? 20.719 8.875 17.906 1 95.5 346 GLY B CA 1
ATOM 6141 C C . GLY B 1 346 ? 20.391 8.312 19.281 1 95.5 346 GLY B C 1
ATOM 6142 O O . GLY B 1 346 ? 19.797 7.242 19.391 1 95.5 346 GLY B O 1
ATOM 6143 N N . ASN B 1 347 ? 20.938 9.047 20.281 1 96.94 347 ASN B N 1
ATOM 6144 C CA . ASN B 1 347 ? 20.719 8.609 21.656 1 96.94 347 ASN B CA 1
ATOM 6145 C C . ASN B 1 347 ? 20.312 9.766 22.562 1 96.94 347 ASN B C 1
ATOM 6147 O O . ASN B 1 347 ? 20.312 9.625 23.781 1 96.94 347 ASN B O 1
ATOM 6151 N N . SER B 1 348 ? 19.938 10.828 21.938 1 97.94 348 SER B N 1
ATOM 6152 C CA . SER B 1 348 ? 19.578 12.008 22.734 1 97.94 348 SER B CA 1
ATOM 6153 C C . SER B 1 348 ? 18.156 11.891 23.281 1 97.94 348 SER B C 1
ATOM 6155 O O . SER B 1 348 ? 17.344 11.133 22.766 1 97.94 348 SER B O 1
ATOM 6157 N N . LYS B 1 349 ? 17.938 12.641 24.297 1 98.38 349 LYS B N 1
ATOM 6158 C CA . LYS B 1 349 ? 16.625 12.711 24.922 1 98.38 349 LYS B CA 1
ATOM 6159 C C . LYS B 1 349 ? 15.703 13.68 24.188 1 98.38 349 LYS B C 1
ATOM 6161 O O . LYS B 1 349 ? 16.172 14.492 23.375 1 98.38 349 LYS B O 1
ATOM 6166 N N . CYS B 1 350 ? 14.43 13.523 24.484 1 98.38 350 CYS B N 1
ATOM 6167 C CA . CYS B 1 350 ? 13.453 14.453 23.938 1 98.38 350 CYS B CA 1
ATOM 6168 C C . CYS B 1 350 ? 13.805 15.891 24.297 1 98.38 350 CYS B C 1
ATOM 6170 O O . CYS B 1 350 ? 13.789 16.781 23.453 1 98.38 350 CYS B O 1
ATOM 6172 N N . SER B 1 351 ? 14.188 16.109 25.531 1 98.44 351 SER B N 1
ATOM 6173 C CA . SER B 1 351 ? 14.5 17.438 26.031 1 98.44 351 SER B CA 1
ATOM 6174 C C . SER B 1 351 ? 15.742 18 25.359 1 98.44 351 SER B C 1
ATOM 6176 O O . SER B 1 351 ? 15.797 19.188 25.031 1 98.44 351 SER B O 1
ATOM 6178 N N . GLU B 1 352 ? 16.719 17.109 25.109 1 98.5 352 GLU B N 1
ATOM 6179 C CA . GLU B 1 352 ? 17.953 17.547 24.453 1 98.5 352 GLU B CA 1
ATOM 6180 C C . GLU B 1 352 ? 17.688 17.938 23.016 1 98.5 352 GLU B C 1
ATOM 6182 O O . GLU B 1 352 ? 18.219 18.953 22.531 1 98.5 352 GLU B O 1
ATOM 6187 N N . PHE B 1 353 ? 16.969 17.172 22.406 1 98.5 353 PHE B N 1
ATOM 6188 C CA . PHE B 1 353 ? 16.578 17.453 21.016 1 98.5 353 PHE B CA 1
ATOM 6189 C C . PHE B 1 353 ? 15.812 18.766 20.938 1 98.5 353 PHE B C 1
ATOM 6191 O O . PHE B 1 353 ? 16.094 19.594 20.062 1 98.5 353 PHE B O 1
ATOM 6198 N N . THR B 1 354 ? 14.852 19 21.828 1 98.69 354 THR B N 1
ATOM 6199 C CA . THR B 1 354 ? 14.055 20.203 21.922 1 98.69 354 THR B CA 1
ATOM 6200 C C . THR B 1 354 ? 14.938 21.422 22.172 1 98.69 354 THR B C 1
ATOM 6202 O O . THR B 1 354 ? 14.789 22.453 21.516 1 98.69 354 THR B O 1
ATOM 6205 N N . ASP B 1 355 ? 15.836 21.266 23.078 1 98.25 355 ASP B N 1
ATOM 6206 C CA . ASP B 1 355 ? 16.719 22.359 23.438 1 98.25 355 ASP B CA 1
ATOM 6207 C C . ASP B 1 355 ? 17.609 22.766 22.25 1 98.25 355 ASP B C 1
ATOM 6209 O O . ASP B 1 355 ? 17.891 23.938 22.062 1 98.25 355 ASP B O 1
ATOM 6213 N N . GLU B 1 356 ? 18.031 21.781 21.547 1 97.25 356 GLU B N 1
ATOM 6214 C CA . GLU B 1 356 ? 18.859 22.062 20.391 1 97.25 356 GLU B CA 1
ATOM 6215 C C . GLU B 1 356 ? 18.078 22.844 19.328 1 97.25 356 GLU B C 1
ATOM 6217 O O . GLU B 1 356 ? 18.625 23.766 18.719 1 97.25 356 GLU B O 1
ATOM 6222 N N . ILE B 1 357 ? 16.891 22.516 19.109 1 97.81 357 ILE B N 1
ATOM 6223 C CA . ILE B 1 357 ? 16.062 23.234 18.156 1 97.81 357 ILE B CA 1
ATOM 6224 C C . ILE B 1 357 ? 15.82 24.656 18.641 1 97.81 357 ILE B C 1
ATOM 6226 O O . ILE B 1 357 ? 15.891 25.609 17.875 1 97.81 357 ILE B O 1
ATOM 6230 N N . CYS B 1 358 ? 15.547 24.812 19.953 1 96.88 358 CYS B N 1
ATOM 6231 C CA . CYS B 1 358 ? 15.359 26.125 20.547 1 96.88 358 CYS B CA 1
ATOM 6232 C C . CYS B 1 358 ? 16.594 27 20.328 1 96.88 358 CYS B C 1
ATOM 6234 O O . CYS B 1 358 ? 16.484 28.172 19.984 1 96.88 358 CYS B O 1
ATOM 6236 N N . ARG B 1 359 ? 17.719 26.359 20.516 1 94.19 359 ARG B N 1
ATOM 6237 C CA . ARG B 1 359 ? 18.969 27.078 20.344 1 94.19 359 ARG B CA 1
ATOM 6238 C C . ARG B 1 359 ? 19.125 27.594 18.922 1 94.19 359 ARG B C 1
ATOM 6240 O O . ARG B 1 359 ? 19.484 28.75 18.703 1 94.19 359 ARG B O 1
ATOM 6247 N N . ARG B 1 360 ? 18.734 26.812 18.047 1 91.06 360 ARG B N 1
ATOM 6248 C CA . ARG B 1 360 ? 18.891 27.156 16.625 1 91.06 360 ARG B CA 1
ATOM 6249 C C . ARG B 1 360 ? 17.859 28.203 16.219 1 91.06 360 ARG B C 1
ATOM 6251 O O . ARG B 1 360 ? 18.156 29.078 15.383 1 91.06 360 ARG B O 1
ATOM 6258 N N . VAL B 1 361 ? 16.734 28.109 16.734 1 92.75 361 VAL B N 1
ATOM 6259 C CA . VAL B 1 361 ? 15.688 29.078 16.438 1 92.75 361 VAL B CA 1
ATOM 6260 C C . VAL B 1 361 ? 16.094 30.453 16.938 1 92.75 361 VAL B C 1
ATOM 6262 O O . VAL B 1 361 ? 15.844 31.469 16.266 1 92.75 361 VAL B O 1
ATOM 6265 N N . GLN B 1 362 ? 16.734 30.5 18.031 1 85.38 362 GLN B N 1
ATOM 6266 C CA . GLN B 1 362 ? 17.125 31.766 18.656 1 85.38 362 GLN B CA 1
ATOM 6267 C C . GLN B 1 362 ? 18.312 32.375 17.922 1 85.38 362 GLN B C 1
ATOM 6269 O O . GLN B 1 362 ? 18.422 33.625 17.828 1 85.38 362 GLN B O 1
ATOM 6274 N N . ILE B 1 363 ? 19.156 31.547 17.391 1 72.75 363 ILE B N 1
ATOM 6275 C CA . ILE B 1 363 ? 20.281 32.031 16.625 1 72.75 363 ILE B CA 1
ATOM 6276 C C . ILE B 1 363 ? 19.797 32.719 15.344 1 72.75 363 ILE B C 1
ATOM 6278 O O . ILE B 1 363 ? 20.266 33.781 14.977 1 72.75 363 ILE B O 1
ATOM 6282 N N . VAL B 1 364 ? 18.891 32.062 14.781 1 59.72 364 VAL B N 1
ATOM 6283 C CA . VAL B 1 364 ? 18.359 32.625 13.539 1 59.72 364 VAL B CA 1
ATOM 6284 C C . VAL B 1 364 ? 17.688 33.969 13.82 1 59.72 364 VAL B C 1
ATOM 6286 O O . VAL B 1 364 ? 17.828 34.906 13.039 1 59.72 364 VAL B O 1
ATOM 6289 N N . THR B 1 365 ? 17.062 34.062 14.898 1 55.59 365 THR B N 1
ATOM 6290 C CA . THR B 1 365 ? 16.391 35.281 15.281 1 55.59 365 THR B CA 1
ATOM 6291 C C . THR B 1 365 ? 17.406 36.406 15.555 1 55.59 365 THR B C 1
ATOM 6293 O O . THR B 1 365 ? 17.188 37.562 15.164 1 55.59 365 THR B O 1
ATOM 6296 N N . ARG B 1 366 ? 18.484 36.031 16.125 1 49.94 366 ARG B N 1
ATOM 6297 C CA . ARG B 1 366 ? 19.5 37 16.484 1 49.94 366 ARG B CA 1
ATOM 6298 C C . ARG B 1 366 ? 20.219 37.531 15.234 1 49.94 366 ARG B C 1
ATOM 6300 O O . ARG B 1 366 ? 20.484 38.719 15.117 1 49.94 366 ARG B O 1
ATOM 6307 N N . VAL B 1 367 ? 20.438 36.594 14.367 1 50.62 367 VAL B N 1
ATOM 6308 C CA . VAL B 1 367 ? 21.109 37 13.133 1 50.62 367 VAL B CA 1
ATOM 6309 C C . VAL B 1 367 ? 20.219 37.906 12.32 1 50.62 367 VAL B C 1
ATOM 6311 O O . VAL B 1 367 ? 20.688 38.906 11.758 1 50.62 367 VAL B O 1
ATOM 6314 N N . LEU B 1 368 ? 19 37.562 12.422 1 47.19 368 LEU B N 1
ATOM 6315 C CA . LEU B 1 368 ? 18.047 38.375 11.688 1 47.19 368 LEU B CA 1
ATOM 6316 C C . LEU B 1 368 ? 17.906 39.781 12.32 1 47.19 368 LEU B C 1
ATOM 6318 O O . LEU B 1 368 ? 17.781 40.781 11.609 1 47.19 368 LEU B O 1
ATOM 6322 N N . LEU B 1 369 ? 18.031 39.781 13.578 1 45.78 369 LEU B N 1
ATOM 6323 C CA . LEU B 1 369 ? 17.969 41.062 14.297 1 45.78 369 LEU B CA 1
ATOM 6324 C C . LEU B 1 369 ? 19.203 41.906 14.008 1 45.78 369 LEU B C 1
ATOM 6326 O O . LEU B 1 369 ? 19.078 43.125 13.805 1 45.78 369 LEU B O 1
ATOM 6330 N N . ILE B 1 370 ? 20.297 41.25 14.008 1 47.72 370 ILE B N 1
ATOM 6331 C CA . ILE B 1 370 ? 21.547 41.969 13.719 1 47.72 370 ILE B CA 1
ATOM 6332 C C . ILE B 1 370 ? 21.516 42.469 12.281 1 47.72 370 ILE B C 1
ATOM 6334 O O . ILE B 1 370 ? 21.922 43.594 12.016 1 47.72 370 ILE B O 1
ATOM 6338 N N . TRP B 1 371 ? 20.984 41.562 11.484 1 47.38 371 TRP B N 1
ATOM 6339 C CA . TRP B 1 371 ? 20.875 41.969 10.086 1 47.38 371 TRP B CA 1
ATOM 6340 C C . TRP B 1 371 ? 19.938 43.156 9.93 1 47.38 371 TRP B C 1
ATOM 6342 O O . TRP B 1 371 ? 20.219 44.062 9.148 1 47.38 371 TRP B O 1
ATOM 6352 N N . SER B 1 372 ? 18.922 43.062 10.656 1 42.97 372 SER B N 1
ATOM 6353 C CA . SER B 1 372 ? 17.938 44.156 10.586 1 42.97 372 SER B CA 1
ATOM 6354 C C . SER B 1 372 ? 18.484 45.406 11.242 1 42.97 372 SER B C 1
ATOM 6356 O O . SER B 1 372 ? 18.266 46.531 10.742 1 42.97 372 SER B O 1
ATOM 6358 N N . TYR B 1 373 ? 19.078 45.188 12.375 1 41.12 373 TYR B N 1
ATOM 6359 C CA . TYR B 1 373 ? 19.562 46.344 13.141 1 41.12 373 TYR B CA 1
ATOM 6360 C C . TYR B 1 373 ? 20.719 47.031 12.422 1 41.12 373 TYR B C 1
ATOM 6362 O O . TYR B 1 373 ? 20.812 48.25 12.43 1 41.12 373 TYR B O 1
ATOM 6370 N N . GLN B 1 374 ? 21.594 46.188 11.945 1 42.53 374 GLN B N 1
ATOM 6371 C CA . GLN B 1 374 ? 22.781 46.875 11.438 1 42.53 374 GLN B CA 1
ATOM 6372 C C . GLN B 1 374 ? 22.547 47.406 10.031 1 42.53 374 GLN B C 1
ATOM 6374 O O . GLN B 1 374 ? 23.469 47.938 9.398 1 42.53 374 GLN B O 1
ATOM 6379 N N . GLY B 1 375 ? 21.281 47.531 9.75 1 39.62 375 GLY B N 1
ATOM 6380 C CA . GLY B 1 375 ? 21.094 48.094 8.422 1 39.62 375 GLY B CA 1
ATOM 6381 C C . GLY B 1 375 ? 21.938 47.406 7.363 1 39.62 375 GLY B C 1
ATOM 6382 O O . GLY B 1 375 ? 22.312 48.031 6.371 1 39.62 375 GLY B O 1
ATOM 6383 N N . ILE B 1 376 ? 22.438 46.344 7.715 1 44.78 376 ILE B N 1
ATOM 6384 C CA . ILE B 1 376 ? 23.344 45.625 6.812 1 44.78 376 ILE B CA 1
ATOM 6385 C C . ILE B 1 376 ? 22.641 45.344 5.488 1 44.78 376 ILE B C 1
ATOM 6387 O O . ILE B 1 376 ? 23.266 45.344 4.43 1 44.78 376 ILE B O 1
ATOM 6391 N N . ALA B 1 377 ? 21.312 45.219 5.555 1 42.5 377 ALA B N 1
ATOM 6392 C CA . ALA B 1 377 ? 20.562 45.031 4.312 1 42.5 377 ALA B CA 1
ATOM 6393 C C . ALA B 1 377 ? 20.797 46.219 3.367 1 42.5 377 ALA B C 1
ATOM 6395 O O . ALA B 1 377 ? 20.734 46.062 2.146 1 42.5 377 ALA B O 1
ATOM 6396 N N . SER B 1 378 ? 21.047 47.312 3.99 1 39.75 378 SER B N 1
ATOM 6397 C CA . SER B 1 378 ? 21.266 48.5 3.188 1 39.75 378 SER B CA 1
ATOM 6398 C C . SER B 1 378 ? 22.734 48.688 2.84 1 39.75 378 SER B C 1
ATOM 6400 O O . SER B 1 378 ? 23.094 49.656 2.143 1 39.75 378 SER B O 1
ATOM 6402 N N . ILE B 1 379 ? 23.594 47.875 3.424 1 42.06 379 ILE B N 1
ATOM 6403 C CA . ILE B 1 379 ? 25.016 48 3.082 1 42.06 379 ILE B CA 1
ATOM 6404 C C . ILE B 1 379 ? 25.25 47.406 1.684 1 42.06 379 ILE B C 1
ATOM 6406 O O . ILE B 1 379 ? 24.703 46.375 1.335 1 42.06 379 ILE B O 1
ATOM 6410 N N . PRO B 1 380 ? 25.75 48.219 0.732 1 43.22 380 PRO B N 1
ATOM 6411 C CA . PRO B 1 380 ? 26.062 47.688 -0.601 1 43.22 380 PRO B CA 1
ATOM 6412 C C . PRO B 1 380 ? 26.922 46.406 -0.554 1 43.22 380 PRO B C 1
ATOM 6414 O O . PRO B 1 380 ? 27.625 46.188 0.423 1 43.22 380 PRO B O 1
ATOM 6417 N N . VAL B 1 381 ? 26.875 45.469 -1.613 1 41.41 381 VAL B N 1
ATOM 6418 C CA . VAL B 1 381 ? 27.312 44.094 -1.771 1 41.41 381 VAL B CA 1
ATOM 6419 C C . VAL B 1 381 ? 28.781 43.969 -1.358 1 41.41 381 VAL B C 1
ATOM 6421 O O . VAL B 1 381 ? 29.172 43 -0.705 1 41.41 381 VAL B O 1
ATOM 6424 N N . PRO B 1 382 ? 29.703 44.875 -1.714 1 42.84 382 PRO B N 1
ATOM 6425 C CA . PRO B 1 382 ? 31.078 44.531 -1.309 1 42.84 382 PRO B CA 1
ATOM 6426 C C . PRO B 1 382 ? 31.266 44.531 0.207 1 42.84 382 PRO B C 1
ATOM 6428 O O . PRO B 1 382 ? 32 43.719 0.742 1 42.84 382 PRO B O 1
ATOM 6431 N N . ASP B 1 383 ? 30.641 45.406 0.875 1 41.12 383 ASP B N 1
ATOM 6432 C CA . ASP B 1 383 ? 30.906 45.625 2.293 1 41.12 383 ASP B CA 1
ATOM 6433 C C . ASP B 1 383 ? 30 44.781 3.164 1 41.12 383 ASP B C 1
ATOM 6435 O O . ASP B 1 383 ? 30.219 44.656 4.371 1 41.12 383 ASP B O 1
ATOM 6439 N N . LYS B 1 384 ? 28.984 44.188 2.623 1 43.72 384 LYS B N 1
ATOM 6440 C CA . LYS B 1 384 ? 28.016 43.375 3.346 1 43.72 384 LYS B CA 1
ATOM 6441 C C . LYS B 1 384 ? 28.672 42.094 3.877 1 43.72 384 LYS B C 1
ATOM 6443 O O . LYS B 1 384 ? 28.375 41.656 4.996 1 43.72 384 LYS B O 1
ATOM 6448 N N . GLU B 1 385 ? 29.578 41.625 3.104 1 41.34 385 GLU B N 1
ATOM 6449 C CA . GLU B 1 385 ? 30.312 40.438 3.525 1 41.34 385 GLU B CA 1
ATOM 6450 C C . GLU B 1 385 ? 31.188 40.719 4.738 1 41.34 385 GLU B C 1
ATOM 6452 O O . GLU B 1 385 ? 31.25 39.906 5.668 1 41.34 385 GLU B O 1
ATOM 6457 N N . ILE B 1 386 ? 31.797 41.844 4.699 1 40.28 386 ILE B N 1
ATOM 6458 C CA . ILE B 1 386 ? 32.656 42.219 5.812 1 40.28 386 ILE B CA 1
ATOM 6459 C C . ILE B 1 386 ? 31.812 42.469 7.059 1 40.28 386 ILE B C 1
ATOM 6461 O O . ILE B 1 386 ? 32.188 42.062 8.156 1 40.28 386 ILE B O 1
ATOM 6465 N N . ALA B 1 387 ? 30.734 43.031 6.871 1 41.12 387 ALA B N 1
ATOM 6466 C CA . ALA B 1 387 ? 29.859 43.312 8.008 1 41.12 387 ALA B CA 1
ATOM 6467 C C . ALA B 1 387 ? 29.312 42.031 8.625 1 41.12 387 ALA B C 1
ATOM 6469 O O . ALA B 1 387 ? 29.25 41.906 9.844 1 41.12 387 ALA B O 1
ATOM 6470 N N . ILE B 1 388 ? 29.062 41.094 7.762 1 43.56 388 ILE B N 1
ATOM 6471 C CA . ILE B 1 388 ? 28.562 39.781 8.219 1 43.56 388 ILE B CA 1
ATOM 6472 C C . ILE B 1 388 ? 29.656 39.062 9 1 43.56 388 ILE B C 1
ATOM 6474 O O . ILE B 1 388 ? 29.406 38.5 10.062 1 43.56 388 ILE B O 1
ATOM 6478 N N . VAL B 1 389 ? 30.844 39.25 8.508 1 41 389 VAL B N 1
ATOM 6479 C CA . VAL B 1 389 ? 31.969 38.625 9.211 1 41 389 VAL B CA 1
ATOM 6480 C C . VAL B 1 389 ? 32.188 39.312 10.555 1 41 389 VAL B C 1
ATOM 6482 O O . VAL B 1 389 ? 32.438 38.656 11.562 1 41 389 VAL B O 1
ATOM 6485 N N . LYS B 1 390 ? 32.062 40.531 10.617 1 38.12 390 LYS B N 1
ATOM 6486 C CA . LYS B 1 390 ? 32.25 41.25 11.867 1 38.12 390 LYS B CA 1
ATOM 6487 C C . LYS B 1 390 ? 31.125 40.938 12.852 1 38.12 390 LYS B C 1
ATOM 6489 O O . LYS B 1 390 ? 31.375 40.812 14.055 1 38.12 390 LYS B O 1
ATOM 6494 N N . LEU B 1 391 ? 30 40.812 12.312 1 41.78 391 LEU B N 1
ATOM 6495 C CA . LEU B 1 391 ? 28.891 40.469 13.195 1 41.78 391 LEU B CA 1
ATOM 6496 C C . LEU B 1 391 ? 29.078 39.062 13.781 1 41.78 391 LEU B C 1
ATOM 6498 O O . LEU B 1 391 ? 28.844 38.844 14.969 1 41.78 391 LEU B O 1
ATOM 6502 N N . LEU B 1 392 ? 29.562 38.188 13.023 1 41.59 392 LEU B N 1
ATOM 6503 C CA . LEU B 1 392 ? 29.844 36.844 13.508 1 41.59 392 LEU B CA 1
ATOM 6504 C C . LEU B 1 392 ? 30.984 36.844 14.508 1 41.59 392 LEU B C 1
ATOM 6506 O O . LEU B 1 392 ? 30.953 36.094 15.492 1 41.59 392 LEU B O 1
ATOM 6510 N N . SER B 1 393 ? 31.891 37.656 14.273 1 37.38 393 SER B N 1
ATOM 6511 C CA . SER B 1 393 ? 33 37.781 15.227 1 37.38 393 SER B CA 1
ATOM 6512 C C . SER B 1 393 ? 32.5 38.406 16.531 1 37.38 393 SER B C 1
ATOM 6514 O O . SER B 1 393 ? 32.969 38.031 17.609 1 37.38 393 SER B O 1
ATOM 6516 N N . MET B 1 394 ? 31.594 39.25 16.453 1 36.78 394 MET B N 1
ATOM 6517 C CA . MET B 1 394 ? 31.078 39.875 17.672 1 36.78 394 MET B CA 1
ATOM 6518 C C . MET B 1 394 ? 30.188 38.906 18.438 1 36.78 394 MET B C 1
ATOM 6520 O O . MET B 1 394 ? 30.109 38.969 19.672 1 36.78 394 MET B O 1
ATOM 6524 N N . ALA B 1 395 ? 29.438 38.062 17.688 1 38.5 395 ALA B N 1
ATOM 6525 C CA . ALA B 1 395 ? 28.609 37.094 18.359 1 38.5 395 ALA B CA 1
ATOM 6526 C C . ALA B 1 395 ? 29.469 36.094 19.125 1 38.5 395 ALA B C 1
ATOM 6528 O O . ALA B 1 395 ? 29.047 35.562 20.156 1 38.5 395 ALA B O 1
ATOM 6529 N N . GLN B 1 396 ? 30.641 35.844 18.766 1 33.5 396 GLN B N 1
ATOM 6530 C CA . GLN B 1 396 ? 31.531 34.969 19.516 1 33.5 396 GLN B CA 1
ATOM 6531 C C . GLN B 1 396 ? 31.922 35.625 20.844 1 33.5 396 GLN B C 1
ATOM 6533 O O . GLN B 1 396 ? 32.156 34.938 21.844 1 33.5 396 GLN B O 1
ATOM 6538 N N . ASP B 1 397 ? 32.156 36.844 20.875 1 31.42 397 ASP B N 1
ATOM 6539 C CA . ASP B 1 397 ? 32.719 37.469 22.047 1 31.42 397 ASP B CA 1
ATOM 6540 C C . ASP B 1 397 ? 31.672 37.75 23.109 1 31.42 397 ASP B C 1
ATOM 6542 O O . ASP B 1 397 ? 31.938 38.406 24.109 1 31.42 397 ASP B O 1
ATOM 6546 N N . TYR B 1 398 ? 30.422 37.562 22.797 1 30.11 398 TYR B N 1
ATOM 6547 C CA . TYR B 1 398 ? 29.609 37.875 23.984 1 30.11 398 TYR B CA 1
ATOM 6548 C C . TYR B 1 398 ? 29.719 36.75 25.016 1 30.11 398 TYR B C 1
ATOM 6550 O O . TYR B 1 398 ? 29.266 35.656 24.781 1 30.11 398 TYR B O 1
ATOM 6558 N N . PRO B 1 399 ? 30.578 36.75 25.953 1 31.81 399 PRO B N 1
ATOM 6559 C CA . PRO B 1 399 ? 30.797 35.844 27.078 1 31.81 399 PRO B CA 1
ATOM 6560 C C . PRO B 1 399 ? 29.516 35.438 27.781 1 31.81 399 PRO B C 1
ATOM 6562 O O . PRO B 1 399 ? 29.438 34.375 28.406 1 31.81 399 PRO B O 1
ATOM 6565 N N . SER B 1 400 ? 28.703 36.438 28.172 1 30.83 400 SER B N 1
ATOM 6566 C CA . SER B 1 400 ? 27.641 36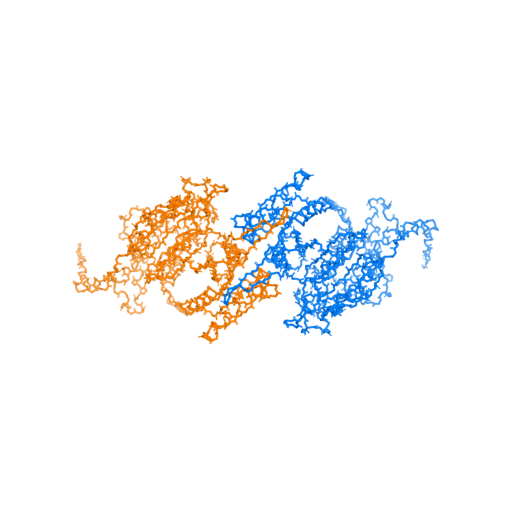.125 29.125 1 30.83 400 SER B CA 1
ATOM 6567 C C . SER B 1 400 ? 26.594 35.188 28.516 1 30.83 400 SER B C 1
ATOM 6569 O O . SER B 1 400 ? 25.484 35.094 29.016 1 30.83 400 SER B O 1
ATOM 6571 N N . TRP B 1 401 ? 26.844 34.812 27.234 1 29.83 401 TRP B N 1
ATOM 6572 C CA . TRP B 1 401 ? 25.844 33.812 26.859 1 29.83 401 TRP B CA 1
ATOM 6573 C C . TRP B 1 401 ? 26.016 32.531 27.656 1 29.83 401 TRP B C 1
ATOM 6575 O O . TRP B 1 401 ? 27.109 31.984 27.734 1 29.83 401 TRP B O 1
ATOM 6585 N N . PRO B 1 402 ? 25.156 32.281 28.734 1 29.22 402 PRO B N 1
ATOM 6586 C CA . PRO B 1 402 ? 25.438 31.172 29.641 1 29.22 402 PRO B CA 1
ATOM 6587 C C . PRO B 1 402 ? 25.984 29.938 28.906 1 29.22 402 PRO B C 1
ATOM 6589 O O . PRO B 1 402 ? 26.75 29.172 29.5 1 29.22 402 PRO B O 1
ATOM 6592 N N . GLY B 1 403 ? 25.109 29.297 28.094 1 27.5 403 GLY B N 1
ATOM 6593 C CA . GLY B 1 403 ? 25.594 27.984 27.672 1 27.5 403 GLY B CA 1
ATOM 6594 C C . GLY B 1 403 ? 26.938 28.047 26.969 1 27.5 403 GLY B C 1
ATOM 6595 O O . GLY B 1 403 ? 27.344 29.109 26.484 1 27.5 403 GLY B O 1
ATOM 6596 N N . GLY B 1 404 ? 27.906 27.094 27.5 1 27.38 404 GLY B N 1
ATOM 6597 C CA . GLY B 1 404 ? 29.25 26.781 27.016 1 27.38 404 GLY B CA 1
ATOM 6598 C C . GLY B 1 404 ? 29.391 26.891 25.516 1 27.38 404 GLY B C 1
ATOM 6599 O O . GLY B 1 404 ? 28.516 26.422 24.766 1 27.38 404 GLY B O 1
ATOM 6600 N N . PHE B 1 405 ? 29.969 27.922 25 1 27.56 405 PHE B N 1
ATOM 6601 C CA . PHE B 1 405 ? 30.422 28.234 23.641 1 27.56 405 PHE B CA 1
ATOM 6602 C C . PHE B 1 405 ? 31.047 27.016 22.984 1 27.56 405 PHE B C 1
ATOM 6604 O O . PHE B 1 405 ? 31.656 26.188 23.656 1 27.56 405 PHE B O 1
ATOM 6611 N N . LEU B 1 406 ? 30.562 26.672 21.766 1 27.92 406 LEU B N 1
ATOM 6612 C CA . LEU B 1 406 ? 31.172 25.781 20.781 1 27.92 406 LEU B CA 1
ATOM 6613 C C . LEU B 1 406 ? 32.688 26.031 20.672 1 27.92 406 LEU B C 1
ATOM 6615 O O . LEU B 1 406 ? 33.094 27.109 20.234 1 27.92 406 LEU B O 1
ATOM 6619 N N . GLN B 1 407 ? 33.469 25.75 21.656 1 26.95 407 GLN B N 1
ATOM 6620 C CA . GLN B 1 407 ? 34.875 25.547 21.359 1 26.95 407 GLN B CA 1
ATOM 6621 C C . GLN B 1 407 ? 35.094 24.812 20.031 1 26.95 407 GLN B C 1
ATOM 6623 O O . GLN B 1 407 ? 34.875 23.609 19.938 1 26.95 407 GLN B O 1
ATOM 6628 N N . ILE B 1 408 ? 34.594 25.5 18.906 1 27.5 408 ILE B N 1
ATOM 6629 C CA . ILE B 1 408 ? 34.969 24.922 17.609 1 27.5 408 ILE B CA 1
ATOM 6630 C C . ILE B 1 408 ? 36.469 24.656 17.594 1 27.5 408 ILE B C 1
ATOM 6632 O O . ILE B 1 408 ? 37.281 25.594 17.734 1 27.5 408 ILE B O 1
ATOM 6636 N N . PRO B 1 409 ? 36.906 23.516 17.938 1 29.16 409 PRO B N 1
ATOM 6637 C CA . PRO B 1 409 ? 38.344 23.25 17.734 1 29.16 409 PRO B CA 1
ATOM 6638 C C . PRO B 1 409 ? 38.875 23.875 16.438 1 29.16 409 PRO B C 1
ATOM 6640 O O . PRO B 1 409 ? 38.094 24.281 15.586 1 29.16 409 PRO B O 1
ATOM 6643 N N . SER B 1 410 ? 40.25 23.656 16.094 1 29.06 410 SER B N 1
ATOM 6644 C CA . SER B 1 410 ? 41.156 24.031 15.016 1 29.06 410 SER B CA 1
ATOM 6645 C C . SER B 1 410 ? 40.594 23.703 13.648 1 29.06 410 SER B C 1
ATOM 6647 O O . SER B 1 410 ? 40.812 22.609 13.117 1 29.06 410 SER B O 1
ATOM 6649 N N . ILE B 1 411 ? 39.312 23.797 13.445 1 30.3 411 ILE B N 1
ATOM 6650 C CA . ILE B 1 411 ? 38.969 23.531 12.055 1 30.3 411 ILE B CA 1
ATOM 6651 C C . ILE B 1 411 ? 39.562 24.609 11.156 1 30.3 411 ILE B C 1
ATOM 6653 O O . ILE B 1 411 ? 39.469 25.812 11.477 1 30.3 411 ILE B O 1
ATOM 6657 N N . PRO B 1 412 ? 40.312 24.312 10.117 1 32.78 412 PRO B N 1
ATOM 6658 C CA . PRO B 1 412 ? 41 25.25 9.219 1 32.78 412 PRO B CA 1
ATOM 6659 C C . PRO B 1 412 ? 40.031 26.281 8.617 1 32.78 412 PRO B C 1
ATOM 6661 O O . PRO B 1 412 ? 38.844 26.031 8.5 1 32.78 412 PRO B O 1
ATOM 6664 N N . ARG B 1 413 ? 40.469 27.609 8.398 1 30.33 413 ARG B N 1
ATOM 6665 C CA . ARG B 1 413 ? 39.812 28.844 7.949 1 30.33 413 ARG B CA 1
ATOM 6666 C C . ARG B 1 413 ? 38.875 28.562 6.77 1 30.33 413 ARG B C 1
ATOM 6668 O O . ARG B 1 413 ? 37.781 29.125 6.695 1 30.33 413 ARG B O 1
ATOM 6675 N N . LYS B 1 414 ? 39.281 27.734 5.906 1 36.16 414 LYS B N 1
ATOM 6676 C CA . LYS B 1 414 ? 38.531 27.531 4.66 1 36.16 414 LYS B CA 1
ATOM 6677 C C . LYS B 1 414 ? 37.188 26.859 4.918 1 36.16 414 LYS B C 1
ATOM 6679 O O . LYS B 1 414 ? 36.188 27.172 4.262 1 36.16 414 LYS B O 1
ATOM 6684 N N . THR B 1 415 ? 37.25 26 5.82 1 34.28 415 THR B N 1
ATOM 6685 C CA . THR B 1 415 ? 36.031 25.188 6.016 1 34.28 415 THR B CA 1
ATOM 6686 C C . THR B 1 415 ? 34.969 26 6.746 1 34.28 415 THR B C 1
ATOM 6688 O O . THR B 1 415 ? 33.781 25.781 6.531 1 34.28 415 THR B O 1
ATOM 6691 N N . ARG B 1 416 ? 35.438 27.047 7.496 1 35.81 416 ARG B N 1
ATOM 6692 C CA . ARG B 1 416 ? 34.469 27.828 8.25 1 35.81 416 ARG B CA 1
ATOM 6693 C C . ARG B 1 416 ? 33.625 28.719 7.324 1 35.81 416 ARG B C 1
ATOM 6695 O O . ARG B 1 416 ? 32.406 28.844 7.504 1 35.81 416 ARG B O 1
ATOM 6702 N N . LEU B 1 417 ? 34.344 29.203 6.371 1 33.47 417 LEU B N 1
ATOM 6703 C CA . LEU B 1 417 ? 33.688 30.078 5.426 1 33.47 417 LEU B CA 1
ATOM 6704 C C . LEU B 1 417 ? 32.656 29.312 4.582 1 33.47 417 LEU B C 1
ATOM 6706 O O . LEU B 1 417 ? 31.578 29.797 4.316 1 33.47 417 LEU B O 1
ATOM 6710 N N . HIS B 1 418 ? 33 28.062 4.285 1 37.12 418 HIS B N 1
ATOM 6711 C CA . HIS B 1 418 ? 32.094 27.25 3.492 1 37.12 418 HIS B CA 1
ATOM 6712 C C . HIS B 1 418 ? 30.828 26.906 4.281 1 37.12 418 HIS B C 1
ATOM 6714 O O . HIS B 1 418 ? 29.734 26.969 3.744 1 37.12 418 HIS B O 1
ATOM 6720 N N . GLN B 1 419 ? 31.078 26.672 5.465 1 35.81 419 GLN B N 1
ATOM 6721 C CA . GLN B 1 419 ? 29.922 26.312 6.27 1 35.81 419 GLN B CA 1
ATOM 6722 C C . 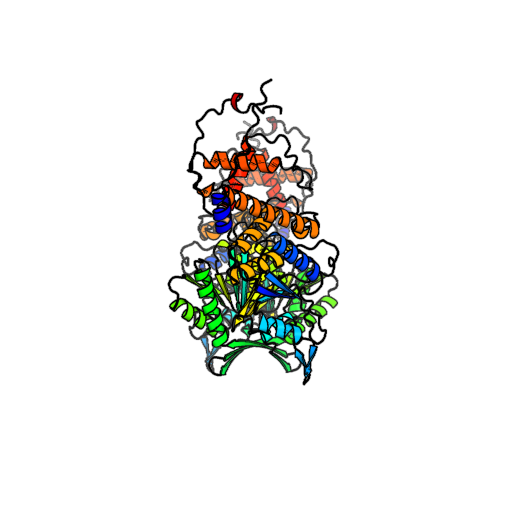GLN B 1 419 ? 29.016 27.531 6.492 1 35.81 419 GLN B C 1
ATOM 6724 O O . GLN B 1 419 ? 27.781 27.406 6.488 1 35.81 419 GLN B O 1
ATOM 6729 N N . PHE B 1 420 ? 29.688 28.656 6.574 1 38.28 420 PHE B N 1
ATOM 6730 C CA . PHE B 1 420 ? 28.953 29.906 6.746 1 38.28 420 PHE B CA 1
ATOM 6731 C C . PHE B 1 420 ? 28.172 30.25 5.488 1 38.28 420 PHE B C 1
ATOM 6733 O O . PHE B 1 420 ? 27.016 30.672 5.562 1 38.28 420 PHE B O 1
ATOM 6740 N N . HIS B 1 421 ? 28.844 30.062 4.445 1 35.94 421 HIS B N 1
ATOM 6741 C CA . HIS B 1 421 ? 28.141 30.297 3.188 1 35.94 421 HIS B CA 1
ATOM 6742 C C . HIS B 1 421 ? 26.922 29.406 3.07 1 35.94 421 HIS B C 1
ATOM 6744 O O . HIS B 1 421 ? 25.859 29.844 2.609 1 35.94 421 HIS B O 1
ATOM 6750 N N . LYS B 1 422 ? 27.094 28.344 3.547 1 40.84 422 LYS B N 1
ATOM 6751 C CA . LYS B 1 422 ? 25.953 27.422 3.486 1 40.84 422 LYS B CA 1
ATOM 6752 C C . LYS B 1 422 ? 24.844 27.875 4.43 1 40.84 422 LYS B C 1
ATOM 6754 O O . LYS B 1 422 ? 23.656 27.797 4.086 1 40.84 422 LYS B O 1
ATOM 6759 N N . LEU B 1 423 ? 25.375 28.375 5.508 1 38.19 423 LEU B N 1
ATOM 6760 C CA . LEU B 1 423 ? 24.391 28.844 6.473 1 38.19 423 LEU B CA 1
ATOM 6761 C C . LEU B 1 423 ? 23.656 30.078 5.949 1 38.19 423 LEU B C 1
ATOM 6763 O O . LEU B 1 423 ? 22.438 30.172 6.059 1 38.19 423 LEU B O 1
ATOM 6767 N N . LEU B 1 424 ? 24.422 30.969 5.406 1 39.22 424 LEU B N 1
ATOM 6768 C CA . LEU B 1 424 ? 23.828 32.188 4.859 1 39.22 424 LEU B CA 1
ATOM 6769 C C . LEU B 1 424 ? 22.922 31.844 3.678 1 39.22 424 LEU B C 1
ATOM 6771 O O . LEU B 1 424 ? 21.859 32.469 3.514 1 39.22 424 LEU B O 1
ATOM 6775 N N . GLY B 1 425 ? 23.391 30.969 2.85 1 36.66 425 GLY B N 1
ATOM 6776 C CA . GLY B 1 425 ? 22.562 30.516 1.736 1 36.66 425 GLY B CA 1
ATOM 6777 C C . GLY B 1 425 ? 21.234 29.938 2.172 1 36.66 425 GLY B C 1
ATOM 6778 O O . GLY B 1 425 ? 20.203 30.172 1.538 1 36.66 425 GLY B O 1
ATOM 6779 N N . SER B 1 426 ? 21.328 29.125 3.15 1 37.66 426 SER B N 1
ATOM 6780 C CA . SER B 1 426 ? 20.109 28.5 3.658 1 37.66 426 SER B CA 1
ATOM 6781 C C . SER B 1 426 ? 19.188 29.547 4.266 1 37.66 426 SER B C 1
ATOM 6783 O O . SER B 1 426 ? 17.953 29.406 4.172 1 37.66 426 SER B O 1
ATOM 6785 N N . LEU B 1 427 ? 19.812 30.516 4.883 1 33.88 427 LEU B N 1
ATOM 6786 C CA . LEU B 1 427 ? 19.016 31.547 5.531 1 33.88 427 LEU B CA 1
ATOM 6787 C C . LEU B 1 427 ? 18.375 32.469 4.496 1 33.88 427 LEU B C 1
ATOM 6789 O O . LEU B 1 427 ? 17.266 32.969 4.711 1 33.88 427 LEU B O 1
ATOM 6793 N N . ALA B 1 428 ? 19.25 32.844 3.459 1 31.11 428 ALA B N 1
ATOM 6794 C CA . ALA B 1 428 ? 18.703 33.781 2.48 1 31.11 428 ALA B CA 1
ATOM 6795 C C . ALA B 1 428 ? 17.688 33.094 1.574 1 31.11 428 ALA B C 1
ATOM 6797 O O . ALA B 1 428 ? 17.016 33.75 0.779 1 31.11 428 ALA B O 1
ATOM 6798 N N . GLY B 1 429 ? 16.891 32.188 1.899 1 33.19 429 GLY B N 1
ATOM 6799 C CA . GLY B 1 429 ? 15.953 31.5 1.014 1 33.19 429 GLY B CA 1
ATOM 6800 C C . GLY B 1 429 ? 16.344 31.609 -0.45 1 33.19 429 GLY B C 1
ATOM 6801 O O . GLY B 1 429 ? 15.594 31.172 -1.327 1 33.19 429 GLY B O 1
ATOM 6802 N N . GLN B 1 430 ? 16.922 32.75 -0.96 1 29.2 430 GLN B N 1
ATOM 6803 C CA . GLN B 1 430 ? 17.203 32.938 -2.379 1 29.2 430 GLN B CA 1
ATOM 6804 C C . GLN B 1 430 ? 18.422 32.125 -2.805 1 29.2 430 GLN B C 1
ATOM 6806 O O . GLN B 1 430 ? 19.375 31.953 -2.033 1 29.2 430 GLN B O 1
ATOM 6811 N N . HIS B 1 431 ? 18.172 31.062 -3.688 1 30.41 431 HIS B N 1
ATOM 6812 C CA . HIS B 1 431 ? 19.25 30.406 -4.418 1 30.41 431 HIS B CA 1
ATOM 6813 C C . HIS B 1 431 ? 20.344 31.406 -4.797 1 30.41 431 HIS B C 1
ATOM 6815 O O . HIS B 1 431 ? 20.109 32.281 -5.645 1 30.41 431 HIS B O 1
ATOM 6821 N N . LEU B 1 432 ? 21.031 31.984 -3.893 1 29.09 432 LEU B N 1
ATOM 6822 C CA . LEU B 1 432 ? 22.125 32.812 -4.375 1 29.09 432 LEU B CA 1
ATOM 6823 C C . LEU B 1 432 ? 22.953 32.094 -5.434 1 29.09 432 LEU B C 1
ATOM 6825 O O . LEU B 1 432 ? 23.234 30.891 -5.285 1 29.09 432 LEU B O 1
ATOM 6829 N N . PRO B 1 433 ? 22.812 32.469 -6.734 1 28.08 433 PRO B N 1
ATOM 6830 C CA . PRO B 1 433 ? 23.609 31.844 -7.801 1 28.08 433 PRO B CA 1
ATOM 6831 C C . PRO B 1 433 ? 25.062 31.578 -7.379 1 28.08 433 PRO B C 1
ATOM 6833 O O . PRO B 1 433 ? 25.641 32.375 -6.641 1 28.08 433 PRO B O 1
ATOM 6836 N N . THR B 1 434 ? 25.422 30.359 -7.113 1 28.42 434 THR B N 1
ATOM 6837 C CA . THR B 1 434 ? 26.797 29.922 -6.961 1 28.42 434 THR B CA 1
ATOM 6838 C C . THR B 1 434 ? 27.688 30.5 -8.062 1 28.42 434 THR B C 1
ATOM 6840 O O . THR B 1 434 ? 28.141 29.766 -8.953 1 28.42 434 THR B O 1
ATOM 6843 N N . SER B 1 435 ? 27.391 31.625 -8.703 1 26.03 435 SER B N 1
ATOM 6844 C CA . SER B 1 435 ? 28.438 32.062 -9.609 1 26.03 435 SER B CA 1
ATOM 6845 C C . SER B 1 435 ? 29.812 32 -8.93 1 26.03 435 SER B C 1
ATOM 6847 O O . SER B 1 435 ? 29.906 32.094 -7.707 1 26.03 435 SER B O 1
ATOM 6849 N N . ASN B 1 436 ? 30.859 31.438 -9.688 1 27.31 436 ASN B N 1
ATOM 6850 C CA . ASN B 1 436 ? 32.312 31.328 -9.508 1 27.31 436 ASN B CA 1
ATOM 6851 C C . ASN B 1 436 ? 32.906 32.594 -8.93 1 27.31 436 ASN B C 1
ATOM 6853 O O . ASN B 1 436 ? 33.219 33.531 -9.672 1 27.31 436 ASN B O 1
ATOM 6857 N N . TYR B 1 437 ? 32.281 33.281 -8.047 1 25.23 437 TYR B N 1
ATOM 6858 C CA . TYR B 1 437 ? 33.062 34.375 -7.543 1 25.23 437 TYR B CA 1
ATOM 6859 C C . TYR B 1 437 ? 34.438 33.906 -7.066 1 25.23 437 TYR B C 1
ATOM 6861 O O . TYR B 1 437 ? 34.531 33.094 -6.148 1 25.23 437 TYR B O 1
ATOM 6869 N N . GLN B 1 438 ? 35.406 33.625 -8.102 1 25.89 438 GLN B N 1
ATOM 6870 C CA . GLN B 1 438 ? 36.844 33.469 -7.914 1 25.89 438 GLN B CA 1
ATOM 6871 C C . GLN B 1 438 ? 37.406 34.562 -7.008 1 25.89 438 GLN B C 1
ATOM 6873 O O . GLN B 1 438 ? 37.25 35.75 -7.309 1 25.89 438 GLN B O 1
ATOM 6878 N N . PHE B 1 439 ? 37.25 34.375 -5.723 1 25.83 439 PHE B N 1
ATOM 6879 C CA . PHE B 1 439 ? 38.031 35.188 -4.797 1 25.83 439 PHE B CA 1
ATOM 6880 C C . PHE B 1 439 ? 39.469 35.312 -5.25 1 25.83 439 PHE B C 1
ATOM 6882 O O . PHE B 1 439 ? 40.219 34.312 -5.227 1 25.83 439 PHE B O 1
ATOM 6889 N N . LYS B 1 440 ? 39.781 36 -6.316 1 27.09 440 LYS B N 1
ATOM 6890 C CA . LYS B 1 440 ? 41.125 36.25 -6.797 1 27.09 440 LYS B CA 1
ATOM 6891 C C . LYS B 1 440 ? 42 36.844 -5.688 1 27.09 440 LYS B C 1
ATOM 6893 O O . LYS B 1 440 ? 43.219 37 -5.855 1 27.09 440 LYS B O 1
ATOM 6898 N N . GLY B 1 441 ? 41.5 37.688 -4.797 1 24.5 441 GLY B N 1
ATOM 6899 C CA . GLY B 1 441 ? 42.531 38.406 -4.043 1 24.5 441 GLY B CA 1
ATOM 6900 C C . GLY B 1 441 ? 43.188 37.531 -2.988 1 24.5 441 GLY B C 1
ATOM 6901 O O . GLY B 1 441 ? 42.562 36.562 -2.488 1 24.5 441 GLY B O 1
ATOM 6902 N N . ARG B 1 442 ? 44.562 37.281 -3.168 1 25.81 442 ARG B N 1
ATOM 6903 C CA . ARG B 1 442 ? 45.5 36.656 -2.258 1 25.81 442 ARG B CA 1
ATOM 6904 C C . ARG B 1 442 ? 45.406 37.25 -0.858 1 25.81 442 ARG B C 1
ATOM 6906 O O . ARG B 1 442 ? 45.625 38.438 -0.667 1 25.81 442 ARG B O 1
ATOM 6913 N N . LEU B 1 443 ? 44.344 36.875 -0.046 1 23.27 443 LEU B N 1
ATOM 6914 C CA . LEU B 1 443 ? 44.344 37.344 1.336 1 23.27 443 LEU B CA 1
ATOM 6915 C C . LEU B 1 443 ? 45.656 36.938 2.033 1 23.27 443 LEU B C 1
ATOM 6917 O O . LEU B 1 443 ? 46.031 35.781 2.055 1 23.27 443 LEU B O 1
ATOM 6921 N N . SER B 1 444 ? 46.719 37.75 1.931 1 24.33 444 SER B N 1
ATOM 6922 C CA . SER B 1 444 ? 48 37.562 2.59 1 24.33 444 SER B CA 1
ATOM 6923 C C . SER B 1 444 ? 47.812 37.312 4.086 1 24.33 444 SER B C 1
ATOM 6925 O O . SER B 1 444 ? 46.812 37.719 4.672 1 24.33 444 SER B O 1
ATOM 6927 N N . THR B 1 445 ? 48.406 36.25 4.707 1 26.28 445 THR B N 1
ATOM 6928 C CA . THR B 1 445 ? 48.562 35.844 6.102 1 26.28 445 THR B CA 1
ATOM 6929 C C . THR B 1 445 ? 48.719 37.062 7 1 26.28 445 THR B C 1
ATOM 6931 O O . THR B 1 445 ? 48.469 37 8.195 1 26.28 445 THR B O 1
ATOM 6934 N N . SER B 1 446 ? 49.469 38.094 6.527 1 26.25 446 SER B N 1
ATOM 6935 C CA . SER B 1 446 ? 49.781 39.25 7.367 1 26.25 446 SER B CA 1
ATOM 6936 C C . SER B 1 446 ? 48.531 39.969 7.84 1 26.25 446 SER B C 1
ATOM 6938 O O . SER B 1 446 ? 48.562 40.688 8.844 1 26.25 446 SER B O 1
ATOM 6940 N N . ASP B 1 447 ? 47.531 39.969 7.012 1 24.05 447 ASP B N 1
ATOM 6941 C CA . ASP B 1 447 ? 46.469 40.906 7.352 1 24.05 447 ASP B CA 1
ATOM 6942 C C . ASP B 1 447 ? 45.594 40.375 8.477 1 24.05 447 ASP B C 1
ATOM 6944 O O . ASP B 1 447 ? 44.719 41.062 8.969 1 24.05 447 ASP B O 1
ATOM 6948 N N . LEU B 1 448 ? 45.438 39.062 8.633 1 23.94 448 LEU B N 1
ATOM 6949 C CA . LEU B 1 448 ? 44.688 38.594 9.797 1 23.94 448 LEU B CA 1
ATOM 6950 C C . LEU B 1 448 ? 45.531 38.75 11.062 1 23.94 448 LEU B C 1
ATOM 6952 O O . LEU B 1 448 ? 46.312 37.844 11.406 1 23.94 448 LEU B O 1
ATOM 6956 N N . GLN B 1 449 ? 46.344 39.781 11.133 1 21.95 449 GLN B N 1
ATOM 6957 C CA . GLN B 1 449 ? 46.969 40.062 12.414 1 21.95 449 GLN B CA 1
ATOM 6958 C C . GLN B 1 449 ? 45.938 40.125 13.539 1 21.95 449 GLN B C 1
ATOM 6960 O O . GLN B 1 449 ? 45.062 41 13.523 1 21.95 449 GLN B O 1
ATOM 6965 N N . VAL B 1 450 ? 45.469 38.969 13.891 1 22.06 450 VAL B N 1
ATOM 6966 C CA . VAL B 1 450 ? 44.75 38.844 15.156 1 22.06 450 VAL B CA 1
ATOM 6967 C C . VAL B 1 450 ? 45.438 39.688 16.219 1 22.06 450 VAL B C 1
ATOM 6969 O O . VAL B 1 450 ? 46.625 39.5 16.516 1 22.06 450 VAL B O 1
ATOM 6972 N N . HIS B 1 451 ? 45.375 41 16.156 1 19.78 451 HIS B N 1
ATOM 6973 C CA . HIS B 1 451 ? 45.844 41.844 17.25 1 19.78 451 HIS B CA 1
ATOM 6974 C C . HIS B 1 451 ? 45.406 41.281 18.609 1 19.78 451 HIS B C 1
ATOM 6976 O O . HIS B 1 451 ? 44.281 40.875 18.781 1 19.78 451 HIS B O 1
ATOM 6982 N N . ASN B 1 452 ? 46.344 40.531 19.266 1 21.19 452 ASN B N 1
ATOM 6983 C CA . ASN B 1 452 ? 46.406 40.156 20.672 1 21.19 452 ASN B CA 1
ATOM 6984 C C . ASN B 1 452 ? 46 41.312 21.578 1 21.19 452 ASN B C 1
ATOM 6986 O O . ASN B 1 452 ? 46.688 42.312 21.656 1 21.19 452 ASN B O 1
ATOM 6990 N N . PHE B 1 453 ? 44.906 41.938 21.328 1 19.44 453 PHE B N 1
ATOM 6991 C CA . PHE B 1 453 ? 44.562 42.781 22.469 1 19.44 453 PHE B CA 1
ATOM 6992 C C . PHE B 1 453 ? 44.156 41.938 23.672 1 19.44 453 PHE B C 1
ATOM 6994 O O . PHE B 1 453 ? 43.469 40.938 23.516 1 19.44 453 PHE B O 1
#

Organism: NCBI:txid245042

Secondary structure (DSSP, 8-state):
------------HHHHHHHHHHS-------EEEEEE--STTHHHHHHHHHHHHHHTT--EEEEE-----EE-GGG-EE--HHHHHHHHHH-EEEE------TTSSS--HHHHHHHHTT--EEEEEEE--TTS--S-S--EEEEEEE-SSBGGG--EEEEETTEEEEEEEEEHHHHHHHHHHHHHHHHHTT--EEEEEE-TTTSTTHHHHHHHHHHHHHHT-TTSEEEEEEHHHHHHHHHH-GGG-SEEEE-HHHHHHHHHHHHHHTT-GGG---EEE-STT-EEEE--S---GGGTTTT----HHHHHHHHHHHHHTT-HHHHHHHHHHHHHHHHH-SS--GGGT----HHHHHHHHHHHHHHHHHHHHHHHHTTGGGS-HHHHHHHHHHHHHHHHT-TT-SS------S--HHHHHHHHHHHHHHHS-S----------S---GGG------/------------HHHHHHHHHHS-------EEEEEE--STTHHHHHHHHHHHHHHTT--EEEEE-----EE-GGG-EE--HHHHHHHHHH-EEEE------TTSSS--HHHHHHHHTT--EEEEEEE--TTS--S-S--EEEEEEE-SSBGGG--EEEEETTEEEEEEEEEHHHHHHHHHHHHHHHHHTT--EEEEEE-TTTSTTHHHHHHHHHHHHHHT-TTSEEEEEEHHHHHHHHHH-GGG-SEEEE-HHHHHHHHHHHHHHTT-GGG---EEE-STT-EEEE--S---GGGTTTT----HHHHHHHHHHHHHTT-HHHHHHHHHHHHHHHHH-SS--GGGT----HHHHHHHHHHHHHHHHHHHHHHHHTTGGGS-HHHHHHHHHHHHHHHHT-TT--S------S--HHHHHHHHHHHHHHHS-S----------S---TTS------

Sequence (906 aa):
GKVIEAAPFNLSAKIRKNCQELIRTRDFRVQTVTLIPGDGIGPEISASVMKIFDAAKAPIQWEERNVTAIQGPGGKWMIPPEAKESMDKNKMGLKGPLKTPIAAGHPSMNLLLRKTFDLYANVRPCVSIEGYKTPYTDVNIVTIRENTEGEYSGIEHVIVDGVVQSIKLITEEASKRIAEFAFEYARNNQRSHVTAVHKANIMRMSDGLFLRKCREAAENCKDIKFNEMYLDTVCLNMVQDPSQFDVLVMPNLYGDILSDLCAGLIGGLGVTPSGNIGANGVAIFESVHGTAPDIAGKDMANPTALLLSAVMMLRHMGLHKHASKIESACFETIKDGKVLTKDLGGNSKCSEFTDEICRRVQIVTRVLLIWSYQGIASIPVPDKEIAIVKLLSMAQDYPSWPGGFLQIPSIPRKTRLHQFHKLLGSLAGQHLPTSNYQFKGRLSTSDLQVHNFGKVIEAAPFNLSAKIRKNCQELIRTRDFRVQTVTLIPGDGIGPEISASVMKIFDAAKAPIQWEERNVTAIQGPGGKWMIPPEAKESMDKNKMGLKGPLKTPIAAGHPSMNLLLRKTFDLYANVRPCVSIEGYKTPYTDVNIVTIRENTEGEYSGIEHVIVDGVVQSIKLITEEASKRIAEFAFEYARNNQRSHVTAVHKANIMRMSDGLFLRKCREAAENCKDIKFNEMYLDTVCLNMVQDPSQFDVLVMPNLYGDILSDLCAGLIGGLGVTPSGNIGANGVAIFESVHGTAPDIAGKDMANPTALLLSAVMMLRHMGLHKHASKIESACFETIKDGKVLTKDLGGNSKCSEFTDEICRRVQIVTRVLLIWSYQGIASIPVPDKEIAIVKLLSMAQDYPSWPGGFLQIPSIPRKTRLHQFHKLLGSLAGQHLPTSNYQFKGRLSTSDLQVHNF